Protein 1HCW (pdb70)

Sequence (22 aa):
YTVPSTFSRSDELAKLLRLHAGYTVPSTFSRSDELAKLLRLHAGYTVPSTFSRSDELAKLLRLHAGYTVPSTFSRSDELAKLLRLHAGYTVPSTFSRSDELAKLLRLHAGYTVPSTFSRSDELAKLLRLHAGYTVPSTFSRSDELAKLLRLHAGYTVPSTFSRSDELAKLLRLHAGYTVPSTFSRSDELAKLLRLHAGYTVPSTFSRSDELAKLLRLHAGYTVPSTFSRSDELAKLLRLHAGYTVPSTFSRSDELAKLLRLHAGYTVPSTFSRSDELAKLLRLHAGYTVPSTFSRSDELAKLLRLHAGYTVPSTFSRSDELAKLLRLHAGYTVPSTFSRSDELAKLLRLHAGYTVPSTFSRSDELAKLLRLHAGYTVPSTFSRSDELAKLLRLHAGYTVPSTFSRSDELAKLLRLHAGYTVPSTFSRSDELAKLLRLHAGYTVPSTFSRSDELAKLLRLHAGYTVPSTFSRSDELAKLLRLHAGYTVPSTFSRSDELAKLLRLHAGYTVPSTFSRSDELAKLLRLHAGYTVPSTFSRSDELAKLLRLHAGYTVPSTFSRSDELAKLLRLHAGYTVPSTFSRSDELAKLLRLHAGYTVPSTFSRSDELAKLLRLHAGYTVPSTFSRSDELAKLLRLHAGYTVPSTFSRSDELAKLLRLHAGYTVPSTFSRSDELAKLLRLHAGYTVPSTFSRSDELAKLLRLHAGYTVPSTFSRSDELAKLLRLHAGYTVPSTFSRSDELAKLLRLHAGYTVPSTFSRSDELAKLLRLHAG

Foldseek 3Di:
DADPHQAPDPVPCVVVCVVPPD

Secondary structure (DSSP, 8-state):
--S----SSSHHHHHHHHH---

Radius of gyration: 8.48 Å; Cα contacts (8 Å, |Δi|>4): 10; chains: 1; bounding box: 18×17×6 Å

Nearest PDB structures (foldseek):
  1hcw-assembly1_A  TM=9.029E-01  e=3.693E-01  unclassified
  1hcw-assembly1_A  TM=1.045E+00  e=2.398E-01  unclassified
  1hcw-assembly1_A  TM=6.822E-01  e=3.509E-01  unclassified
  1hcw-assembly1_A  TM=8.078E-01  e=1.259E-01  unclassified
  1hcw-assembly1_A  TM=7.849E-01  e=1.259E-01  unclassified

Structure (mmCIF, N/CA/C/O backbone):
data_1HCW
#
_entry.id   1HCW
#
_cell.length_a   1.000
_cell.length_b   1.000
_cell.length_c   1.000
_cell.angle_alpha   90.00
_cell.angle_beta   90.00
_cell.angle_gamma   90.00
#
_symmetry.space_group_name_H-M   'P 1'
#
loop_
_atom_site.group_PDB
_atom_site.id
_atom_site.type_symbol
_atom_site.label_atom_id
_atom_site.label_alt_id
_atom_site.label_comp_id
_atom_site.label_asym_id
_atom_site.label_entity_id
_atom_site.label_seq_id
_atom_site.pdbx_PDB_ins_code
_atom_site.Cartn_x
_atom_site.Cartn_y
_atom_site.Cartn_z
_atom_site.occupancy
_atom_site.B_iso_or_equiv
_atom_site.auth_seq_id
_atom_site.auth_comp_id
_atom_site.auth_asym_id
_atom_site.auth_atom_id
_atom_site.pdbx_PDB_model_num
ATOM 4 N N . TYR A 1 2 ? -9.322 -1.661 0.976 1.00 0.00 1 TYR A N 1
ATOM 5 C CA . TYR A 1 2 ? -8.334 -0.825 1.715 1.00 0.00 1 TYR A CA 1
ATOM 6 C C . TYR A 1 2 ? -8.835 0.650 1.670 1.00 0.00 1 TYR A C 1
ATOM 7 O O . TYR A 1 2 ? -9.637 1.021 0.802 1.00 0.00 1 TYR A O 1
ATOM 16 N N . THR A 1 3 ? -8.308 1.521 2.566 1.00 0.00 2 THR A N 1
ATOM 17 C CA . THR A 1 3 ? -8.418 2.980 2.444 1.00 0.00 2 THR A CA 1
ATOM 18 C C . THR A 1 3 ? -7.167 3.553 3.157 1.00 0.00 2 THR A C 1
ATOM 19 O O . THR A 1 3 ? -6.947 3.303 4.351 1.00 0.00 2 THR A O 1
ATOM 23 N N . VAL A 1 4 ? -6.428 4.385 2.405 1.00 0.00 3 VAL A N 1
ATOM 24 C CA . VAL A 1 4 ? -5.350 5.257 2.977 1.00 0.00 3 VAL A CA 1
ATOM 25 C C . VAL A 1 4 ? -5.407 6.529 2.022 1.00 0.00 3 VAL A C 1
ATOM 26 O O . VAL A 1 4 ? -4.974 6.330 0.879 1.00 0.00 3 VAL A O 1
ATOM 30 N N . PRO A 1 5 ? -5.909 7.791 2.335 1.00 0.00 4 PRO A N 1
ATOM 31 C CA . PRO A 1 5 ? -5.927 8.950 1.385 1.00 0.00 4 PRO A CA 1
ATOM 32 C C . PRO A 1 5 ? -6.773 8.644 0.117 1.00 0.00 4 PRO A C 1
ATOM 33 O O . PRO A 1 5 ? -7.944 8.272 0.258 1.00 0.00 4 PRO A O 1
ATOM 37 N N . SER A 1 6 ? -6.142 8.759 -1.067 1.00 0.00 5 SER A N 1
ATOM 38 C CA . SER A 1 6 ? -6.704 8.225 -2.341 1.00 0.00 5 SER A CA 1
ATOM 39 C C . SER A 1 6 ? -5.943 6.917 -2.748 1.00 0.00 5 SER A C 1
ATOM 40 O O . SER A 1 6 ? -5.248 6.855 -3.772 1.00 0.00 5 SER A O 1
ATOM 62 N N . THR A 1 8 ? -7.211 2.922 -2.172 1.00 0.00 7 THR A N 1
ATOM 63 C CA . THR A 1 8 ? -7.973 1.693 -1.857 1.00 0.00 7 THR A CA 1
ATOM 64 C C . THR A 1 8 ? -7.225 0.632 -2.740 1.00 0.00 7 THR A C 1
ATOM 65 O O . THR A 1 8 ? -7.390 0.642 -3.965 1.00 0.00 7 THR A O 1
ATOM 69 N N . PHE A 1 9 ? -6.367 -0.196 -2.118 1.00 0.00 8 PHE A N 1
ATOM 70 C CA . PHE A 1 9 ? -5.374 -1.077 -2.783 1.00 0.00 8 PHE A CA 1
ATOM 71 C C . PHE A 1 9 ? -6.082 -2.420 -3.218 1.00 0.00 8 PHE A C 1
ATOM 72 O O . PHE A 1 9 ? -7.078 -2.349 -3.946 1.00 0.00 8 PHE A O 1
ATOM 80 N N . SER A 1 10 ? -5.565 -3.592 -2.786 1.00 0.00 9 SER A N 1
ATOM 81 C CA . SER A 1 10 ? -6.200 -4.918 -2.898 1.00 0.00 9 SER A CA 1
ATOM 82 C C . SER A 1 10 ? -6.508 -5.239 -1.435 1.00 0.00 9 SER A C 1
ATOM 83 O O . SER A 1 10 ? -7.570 -4.771 -1.015 1.00 0.00 9 SER A O 1
ATOM 86 N N . ARG A 1 11 ? -5.689 -5.983 -0.632 1.00 0.00 10 ARG A N 1
ATOM 87 C CA . ARG A 1 11 ? -6.129 -6.468 0.717 1.00 0.00 10 ARG A CA 1
ATOM 88 C C . ARG A 1 11 ? -5.013 -6.424 1.806 1.00 0.00 10 ARG A C 1
ATOM 89 O O . ARG A 1 11 ? -5.148 -5.628 2.743 1.00 0.00 10 ARG A O 1
ATOM 97 N N . SER A 1 12 ? -3.948 -7.253 1.691 1.00 0.00 11 SER A N 1
ATOM 98 C CA . SER A 1 12 ? -2.777 -7.271 2.628 1.00 0.00 11 SER A CA 1
ATOM 99 C C . SER A 1 12 ? -1.381 -7.384 1.971 1.00 0.00 11 SER A C 1
ATOM 100 O O . SER A 1 12 ? -0.433 -6.858 2.565 1.00 0.00 11 SER A O 1
ATOM 103 N N . ASP A 1 13 ? -1.245 -8.019 0.782 1.00 0.00 12 ASP A N 1
ATOM 104 C CA . ASP A 1 13 ? 0.000 -7.996 -0.039 1.00 0.00 12 ASP A CA 1
ATOM 105 C C . ASP A 1 13 ? 0.490 -6.602 -0.534 1.00 0.00 12 ASP A C 1
ATOM 106 O O . ASP A 1 13 ? 1.704 -6.401 -0.537 1.00 0.00 12 ASP A O 1
ATOM 111 N N . GLU A 1 14 ? -0.419 -5.683 -0.908 1.00 0.00 13 GLU A N 1
ATOM 112 C CA . GLU A 1 14 ? -0.099 -4.406 -1.608 1.00 0.00 13 GLU A CA 1
ATOM 113 C C . GLU A 1 14 ? 0.644 -3.348 -0.726 1.00 0.00 13 GLU A C 1
ATOM 114 O O . GLU A 1 14 ? 1.758 -2.992 -1.120 1.00 0.00 13 GLU A O 1
ATOM 120 N N . LEU A 1 15 ? 0.103 -2.879 0.438 1.00 0.00 14 LEU A N 1
ATOM 121 C CA . LEU A 1 15 ? 0.807 -1.923 1.360 1.00 0.00 14 LEU A CA 1
ATOM 122 C C . LEU A 1 15 ? 2.252 -2.363 1.795 1.00 0.00 14 LEU A C 1
ATOM 123 O O . LEU A 1 15 ? 3.158 -1.524 1.771 1.00 0.00 14 LEU A O 1
ATOM 128 N N . ALA A 1 16 ? 2.434 -3.658 2.127 1.00 0.00 15 ALA A N 1
ATOM 129 C CA . ALA A 1 16 ? 3.758 -4.291 2.335 1.00 0.00 15 ALA A CA 1
ATOM 130 C C . ALA A 1 16 ? 4.652 -4.550 1.089 1.00 0.00 15 ALA A C 1
ATOM 131 O O . ALA A 1 16 ? 5.874 -4.486 1.254 1.00 0.00 15 ALA A O 1
ATOM 133 N N . LYS A 1 17 ? 4.084 -4.797 -0.120 1.00 0.00 16 LYS A N 1
ATOM 134 C CA . LYS A 1 17 ? 4.823 -4.826 -1.421 1.00 0.00 16 LYS A CA 1
ATOM 135 C C . LYS A 1 17 ? 5.368 -3.407 -1.829 1.00 0.00 16 LYS A C 1
ATOM 136 O O . LYS A 1 17 ? 6.584 -3.289 -2.010 1.00 0.00 16 LYS A O 1
ATOM 142 N N . LEU A 1 18 ? 4.496 -2.367 -1.900 1.00 0.00 17 LEU A N 1
ATOM 143 C CA . LEU A 1 18 ? 4.846 -0.977 -2.255 1.00 0.00 17 LEU A CA 1
ATOM 144 C C . LEU A 1 18 ? 5.761 -0.234 -1.227 1.00 0.00 17 LEU A C 1
ATOM 145 O O . LEU A 1 18 ? 6.701 0.407 -1.710 1.00 0.00 17 LEU A O 1
ATOM 150 N N . LEU A 1 19 ? 5.531 -0.301 0.115 1.00 0.00 18 LEU A N 1
ATOM 151 C CA . LEU A 1 19 ? 6.452 0.300 1.132 1.00 0.00 18 LEU A CA 1
ATOM 152 C C . LEU A 1 19 ? 7.800 -0.462 1.346 1.00 0.00 18 LEU A C 1
ATOM 153 O O . LEU A 1 19 ? 8.782 0.222 1.655 1.00 0.00 18 LEU A O 1
ATOM 158 N N . ARG A 1 20 ? 7.867 -1.805 1.156 1.00 0.00 19 ARG A N 1
ATOM 159 C CA . ARG A 1 20 ? 9.158 -2.573 1.074 1.00 0.00 19 ARG A CA 1
ATOM 160 C C . ARG A 1 20 ? 9.976 -2.287 -0.237 1.00 0.00 19 ARG A C 1
ATOM 161 O O . ARG A 1 20 ? 11.203 -2.204 -0.116 1.00 0.00 19 ARG A O 1
ATOM 169 N N . LEU A 1 21 ? 9.338 -2.116 -1.430 1.00 0.00 20 LEU A N 1
ATOM 170 C CA . LEU A 1 21 ? 10.009 -1.622 -2.674 1.00 0.00 20 LEU A CA 1
ATOM 171 C C . LEU A 1 21 ? 10.453 -0.121 -2.633 1.00 0.00 20 LEU A C 1
ATOM 172 O O . LEU A 1 21 ? 11.626 0.146 -2.918 1.00 0.00 20 LEU A O 1
ATOM 177 N N . HIS A 1 22 ? 9.521 0.816 -2.327 1.00 0.00 21 HIS A N 1
ATOM 178 C CA . HIS A 1 22 ? 9.707 2.278 -2.477 1.00 0.00 21 HIS A CA 1
ATOM 179 C C . HIS A 1 22 ? 8.987 2.878 -1.244 1.00 0.00 21 HIS A C 1
ATOM 180 O O . HIS A 1 22 ? 7.752 2.839 -1.165 1.00 0.00 21 HIS A O 1
ATOM 187 N N . ALA A 1 23 ? 9.787 3.368 -0.275 1.00 0.00 22 ALA A N 1
ATOM 188 C CA . ALA A 1 23 ? 9.279 3.932 1.007 1.00 0.00 22 ALA A CA 1
ATOM 189 C C . ALA A 1 23 ? 8.700 5.378 0.954 1.00 0.00 22 ALA A C 1
ATOM 190 O O . ALA A 1 23 ? 7.647 5.580 1.570 1.00 0.00 22 ALA A O 1
ATOM 192 N N . GLY A 1 24 ? 9.355 6.337 0.260 1.00 0.00 23 GLY A N 1
ATOM 193 C CA . GLY A 1 24 ? 8.877 7.729 0.160 1.00 0.00 23 GLY A CA 1
ATOM 194 C C . GLY A 1 24 ? 9.770 8.537 -0.781 1.00 0.00 23 GLY A C 1
ATOM 195 O O . GLY A 1 24 ? 10.747 9.150 -0.355 1.00 0.00 23 GLY A O 1
ATOM 200 N N . TYR A 1 2 ? -9.542 -1.789 1.215 1.00 0.00 1 TYR A N 2
ATOM 201 C CA . TYR A 1 2 ? -8.456 -0.843 1.642 1.00 0.00 1 TYR A CA 2
ATOM 202 C C . TYR A 1 2 ? -8.977 0.619 1.605 1.00 0.00 1 TYR A C 2
ATOM 203 O O . TYR A 1 2 ? -9.748 0.982 0.709 1.00 0.00 1 TYR A O 2
ATOM 212 N N . THR A 1 3 ? -8.474 1.473 2.529 1.00 0.00 2 THR A N 2
ATOM 213 C CA . THR A 1 3 ? -8.600 2.934 2.458 1.00 0.00 2 THR A CA 2
ATOM 214 C C . THR A 1 3 ? -7.346 3.482 3.191 1.00 0.00 2 THR A C 2
ATOM 215 O O . THR A 1 3 ? -7.122 3.190 4.374 1.00 0.00 2 THR A O 2
ATOM 219 N N . VAL A 1 4 ? -6.600 4.332 2.469 1.00 0.00 3 VAL A N 2
ATOM 220 C CA . VAL A 1 4 ? -5.510 5.179 3.053 1.00 0.00 3 VAL A CA 2
ATOM 221 C C . VAL A 1 4 ? -5.568 6.461 2.108 1.00 0.00 3 VAL A C 2
ATOM 222 O O . VAL A 1 4 ? -5.137 6.275 0.962 1.00 0.00 3 VAL A O 2
ATOM 226 N N . PRO A 1 5 ? -6.069 7.715 2.446 1.00 0.00 4 PRO A N 2
ATOM 227 C CA . PRO A 1 5 ? -6.131 8.877 1.503 1.00 0.00 4 PRO A CA 2
ATOM 228 C C . PRO A 1 5 ? -7.051 8.599 0.281 1.00 0.00 4 PRO A C 2
ATOM 229 O O . PRO A 1 5 ? -8.164 8.097 0.476 1.00 0.00 4 PRO A O 2
ATOM 233 N N . SER A 1 6 ? -6.554 8.907 -0.933 1.00 0.00 5 SER A N 2
ATOM 234 C CA . SER A 1 6 ? -7.186 8.433 -2.199 1.00 0.00 5 SER A CA 2
ATOM 235 C C . SER A 1 6 ? -6.448 7.154 -2.721 1.00 0.00 5 SER A C 2
ATOM 236 O O . SER A 1 6 ? -5.842 7.142 -3.802 1.00 0.00 5 SER A O 2
ATOM 258 N N . THR A 1 8 ? -7.397 3.038 -2.171 1.00 0.00 7 THR A N 2
ATOM 259 C CA . THR A 1 8 ? -8.044 1.761 -1.861 1.00 0.00 7 THR A CA 2
ATOM 260 C C . THR A 1 8 ? -7.194 0.802 -2.791 1.00 0.00 7 THR A C 2
ATOM 261 O O . THR A 1 8 ? -7.471 0.747 -3.995 1.00 0.00 7 THR A O 2
ATOM 265 N N . PHE A 1 9 ? -6.148 0.128 -2.251 1.00 0.00 8 PHE A N 2
ATOM 266 C CA . PHE A 1 9 ? -5.111 -0.596 -3.049 1.00 0.00 8 PHE A CA 2
ATOM 267 C C . PHE A 1 9 ? -5.648 -2.029 -3.438 1.00 0.00 8 PHE A C 2
ATOM 268 O O . PHE A 1 9 ? -6.433 -2.093 -4.390 1.00 0.00 8 PHE A O 2
ATOM 276 N N . SER A 1 10 ? -5.266 -3.125 -2.730 1.00 0.00 9 SER A N 2
ATOM 277 C CA . SER A 1 10 ? -5.788 -4.499 -2.901 1.00 0.00 9 SER A CA 2
ATOM 278 C C . SER A 1 10 ? -6.116 -4.931 -1.468 1.00 0.00 9 SER A C 2
ATOM 279 O O . SER A 1 10 ? -7.121 -4.401 -0.974 1.00 0.00 9 SER A O 2
ATOM 282 N N . ARG A 1 11 ? -5.406 -5.877 -0.776 1.00 0.00 10 ARG A N 2
ATOM 283 C CA . ARG A 1 11 ? -5.850 -6.416 0.536 1.00 0.00 10 ARG A CA 2
ATOM 284 C C . ARG A 1 11 ? -4.684 -7.146 1.265 1.00 0.00 10 ARG A C 2
ATOM 285 O O . ARG A 1 11 ? -4.319 -8.260 0.878 1.00 0.00 10 ARG A O 2
ATOM 293 N N . SER A 1 12 ? -4.157 -6.510 2.334 1.00 0.00 11 SER A N 2
ATOM 294 C CA . SER A 1 12 ? -3.069 -7.032 3.241 1.00 0.00 11 SER A CA 2
ATOM 295 C C . SER A 1 12 ? -1.902 -7.909 2.643 1.00 0.00 11 SER A C 2
ATOM 296 O O . SER A 1 12 ? -1.485 -8.952 3.167 1.00 0.00 11 SER A O 2
ATOM 299 N N . ASP A 1 13 ? -1.381 -7.391 1.516 1.00 0.00 12 ASP A N 2
ATOM 300 C CA . ASP A 1 13 ? -0.206 -7.903 0.743 1.00 0.00 12 ASP A CA 2
ATOM 301 C C . ASP A 1 13 ? 0.447 -6.701 -0.035 1.00 0.00 12 ASP A C 2
ATOM 302 O O . ASP A 1 13 ? 1.670 -6.561 -0.019 1.00 0.00 12 ASP A O 2
ATOM 307 N N . GLU A 1 14 ? -0.400 -5.876 -0.689 1.00 0.00 13 GLU A N 2
ATOM 308 C CA . GLU A 1 14 ? -0.061 -4.729 -1.561 1.00 0.00 13 GLU A CA 2
ATOM 309 C C . GLU A 1 14 ? 0.592 -3.500 -0.847 1.00 0.00 13 GLU A C 2
ATOM 310 O O . GLU A 1 14 ? 1.614 -3.040 -1.368 1.00 0.00 13 GLU A O 2
ATOM 316 N N . LEU A 1 15 ? 0.060 -2.992 0.298 1.00 0.00 14 LEU A N 2
ATOM 317 C CA . LEU A 1 15 ? 0.732 -1.946 1.145 1.00 0.00 14 LEU A CA 2
ATOM 318 C C . LEU A 1 15 ? 2.184 -2.330 1.621 1.00 0.00 14 LEU A C 2
ATOM 319 O O . LEU A 1 15 ? 3.091 -1.522 1.402 1.00 0.00 14 LEU A O 2
ATOM 324 N N . ALA A 1 16 ? 2.377 -3.537 2.201 1.00 0.00 15 ALA A N 2
ATOM 325 C CA . ALA A 1 16 ? 3.719 -4.116 2.483 1.00 0.00 15 ALA A CA 2
ATOM 326 C C . ALA A 1 16 ? 4.620 -4.502 1.273 1.00 0.00 15 ALA A C 2
ATOM 327 O O . ALA A 1 16 ? 5.842 -4.433 1.428 1.00 0.00 15 ALA A O 2
ATOM 329 N N . LYS A 1 17 ? 4.038 -4.856 0.101 1.00 0.00 16 LYS A N 2
ATOM 330 C CA . LYS A 1 17 ? 4.757 -5.013 -1.199 1.00 0.00 16 LYS A CA 2
ATOM 331 C C . LYS A 1 17 ? 5.306 -3.633 -1.738 1.00 0.00 16 LYS A C 2
ATOM 332 O O . LYS A 1 17 ? 6.516 -3.555 -1.970 1.00 0.00 16 LYS A O 2
ATOM 338 N N . LEU A 1 18 ? 4.456 -2.579 -1.850 1.00 0.00 17 LEU A N 2
ATOM 339 C CA . LEU A 1 18 ? 4.842 -1.205 -2.259 1.00 0.00 17 LEU A CA 2
ATOM 340 C C . LEU A 1 18 ? 5.784 -0.441 -1.276 1.00 0.00 17 LEU A C 2
ATOM 341 O O . LEU A 1 18 ? 6.780 0.086 -1.780 1.00 0.00 17 LEU A O 2
ATOM 346 N N . LEU A 1 19 ? 5.508 -0.377 0.058 1.00 0.00 18 LEU A N 2
ATOM 347 C CA . LEU A 1 19 ? 6.404 0.289 1.057 1.00 0.00 18 LEU A CA 2
ATOM 348 C C . LEU A 1 19 ? 7.759 -0.440 1.332 1.00 0.00 18 LEU A C 2
ATOM 349 O O . LEU A 1 19 ? 8.728 0.270 1.620 1.00 0.00 18 LEU A O 2
ATOM 354 N N . ARG A 1 20 ? 7.840 -1.791 1.211 1.00 0.00 19 ARG A N 2
ATOM 355 C CA . ARG A 1 20 ? 9.135 -2.550 1.179 1.00 0.00 19 ARG A CA 2
ATOM 356 C C . ARG A 1 20 ? 9.977 -2.302 -0.126 1.00 0.00 19 ARG A C 2
ATOM 357 O O . ARG A 1 20 ? 11.202 -2.219 0.014 1.00 0.00 19 ARG A O 2
ATOM 365 N N . LEU A 1 21 ? 9.359 -2.163 -1.335 1.00 0.00 20 LEU A N 2
ATOM 366 C CA . LEU A 1 21 ? 10.055 -1.706 -2.579 1.00 0.00 20 LEU A CA 2
ATOM 367 C C . LEU A 1 21 ? 10.499 -0.204 -2.583 1.00 0.00 20 LEU A C 2
ATOM 368 O O . LEU A 1 21 ? 11.673 0.053 -2.868 1.00 0.00 20 LEU A O 2
ATOM 373 N N . HIS A 1 22 ? 9.565 0.743 -2.316 1.00 0.00 21 HIS A N 2
ATOM 374 C CA . HIS A 1 22 ? 9.751 2.202 -2.523 1.00 0.00 21 HIS A CA 2
ATOM 375 C C . HIS A 1 22 ? 9.016 2.906 -1.353 1.00 0.00 21 HIS A C 2
ATOM 376 O O . HIS A 1 22 ? 7.805 2.717 -1.178 1.00 0.00 21 HIS A O 2
ATOM 383 N N . ALA A 1 23 ? 9.773 3.703 -0.565 1.00 0.00 22 ALA A N 2
ATOM 384 C CA . ALA A 1 23 ? 9.243 4.515 0.559 1.00 0.00 22 ALA A CA 2
ATOM 385 C C . ALA A 1 23 ? 9.870 5.931 0.430 1.00 0.00 22 ALA A C 2
ATOM 386 O O . ALA A 1 23 ? 10.995 6.183 0.886 1.00 0.00 22 ALA A O 2
ATOM 388 N N . GLY A 1 24 ? 9.119 6.824 -0.245 1.00 0.00 23 GLY A N 2
ATOM 389 C CA . GLY A 1 24 ? 9.539 8.220 -0.505 1.00 0.00 23 GLY A CA 2
ATOM 390 C C . GLY A 1 24 ? 10.380 8.383 -1.778 1.00 0.00 23 GLY A C 2
ATOM 391 O O . GLY A 1 24 ? 10.716 7.443 -2.499 1.00 0.00 23 GLY A O 2
ATOM 396 N N . TYR A 1 2 ? -9.118 -1.071 0.899 1.00 0.00 1 TYR A N 3
ATOM 397 C CA . TYR A 1 2 ? -8.726 -0.466 2.202 1.00 0.00 1 TYR A CA 3
ATOM 398 C C . TYR A 1 2 ? -8.172 0.958 1.957 1.00 0.00 1 TYR A C 3
ATOM 399 O O . TYR A 1 2 ? -6.998 1.104 1.586 1.00 0.00 1 TYR A O 3
ATOM 408 N N . THR A 1 3 ? -8.996 2.018 2.136 1.00 0.00 2 THR A N 3
ATOM 409 C CA . THR A 1 3 ? -8.625 3.399 1.713 1.00 0.00 2 THR A CA 3
ATOM 410 C C . THR A 1 3 ? -7.626 3.993 2.758 1.00 0.00 2 THR A C 3
ATOM 411 O O . THR A 1 3 ? -7.943 4.129 3.943 1.00 0.00 2 THR A O 3
ATOM 415 N N . VAL A 1 4 ? -6.464 4.332 2.215 1.00 0.00 3 VAL A N 3
ATOM 416 C CA . VAL A 1 4 ? -5.379 5.102 2.916 1.00 0.00 3 VAL A CA 3
ATOM 417 C C . VAL A 1 4 ? -5.411 6.476 2.109 1.00 0.00 3 VAL A C 3
ATOM 418 O O . VAL A 1 4 ? -5.046 6.394 0.928 1.00 0.00 3 VAL A O 3
ATOM 422 N N . PRO A 1 5 ? -5.858 7.705 2.582 1.00 0.00 4 PRO A N 3
ATOM 423 C CA . PRO A 1 5 ? -6.049 8.923 1.729 1.00 0.00 4 PRO A CA 3
ATOM 424 C C . PRO A 1 5 ? -6.932 8.658 0.465 1.00 0.00 4 PRO A C 3
ATOM 425 O O . PRO A 1 5 ? -8.152 8.481 0.575 1.00 0.00 4 PRO A O 3
ATOM 429 N N . SER A 1 6 ? -6.255 8.538 -0.694 1.00 0.00 5 SER A N 3
ATOM 430 C CA . SER A 1 6 ? -6.857 8.017 -1.956 1.00 0.00 5 SER A CA 3
ATOM 431 C C . SER A 1 6 ? -6.068 6.756 -2.449 1.00 0.00 5 SER A C 3
ATOM 432 O O . SER A 1 6 ? -5.381 6.775 -3.480 1.00 0.00 5 SER A O 3
ATOM 454 N N . THR A 1 8 ? -7.143 2.686 -2.009 1.00 0.00 7 THR A N 3
ATOM 455 C CA . THR A 1 8 ? -7.848 1.412 -1.746 1.00 0.00 7 THR A CA 3
ATOM 456 C C . THR A 1 8 ? -7.101 0.384 -2.656 1.00 0.00 7 THR A C 3
ATOM 457 O O . THR A 1 8 ? -7.414 0.322 -3.851 1.00 0.00 7 THR A O 3
ATOM 461 N N . PHE A 1 9 ? -6.089 -0.348 -2.116 1.00 0.00 8 PHE A N 3
ATOM 462 C CA . PHE A 1 9 ? -5.122 -1.156 -2.929 1.00 0.00 8 PHE A CA 3
ATOM 463 C C . PHE A 1 9 ? -5.802 -2.500 -3.386 1.00 0.00 8 PHE A C 3
ATOM 464 O O . PHE A 1 9 ? -6.569 -2.439 -4.352 1.00 0.00 8 PHE A O 3
ATOM 472 N N . SER A 1 10 ? -5.562 -3.652 -2.711 1.00 0.00 9 SER A N 3
ATOM 473 C CA . SER A 1 10 ? -6.272 -4.930 -2.908 1.00 0.00 9 SER A CA 3
ATOM 474 C C . SER A 1 10 ? -6.570 -5.351 -1.466 1.00 0.00 9 SER A C 3
ATOM 475 O O . SER A 1 10 ? -7.570 -4.838 -0.948 1.00 0.00 9 SER A O 3
ATOM 478 N N . ARG A 1 11 ? -5.792 -6.249 -0.796 1.00 0.00 10 ARG A N 3
ATOM 479 C CA . ARG A 1 11 ? -6.186 -6.834 0.517 1.00 0.00 10 ARG A CA 3
ATOM 480 C C . ARG A 1 11 ? -4.912 -7.181 1.347 1.00 0.00 10 ARG A C 3
ATOM 481 O O . ARG A 1 11 ? -4.462 -8.331 1.333 1.00 0.00 10 ARG A O 3
ATOM 489 N N . SER A 1 12 ? -4.354 -6.170 2.066 1.00 0.00 11 SER A N 3
ATOM 490 C CA . SER A 1 12 ? -3.095 -6.245 2.889 1.00 0.00 11 SER A CA 3
ATOM 491 C C . SER A 1 12 ? -1.746 -6.586 2.197 1.00 0.00 11 SER A C 3
ATOM 492 O O . SER A 1 12 ? -0.743 -5.978 2.592 1.00 0.00 11 SER A O 3
ATOM 495 N N . ASP A 1 13 ? -1.701 -7.505 1.208 1.00 0.00 12 ASP A N 3
ATOM 496 C CA . ASP A 1 13 ? -0.480 -7.824 0.403 1.00 0.00 12 ASP A CA 3
ATOM 497 C C . ASP A 1 13 ? 0.200 -6.669 -0.394 1.00 0.00 12 ASP A C 3
ATOM 498 O O . ASP A 1 13 ? 1.422 -6.720 -0.549 1.00 0.00 12 ASP A O 3
ATOM 503 N N . GLU A 1 14 ? -0.579 -5.680 -0.869 1.00 0.00 13 GLU A N 3
ATOM 504 C CA . GLU A 1 14 ? -0.108 -4.563 -1.735 1.00 0.00 13 GLU A CA 3
ATOM 505 C C . GLU A 1 14 ? 0.691 -3.486 -0.921 1.00 0.00 13 GLU A C 3
ATOM 506 O O . GLU A 1 14 ? 1.881 -3.349 -1.204 1.00 0.00 13 GLU A O 3
ATOM 512 N N . LEU A 1 15 ? 0.108 -2.785 0.097 1.00 0.00 14 LEU A N 3
ATOM 513 C CA . LEU A 1 15 ? 0.806 -1.818 1.016 1.00 0.00 14 LEU A CA 3
ATOM 514 C C . LEU A 1 15 ? 2.198 -2.301 1.560 1.00 0.00 14 LEU A C 3
ATOM 515 O O . LEU A 1 15 ? 3.174 -1.565 1.391 1.00 0.00 14 LEU A O 3
ATOM 520 N N . ALA A 1 16 ? 2.275 -3.527 2.124 1.00 0.00 15 ALA A N 3
ATOM 521 C CA . ALA A 1 16 ? 3.554 -4.198 2.475 1.00 0.00 15 ALA A CA 3
ATOM 522 C C . ALA A 1 16 ? 4.524 -4.575 1.316 1.00 0.00 15 ALA A C 3
ATOM 523 O O . ALA A 1 16 ? 5.733 -4.495 1.543 1.00 0.00 15 ALA A O 3
ATOM 525 N N . LYS A 1 17 ? 4.020 -4.914 0.106 1.00 0.00 16 LYS A N 3
ATOM 526 C CA . LYS A 1 17 ? 4.820 -5.056 -1.152 1.00 0.00 16 LYS A CA 3
ATOM 527 C C . LYS A 1 17 ? 5.410 -3.678 -1.651 1.00 0.00 16 LYS A C 3
ATOM 528 O O . LYS A 1 17 ? 6.635 -3.584 -1.772 1.00 0.00 16 LYS A O 3
ATOM 534 N N . LEU A 1 18 ? 4.561 -2.637 -1.850 1.00 0.00 17 LEU A N 3
ATOM 535 C CA . LEU A 1 18 ? 4.940 -1.261 -2.238 1.00 0.00 17 LEU A CA 3
ATOM 536 C C . LEU A 1 18 ? 5.860 -0.507 -1.217 1.00 0.00 17 LEU A C 3
ATOM 537 O O . LEU A 1 18 ? 6.848 0.057 -1.699 1.00 0.00 17 LEU A O 3
ATOM 542 N N . LEU A 1 19 ? 5.592 -0.507 0.121 1.00 0.00 18 LEU A N 3
ATOM 543 C CA . LEU A 1 19 ? 6.541 0.036 1.146 1.00 0.00 18 LEU A CA 3
ATOM 544 C C . LEU A 1 19 ? 7.882 -0.758 1.341 1.00 0.00 18 LEU A C 3
ATOM 545 O O . LEU A 1 19 ? 8.822 -0.145 1.857 1.00 0.00 18 LEU A O 3
ATOM 550 N N . ARG A 1 20 ? 7.986 -2.043 0.911 1.00 0.00 19 ARG A N 3
ATOM 551 C CA . ARG A 1 20 ? 9.281 -2.792 0.792 1.00 0.00 19 ARG A CA 3
ATOM 552 C C . ARG A 1 20 ? 10.168 -2.301 -0.409 1.00 0.00 19 ARG A C 3
ATOM 553 O O . ARG A 1 20 ? 11.367 -2.108 -0.177 1.00 0.00 19 ARG A O 3
ATOM 561 N N . LEU A 1 21 ? 9.607 -2.087 -1.632 1.00 0.00 20 LEU A N 3
ATOM 562 C CA . LEU A 1 21 ? 10.320 -1.459 -2.787 1.00 0.00 20 LEU A CA 3
ATOM 563 C C . LEU A 1 21 ? 10.601 0.073 -2.645 1.00 0.00 20 LEU A C 3
ATOM 564 O O . LEU A 1 21 ? 11.760 0.466 -2.816 1.00 0.00 20 LEU A O 3
ATOM 569 N N . HIS A 1 22 ? 9.559 0.900 -2.384 1.00 0.00 21 HIS A N 3
ATOM 570 C CA . HIS A 1 22 ? 9.611 2.380 -2.484 1.00 0.00 21 HIS A CA 3
ATOM 571 C C . HIS A 1 22 ? 8.790 2.927 -1.289 1.00 0.00 21 HIS A C 3
ATOM 572 O O . HIS A 1 22 ? 7.592 2.636 -1.176 1.00 0.00 21 HIS A O 3
ATOM 579 N N . ALA A 1 23 ? 9.459 3.703 -0.410 1.00 0.00 22 ALA A N 3
ATOM 580 C CA . ALA A 1 23 ? 8.849 4.305 0.814 1.00 0.00 22 ALA A CA 3
ATOM 581 C C . ALA A 1 23 ? 8.951 5.856 0.934 1.00 0.00 22 ALA A C 3
ATOM 582 O O . ALA A 1 23 ? 7.935 6.456 1.309 1.00 0.00 22 ALA A O 3
ATOM 584 N N . GLY A 1 24 ? 10.116 6.480 0.640 1.00 0.00 23 GLY A N 3
ATOM 585 C CA . GLY A 1 24 ? 10.296 7.941 0.728 1.00 0.00 23 GLY A CA 3
ATOM 586 C C . GLY A 1 24 ? 11.747 8.321 0.438 1.00 0.00 23 GLY A C 3
ATOM 587 O O . GLY A 1 24 ? 12.574 8.401 1.346 1.00 0.00 23 GLY A O 3
ATOM 592 N N . TYR A 1 2 ? -9.452 -0.462 0.319 1.00 0.00 1 TYR A N 4
ATOM 593 C CA . TYR A 1 2 ? -8.362 -0.268 1.323 1.00 0.00 1 TYR A CA 4
ATOM 594 C C . TYR A 1 2 ? -7.907 1.222 1.380 1.00 0.00 1 TYR A C 4
ATOM 595 O O . TYR A 1 2 ? -6.727 1.517 1.130 1.00 0.00 1 TYR A O 4
ATOM 604 N N . THR A 1 3 ? -8.772 2.213 1.714 1.00 0.00 2 THR A N 4
ATOM 605 C CA . THR A 1 3 ? -8.422 3.647 1.487 1.00 0.00 2 THR A CA 4
ATOM 606 C C . THR A 1 3 ? -7.314 4.090 2.505 1.00 0.00 2 THR A C 4
ATOM 607 O O . THR A 1 3 ? -7.538 4.165 3.718 1.00 0.00 2 THR A O 4
ATOM 611 N N . VAL A 1 4 ? -6.161 4.363 1.905 1.00 0.00 3 VAL A N 4
ATOM 612 C CA . VAL A 1 4 ? -4.980 5.011 2.573 1.00 0.00 3 VAL A CA 4
ATOM 613 C C . VAL A 1 4 ? -5.038 6.478 1.952 1.00 0.00 3 VAL A C 4
ATOM 614 O O . VAL A 1 4 ? -4.809 6.536 0.735 1.00 0.00 3 VAL A O 4
ATOM 618 N N . PRO A 1 5 ? -5.384 7.648 2.622 1.00 0.00 4 PRO A N 4
ATOM 619 C CA . PRO A 1 5 ? -5.635 8.965 1.950 1.00 0.00 4 PRO A CA 4
ATOM 620 C C . PRO A 1 5 ? -6.716 8.879 0.824 1.00 0.00 4 PRO A C 4
ATOM 621 O O . PRO A 1 5 ? -7.918 8.782 1.105 1.00 0.00 4 PRO A O 4
ATOM 625 N N . SER A 1 6 ? -6.234 8.825 -0.434 1.00 0.00 5 SER A N 4
ATOM 626 C CA . SER A 1 6 ? -7.056 8.463 -1.629 1.00 0.00 5 SER A CA 4
ATOM 627 C C . SER A 1 6 ? -6.406 7.271 -2.413 1.00 0.00 5 SER A C 4
ATOM 628 O O . SER A 1 6 ? -6.007 7.397 -3.581 1.00 0.00 5 SER A O 4
ATOM 650 N N . THR A 1 8 ? -7.148 3.118 -2.389 1.00 0.00 7 THR A N 4
ATOM 651 C CA . THR A 1 8 ? -7.758 1.789 -2.203 1.00 0.00 7 THR A CA 4
ATOM 652 C C . THR A 1 8 ? -7.010 0.817 -3.175 1.00 0.00 7 THR A C 4
ATOM 653 O O . THR A 1 8 ? -6.978 1.079 -4.386 1.00 0.00 7 THR A O 4
ATOM 657 N N . PHE A 1 9 ? -6.427 -0.280 -2.646 1.00 0.00 8 PHE A N 4
ATOM 658 C CA . PHE A 1 9 ? -5.623 -1.261 -3.429 1.00 0.00 8 PHE A CA 4
ATOM 659 C C . PHE A 1 9 ? -6.307 -2.670 -3.158 1.00 0.00 8 PHE A C 4
ATOM 660 O O . PHE A 1 9 ? -7.517 -2.808 -3.371 1.00 0.00 8 PHE A O 4
ATOM 668 N N . SER A 1 10 ? -5.532 -3.687 -2.721 1.00 0.00 9 SER A N 4
ATOM 669 C CA . SER A 1 10 ? -5.981 -4.980 -2.161 1.00 0.00 9 SER A CA 4
ATOM 670 C C . SER A 1 10 ? -5.375 -4.999 -0.741 1.00 0.00 9 SER A C 4
ATOM 671 O O . SER A 1 10 ? -4.256 -4.538 -0.480 1.00 0.00 9 SER A O 4
ATOM 674 N N . ARG A 1 11 ? -6.166 -5.539 0.192 1.00 0.00 10 ARG A N 4
ATOM 675 C CA . ARG A 1 11 ? -5.962 -5.376 1.649 1.00 0.00 10 ARG A CA 4
ATOM 676 C C . ARG A 1 11 ? -4.663 -5.988 2.274 1.00 0.00 10 ARG A C 4
ATOM 677 O O . ARG A 1 11 ? -3.887 -5.188 2.814 1.00 0.00 10 ARG A O 4
ATOM 685 N N . SER A 1 12 ? -4.417 -7.325 2.238 1.00 0.00 11 SER A N 4
ATOM 686 C CA . SER A 1 12 ? -3.293 -7.964 3.005 1.00 0.00 11 SER A CA 4
ATOM 687 C C . SER A 1 12 ? -2.298 -8.805 2.142 1.00 0.00 11 SER A C 4
ATOM 688 O O . SER A 1 12 ? -2.181 -10.034 2.245 1.00 0.00 11 SER A O 4
ATOM 691 N N . ASP A 1 13 ? -1.541 -8.075 1.289 1.00 0.00 12 ASP A N 4
ATOM 692 C CA . ASP A 1 13 ? -0.355 -8.537 0.485 1.00 0.00 12 ASP A CA 4
ATOM 693 C C . ASP A 1 13 ? 0.290 -7.314 -0.271 1.00 0.00 12 ASP A C 4
ATOM 694 O O . ASP A 1 13 ? 1.519 -7.228 -0.320 1.00 0.00 12 ASP A O 4
ATOM 699 N N . GLU A 1 14 ? -0.547 -6.425 -0.846 1.00 0.00 13 GLU A N 4
ATOM 700 C CA . GLU A 1 14 ? -0.194 -5.329 -1.785 1.00 0.00 13 GLU A CA 4
ATOM 701 C C . GLU A 1 14 ? 0.590 -4.129 -1.162 1.00 0.00 13 GLU A C 4
ATOM 702 O O . GLU A 1 14 ? 1.631 -3.792 -1.737 1.00 0.00 13 GLU A O 4
ATOM 708 N N . LEU A 1 15 ? 0.132 -3.484 -0.055 1.00 0.00 14 LEU A N 4
ATOM 709 C CA . LEU A 1 15 ? 0.906 -2.398 0.639 1.00 0.00 14 LEU A CA 4
ATOM 710 C C . LEU A 1 15 ? 2.244 -2.878 1.298 1.00 0.00 14 LEU A C 4
ATOM 711 O O . LEU A 1 15 ? 3.234 -2.157 1.142 1.00 0.00 14 LEU A O 4
ATOM 716 N N . ALA A 1 16 ? 2.274 -4.056 1.973 1.00 0.00 15 ALA A N 4
ATOM 717 C CA . ALA A 1 16 ? 3.544 -4.731 2.375 1.00 0.00 15 ALA A CA 4
ATOM 718 C C . ALA A 1 16 ? 4.493 -5.209 1.225 1.00 0.00 15 ALA A C 4
ATOM 719 O O . ALA A 1 16 ? 5.697 -5.317 1.471 1.00 0.00 15 ALA A O 4
ATOM 721 N N . LYS A 1 17 ? 3.955 -5.435 -0.001 1.00 0.00 16 LYS A N 4
ATOM 722 C CA . LYS A 1 17 ? 4.731 -5.646 -1.260 1.00 0.00 16 LYS A CA 4
ATOM 723 C C . LYS A 1 17 ? 5.469 -4.323 -1.708 1.00 0.00 16 LYS A C 4
ATOM 724 O O . LYS A 1 17 ? 6.703 -4.358 -1.760 1.00 0.00 16 LYS A O 4
ATOM 730 N N . LEU A 1 18 ? 4.749 -3.193 -1.936 1.00 0.00 17 LEU A N 4
ATOM 731 C CA . LEU A 1 18 ? 5.327 -1.868 -2.272 1.00 0.00 17 LEU A CA 4
ATOM 732 C C . LEU A 1 18 ? 6.168 -1.175 -1.151 1.00 0.00 17 LEU A C 4
ATOM 733 O O . LEU A 1 18 ? 7.212 -0.631 -1.523 1.00 0.00 17 LEU A O 4
ATOM 738 N N . LEU A 1 19 ? 5.759 -1.153 0.151 1.00 0.00 18 LEU A N 4
ATOM 739 C CA . LEU A 1 19 ? 6.463 -0.374 1.234 1.00 0.00 18 LEU A CA 4
ATOM 740 C C . LEU A 1 19 ? 8.012 -0.551 1.373 1.00 0.00 18 LEU A C 4
ATOM 741 O O . LEU A 1 19 ? 8.676 0.442 1.689 1.00 0.00 18 LEU A O 4
ATOM 746 N N . ARG A 1 20 ? 8.559 -1.764 1.111 1.00 0.00 19 ARG A N 4
ATOM 747 C CA . ARG A 1 20 ? 10.035 -2.010 0.979 1.00 0.00 19 ARG A CA 4
ATOM 748 C C . ARG A 1 20 ? 10.695 -1.324 -0.272 1.00 0.00 19 ARG A C 4
ATOM 749 O O . ARG A 1 20 ? 11.786 -0.774 -0.092 1.00 0.00 19 ARG A O 4
ATOM 757 N N . LEU A 1 21 ? 10.057 -1.324 -1.476 1.00 0.00 20 LEU A N 4
ATOM 758 C CA . LEU A 1 21 ? 10.528 -0.555 -2.673 1.00 0.00 20 LEU A CA 4
ATOM 759 C C . LEU A 1 21 ? 10.339 1.000 -2.548 1.00 0.00 20 LEU A C 4
ATOM 760 O O . LEU A 1 21 ? 11.301 1.728 -2.811 1.00 0.00 20 LEU A O 4
ATOM 765 N N . HIS A 1 22 ? 9.114 1.468 -2.197 1.00 0.00 21 HIS A N 4
ATOM 766 C CA . HIS A 1 22 ? 8.687 2.887 -2.276 1.00 0.00 21 HIS A CA 4
ATOM 767 C C . HIS A 1 22 ? 7.807 3.137 -1.023 1.00 0.00 21 HIS A C 4
ATOM 768 O O . HIS A 1 22 ? 6.772 2.478 -0.848 1.00 0.00 21 HIS A O 4
ATOM 775 N N . ALA A 1 23 ? 8.245 4.083 -0.161 1.00 0.00 22 ALA A N 4
ATOM 776 C CA . ALA A 1 23 ? 7.504 4.524 1.048 1.00 0.00 22 ALA A CA 4
ATOM 777 C C . ALA A 1 23 ? 7.577 6.075 1.078 1.00 0.00 22 ALA A C 4
ATOM 778 O O . ALA A 1 23 ? 8.559 6.663 1.556 1.00 0.00 22 ALA A O 4
ATOM 780 N N . GLY A 1 24 ? 6.529 6.702 0.512 1.00 0.00 23 GLY A N 4
ATOM 781 C CA . GLY A 1 24 ? 6.424 8.170 0.421 1.00 0.00 23 GLY A CA 4
ATOM 782 C C . GLY A 1 24 ? 5.150 8.572 -0.323 1.00 0.00 23 GLY A C 4
ATOM 783 O O . GLY A 1 24 ? 5.155 8.735 -1.543 1.00 0.00 23 GLY A O 4
ATOM 788 N N . TYR A 1 2 ? -9.038 -1.131 0.910 1.00 0.00 1 TYR A N 5
ATOM 789 C CA . TYR A 1 2 ? -8.663 -0.542 2.224 1.00 0.00 1 TYR A CA 5
ATOM 790 C C . TYR A 1 2 ? -8.151 0.902 2.008 1.00 0.00 1 TYR A C 5
ATOM 791 O O . TYR A 1 2 ? -6.976 1.093 1.661 1.00 0.00 1 TYR A O 5
ATOM 800 N N . THR A 1 3 ? -9.020 1.927 2.183 1.00 0.00 2 THR A N 5
ATOM 801 C CA . THR A 1 3 ? -8.702 3.328 1.783 1.00 0.00 2 THR A CA 5
ATOM 802 C C . THR A 1 3 ? -7.711 3.940 2.823 1.00 0.00 2 THR A C 5
ATOM 803 O O . THR A 1 3 ? -7.973 3.946 4.029 1.00 0.00 2 THR A O 5
ATOM 807 N N . VAL A 1 4 ? -6.620 4.442 2.255 1.00 0.00 3 VAL A N 5
ATOM 808 C CA . VAL A 1 4 ? -5.545 5.196 2.984 1.00 0.00 3 VAL A CA 5
ATOM 809 C C . VAL A 1 4 ? -5.528 6.555 2.154 1.00 0.00 3 VAL A C 5
ATOM 810 O O . VAL A 1 4 ? -5.007 6.472 1.033 1.00 0.00 3 VAL A O 5
ATOM 814 N N . PRO A 1 5 ? -6.079 7.771 2.545 1.00 0.00 4 PRO A N 5
ATOM 815 C CA . PRO A 1 5 ? -6.119 8.990 1.680 1.00 0.00 4 PRO A CA 5
ATOM 816 C C . PRO A 1 5 ? -7.009 8.738 0.422 1.00 0.00 4 PRO A C 5
ATOM 817 O O . PRO A 1 5 ? -8.234 8.620 0.534 1.00 0.00 4 PRO A O 5
ATOM 821 N N . SER A 1 6 ? -6.326 8.569 -0.727 1.00 0.00 5 SER A N 5
ATOM 822 C CA . SER A 1 6 ? -6.924 8.029 -1.980 1.00 0.00 5 SER A CA 5
ATOM 823 C C . SER A 1 6 ? -6.130 6.756 -2.441 1.00 0.00 5 SER A C 5
ATOM 824 O O . SER A 1 6 ? -5.486 6.737 -3.501 1.00 0.00 5 SER A O 5
ATOM 846 N N . THR A 1 8 ? -7.148 2.713 -1.939 1.00 0.00 7 THR A N 5
ATOM 847 C CA . THR A 1 8 ? -7.838 1.431 -1.675 1.00 0.00 7 THR A CA 5
ATOM 848 C C . THR A 1 8 ? -7.064 0.406 -2.569 1.00 0.00 7 THR A C 5
ATOM 849 O O . THR A 1 8 ? -7.398 0.283 -3.754 1.00 0.00 7 THR A O 5
ATOM 853 N N . PHE A 1 9 ? -6.009 -0.259 -2.024 1.00 0.00 8 PHE A N 5
ATOM 854 C CA . PHE A 1 9 ? -5.012 -1.039 -2.829 1.00 0.00 8 PHE A CA 5
ATOM 855 C C . PHE A 1 9 ? -5.633 -2.397 -3.328 1.00 0.00 8 PHE A C 5
ATOM 856 O O . PHE A 1 9 ? -6.279 -2.359 -4.380 1.00 0.00 8 PHE A O 5
ATOM 864 N N . SER A 1 10 ? -5.474 -3.534 -2.604 1.00 0.00 9 SER A N 5
ATOM 865 C CA . SER A 1 10 ? -6.164 -4.818 -2.862 1.00 0.00 9 SER A CA 5
ATOM 866 C C . SER A 1 10 ? -6.525 -5.296 -1.452 1.00 0.00 9 SER A C 5
ATOM 867 O O . SER A 1 10 ? -7.528 -4.776 -0.946 1.00 0.00 9 SER A O 5
ATOM 870 N N . ARG A 1 11 ? -5.802 -6.251 -0.799 1.00 0.00 10 ARG A N 5
ATOM 871 C CA . ARG A 1 11 ? -6.266 -6.887 0.466 1.00 0.00 10 ARG A CA 5
ATOM 872 C C . ARG A 1 11 ? -5.036 -7.318 1.319 1.00 0.00 10 ARG A C 5
ATOM 873 O O . ARG A 1 11 ? -4.578 -8.459 1.209 1.00 0.00 10 ARG A O 5
ATOM 881 N N . SER A 1 12 ? -4.496 -6.374 2.132 1.00 0.00 11 SER A N 5
ATOM 882 C CA . SER A 1 12 ? -3.222 -6.512 2.928 1.00 0.00 11 SER A CA 5
ATOM 883 C C . SER A 1 12 ? -2.051 -7.404 2.361 1.00 0.00 11 SER A C 5
ATOM 884 O O . SER A 1 12 ? -1.475 -8.278 3.023 1.00 0.00 11 SER A O 5
ATOM 887 N N . ASP A 1 13 ? -1.717 -7.091 1.095 1.00 0.00 12 ASP A N 5
ATOM 888 C CA . ASP A 1 13 ? -0.541 -7.620 0.337 1.00 0.00 12 ASP A CA 5
ATOM 889 C C . ASP A 1 13 ? 0.214 -6.513 -0.454 1.00 0.00 12 ASP A C 5
ATOM 890 O O . ASP A 1 13 ? 1.427 -6.647 -0.645 1.00 0.00 12 ASP A O 5
ATOM 895 N N . GLU A 1 14 ? -0.507 -5.469 -0.906 1.00 0.00 13 GLU A N 5
ATOM 896 C CA . GLU A 1 14 ? 0.002 -4.372 -1.764 1.00 0.00 13 GLU A CA 5
ATOM 897 C C . GLU A 1 14 ? 0.786 -3.303 -0.934 1.00 0.00 13 GLU A C 5
ATOM 898 O O . GLU A 1 14 ? 1.964 -3.131 -1.235 1.00 0.00 13 GLU A O 5
ATOM 904 N N . LEU A 1 15 ? 0.208 -2.641 0.114 1.00 0.00 14 LEU A N 5
ATOM 905 C CA . LEU A 1 15 ? 0.916 -1.738 1.089 1.00 0.00 14 LEU A CA 5
ATOM 906 C C . LEU A 1 15 ? 2.319 -2.249 1.584 1.00 0.00 14 LEU A C 5
ATOM 907 O O . LEU A 1 15 ? 3.284 -1.487 1.494 1.00 0.00 14 LEU A O 5
ATOM 912 N N . ALA A 1 16 ? 2.414 -3.523 2.028 1.00 0.00 15 ALA A N 5
ATOM 913 C CA . ALA A 1 16 ? 3.700 -4.210 2.310 1.00 0.00 15 ALA A CA 5
ATOM 914 C C . ALA A 1 16 ? 4.618 -4.571 1.107 1.00 0.00 15 ALA A C 5
ATOM 915 O O . ALA A 1 16 ? 5.837 -4.578 1.305 1.00 0.00 15 ALA A O 5
ATOM 917 N N . LYS A 1 17 ? 4.061 -4.821 -0.103 1.00 0.00 16 LYS A N 5
ATOM 918 C CA . LYS A 1 17 ? 4.819 -4.930 -1.387 1.00 0.00 16 LYS A CA 5
ATOM 919 C C . LYS A 1 17 ? 5.441 -3.544 -1.828 1.00 0.00 16 LYS A C 5
ATOM 920 O O . LYS A 1 17 ? 6.665 -3.474 -1.978 1.00 0.00 16 LYS A O 5
ATOM 926 N N . LEU A 1 18 ? 4.613 -2.479 -1.954 1.00 0.00 17 LEU A N 5
ATOM 927 C CA . LEU A 1 18 ? 4.999 -1.103 -2.325 1.00 0.00 17 LEU A CA 5
ATOM 928 C C . LEU A 1 18 ? 5.886 -0.360 -1.272 1.00 0.00 17 LEU A C 5
ATOM 929 O O . LEU A 1 18 ? 6.890 0.204 -1.720 1.00 0.00 17 LEU A O 5
ATOM 934 N N . LEU A 1 19 ? 5.567 -0.345 0.057 1.00 0.00 18 LEU A N 5
ATOM 935 C CA . LEU A 1 19 ? 6.429 0.294 1.102 1.00 0.00 18 LEU A CA 5
ATOM 936 C C . LEU A 1 19 ? 7.770 -0.449 1.408 1.00 0.00 18 LEU A C 5
ATOM 937 O O . LEU A 1 19 ? 8.735 0.252 1.733 1.00 0.00 18 LEU A O 5
ATOM 942 N N . ARG A 1 20 ? 7.846 -1.797 1.275 1.00 0.00 19 ARG A N 5
ATOM 943 C CA . ARG A 1 20 ? 9.141 -2.561 1.269 1.00 0.00 19 ARG A CA 5
ATOM 944 C C . ARG A 1 20 ? 10.013 -2.309 -0.015 1.00 0.00 19 ARG A C 5
ATOM 945 O O . ARG A 1 20 ? 11.236 -2.246 0.145 1.00 0.00 19 ARG A O 5
ATOM 953 N N . LEU A 1 21 ? 9.416 -2.146 -1.231 1.00 0.00 20 LEU A N 5
ATOM 954 C CA . LEU A 1 21 ? 10.135 -1.703 -2.466 1.00 0.00 20 LEU A CA 5
ATOM 955 C C . LEU A 1 21 ? 10.617 -0.215 -2.474 1.00 0.00 20 LEU A C 5
ATOM 956 O O . LEU A 1 21 ? 11.795 0.008 -2.767 1.00 0.00 20 LEU A O 5
ATOM 961 N N . HIS A 1 22 ? 9.715 0.764 -2.203 1.00 0.00 21 HIS A N 5
ATOM 962 C CA . HIS A 1 22 ? 9.951 2.222 -2.438 1.00 0.00 21 HIS A CA 5
ATOM 963 C C . HIS A 1 22 ? 9.561 3.140 -1.250 1.00 0.00 21 HIS A C 5
ATOM 964 O O . HIS A 1 22 ? 10.396 3.955 -0.840 1.00 0.00 21 HIS A O 5
ATOM 971 N N . ALA A 1 23 ? 8.320 3.046 -0.702 1.00 0.00 22 ALA A N 5
ATOM 972 C CA . ALA A 1 23 ? 7.751 3.914 0.360 1.00 0.00 22 ALA A CA 5
ATOM 973 C C . ALA A 1 23 ? 7.711 5.428 -0.010 1.00 0.00 22 ALA A C 5
ATOM 974 O O . ALA A 1 23 ? 8.755 6.094 0.017 1.00 0.00 22 ALA A O 5
ATOM 976 N N . GLY A 1 24 ? 6.511 5.907 -0.381 1.00 0.00 23 GLY A N 5
ATOM 977 C CA . GLY A 1 24 ? 6.300 7.307 -0.789 1.00 0.00 23 GLY A CA 5
ATOM 978 C C . GLY A 1 24 ? 4.843 7.534 -1.193 1.00 0.00 23 GLY A C 5
ATOM 979 O O . GLY A 1 24 ? 4.478 7.381 -2.357 1.00 0.00 23 GLY A O 5
ATOM 984 N N . TYR A 1 2 ? -8.697 -2.017 0.540 1.00 0.00 1 TYR A N 6
ATOM 985 C CA . TYR A 1 2 ? -7.881 -1.102 1.388 1.00 0.00 1 TYR A CA 6
ATOM 986 C C . TYR A 1 2 ? -8.563 0.301 1.442 1.00 0.00 1 TYR A C 6
ATOM 987 O O . TYR A 1 2 ? -9.438 0.613 0.626 1.00 0.00 1 TYR A O 6
ATOM 996 N N . THR A 1 3 ? -8.112 1.177 2.373 1.00 0.00 2 THR A N 6
ATOM 997 C CA . THR A 1 3 ? -8.354 2.624 2.334 1.00 0.00 2 THR A CA 6
ATOM 998 C C . THR A 1 3 ? -7.138 3.252 3.067 1.00 0.00 2 THR A C 6
ATOM 999 O O . THR A 1 3 ? -6.886 2.947 4.243 1.00 0.00 2 THR A O 6
ATOM 1003 N N . VAL A 1 4 ? -6.457 4.181 2.370 1.00 0.00 3 VAL A N 6
ATOM 1004 C CA . VAL A 1 4 ? -5.439 5.085 3.012 1.00 0.00 3 VAL A CA 6
ATOM 1005 C C . VAL A 1 4 ? -5.601 6.464 2.236 1.00 0.00 3 VAL A C 6
ATOM 1006 O O . VAL A 1 4 ? -5.185 6.425 1.072 1.00 0.00 3 VAL A O 6
ATOM 1010 N N . PRO A 1 5 ? -6.120 7.662 2.722 1.00 0.00 4 PRO A N 6
ATOM 1011 C CA . PRO A 1 5 ? -6.122 8.962 1.963 1.00 0.00 4 PRO A CA 6
ATOM 1012 C C . PRO A 1 5 ? -6.568 8.928 0.465 1.00 0.00 4 PRO A C 6
ATOM 1013 O O . PRO A 1 5 ? -5.798 9.376 -0.389 1.00 0.00 4 PRO A O 6
ATOM 1017 N N . SER A 1 6 ? -7.755 8.340 0.153 1.00 0.00 5 SER A N 6
ATOM 1018 C CA . SER A 1 6 ? -8.208 7.934 -1.222 1.00 0.00 5 SER A CA 6
ATOM 1019 C C . SER A 1 6 ? -7.208 7.014 -2.030 1.00 0.00 5 SER A C 6
ATOM 1020 O O . SER A 1 6 ? -6.903 7.244 -3.209 1.00 0.00 5 SER A O 6
ATOM 1042 N N . THR A 1 8 ? -7.319 2.986 -2.138 1.00 0.00 7 THR A N 6
ATOM 1043 C CA . THR A 1 8 ? -7.836 1.611 -1.984 1.00 0.00 7 THR A CA 6
ATOM 1044 C C . THR A 1 8 ? -6.987 0.722 -2.954 1.00 0.00 7 THR A C 6
ATOM 1045 O O . THR A 1 8 ? -7.090 0.915 -4.171 1.00 0.00 7 THR A O 6
ATOM 1049 N N . PHE A 1 9 ? -6.150 -0.181 -2.417 1.00 0.00 8 PHE A N 6
ATOM 1050 C CA . PHE A 1 9 ? -5.144 -0.968 -3.179 1.00 0.00 8 PHE A CA 6
ATOM 1051 C C . PHE A 1 9 ? -5.819 -2.365 -3.444 1.00 0.00 8 PHE A C 6
ATOM 1052 O O . PHE A 1 9 ? -6.800 -2.393 -4.194 1.00 0.00 8 PHE A O 6
ATOM 1060 N N . SER A 1 10 ? -5.331 -3.482 -2.840 1.00 0.00 9 SER A N 6
ATOM 1061 C CA . SER A 1 10 ? -5.951 -4.825 -2.829 1.00 0.00 9 SER A CA 6
ATOM 1062 C C . SER A 1 10 ? -5.575 -5.460 -1.464 1.00 0.00 9 SER A C 6
ATOM 1063 O O . SER A 1 10 ? -4.427 -5.410 -1.003 1.00 0.00 9 SER A O 6
ATOM 1066 N N . ARG A 1 11 ? -6.584 -6.110 -0.873 1.00 0.00 10 ARG A N 6
ATOM 1067 C CA . ARG A 1 11 ? -6.658 -6.591 0.506 1.00 0.00 10 ARG A CA 6
ATOM 1068 C C . ARG A 1 11 ? -5.392 -7.112 1.246 1.00 0.00 10 ARG A C 6
ATOM 1069 O O . ARG A 1 11 ? -5.004 -8.284 1.192 1.00 0.00 10 ARG A O 6
ATOM 1077 N N . SER A 1 12 ? -4.801 -6.133 1.957 1.00 0.00 11 SER A N 6
ATOM 1078 C CA . SER A 1 12 ? -3.616 -6.274 2.882 1.00 0.00 11 SER A CA 6
ATOM 1079 C C . SER A 1 12 ? -2.422 -7.193 2.438 1.00 0.00 11 SER A C 6
ATOM 1080 O O . SER A 1 12 ? -1.988 -8.134 3.117 1.00 0.00 11 SER A O 6
ATOM 1083 N N . ASP A 1 13 ? -1.899 -6.824 1.256 1.00 0.00 12 ASP A N 6
ATOM 1084 C CA . ASP A 1 13 ? -0.625 -7.319 0.661 1.00 0.00 12 ASP A CA 6
ATOM 1085 C C . ASP A 1 13 ? 0.127 -6.163 -0.057 1.00 0.00 12 ASP A C 6
ATOM 1086 O O . ASP A 1 13 ? 1.356 -6.131 0.027 1.00 0.00 12 ASP A O 6
ATOM 1091 N N . GLU A 1 14 ? -0.602 -5.246 -0.726 1.00 0.00 13 GLU A N 6
ATOM 1092 C CA . GLU A 1 14 ? -0.061 -4.185 -1.612 1.00 0.00 13 GLU A CA 6
ATOM 1093 C C . GLU A 1 14 ? 0.706 -3.050 -0.857 1.00 0.00 13 GLU A C 6
ATOM 1094 O O . GLU A 1 14 ? 1.864 -2.836 -1.222 1.00 0.00 13 GLU A O 6
ATOM 1100 N N . LEU A 1 15 ? 0.139 -2.366 0.185 1.00 0.00 14 LEU A N 6
ATOM 1101 C CA . LEU A 1 15 ? 0.866 -1.349 1.018 1.00 0.00 14 LEU A CA 6
ATOM 1102 C C . LEU A 1 15 ? 2.220 -1.855 1.635 1.00 0.00 14 LEU A C 6
ATOM 1103 O O . LEU A 1 15 ? 3.220 -1.139 1.520 1.00 0.00 14 LEU A O 6
ATOM 1108 N N . ALA A 1 16 ? 2.240 -3.078 2.212 1.00 0.00 15 ALA A N 6
ATOM 1109 C CA . ALA A 1 16 ? 3.481 -3.781 2.624 1.00 0.00 15 ALA A CA 6
ATOM 1110 C C . ALA A 1 16 ? 4.414 -4.342 1.515 1.00 0.00 15 ALA A C 6
ATOM 1111 O O . ALA A 1 16 ? 5.619 -4.387 1.774 1.00 0.00 15 ALA A O 6
ATOM 1113 N N . LYS A 1 17 ? 3.899 -4.724 0.319 1.00 0.00 16 LYS A N 6
ATOM 1114 C CA . LYS A 1 17 ? 4.712 -5.057 -0.892 1.00 0.00 16 LYS A CA 6
ATOM 1115 C C . LYS A 1 17 ? 5.440 -3.791 -1.488 1.00 0.00 16 LYS A C 6
ATOM 1116 O O . LYS A 1 17 ? 6.671 -3.823 -1.581 1.00 0.00 16 LYS A O 6
ATOM 1122 N N . LEU A 1 18 ? 4.697 -2.700 -1.806 1.00 0.00 17 LEU A N 6
ATOM 1123 C CA . LEU A 1 18 ? 5.213 -1.432 -2.356 1.00 0.00 17 LEU A CA 6
ATOM 1124 C C . LEU A 1 18 ? 6.111 -0.599 -1.385 1.00 0.00 17 LEU A C 6
ATOM 1125 O O . LEU A 1 18 ? 7.152 -0.149 -1.876 1.00 0.00 17 LEU A O 6
ATOM 1130 N N . LEU A 1 19 ? 5.764 -0.387 -0.082 1.00 0.00 18 LEU A N 6
ATOM 1131 C CA . LEU A 1 19 ? 6.626 0.369 0.878 1.00 0.00 18 LEU A CA 6
ATOM 1132 C C . LEU A 1 19 ? 7.963 -0.323 1.298 1.00 0.00 18 LEU A C 6
ATOM 1133 O O . LEU A 1 19 ? 8.897 0.424 1.609 1.00 0.00 18 LEU A O 6
ATOM 1138 N N . ARG A 1 20 ? 8.078 -1.677 1.276 1.00 0.00 19 ARG A N 6
ATOM 1139 C CA . ARG A 1 20 ? 9.390 -2.396 1.383 1.00 0.00 19 ARG A CA 6
ATOM 1140 C C . ARG A 1 20 ? 10.313 -2.280 0.121 1.00 0.00 19 ARG A C 6
ATOM 1141 O O . ARG A 1 20 ? 11.526 -2.146 0.319 1.00 0.00 19 ARG A O 6
ATOM 1149 N N . LEU A 1 21 ? 9.758 -2.306 -1.123 1.00 0.00 20 LEU A N 6
ATOM 1150 C CA . LEU A 1 21 ? 10.509 -1.989 -2.378 1.00 0.00 20 LEU A CA 6
ATOM 1151 C C . LEU A 1 21 ? 10.917 -0.488 -2.547 1.00 0.00 20 LEU A C 6
ATOM 1152 O O . LEU A 1 21 ? 12.103 -0.230 -2.773 1.00 0.00 20 LEU A O 6
ATOM 1157 N N . HIS A 1 22 ? 9.943 0.454 -2.474 1.00 0.00 21 HIS A N 6
ATOM 1158 C CA . HIS A 1 22 ? 10.114 1.876 -2.848 1.00 0.00 21 HIS A CA 6
ATOM 1159 C C . HIS A 1 22 ? 9.289 2.648 -1.788 1.00 0.00 21 HIS A C 6
ATOM 1160 O O . HIS A 1 22 ? 8.053 2.596 -1.801 1.00 0.00 21 HIS A O 6
ATOM 1167 N N . ALA A 1 23 ? 10.003 3.304 -0.850 1.00 0.00 22 ALA A N 6
ATOM 1168 C CA . ALA A 1 23 ? 9.388 4.053 0.281 1.00 0.00 22 ALA A CA 6
ATOM 1169 C C . ALA A 1 23 ? 8.814 5.463 -0.050 1.00 0.00 22 ALA A C 6
ATOM 1170 O O . ALA A 1 23 ? 7.711 5.746 0.433 1.00 0.00 22 ALA A O 6
ATOM 1172 N N . GLY A 1 24 ? 9.525 6.315 -0.829 1.00 0.00 23 GLY A N 6
ATOM 1173 C CA . GLY A 1 24 ? 9.049 7.659 -1.225 1.00 0.00 23 GLY A CA 6
ATOM 1174 C C . GLY A 1 24 ? 8.200 7.653 -2.501 1.00 0.00 23 GLY A C 6
ATOM 1175 O O . GLY A 1 24 ? 7.892 6.628 -3.113 1.00 0.00 23 GLY A O 6
ATOM 1180 N N . TYR A 1 2 ? -8.911 -1.641 0.373 1.00 0.00 1 TYR A N 7
ATOM 1181 C CA . TYR A 1 2 ? -8.044 -0.788 1.237 1.00 0.00 1 TYR A CA 7
ATOM 1182 C C . TYR A 1 2 ? -8.566 0.681 1.194 1.00 0.00 1 TYR A C 7
ATOM 1183 O O . TYR A 1 2 ? -9.300 1.065 0.275 1.00 0.00 1 TYR A O 7
ATOM 1192 N N . THR A 1 3 ? -8.124 1.525 2.157 1.00 0.00 2 THR A N 7
ATOM 1193 C CA . THR A 1 3 ? -8.221 2.988 2.077 1.00 0.00 2 THR A CA 7
ATOM 1194 C C . THR A 1 3 ? -7.006 3.525 2.878 1.00 0.00 2 THR A C 7
ATOM 1195 O O . THR A 1 3 ? -6.850 3.215 4.069 1.00 0.00 2 THR A O 7
ATOM 1199 N N . VAL A 1 4 ? -6.219 4.396 2.220 1.00 0.00 3 VAL A N 7
ATOM 1200 C CA . VAL A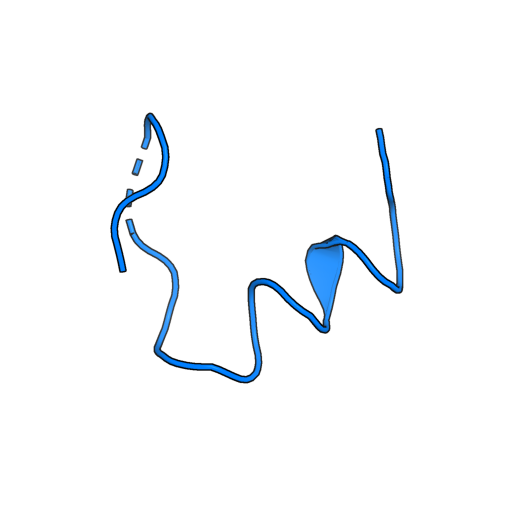 1 4 ? -5.188 5.235 2.914 1.00 0.00 3 VAL A CA 7
ATOM 1201 C C . VAL A 1 4 ? -5.444 6.643 2.214 1.00 0.00 3 VAL A C 7
ATOM 1202 O O . VAL A 1 4 ? -4.814 6.826 1.165 1.00 0.00 3 VAL A O 7
ATOM 1206 N N . PRO A 1 5 ? -6.323 7.629 2.651 1.00 0.00 4 PRO A N 7
ATOM 1207 C CA . PRO A 1 5 ? -6.583 8.924 1.939 1.00 0.00 4 PRO A CA 7
ATOM 1208 C C . PRO A 1 5 ? -6.785 8.843 0.390 1.00 0.00 4 PRO A C 7
ATOM 1209 O O . PRO A 1 5 ? -5.926 9.352 -0.336 1.00 0.00 4 PRO A O 7
ATOM 1213 N N . SER A 1 6 ? -7.852 8.156 -0.101 1.00 0.00 5 SER A N 7
ATOM 1214 C CA . SER A 1 6 ? -8.052 7.732 -1.528 1.00 0.00 5 SER A CA 7
ATOM 1215 C C . SER A 1 6 ? -6.960 6.786 -2.170 1.00 0.00 5 SER A C 7
ATOM 1216 O O . SER A 1 6 ? -6.955 6.597 -3.395 1.00 0.00 5 SER A O 7
ATOM 1238 N N . THR A 1 8 ? -6.765 3.243 -2.189 1.00 0.00 7 THR A N 7
ATOM 1239 C CA . THR A 1 8 ? -7.343 1.880 -2.155 1.00 0.00 7 THR A CA 7
ATOM 1240 C C . THR A 1 8 ? -6.401 0.948 -3.005 1.00 0.00 7 THR A C 7
ATOM 1241 O O . THR A 1 8 ? -5.993 1.327 -4.110 1.00 0.00 7 THR A O 7
ATOM 1245 N N . PHE A 1 9 ? -6.089 -0.245 -2.480 1.00 0.00 8 PHE A N 7
ATOM 1246 C CA . PHE A 1 9 ? -5.043 -1.162 -2.999 1.00 0.00 8 PHE A CA 7
ATOM 1247 C C . PHE A 1 9 ? -5.815 -2.522 -3.257 1.00 0.00 8 PHE A C 7
ATOM 1248 O O . PHE A 1 9 ? -6.838 -2.530 -3.952 1.00 0.00 8 PHE A O 7
ATOM 1256 N N . SER A 1 10 ? -5.304 -3.642 -2.716 1.00 0.00 9 SER A N 7
ATOM 1257 C CA . SER A 1 10 ? -5.958 -4.955 -2.580 1.00 0.00 9 SER A CA 7
ATOM 1258 C C . SER A 1 10 ? -5.482 -5.332 -1.163 1.00 0.00 9 SER A C 7
ATOM 1259 O O . SER A 1 10 ? -4.295 -5.346 -0.805 1.00 0.00 9 SER A O 7
ATOM 1262 N N . ARG A 1 11 ? -6.511 -5.595 -0.377 1.00 0.00 10 ARG A N 7
ATOM 1263 C CA . ARG A 1 11 ? -6.514 -5.606 1.099 1.00 0.00 10 ARG A CA 7
ATOM 1264 C C . ARG A 1 11 ? -5.254 -5.792 1.989 1.00 0.00 10 ARG A C 7
ATOM 1265 O O . ARG A 1 11 ? -5.095 -5.003 2.928 1.00 0.00 10 ARG A O 7
ATOM 1273 N N . SER A 1 12 ? -4.427 -6.826 1.730 1.00 0.00 11 SER A N 7
ATOM 1274 C CA . SER A 1 12 ? -3.282 -7.192 2.639 1.00 0.00 11 SER A CA 7
ATOM 1275 C C . SER A 1 12 ? -1.885 -7.420 2.007 1.00 0.00 11 SER A C 7
ATOM 1276 O O . SER A 1 12 ? -0.913 -6.943 2.607 1.00 0.00 11 SER A O 7
ATOM 1279 N N . ASP A 1 13 ? -1.758 -8.116 0.856 1.00 0.00 12 ASP A N 7
ATOM 1280 C CA . ASP A 1 13 ? -0.454 -8.280 0.136 1.00 0.00 12 ASP A CA 7
ATOM 1281 C C . ASP A 1 13 ? 0.194 -6.987 -0.447 1.00 0.00 12 ASP A C 7
ATOM 1282 O O . ASP A 1 13 ? 1.424 -6.926 -0.490 1.00 0.00 12 ASP A O 7
ATOM 1287 N N . GLU A 1 14 ? -0.621 -6.003 -0.866 1.00 0.00 13 GLU A N 7
ATOM 1288 C CA . GLU A 1 14 ? -0.193 -4.806 -1.640 1.00 0.00 13 GLU A CA 7
ATOM 1289 C C . GLU A 1 14 ? 0.620 -3.771 -0.801 1.00 0.00 13 GLU A C 7
ATOM 1290 O O . GLU A 1 14 ? 1.799 -3.606 -1.121 1.00 0.00 13 GLU A O 7
ATOM 1296 N N . LEU A 1 15 ? 0.057 -3.118 0.257 1.00 0.00 14 LEU A N 7
ATOM 1297 C CA . LEU A 1 15 ? 0.782 -2.124 1.116 1.00 0.00 14 LEU A CA 7
ATOM 1298 C C . LEU A 1 15 ? 2.152 -2.628 1.698 1.00 0.00 14 LEU A C 7
ATOM 1299 O O . LEU A 1 15 ? 3.121 -1.864 1.641 1.00 0.00 14 LEU A O 7
ATOM 1304 N N . ALA A 1 16 ? 2.205 -3.880 2.192 1.00 0.00 15 ALA A N 7
ATOM 1305 C CA . ALA A 1 16 ? 3.472 -4.583 2.529 1.00 0.00 15 ALA A CA 7
ATOM 1306 C C . ALA A 1 16 ? 4.436 -4.949 1.358 1.00 0.00 15 ALA A C 7
ATOM 1307 O O . ALA A 1 16 ? 5.646 -4.968 1.603 1.00 0.00 15 ALA A O 7
ATOM 1309 N N . LYS A 1 17 ? 3.923 -5.192 0.124 1.00 0.00 16 LYS A N 7
ATOM 1310 C CA . LYS A 1 17 ? 4.731 -5.300 -1.128 1.00 0.00 16 LYS A CA 7
ATOM 1311 C C . LYS A 1 17 ? 5.348 -3.911 -1.553 1.00 0.00 16 LYS A C 7
ATOM 1312 O O . LYS A 1 17 ? 6.573 -3.842 -1.686 1.00 0.00 16 LYS A O 7
ATOM 1318 N N . LEU A 1 18 ? 4.519 -2.845 -1.698 1.00 0.00 17 LEU A N 7
ATOM 1319 C CA . LEU A 1 18 ? 4.924 -1.494 -2.134 1.00 0.00 17 LEU A CA 7
ATOM 1320 C C . LEU A 1 18 ? 5.800 -0.686 -1.130 1.00 0.00 17 LEU A C 7
ATOM 1321 O O . LEU A 1 18 ? 6.710 -0.030 -1.649 1.00 0.00 17 LEU A O 7
ATOM 1326 N N . LEU A 1 19 ? 5.578 -0.678 0.221 1.00 0.00 18 LEU A N 7
ATOM 1327 C CA . LEU A 1 19 ? 6.437 0.122 1.165 1.00 0.00 18 LEU A CA 7
ATOM 1328 C C . LEU A 1 19 ? 7.923 -0.340 1.289 1.00 0.00 18 LEU A C 7
ATOM 1329 O O . LEU A 1 19 ? 8.787 0.541 1.352 1.00 0.00 18 LEU A O 7
ATOM 1334 N N . ARG A 1 20 ? 8.206 -1.666 1.282 1.00 0.00 19 ARG A N 7
ATOM 1335 C CA . ARG A 1 20 ? 9.590 -2.223 1.129 1.00 0.00 19 ARG A CA 7
ATOM 1336 C C . ARG A 1 20 ? 10.324 -1.912 -0.221 1.00 0.00 19 ARG A C 7
ATOM 1337 O O . ARG A 1 20 ? 11.521 -1.613 -0.162 1.00 0.00 19 ARG A O 7
ATOM 1345 N N . LEU A 1 21 ? 9.619 -1.959 -1.382 1.00 0.00 20 LEU A N 7
ATOM 1346 C CA . LEU A 1 21 ? 10.145 -1.470 -2.697 1.00 0.00 20 LEU A CA 7
ATOM 1347 C C . LEU A 1 21 ? 10.376 0.075 -2.796 1.00 0.00 20 LEU A C 7
ATOM 1348 O O . LEU A 1 21 ? 11.478 0.473 -3.187 1.00 0.00 20 LEU A O 7
ATOM 1353 N N . HIS A 1 22 ? 9.344 0.899 -2.486 1.00 0.00 21 HIS A N 7
ATOM 1354 C CA . HIS A 1 22 ? 9.315 2.356 -2.753 1.00 0.00 21 HIS A CA 7
ATOM 1355 C C . HIS A 1 22 ? 8.596 2.951 -1.517 1.00 0.00 21 HIS A C 7
ATOM 1356 O O . HIS A 1 22 ? 7.384 2.755 -1.348 1.00 0.00 21 HIS A O 7
ATOM 1363 N N . ALA A 1 23 ? 9.378 3.619 -0.645 1.00 0.00 22 ALA A N 7
ATOM 1364 C CA . ALA A 1 23 ? 8.876 4.215 0.626 1.00 0.00 22 ALA A CA 7
ATOM 1365 C C . ALA A 1 23 ? 8.117 5.570 0.505 1.00 0.00 22 ALA A C 7
ATOM 1366 O O . ALA A 1 23 ? 7.077 5.691 1.162 1.00 0.00 22 ALA A O 7
ATOM 1368 N N . GLY A 1 24 ? 8.611 6.550 -0.291 1.00 0.00 23 GLY A N 7
ATOM 1369 C CA . GLY A 1 24 ? 7.968 7.871 -0.472 1.00 0.00 23 GLY A CA 7
ATOM 1370 C C . GLY A 1 24 ? 8.482 8.880 0.559 1.00 0.00 23 GLY A C 7
ATOM 1371 O O . GLY A 1 24 ? 7.896 9.047 1.628 1.00 0.00 23 GLY A O 7
ATOM 1376 N N . TYR A 1 2 ? -8.291 -1.840 1.144 1.00 0.00 1 TYR A N 8
ATOM 1377 C CA . TYR A 1 2 ? -7.359 -0.883 1.804 1.00 0.00 1 TYR A CA 8
ATOM 1378 C C . TYR A 1 2 ? -7.995 0.542 1.829 1.00 0.00 1 TYR A C 8
ATOM 1379 O O . TYR A 1 2 ? -8.969 0.809 1.116 1.00 0.00 1 TYR A O 8
ATOM 1388 N N . THR A 1 3 ? -7.412 1.480 2.618 1.00 0.00 2 THR A N 8
ATOM 1389 C CA . THR A 1 3 ? -7.642 2.924 2.488 1.00 0.00 2 THR A CA 8
ATOM 1390 C C . THR A 1 3 ? -6.342 3.610 2.989 1.00 0.00 2 THR A C 8
ATOM 1391 O O . THR A 1 3 ? -5.927 3.408 4.140 1.00 0.00 2 THR A O 8
ATOM 1395 N N . VAL A 1 4 ? -5.780 4.476 2.125 1.00 0.00 3 VAL A N 8
ATOM 1396 C CA . VAL A 1 4 ? -4.708 5.453 2.528 1.00 0.00 3 VAL A CA 8
ATOM 1397 C C . VAL A 1 4 ? -5.158 6.782 1.777 1.00 0.00 3 VAL A C 8
ATOM 1398 O O . VAL A 1 4 ? -5.001 6.748 0.551 1.00 0.00 3 VAL A O 8
ATOM 1402 N N . PRO A 1 5 ? -5.717 7.927 2.339 1.00 0.00 4 PRO A N 8
ATOM 1403 C CA . PRO A 1 5 ? -6.131 9.132 1.548 1.00 0.00 4 PRO A CA 8
ATOM 1404 C C . PRO A 1 5 ? -7.242 8.775 0.513 1.00 0.00 4 PRO A C 8
ATOM 1405 O O . PRO A 1 5 ? -8.375 8.460 0.896 1.00 0.00 4 PRO A O 8
ATOM 1409 N N . SER A 1 6 ? -6.835 8.751 -0.771 1.00 0.00 5 SER A N 8
ATOM 1410 C CA . SER A 1 6 ? -7.629 8.161 -1.886 1.00 0.00 5 SER A CA 8
ATOM 1411 C C . SER A 1 6 ? -6.830 6.998 -2.571 1.00 0.00 5 SER A C 8
ATOM 1412 O O . SER A 1 6 ? -6.482 7.051 -3.759 1.00 0.00 5 SER A O 8
ATOM 1434 N N . THR A 1 8 ? -7.240 2.901 -2.100 1.00 0.00 7 THR A N 8
ATOM 1435 C CA . THR A 1 8 ? -7.753 1.554 -1.763 1.00 0.00 7 THR A CA 8
ATOM 1436 C C . THR A 1 8 ? -7.045 0.585 -2.770 1.00 0.00 7 THR A C 8
ATOM 1437 O O . THR A 1 8 ? -7.292 0.708 -3.976 1.00 0.00 7 THR A O 8
ATOM 1441 N N . PHE A 1 9 ? -6.176 -0.321 -2.285 1.00 0.00 8 PHE A N 8
ATOM 1442 C CA . PHE A 1 9 ? -5.260 -1.146 -3.119 1.00 0.00 8 PHE A CA 8
ATOM 1443 C C . PHE A 1 9 ? -5.990 -2.518 -3.350 1.00 0.00 8 PHE A C 8
ATOM 1444 O O . PHE A 1 9 ? -7.030 -2.504 -4.018 1.00 0.00 8 PHE A O 8
ATOM 1452 N N . SER A 1 10 ? -5.478 -3.656 -2.815 1.00 0.00 9 SER A N 8
ATOM 1453 C CA . SER A 1 10 ? -6.100 -4.989 -2.836 1.00 0.00 9 SER A CA 8
ATOM 1454 C C . SER A 1 10 ? -5.589 -5.688 -1.564 1.00 0.00 9 SER A C 8
ATOM 1455 O O . SER A 1 10 ? -4.399 -5.945 -1.354 1.00 0.00 9 SER A O 8
ATOM 1458 N N . ARG A 1 11 ? -6.586 -5.960 -0.739 1.00 0.00 10 ARG A N 8
ATOM 1459 C CA . ARG A 1 11 ? -6.570 -6.824 0.468 1.00 0.00 10 ARG A CA 8
ATOM 1460 C C . ARG A 1 11 ? -5.223 -7.102 1.233 1.00 0.00 10 ARG A C 8
ATOM 1461 O O . ARG A 1 11 ? -4.738 -8.238 1.310 1.00 0.00 10 ARG A O 8
ATOM 1469 N N . SER A 1 12 ? -4.689 -6.018 1.853 1.00 0.00 11 SER A N 8
ATOM 1470 C CA . SER A 1 12 ? -3.482 -6.008 2.765 1.00 0.00 11 SER A CA 8
ATOM 1471 C C . SER A 1 12 ? -2.099 -6.396 2.171 1.00 0.00 11 SER A C 8
ATOM 1472 O O . SER A 1 12 ? -1.122 -5.720 2.512 1.00 0.00 11 SER A O 8
ATOM 1475 N N . ASP A 1 13 ? -2.004 -7.423 1.299 1.00 0.00 12 ASP A N 8
ATOM 1476 C CA . ASP A 1 13 ? -0.784 -7.768 0.494 1.00 0.00 12 ASP A CA 8
ATOM 1477 C C . ASP A 1 13 ? -0.035 -6.657 -0.295 1.00 0.00 12 ASP A C 8
ATOM 1478 O O . ASP A 1 13 ? 1.152 -6.859 -0.577 1.00 0.00 12 ASP A O 8
ATOM 1483 N N . GLU A 1 14 ? -0.715 -5.555 -0.657 1.00 0.00 13 GLU A N 8
ATOM 1484 C CA . GLU A 1 14 ? -0.199 -4.542 -1.610 1.00 0.00 13 GLU A CA 8
ATOM 1485 C C . GLU A 1 14 ? 0.656 -3.466 -0.883 1.00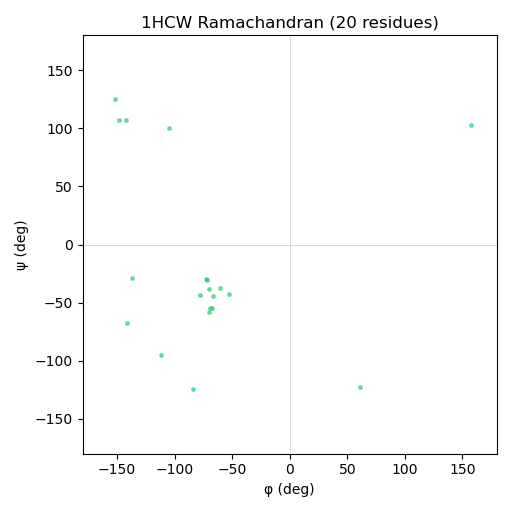 0.00 13 GLU A C 8
ATOM 1486 O O . GLU A 1 14 ? 1.853 -3.470 -1.169 1.00 0.00 13 GLU A O 8
ATOM 1492 N N . LEU A 1 15 ? 0.141 -2.598 0.044 1.00 0.00 14 LEU A N 8
ATOM 1493 C CA . LEU A 1 15 ? 0.980 -1.574 0.755 1.00 0.00 14 LEU A CA 8
ATOM 1494 C C . LEU A 1 15 ? 2.217 -2.127 1.550 1.00 0.00 14 LEU A C 8
ATOM 1495 O O . LEU A 1 15 ? 3.214 -1.405 1.618 1.00 0.00 14 LEU A O 8
ATOM 1500 N N . ALA A 1 16 ? 2.142 -3.352 2.118 1.00 0.00 15 ALA A N 8
ATOM 1501 C CA . ALA A 1 16 ? 3.327 -4.089 2.643 1.00 0.00 15 ALA A CA 8
ATOM 1502 C C . ALA A 1 16 ? 4.350 -4.601 1.574 1.00 0.00 15 ALA A C 8
ATOM 1503 O O . ALA A 1 16 ? 5.543 -4.654 1.889 1.00 0.00 15 ALA A O 8
ATOM 1505 N N . LYS A 1 17 ? 3.891 -4.920 0.338 1.00 0.00 16 LYS A N 8
ATOM 1506 C CA . LYS A 1 17 ? 4.739 -5.169 -0.868 1.00 0.00 16 LYS A CA 8
ATOM 1507 C C . LYS A 1 17 ? 5.365 -3.816 -1.399 1.00 0.00 16 LYS A C 8
ATOM 1508 O O . LYS A 1 17 ? 6.594 -3.698 -1.373 1.00 0.00 16 LYS A O 8
ATOM 1514 N N . LEU A 1 18 ? 4.534 -2.815 -1.790 1.00 0.00 17 LEU A N 8
ATOM 1515 C CA . LEU A 1 18 ? 4.925 -1.442 -2.188 1.00 0.00 17 LEU A CA 8
ATOM 1516 C C . LEU A 1 18 ? 5.824 -0.644 -1.181 1.00 0.00 17 LEU A C 8
ATOM 1517 O O . LEU A 1 18 ? 6.752 0.003 -1.678 1.00 0.00 17 LEU A O 8
ATOM 1522 N N . LEU A 1 19 ? 5.597 -0.696 0.163 1.00 0.00 18 LEU A N 8
ATOM 1523 C CA . LEU A 1 19 ? 6.539 -0.113 1.179 1.00 0.00 18 LEU A CA 8
ATOM 1524 C C . LEU A 1 19 ? 7.961 -0.771 1.245 1.00 0.00 18 LEU A C 8
ATOM 1525 O O . LEU A 1 19 ? 8.927 -0.033 1.461 1.00 0.00 18 LEU A O 8
ATOM 1530 N N . ARG A 1 20 ? 8.075 -2.107 1.026 1.00 0.00 19 ARG A N 8
ATOM 1531 C CA . ARG A 1 20 ? 9.374 -2.835 0.833 1.00 0.00 19 ARG A CA 8
ATOM 1532 C C . ARG A 1 20 ? 10.229 -2.355 -0.396 1.00 0.00 19 ARG A C 8
ATOM 1533 O O . ARG A 1 20 ? 11.440 -2.192 -0.212 1.00 0.00 19 ARG A O 8
ATOM 1541 N N . LEU A 1 21 ? 9.616 -2.108 -1.587 1.00 0.00 20 LEU A N 8
ATOM 1542 C CA . LEU A 1 21 ? 10.278 -1.443 -2.751 1.00 0.00 20 LEU A CA 8
ATOM 1543 C C . LEU A 1 21 ? 10.531 0.090 -2.579 1.00 0.00 20 LEU A C 8
ATOM 1544 O O . LEU A 1 21 ? 11.674 0.514 -2.780 1.00 0.00 20 LEU A O 8
ATOM 1549 N N . HIS A 1 22 ? 9.480 0.886 -2.258 1.00 0.00 21 HIS A N 8
ATOM 1550 C CA . HIS A 1 22 ? 9.497 2.370 -2.316 1.00 0.00 21 HIS A CA 8
ATOM 1551 C C . HIS A 1 22 ? 8.695 2.866 -1.087 1.00 0.00 21 HIS A C 8
ATOM 1552 O O . HIS A 1 22 ? 7.511 2.533 -0.944 1.00 0.00 21 HIS A O 8
ATOM 1559 N N . ALA A 1 23 ? 9.362 3.653 -0.216 1.00 0.00 22 ALA A N 8
ATOM 1560 C CA . ALA A 1 23 ? 8.765 4.220 1.032 1.00 0.00 22 ALA A CA 8
ATOM 1561 C C . ALA A 1 23 ? 8.820 5.773 1.164 1.00 0.00 22 ALA A C 8
ATOM 1562 O O . ALA A 1 23 ? 7.796 6.339 1.563 1.00 0.00 22 ALA A O 8
ATOM 1564 N N . GLY A 1 24 ? 9.961 6.439 0.854 1.00 0.00 23 GLY A N 8
ATOM 1565 C CA . GLY A 1 24 ? 10.111 7.909 0.947 1.00 0.00 23 GLY A CA 8
ATOM 1566 C C . GLY A 1 24 ? 10.612 8.326 2.334 1.00 0.00 23 GLY A C 8
ATOM 1567 O O . GLY A 1 24 ? 9.822 8.627 3.226 1.00 0.00 23 GLY A O 8
ATOM 1572 N N . TYR A 1 2 ? -8.482 -1.929 0.821 1.00 0.00 1 TYR A N 9
ATOM 1573 C CA . TYR A 1 2 ? -8.191 -1.060 2.004 1.00 0.00 1 TYR A CA 9
ATOM 1574 C C . TYR A 1 2 ? -8.397 0.452 1.649 1.00 0.00 1 TYR A C 9
ATOM 1575 O O . TYR A 1 2 ? -9.113 0.736 0.687 1.00 0.00 1 TYR A O 9
ATOM 1584 N N . THR A 1 3 ? -7.856 1.436 2.413 1.00 0.00 2 THR A N 9
ATOM 1585 C CA . THR A 1 3 ? -7.799 2.858 2.035 1.00 0.00 2 THR A CA 9
ATOM 1586 C C . THR A 1 3 ? -6.556 3.452 2.733 1.00 0.00 2 THR A C 9
ATOM 1587 O O . THR A 1 3 ? -6.385 3.305 3.953 1.00 0.00 2 THR A O 9
ATOM 1591 N N . VAL A 1 4 ? -5.779 4.214 1.942 1.00 0.00 3 VAL A N 9
ATOM 1592 C CA . VAL A 1 4 ? -4.699 5.102 2.483 1.00 0.00 3 VAL A CA 9
ATOM 1593 C C . VAL A 1 4 ? -5.110 6.522 1.894 1.00 0.00 3 VAL A C 9
ATOM 1594 O O . VAL A 1 4 ? -4.925 6.643 0.676 1.00 0.00 3 VAL A O 9
ATOM 1598 N N . PRO A 1 5 ? -5.688 7.581 2.590 1.00 0.00 4 PRO A N 9
ATOM 1599 C CA . PRO A 1 5 ? -6.148 8.851 1.946 1.00 0.00 4 PRO A CA 9
ATOM 1600 C C . PRO A 1 5 ? -7.317 8.560 0.954 1.00 0.00 4 PRO A C 9
ATOM 1601 O O . PRO A 1 5 ? -8.438 8.249 1.371 1.00 0.00 4 PRO A O 9
ATOM 1605 N N . SER A 1 6 ? -6.962 8.580 -0.345 1.00 0.00 5 SER A N 9
ATOM 1606 C CA . SER A 1 6 ? -7.807 8.048 -1.451 1.00 0.00 5 SER A CA 9
ATOM 1607 C C . SER A 1 6 ? -7.001 6.979 -2.268 1.00 0.00 5 SER A C 9
ATOM 1608 O O . SER A 1 6 ? -6.709 7.156 -3.460 1.00 0.00 5 SER A O 9
ATOM 1630 N N . THR A 1 8 ? -7.210 2.832 -2.244 1.00 0.00 7 THR A N 9
ATOM 1631 C CA . THR A 1 8 ? -7.660 1.437 -2.054 1.00 0.00 7 THR A CA 9
ATOM 1632 C C . THR A 1 8 ? -6.880 0.579 -3.099 1.00 0.00 7 THR A C 9
ATOM 1633 O O . THR A 1 8 ? -7.117 0.783 -4.299 1.00 0.00 7 THR A O 9
ATOM 1637 N N . PHE A 1 9 ? -5.964 -0.319 -2.675 1.00 0.00 8 PHE A N 9
ATOM 1638 C CA . PHE A 1 9 ? -5.105 -1.106 -3.615 1.00 0.00 8 PHE A CA 9
ATOM 1639 C C . PHE A 1 9 ? -5.811 -2.507 -3.677 1.00 0.00 8 PHE A C 9
ATOM 1640 O O . PHE A 1 9 ? -6.874 -2.556 -4.306 1.00 0.00 8 PHE A O 9
ATOM 1648 N N . SER A 1 10 ? -5.304 -3.588 -3.030 1.00 0.00 9 SER A N 9
ATOM 1649 C CA . SER A 1 10 ? -6.002 -4.872 -2.823 1.00 0.00 9 SER A CA 9
ATOM 1650 C C . SER A 1 10 ? -5.616 -5.359 -1.421 1.00 0.00 9 SER A C 9
ATOM 1651 O O . SER A 1 10 ? -4.443 -5.514 -1.067 1.00 0.00 9 SER A O 9
ATOM 1654 N N . ARG A 1 11 ? -6.692 -5.590 -0.671 1.00 0.00 10 ARG A N 9
ATOM 1655 C CA . ARG A 1 11 ? -6.769 -5.849 0.774 1.00 0.00 10 ARG A CA 9
ATOM 1656 C C . ARG A 1 11 ? -5.511 -6.360 1.545 1.00 0.00 10 ARG A C 9
ATOM 1657 O O . ARG A 1 11 ? -5.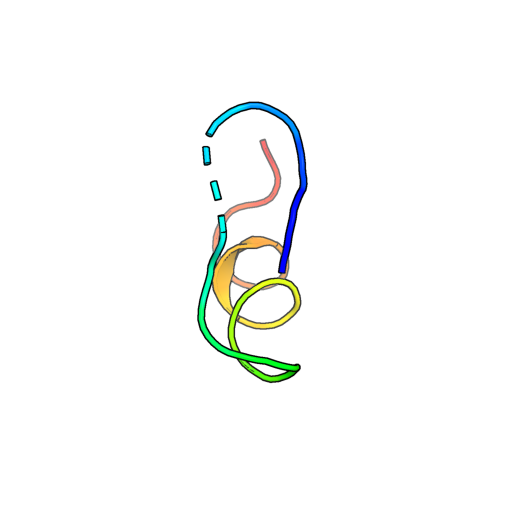242 -7.559 1.676 1.00 0.00 10 ARG A O 9
ATOM 1665 N N . SER A 1 12 ? -4.776 -5.348 2.047 1.00 0.00 11 SER A N 9
ATOM 1666 C CA . SER A 1 12 ? -3.522 -5.474 2.874 1.00 0.00 11 SER A CA 9
ATOM 1667 C C . SER A 1 12 ? -2.255 -6.063 2.202 1.00 0.00 11 SER A C 9
ATOM 1668 O O . SER A 1 12 ? -1.168 -5.569 2.522 1.00 0.00 11 SER A O 9
ATOM 1671 N N . ASP A 1 13 ? -2.366 -7.061 1.295 1.00 0.00 12 ASP A N 9
ATOM 1672 C CA . ASP A 1 13 ? -1.235 -7.594 0.466 1.00 0.00 12 ASP A CA 9
ATOM 1673 C C . ASP A 1 13 ? -0.276 -6.596 -0.256 1.00 0.00 12 ASP A C 9
ATOM 1674 O O . ASP A 1 13 ? 0.896 -6.941 -0.436 1.00 0.00 12 ASP A O 9
ATOM 1679 N N . GLU A 1 14 ? -0.790 -5.426 -0.668 1.00 0.00 13 GLU A N 9
ATOM 1680 C CA . GLU A 1 14 ? -0.079 -4.471 -1.559 1.00 0.00 13 GLU A CA 9
ATOM 1681 C C . GLU A 1 14 ? 0.823 -3.463 -0.801 1.00 0.00 13 GLU A C 9
ATOM 1682 O O . GLU A 1 14 ? 1.947 -3.300 -1.275 1.00 0.00 13 GLU A O 9
ATOM 1688 N N . LEU A 1 15 ? 0.384 -2.766 0.287 1.00 0.00 14 LEU A N 9
ATOM 1689 C CA . LEU A 1 15 ? 1.227 -1.771 1.028 1.00 0.00 14 LEU A CA 9
ATOM 1690 C C . LEU A 1 15 ? 2.471 -2.367 1.753 1.00 0.00 14 LEU A C 9
ATOM 1691 O O . LEU A 1 15 ? 3.514 -1.713 1.792 1.00 0.00 14 LEU A O 9
ATOM 1696 N N . ALA A 1 16 ? 2.330 -3.603 2.272 1.00 0.00 15 ALA A N 9
ATOM 1697 C CA . ALA A 1 16 ? 3.441 -4.460 2.755 1.00 0.00 15 ALA A CA 9
ATOM 1698 C C . ALA A 1 16 ? 4.480 -4.926 1.687 1.00 0.00 15 ALA A C 9
ATOM 1699 O O . ALA A 1 16 ? 5.681 -4.859 1.962 1.00 0.00 15 ALA A O 9
ATOM 1701 N N . LYS A 1 17 ? 4.006 -5.348 0.492 1.00 0.00 16 LYS A N 9
ATOM 1702 C CA . LYS A 1 17 ? 4.818 -5.607 -0.725 1.00 0.00 16 LYS A CA 9
ATOM 1703 C C . LYS A 1 17 ? 5.497 -4.310 -1.312 1.00 0.00 16 LYS A C 9
ATOM 1704 O O . LYS A 1 17 ? 6.688 -4.358 -1.634 1.00 0.00 16 LYS A O 9
ATOM 1710 N N . LEU A 1 18 ? 4.749 -3.182 -1.374 1.00 0.00 17 LEU A N 9
ATOM 1711 C CA . LEU A 1 18 ? 5.172 -1.869 -1.895 1.00 0.00 17 LEU A CA 9
ATOM 1712 C C . LEU A 1 18 ? 6.123 -1.066 -0.963 1.00 0.00 17 LEU A C 9
ATOM 1713 O O . LEU A 1 18 ? 7.045 -0.471 -1.528 1.00 0.00 17 LEU A O 9
ATOM 1718 N N . LEU A 1 19 ? 5.929 -1.007 0.390 1.00 0.00 18 LEU A N 9
ATOM 1719 C CA . LEU A 1 19 ? 6.774 -0.166 1.307 1.00 0.00 18 LEU A CA 9
ATOM 1720 C C . LEU A 1 19 ? 8.296 -0.514 1.361 1.00 0.00 18 LEU A C 9
ATOM 1721 O O . LEU A 1 19 ? 9.094 0.426 1.438 1.00 0.00 18 LEU A O 9
ATOM 1726 N N . ARG A 1 20 ? 8.675 -1.814 1.281 1.00 0.00 19 ARG A N 9
ATOM 1727 C CA . ARG A 1 20 ? 10.093 -2.259 1.061 1.00 0.00 19 ARG A CA 9
ATOM 1728 C C . ARG A 1 20 ? 10.676 -1.895 -0.351 1.00 0.00 19 ARG A C 9
ATOM 1729 O O . ARG A 1 20 ? 11.864 -1.558 -0.389 1.00 0.00 19 ARG A O 9
ATOM 1737 N N . LEU A 1 21 ? 9.881 -1.930 -1.459 1.00 0.00 20 LEU A N 9
ATOM 1738 C CA . LEU A 1 21 ? 10.288 -1.386 -2.795 1.00 0.00 20 LEU A CA 9
ATOM 1739 C C . LEU A 1 21 ? 10.450 0.171 -2.863 1.00 0.00 20 LEU A C 9
ATOM 1740 O O . LEU A 1 21 ? 11.503 0.627 -3.320 1.00 0.00 20 LEU A O 9
ATOM 1745 N N . HIS A 1 22 ? 9.412 0.941 -2.454 1.00 0.00 21 HIS A N 9
ATOM 1746 C CA . HIS A 1 22 ? 9.301 2.401 -2.672 1.00 0.00 21 HIS A CA 9
ATOM 1747 C C . HIS A 1 22 ? 8.638 2.930 -1.375 1.00 0.00 21 HIS A C 9
ATOM 1748 O O . HIS A 1 22 ? 7.453 2.665 -1.128 1.00 0.00 21 HIS A O 9
ATOM 1755 N N . ALA A 1 23 ? 9.441 3.622 -0.541 1.00 0.00 22 ALA A N 9
ATOM 1756 C CA . ALA A 1 23 ? 8.993 4.172 0.769 1.00 0.00 22 ALA A CA 9
ATOM 1757 C C . ALA A 1 23 ? 8.148 5.480 0.725 1.00 0.00 22 ALA A C 9
ATOM 1758 O O . ALA A 1 23 ? 7.158 5.532 1.464 1.00 0.00 22 ALA A O 9
ATOM 1760 N N . GLY A 1 24 ? 8.520 6.491 -0.094 1.00 0.00 23 GLY A N 9
ATOM 1761 C CA . GLY A 1 24 ? 7.776 7.764 -0.198 1.00 0.00 23 GLY A CA 9
ATOM 1762 C C . GLY A 1 24 ? 8.429 8.784 -1.139 1.00 0.00 23 GLY A C 9
ATOM 1763 O O . GLY A 1 24 ? 9.473 8.573 -1.758 1.00 0.00 23 GLY A O 9
ATOM 1768 N N . TYR A 1 2 ? -8.850 -1.381 1.677 1.00 0.00 1 TYR A N 10
ATOM 1769 C CA . TYR A 1 2 ? -7.884 -0.384 2.223 1.00 0.00 1 TYR A CA 10
ATOM 1770 C C . TYR A 1 2 ? -8.450 1.059 2.053 1.00 0.00 1 TYR A C 10
ATOM 1771 O O . TYR A 1 2 ? -9.354 1.289 1.237 1.00 0.00 1 TYR A O 10
ATOM 1780 N N . THR A 1 3 ? -7.877 2.047 2.787 1.00 0.00 2 THR A N 10
ATOM 1781 C CA . THR A 1 3 ? -8.049 3.481 2.519 1.00 0.00 2 THR A CA 10
ATOM 1782 C C . THR A 1 3 ? -6.772 4.172 3.065 1.00 0.00 2 THR A C 10
ATOM 1783 O O . THR A 1 3 ? -6.440 4.043 4.252 1.00 0.00 2 THR A O 10
ATOM 1787 N N . VAL A 1 4 ? -6.146 4.978 2.188 1.00 0.00 3 VAL A N 10
ATOM 1788 C CA . VAL A 1 4 ? -5.075 5.950 2.598 1.00 0.00 3 VAL A CA 10
ATOM 1789 C C . VAL A 1 4 ? -5.371 7.212 1.674 1.00 0.00 3 VAL A C 10
ATOM 1790 O O . VAL A 1 4 ? -5.069 7.047 0.484 1.00 0.00 3 VAL A O 10
ATOM 1794 N N . PRO A 1 5 ? -5.944 8.424 2.055 1.00 0.00 4 PRO A N 10
ATOM 1795 C CA . PRO A 1 5 ? -6.216 9.554 1.110 1.00 0.00 4 PRO A CA 10
ATOM 1796 C C . PRO A 1 5 ? -7.225 9.133 -0.001 1.00 0.00 4 PRO A C 10
ATOM 1797 O O . PRO A 1 5 ? -8.394 8.859 0.295 1.00 0.00 4 PRO A O 10
ATOM 1801 N N . SER A 1 6 ? -6.704 9.016 -1.239 1.00 0.00 5 SER A N 10
ATOM 1802 C CA . SER A 1 6 ? -7.408 8.353 -2.373 1.00 0.00 5 SER A CA 10
ATOM 1803 C C . SER A 1 6 ? -6.641 7.063 -2.836 1.00 0.00 5 SER A C 10
ATOM 1804 O O . SER A 1 6 ? -6.243 6.920 -4.001 1.00 0.00 5 SER A O 10
ATOM 1826 N N . THR A 1 8 ? -7.318 3.124 -1.972 1.00 0.00 7 THR A N 10
ATOM 1827 C CA . THR A 1 8 ? -7.987 1.873 -1.620 1.00 0.00 7 THR A CA 10
ATOM 1828 C C . THR A 1 8 ? -7.245 0.803 -2.507 1.00 0.00 7 THR A C 10
ATOM 1829 O O . THR A 1 8 ? -7.253 0.915 -3.741 1.00 0.00 7 THR A O 10
ATOM 1833 N N . PHE A 1 9 ? -6.630 -0.198 -1.860 1.00 0.00 8 PHE A N 10
ATOM 1834 C CA . PHE A 1 9 ? -5.682 -1.154 -2.485 1.00 0.00 8 PHE A CA 10
ATOM 1835 C C . PHE A 1 9 ? -6.461 -2.496 -2.730 1.00 0.00 8 PHE A C 10
ATOM 1836 O O . PHE A 1 9 ? -7.492 -2.465 -3.411 1.00 0.00 8 PHE A O 10
ATOM 1844 N N . SER A 1 10 ? -5.960 -3.644 -2.212 1.00 0.00 9 SER A N 10
ATOM 1845 C CA . SER A 1 10 ? -6.613 -4.970 -2.227 1.00 0.00 9 SER A CA 10
ATOM 1846 C C . SER A 1 10 ? -6.517 -5.450 -0.767 1.00 0.00 9 SER A C 10
ATOM 1847 O O . SER A 1 10 ? -7.247 -4.863 0.042 1.00 0.00 9 SER A O 10
ATOM 1850 N N . ARG A 1 11 ? -5.721 -6.486 -0.382 1.00 0.00 10 ARG A N 10
ATOM 1851 C CA . ARG A 1 11 ? -5.792 -7.101 0.979 1.00 0.00 10 ARG A CA 10
ATOM 1852 C C . ARG A 1 11 ? -4.352 -7.418 1.493 1.00 0.00 10 ARG A C 10
ATOM 1853 O O . ARG A 1 11 ? -3.893 -8.561 1.405 1.00 0.00 10 ARG A O 10
ATOM 1861 N N . SER A 1 12 ? -3.651 -6.364 1.975 1.00 0.00 11 SER A N 10
ATOM 1862 C CA . SER A 1 12 ? -2.194 -6.344 2.336 1.00 0.00 11 SER A CA 10
ATOM 1863 C C . SER A 1 12 ? -1.180 -7.421 1.791 1.00 0.00 11 SER A C 10
ATOM 1864 O O . SER A 1 12 ? -0.364 -8.023 2.505 1.00 0.00 11 SER A O 10
ATOM 1867 N N . ASP A 1 13 ? -1.251 -7.572 0.463 1.00 0.00 12 ASP A N 10
ATOM 1868 C CA . ASP A 1 13 ? -0.248 -8.268 -0.387 1.00 0.00 12 ASP A CA 10
ATOM 1869 C C . ASP A 1 13 ? 0.452 -7.225 -1.311 1.00 0.00 12 ASP A C 10
ATOM 1870 O O . ASP A 1 13 ? 1.653 -7.368 -1.559 1.00 0.00 12 ASP A O 10
ATOM 1875 N N . GLU A 1 14 ? -0.298 -6.208 -1.787 1.00 0.00 13 GLU A N 10
ATOM 1876 C CA . GLU A 1 14 ? 0.189 -5.067 -2.593 1.00 0.00 13 GLU A CA 10
ATOM 1877 C C . GLU A 1 14 ? 0.832 -3.935 -1.725 1.00 0.00 13 GLU A C 10
ATOM 1878 O O . GLU A 1 14 ? 2.044 -3.744 -1.854 1.00 0.00 13 GLU A O 10
ATOM 1884 N N . LEU A 1 15 ? 0.080 -3.235 -0.828 1.00 0.00 14 LEU A N 10
ATOM 1885 C CA . LEU A 1 15 ? 0.614 -2.165 0.081 1.00 0.00 14 LEU A CA 10
ATOM 1886 C C . LEU A 1 15 ? 1.887 -2.538 0.915 1.00 0.00 14 LEU A C 10
ATOM 1887 O O . LEU A 1 15 ? 2.820 -1.728 0.931 1.00 0.00 14 LEU A O 10
ATOM 1892 N N . ALA A 1 16 ? 1.918 -3.733 1.543 1.00 0.00 15 ALA A N 10
ATOM 1893 C CA . ALA A 1 16 ? 3.150 -4.311 2.148 1.00 0.00 15 ALA A CA 10
ATOM 1894 C C . ALA A 1 16 ? 4.324 -4.682 1.189 1.00 0.00 15 ALA A C 10
ATOM 1895 O O . ALA A 1 16 ? 5.472 -4.618 1.639 1.00 0.00 15 ALA A O 10
ATOM 1897 N N . LYS A 1 17 ? 4.045 -5.014 -0.098 1.00 0.00 16 LYS A N 10
ATOM 1898 C CA . LYS A 1 17 ? 5.065 -5.144 -1.181 1.00 0.00 16 LYS A CA 10
ATOM 1899 C C . LYS A 1 17 ? 5.650 -3.742 -1.604 1.00 0.00 16 LYS A C 10
ATOM 1900 O O . LYS A 1 17 ? 6.877 -3.606 -1.551 1.00 0.00 16 LYS A O 10
ATOM 1906 N N . LEU A 1 18 ? 4.804 -2.725 -1.928 1.00 0.00 17 LEU A N 10
ATOM 1907 C CA . LEU A 1 18 ? 5.219 -1.339 -2.253 1.00 0.00 17 LEU A CA 10
ATOM 1908 C C . LEU A 1 18 ? 5.999 -0.565 -1.140 1.00 0.00 17 LEU A C 10
ATOM 1909 O O . LEU A 1 18 ? 6.997 0.055 -1.524 1.00 0.00 17 LEU A O 10
ATOM 1914 N N . LEU A 1 19 ? 5.601 -0.572 0.166 1.00 0.00 18 LEU A N 10
ATOM 1915 C CA . LEU A 1 19 ? 6.370 0.129 1.252 1.00 0.00 18 LEU A CA 10
ATOM 1916 C C . LEU A 1 19 ? 7.787 -0.441 1.570 1.00 0.00 18 LEU A C 10
ATOM 1917 O O . LEU A 1 19 ? 8.682 0.376 1.815 1.00 0.00 18 LEU A O 10
ATOM 1922 N N . ARG A 1 20 ? 7.990 -1.781 1.535 1.00 0.00 19 ARG A N 10
ATOM 1923 C CA . ARG A 1 20 ? 9.349 -2.423 1.579 1.00 0.00 19 ARG A CA 10
ATOM 1924 C C . ARG A 1 20 ? 10.254 -2.125 0.331 1.00 0.00 19 ARG A C 10
ATOM 1925 O O . ARG A 1 20 ? 11.458 -1.953 0.547 1.00 0.00 19 ARG A O 10
ATOM 1933 N N . LEU A 1 21 ? 9.706 -2.039 -0.914 1.00 0.00 20 LEU A N 10
ATOM 1934 C CA . LEU A 1 21 ? 10.444 -1.536 -2.117 1.00 0.00 20 LEU A CA 10
ATOM 1935 C C . LEU A 1 21 ? 10.781 -0.007 -2.091 1.00 0.00 20 LEU A C 10
ATOM 1936 O O . LEU A 1 21 ? 11.954 0.333 -2.280 1.00 0.00 20 LEU A O 10
ATOM 1941 N N . HIS A 1 22 ? 9.764 0.871 -1.900 1.00 0.00 21 HIS A N 10
ATOM 1942 C CA . HIS A 1 22 ? 9.864 2.338 -2.079 1.00 0.00 21 HIS A CA 10
ATOM 1943 C C . HIS A 1 22 ? 8.964 2.922 -0.963 1.00 0.00 21 HIS A C 10
ATOM 1944 O O . HIS A 1 22 ? 7.733 2.791 -1.024 1.00 0.00 21 HIS A O 10
ATOM 1951 N N . ALA A 1 23 ? 9.606 3.515 0.061 1.00 0.00 22 ALA A N 10
ATOM 1952 C CA . ALA A 1 23 ? 8.909 4.161 1.208 1.00 0.00 22 ALA A CA 10
ATOM 1953 C C . ALA A 1 23 ? 8.360 5.597 0.958 1.00 0.00 22 ALA A C 10
ATOM 1954 O O . ALA A 1 23 ? 7.228 5.847 1.386 1.00 0.00 22 ALA A O 10
ATOM 1956 N N . GLY A 1 24 ? 9.124 6.505 0.299 1.00 0.00 23 GLY A N 10
ATOM 1957 C CA . GLY A 1 24 ? 8.684 7.882 -0.009 1.00 0.00 23 GLY A CA 10
ATOM 1958 C C . GLY A 1 24 ? 8.032 7.946 -1.391 1.00 0.00 23 GLY A C 10
ATOM 1959 O O . GLY A 1 24 ? 8.699 8.187 -2.396 1.00 0.00 23 GLY A O 10
ATOM 1964 N N . TYR A 1 2 ? -8.835 -1.452 0.938 1.00 0.00 1 TYR A N 11
ATOM 1965 C CA . TYR A 1 2 ? -7.780 -0.629 1.590 1.00 0.00 1 TYR A CA 11
ATOM 1966 C C . TYR A 1 2 ? -8.200 0.869 1.529 1.00 0.00 1 TYR A C 11
ATOM 1967 O O . TYR A 1 2 ? -9.017 1.264 0.686 1.00 0.00 1 TYR A O 11
ATOM 1976 N N . THR A 1 3 ? -7.587 1.726 2.380 1.00 0.00 2 THR A N 11
ATOM 1977 C CA . THR A 1 3 ? -7.615 3.186 2.229 1.00 0.00 2 THR A CA 11
ATOM 1978 C C . THR A 1 3 ? -6.303 3.697 2.876 1.00 0.00 2 THR A C 11
ATOM 1979 O O . THR A 1 3 ? -6.050 3.461 4.067 1.00 0.00 2 THR A O 11
ATOM 1983 N N . VAL A 1 4 ? -5.544 4.473 2.083 1.00 0.00 3 VAL A N 11
ATOM 1984 C CA . VAL A 1 4 ? -4.401 5.298 2.607 1.00 0.00 3 VAL A CA 11
ATOM 1985 C C . VAL A 1 4 ? -4.576 6.669 1.820 1.00 0.00 3 VAL A C 11
ATOM 1986 O O . VAL A 1 4 ? -4.278 6.607 0.619 1.00 0.00 3 VAL A O 11
ATOM 1990 N N . PRO A 1 5 ? -5.051 7.875 2.332 1.00 0.00 4 PRO A N 11
ATOM 1991 C CA . PRO A 1 5 ? -5.248 9.113 1.513 1.00 0.00 4 PRO A CA 11
ATOM 1992 C C . PRO A 1 5 ? -6.327 8.884 0.412 1.00 0.00 4 PRO A C 11
ATOM 1993 O O . PRO A 1 5 ? -7.505 8.681 0.731 1.00 0.00 4 PRO A O 11
ATOM 1997 N N . SER A 1 6 ? -5.859 8.841 -0.849 1.00 0.00 5 SER A N 11
ATOM 1998 C CA . SER A 1 6 ? -6.653 8.343 -2.007 1.00 0.00 5 SER A CA 11
ATOM 1999 C C . SER A 1 6 ? -5.986 7.065 -2.629 1.00 0.00 5 SER A C 11
ATOM 2000 O O . SER A 1 6 ? -5.656 7.019 -3.824 1.00 0.00 5 SER A O 11
ATOM 2022 N N . THR A 1 8 ? -6.741 3.055 -2.212 1.00 0.00 7 THR A N 11
ATOM 2023 C CA . THR A 1 8 ? -7.403 1.764 -2.011 1.00 0.00 7 THR A CA 11
ATOM 2024 C C . THR A 1 8 ? -6.621 0.759 -2.952 1.00 0.00 7 THR A C 11
ATOM 2025 O O . THR A 1 8 ? -6.332 1.088 -4.113 1.00 0.00 7 THR A O 11
ATOM 2029 N N . PHE A 1 9 ? -6.329 -0.456 -2.453 1.00 0.00 8 PHE A N 11
ATOM 2030 C CA . PHE A 1 9 ? -5.388 -1.421 -3.095 1.00 0.00 8 PHE A CA 11
ATOM 2031 C C . PHE A 1 9 ? -6.171 -2.754 -3.370 1.00 0.00 8 PHE A C 11
ATOM 2032 O O . PHE A 1 9 ? -7.148 -2.696 -4.124 1.00 0.00 8 PHE A O 11
ATOM 2040 N N . SER A 1 10 ? -5.757 -3.912 -2.795 1.00 0.00 9 SER A N 11
ATOM 2041 C CA . SER A 1 10 ? -6.454 -5.215 -2.870 1.00 0.00 9 SER A CA 11
ATOM 2042 C C . SER A 1 10 ? -6.890 -5.571 -1.449 1.00 0.00 9 SER A C 11
ATOM 2043 O O . SER A 1 10 ? -8.086 -5.393 -1.190 1.00 0.00 9 SER A O 11
ATOM 2046 N N . ARG A 1 11 ? -6.035 -6.082 -0.513 1.00 0.00 10 ARG A N 11
ATOM 2047 C CA . ARG A 1 11 ? -6.496 -6.476 0.855 1.00 0.00 10 ARG A CA 11
ATOM 2048 C C . ARG A 1 11 ? -5.366 -6.334 1.930 1.00 0.00 10 ARG A C 11
ATOM 2049 O O . ARG A 1 11 ? -5.448 -5.408 2.746 1.00 0.00 10 ARG A O 11
ATOM 2057 N N . SER A 1 12 ? -4.336 -7.213 1.924 1.00 0.00 11 SER A N 11
ATOM 2058 C CA . SER A 1 12 ? -3.145 -7.155 2.832 1.00 0.00 11 SER A CA 11
ATOM 2059 C C . SER A 1 12 ? -1.776 -7.427 2.154 1.00 0.00 11 SER A C 11
ATOM 2060 O O . SER A 1 12 ? -0.791 -6.839 2.614 1.00 0.00 11 SER A O 11
ATOM 2063 N N . ASP A 1 13 ? -1.709 -8.259 1.087 1.00 0.00 12 ASP A N 11
ATOM 2064 C CA . ASP A 1 13 ? -0.498 -8.436 0.227 1.00 0.00 12 ASP A CA 11
ATOM 2065 C C . ASP A 1 13 ? 0.128 -7.185 -0.442 1.00 0.00 12 ASP A C 11
ATOM 2066 O O . ASP A 1 13 ? 1.329 -7.244 -0.717 1.00 0.00 12 ASP A O 11
ATOM 2071 N N . GLU A 1 14 ? -0.649 -6.116 -0.708 1.00 0.00 13 GLU A N 11
ATOM 2072 C CA . GLU A 1 14 ? -0.209 -4.953 -1.527 1.00 0.00 13 GLU A CA 11
ATOM 2073 C C . GLU A 1 14 ? 0.668 -3.957 -0.705 1.00 0.00 13 GLU A C 11
ATOM 2074 O O . GLU A 1 14 ? 1.843 -3.855 -1.063 1.00 0.00 13 GLU A O 11
ATOM 2080 N N . LEU A 1 15 ? 0.180 -3.262 0.369 1.00 0.00 14 LEU A N 11
ATOM 2081 C CA . LEU A 1 15 ? 1.001 -2.267 1.140 1.00 0.00 14 LEU A CA 11
ATOM 2082 C C . LEU A 1 15 ? 2.336 -2.815 1.747 1.00 0.00 14 LEU A C 11
ATOM 2083 O O . LEU A 1 15 ? 3.332 -2.087 1.706 1.00 0.00 14 LEU A O 11
ATOM 2088 N N . ALA A 1 16 ? 2.343 -4.073 2.247 1.00 0.00 15 ALA A N 11
ATOM 2089 C CA . ALA A 1 16 ? 3.583 -4.824 2.587 1.00 0.00 15 ALA A CA 11
ATOM 2090 C C . ALA A 1 16 ? 4.526 -5.208 1.399 1.00 0.00 15 ALA A C 11
ATOM 2091 O O . ALA A 1 16 ? 5.739 -5.263 1.623 1.00 0.00 15 ALA A O 11
ATOM 2093 N N . LYS A 1 17 ? 3.987 -5.419 0.168 1.00 0.00 16 LYS A N 11
ATOM 2094 C CA . LYS A 1 17 ? 4.767 -5.524 -1.105 1.00 0.00 16 LYS A CA 11
ATOM 2095 C C . LYS A 1 17 ? 5.380 -4.123 -1.512 1.00 0.00 16 LYS A C 11
ATOM 2096 O O . LYS A 1 17 ? 6.609 -4.031 -1.603 1.00 0.00 16 LYS A O 11
ATOM 2102 N N . LEU A 1 18 ? 4.539 -3.074 -1.680 1.00 0.00 17 LEU A N 11
ATOM 2103 C CA . LEU A 1 18 ? 4.930 -1.697 -2.044 1.00 0.00 17 LEU A CA 11
ATOM 2104 C C . LEU A 1 18 ? 5.829 -0.929 -1.023 1.00 0.00 17 LEU A C 11
ATOM 2105 O O . LEU A 1 18 ? 6.680 -0.187 -1.524 1.00 0.00 17 LEU A O 11
ATOM 2110 N N . LEU A 1 19 ? 5.679 -1.062 0.327 1.00 0.00 18 LEU A N 11
ATOM 2111 C CA . LEU A 1 19 ? 6.520 -0.311 1.324 1.00 0.00 18 LEU A CA 11
ATOM 2112 C C . LEU A 1 19 ? 8.067 -0.532 1.264 1.00 0.00 18 LEU A C 11
ATOM 2113 O O . LEU A 1 19 ? 8.788 0.450 1.466 1.00 0.00 18 LEU A O 11
ATOM 2118 N N . ARG A 1 20 ? 8.550 -1.764 0.962 1.00 0.00 19 ARG A N 11
ATOM 2119 C CA . ARG A 1 20 ? 9.993 -2.042 0.644 1.00 0.00 19 ARG A CA 11
ATOM 2120 C C . ARG A 1 20 ? 10.526 -1.356 -0.664 1.00 0.00 19 ARG A C 11
ATOM 2121 O O . ARG A 1 20 ? 11.662 -0.874 -0.619 1.00 0.00 19 ARG A O 11
ATOM 2129 N N . LEU A 1 21 ? 9.734 -1.287 -1.769 1.00 0.00 20 LEU A N 11
ATOM 2130 C CA . LEU A 1 21 ? 10.055 -0.468 -2.980 1.00 0.00 20 LEU A CA 11
ATOM 2131 C C . LEU A 1 21 ? 9.980 1.083 -2.778 1.00 0.00 20 LEU A C 11
ATOM 2132 O O . LEU A 1 21 ? 10.950 1.762 -3.127 1.00 0.00 20 LEU A O 11
ATOM 2137 N N . HIS A 1 22 ? 8.838 1.611 -2.268 1.00 0.00 21 HIS A N 11
ATOM 2138 C CA . HIS A 1 22 ? 8.505 3.057 -2.250 1.00 0.00 21 HIS A CA 11
ATOM 2139 C C . HIS A 1 22 ? 7.760 3.311 -0.915 1.00 0.00 21 HIS A C 11
ATOM 2140 O O . HIS A 1 22 ? 6.703 2.711 -0.670 1.00 0.00 21 HIS A O 11
ATOM 2147 N N . ALA A 1 23 ? 8.331 4.193 -0.068 1.00 0.00 22 ALA A N 11
ATOM 2148 C CA . ALA A 1 23 ? 7.768 4.567 1.264 1.00 0.00 22 ALA A CA 11
ATOM 2149 C C . ALA A 1 23 ? 7.485 6.084 1.482 1.00 0.00 22 ALA A C 11
ATOM 2150 O O . ALA A 1 23 ? 6.416 6.383 2.027 1.00 0.00 22 ALA A O 11
ATOM 2152 N N . GLY A 1 24 ? 8.398 7.006 1.086 1.00 0.00 23 GLY A N 11
ATOM 2153 C CA . GLY A 1 24 ? 8.220 8.465 1.256 1.00 0.00 23 GLY A CA 11
ATOM 2154 C C . GLY A 1 24 ? 7.547 9.083 0.029 1.00 0.00 23 GLY A C 11
ATOM 2155 O O . GLY A 1 24 ? 8.213 9.531 -0.903 1.00 0.00 23 GLY A O 11
ATOM 2160 N N . TYR A 1 2 ? -9.757 -0.865 0.980 1.00 0.00 1 TYR A N 12
ATOM 2161 C CA . TYR A 1 2 ? -8.450 -0.626 1.696 1.00 0.00 1 TYR A CA 12
ATOM 2162 C C . TYR A 1 2 ? -8.315 0.791 2.341 1.00 0.00 1 TYR A C 12
ATOM 2163 O O . TYR A 1 2 ? -7.882 0.877 3.493 1.00 0.00 1 TYR A O 12
ATOM 2172 N N . THR A 1 3 ? -8.545 1.869 1.553 1.00 0.00 2 THR A N 12
ATOM 2173 C CA . THR A 1 3 ? -8.244 3.287 1.817 1.00 0.00 2 THR A CA 12
ATOM 2174 C C . THR A 1 3 ? -7.084 3.652 2.795 1.00 0.00 2 THR A C 12
ATOM 2175 O O . THR A 1 3 ? -7.159 3.366 3.995 1.00 0.00 2 THR A O 12
ATOM 2179 N N . VAL A 1 4 ? -6.086 4.348 2.226 1.00 0.00 3 VAL A N 12
ATOM 2180 C CA . VAL A 1 4 ? -5.010 5.053 2.989 1.00 0.00 3 VAL A CA 12
ATOM 2181 C C . VAL A 1 4 ? -4.851 6.386 2.127 1.00 0.00 3 VAL A C 12
ATOM 2182 O O . VAL A 1 4 ? -4.319 6.223 1.018 1.00 0.00 3 VAL A O 12
ATOM 2186 N N . PRO A 1 5 ? -5.283 7.663 2.478 1.00 0.00 4 PRO A N 12
ATOM 2187 C CA . PRO A 1 5 ? -5.169 8.857 1.583 1.00 0.00 4 PRO A CA 12
ATOM 2188 C C . PRO A 1 5 ? -6.042 8.692 0.304 1.00 0.00 4 PRO A C 12
ATOM 2189 O O . PRO A 1 5 ? -7.255 8.488 0.429 1.00 0.00 4 PRO A O 12
ATOM 2193 N N . SER A 1 6 ? -5.388 8.720 -0.873 1.00 0.00 5 SER A N 12
ATOM 2194 C CA . SER A 1 6 ? -6.008 8.303 -2.164 1.00 0.00 5 SER A CA 12
ATOM 2195 C C . SER A 1 6 ? -5.344 6.984 -2.689 1.00 0.00 5 SER A C 12
ATOM 2196 O O . SER A 1 6 ? -4.693 6.954 -3.744 1.00 0.00 5 SER A O 12
ATOM 2218 N N . THR A 1 8 ? -6.759 2.983 -2.304 1.00 0.00 7 THR A N 12
ATOM 2219 C CA . THR A 1 8 ? -7.571 1.804 -2.011 1.00 0.00 7 THR A CA 12
ATOM 2220 C C . THR A 1 8 ? -6.826 0.716 -2.872 1.00 0.00 7 THR A C 12
ATOM 2221 O O . THR A 1 8 ? -6.974 0.708 -4.101 1.00 0.00 7 THR A O 12
ATOM 2225 N N . PHE A 1 9 ? -5.987 -0.124 -2.223 1.00 0.00 8 PHE A N 12
ATOM 2226 C CA . PHE A 1 9 ? -5.005 -1.020 -2.897 1.00 0.00 8 PHE A CA 12
ATOM 2227 C C . PHE A 1 9 ? -5.734 -2.336 -3.366 1.00 0.00 8 PHE A C 12
ATOM 2228 O O . PHE A 1 9 ? -6.533 -2.230 -4.303 1.00 0.00 8 PHE A O 12
ATOM 2236 N N . SER A 1 10 ? -5.484 -3.518 -2.744 1.00 0.00 9 SER A N 12
ATOM 2237 C CA . SER A 1 10 ? -6.179 -4.794 -3.001 1.00 0.00 9 SER A CA 12
ATOM 2238 C C . SER A 1 10 ? -6.534 -5.294 -1.595 1.00 0.00 9 SER A C 12
ATOM 2239 O O . SER A 1 10 ? -7.527 -4.766 -1.078 1.00 0.00 9 SER A O 12
ATOM 2242 N N . ARG A 1 11 ? -5.829 -6.273 -0.954 1.00 0.00 10 ARG A N 12
ATOM 2243 C CA . ARG A 1 11 ? -6.310 -6.922 0.298 1.00 0.00 10 ARG A CA 12
ATOM 2244 C C . ARG A 1 11 ? -5.100 -7.423 1.141 1.00 0.00 10 ARG A C 12
ATOM 2245 O O . ARG A 1 11 ? -4.660 -8.563 0.972 1.00 0.00 10 ARG A O 12
ATOM 2253 N N . SER A 1 12 ? -4.570 -6.542 2.025 1.00 0.00 11 SER A N 12
ATOM 2254 C CA . SER A 1 12 ? -3.364 -6.778 2.904 1.00 0.00 11 SER A CA 12
ATOM 2255 C C . SER A 1 12 ? -2.189 -7.684 2.371 1.00 0.00 11 SER A C 12
ATOM 2256 O O . SER A 1 12 ? -1.682 -8.603 3.029 1.00 0.00 11 SER A O 12
ATOM 2259 N N . ASP A 1 13 ? -1.762 -7.326 1.146 1.00 0.00 12 ASP A N 12
ATOM 2260 C CA . ASP A 1 13 ? -0.537 -7.830 0.459 1.00 0.00 12 ASP A CA 12
ATOM 2261 C C . ASP A 1 13 ? 0.208 -6.664 -0.258 1.00 0.00 12 ASP A C 12
ATOM 2262 O O . ASP A 1 13 ? 1.436 -6.602 -0.153 1.00 0.00 12 ASP A O 12
ATOM 2267 N N . GLU A 1 14 ? -0.535 -5.765 -0.936 1.00 0.00 13 GLU A N 12
ATOM 2268 C CA . GLU A 1 14 ? -0.019 -4.562 -1.639 1.00 0.00 13 GLU A CA 12
ATOM 2269 C C . GLU A 1 14 ? 0.644 -3.469 -0.738 1.00 0.00 13 GLU A C 12
ATOM 2270 O O . GLU A 1 14 ? 1.639 -2.920 -1.209 1.00 0.00 13 GLU A O 12
ATOM 2276 N N . LEU A 1 15 ? 0.141 -3.144 0.486 1.00 0.00 14 LEU A N 12
ATOM 2277 C CA . LEU A 1 15 ? 0.802 -2.189 1.433 1.00 0.00 14 LEU A CA 12
ATOM 2278 C C . LEU A 1 15 ? 2.207 -2.673 1.946 1.00 0.00 14 LEU A C 12
ATOM 2279 O O . LEU A 1 15 ? 3.153 -1.884 1.863 1.00 0.00 14 LEU A O 12
ATOM 2284 N N . ALA A 1 16 ? 2.318 -3.938 2.417 1.00 0.00 15 ALA A N 12
ATOM 2285 C CA . ALA A 1 16 ? 3.609 -4.607 2.721 1.00 0.00 15 ALA A CA 12
ATOM 2286 C C . ALA A 1 16 ? 4.547 -4.950 1.526 1.00 0.00 15 ALA A C 12
ATOM 2287 O O . ALA A 1 16 ? 5.764 -4.882 1.721 1.00 0.00 15 ALA A O 12
ATOM 2289 N N . LYS A 1 17 ? 4.005 -5.265 0.321 1.00 0.00 16 LYS A N 12
ATOM 2290 C CA . LYS A 1 17 ? 4.771 -5.352 -0.962 1.00 0.00 16 LYS A CA 12
ATOM 2291 C C . LYS A 1 17 ? 5.320 -3.939 -1.417 1.00 0.00 16 LYS A C 12
ATOM 2292 O O . LYS A 1 17 ? 6.530 -3.823 -1.630 1.00 0.00 16 LYS A O 12
ATOM 2298 N N . LEU A 1 18 ? 4.442 -2.912 -1.503 1.00 0.00 17 LEU A N 12
ATOM 2299 C CA . LEU A 1 18 ? 4.747 -1.542 -1.970 1.00 0.00 17 LEU A CA 12
ATOM 2300 C C . LEU A 1 18 ? 5.644 -0.685 -1.035 1.00 0.00 17 LEU A C 12
ATOM 2301 O O . LEU A 1 18 ? 6.494 0.004 -1.608 1.00 0.00 17 LEU A O 12
ATOM 2306 N N . LEU A 1 19 ? 5.490 -0.683 0.325 1.00 0.00 18 LEU A N 12
ATOM 2307 C CA . LEU A 1 19 ? 6.333 0.172 1.233 1.00 0.00 18 LEU A CA 12
ATOM 2308 C C . LEU A 1 19 ? 7.862 -0.150 1.260 1.00 0.00 18 LEU A C 12
ATOM 2309 O O . LEU A 1 19 ? 8.643 0.805 1.318 1.00 0.00 18 LEU A O 12
ATOM 2314 N N . ARG A 1 20 ? 8.266 -1.442 1.182 1.00 0.00 19 ARG A N 12
ATOM 2315 C CA . ARG A 1 20 ? 9.689 -1.863 0.946 1.00 0.00 19 ARG A CA 12
ATOM 2316 C C . ARG A 1 20 ? 10.259 -1.475 -0.466 1.00 0.00 19 ARG A C 12
ATOM 2317 O O . ARG A 1 20 ? 11.438 -1.110 -0.506 1.00 0.00 19 ARG A O 12
ATOM 2325 N N . LEU A 1 21 ? 9.460 -1.520 -1.569 1.00 0.00 20 LEU A N 12
ATOM 2326 C CA . LEU A 1 21 ? 9.847 -0.958 -2.903 1.00 0.00 20 LEU A CA 12
ATOM 2327 C C . LEU A 1 21 ? 9.966 0.603 -2.961 1.00 0.00 20 LEU A C 12
ATOM 2328 O O . LEU A 1 21 ? 11.007 1.090 -3.413 1.00 0.00 20 LEU A O 12
ATOM 2333 N N . HIS A 1 22 ? 8.907 1.343 -2.548 1.00 0.00 21 HIS A N 12
ATOM 2334 C CA . HIS A 1 22 ? 8.760 2.801 -2.757 1.00 0.00 21 HIS A CA 12
ATOM 2335 C C . HIS A 1 22 ? 8.088 3.307 -1.455 1.00 0.00 21 HIS A C 12
ATOM 2336 O O . HIS A 1 22 ? 6.911 3.011 -1.206 1.00 0.00 21 HIS A O 12
ATOM 2343 N N . ALA A 1 23 ? 8.876 4.017 -0.622 1.00 0.00 22 ALA A N 12
ATOM 2344 C CA . ALA A 1 23 ? 8.420 4.545 0.695 1.00 0.00 22 ALA A CA 12
ATOM 2345 C C . ALA A 1 23 ? 7.550 5.836 0.662 1.00 0.00 22 ALA A C 12
ATOM 2346 O O . ALA A 1 23 ? 6.554 5.860 1.396 1.00 0.00 22 ALA A O 12
ATOM 2348 N N . GLY A 1 24 ? 7.905 6.868 -0.143 1.00 0.00 23 GLY A N 12
ATOM 2349 C CA . GLY A 1 24 ? 7.145 8.136 -0.240 1.00 0.00 23 GLY A CA 12
ATOM 2350 C C . GLY A 1 24 ? 7.507 9.164 0.840 1.00 0.00 23 GLY A C 12
ATOM 2351 O O . GLY A 1 24 ? 8.344 8.960 1.722 1.00 0.00 23 GLY A O 12
ATOM 2356 N N . TYR A 1 2 ? -8.931 -1.457 0.899 1.00 0.00 1 TYR A N 13
ATOM 2357 C CA . TYR A 1 2 ? -7.877 -0.672 1.597 1.00 0.00 1 TYR A CA 13
ATOM 2358 C C . TYR A 1 2 ? -8.267 0.834 1.538 1.00 0.00 1 TYR A C 13
ATOM 2359 O O . TYR A 1 2 ? -9.055 1.247 0.678 1.00 0.00 1 TYR A O 13
ATOM 2368 N N . THR A 1 3 ? -7.661 1.676 2.412 1.00 0.00 2 THR A N 13
ATOM 2369 C CA . THR A 1 3 ? -7.666 3.137 2.272 1.00 0.00 2 THR A CA 13
ATOM 2370 C C . THR A 1 3 ? -6.366 3.629 2.956 1.00 0.00 2 THR A C 13
ATOM 2371 O O . THR A 1 3 ? -6.146 3.378 4.150 1.00 0.00 2 THR A O 13
ATOM 2375 N N . VAL A 1 4 ? -5.578 4.402 2.189 1.00 0.00 3 VAL A N 13
ATOM 2376 C CA . VAL A 1 4 ? -4.448 5.218 2.752 1.00 0.00 3 VAL A CA 13
ATOM 2377 C C . VAL A 1 4 ? -4.561 6.571 1.922 1.00 0.00 3 VAL A C 13
ATOM 2378 O O . VAL A 1 4 ? -4.226 6.467 0.735 1.00 0.00 3 VAL A O 13
ATOM 2382 N N . PRO A 1 5 ? -5.015 7.807 2.379 1.00 0.00 4 PRO A N 13
ATOM 2383 C CA . PRO A 1 5 ? -5.119 9.032 1.522 1.00 0.00 4 PRO A CA 13
ATOM 2384 C C . PRO A 1 5 ? -6.113 8.812 0.343 1.00 0.00 4 PRO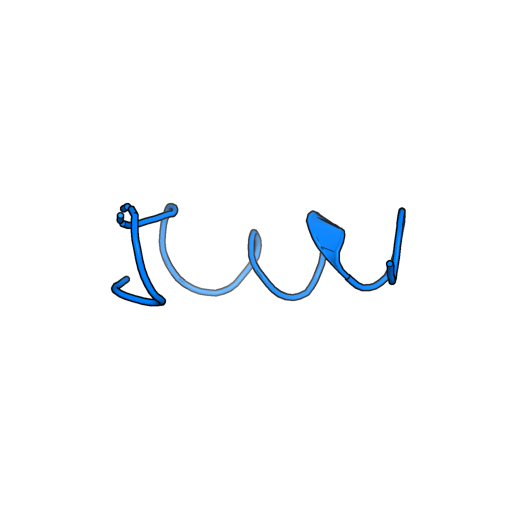 A C 13
ATOM 2385 O O . PRO A 1 5 ? -7.309 8.600 0.579 1.00 0.00 4 PRO A O 13
ATOM 2389 N N . SER A 1 6 ? -5.561 8.793 -0.884 1.00 0.00 5 SER A N 13
ATOM 2390 C CA . SER A 1 6 ? -6.272 8.307 -2.101 1.00 0.00 5 SER A CA 13
ATOM 2391 C C . SER A 1 6 ? -5.577 7.016 -2.660 1.00 0.00 5 SER A C 13
ATOM 2392 O O . SER A 1 6 ? -5.084 6.977 -3.796 1.00 0.00 5 SER A O 13
ATOM 2414 N N . THR A 1 8 ? -6.646 3.045 -2.248 1.00 0.00 7 THR A N 13
ATOM 2415 C CA . THR A 1 8 ? -7.383 1.781 -2.013 1.00 0.00 7 THR A CA 13
ATOM 2416 C C . THR A 1 8 ? -6.667 0.721 -2.931 1.00 0.00 7 THR A C 13
ATOM 2417 O O . THR A 1 8 ? -6.579 0.943 -4.146 1.00 0.00 7 THR A O 13
ATOM 2421 N N . PHE A 1 9 ? -6.176 -0.391 -2.360 1.00 0.00 8 PHE A N 13
ATOM 2422 C CA . PHE A 1 9 ? -5.244 -1.348 -3.016 1.00 0.00 8 PHE A CA 13
ATOM 2423 C C . PHE A 1 9 ? -6.045 -2.659 -3.374 1.00 0.00 8 PHE A C 13
ATOM 2424 O O . PHE A 1 9 ? -7.084 -2.557 -4.037 1.00 0.00 8 PHE A O 13
ATOM 2432 N N . SER A 1 10 ? -5.549 -3.851 -2.965 1.00 0.00 9 SER A N 13
ATOM 2433 C CA . SER A 1 10 ? -6.250 -5.152 -3.015 1.00 0.00 9 SER A CA 13
ATOM 2434 C C . SER A 1 10 ? -6.720 -5.407 -1.584 1.00 0.00 9 SER A C 13
ATOM 2435 O O . SER A 1 10 ? -7.890 -5.095 -1.339 1.00 0.00 9 SER A O 13
ATOM 2438 N N . ARG A 1 11 ? -5.917 -5.960 -0.624 1.00 0.00 10 ARG A N 13
ATOM 2439 C CA . ARG A 1 11 ? -6.420 -6.279 0.747 1.00 0.00 10 ARG A CA 13
ATOM 2440 C C . ARG A 1 11 ? -5.303 -6.176 1.841 1.00 0.00 10 ARG A C 13
ATOM 2441 O O . ARG A 1 11 ? -5.361 -5.238 2.645 1.00 0.00 10 ARG A O 13
ATOM 2449 N N . SER A 1 12 ? -4.315 -7.102 1.864 1.00 0.00 11 SER A N 13
ATOM 2450 C CA . SER A 1 12 ? -3.154 -7.092 2.813 1.00 0.00 11 SER A CA 13
ATOM 2451 C C . SER A 1 12 ? -1.761 -7.371 2.197 1.00 0.00 11 SER A C 13
ATOM 2452 O O . SER A 1 12 ? -0.787 -6.860 2.760 1.00 0.00 11 SER A O 13
ATOM 2455 N N . ASP A 1 13 ? -1.656 -8.125 1.076 1.00 0.00 12 ASP A N 13
ATOM 2456 C CA . ASP A 1 13 ? -0.400 -8.280 0.284 1.00 0.00 12 ASP A CA 13
ATOM 2457 C C . ASP A 1 13 ? 0.246 -6.977 -0.282 1.00 0.00 12 ASP A C 13
ATOM 2458 O O . ASP A 1 13 ? 1.471 -6.872 -0.219 1.00 0.00 12 ASP A O 13
ATOM 2463 N N . GLU A 1 14 ? -0.567 -6.030 -0.786 1.00 0.00 13 GLU A N 13
ATOM 2464 C CA . GLU A 1 14 ? -0.118 -4.843 -1.563 1.00 0.00 13 GLU A CA 13
ATOM 2465 C C . GLU A 1 14 ? 0.640 -3.751 -0.746 1.00 0.00 13 GLU A C 13
ATOM 2466 O O . GLU A 1 14 ? 1.685 -3.338 -1.249 1.00 0.00 13 GLU A O 13
ATOM 2472 N N . LEU A 1 15 ? 0.184 -3.274 0.451 1.00 0.00 14 LEU A N 13
ATOM 2473 C CA . LEU A 1 15 ? 0.962 -2.296 1.282 1.00 0.00 14 LEU A CA 13
ATOM 2474 C C . LEU A 1 15 ? 2.312 -2.864 1.840 1.00 0.00 14 LEU A C 13
ATOM 2475 O O . LEU A 1 15 ? 3.319 -2.161 1.722 1.00 0.00 14 LEU A O 13
ATOM 2480 N N . ALA A 1 16 ? 2.326 -4.111 2.370 1.00 0.00 15 ALA A N 13
ATOM 2481 C CA . ALA A 1 16 ? 3.574 -4.862 2.688 1.00 0.00 15 ALA A CA 13
ATOM 2482 C C . ALA A 1 16 ? 4.517 -5.244 1.502 1.00 0.00 15 ALA A C 13
ATOM 2483 O O . ALA A 1 16 ? 5.729 -5.304 1.727 1.00 0.00 15 ALA A O 13
ATOM 2485 N N . LYS A 1 17 ? 3.976 -5.448 0.272 1.00 0.00 16 LYS A N 13
ATOM 2486 C CA . LYS A 1 17 ? 4.750 -5.560 -1.001 1.00 0.00 16 LYS A CA 13
ATOM 2487 C C . LYS A 1 17 ? 5.346 -4.163 -1.421 1.00 0.00 16 LYS A C 13
ATOM 2488 O O . LYS A 1 17 ? 6.575 -4.035 -1.405 1.00 0.00 16 LYS A O 13
ATOM 2494 N N . LEU A 1 18 ? 4.499 -3.143 -1.698 1.00 0.00 17 LEU A N 13
ATOM 2495 C CA . LEU A 1 18 ? 4.902 -1.784 -2.114 1.00 0.00 17 LEU A CA 13
ATOM 2496 C C . LEU A 1 18 ? 5.675 -0.908 -1.069 1.00 0.00 17 LEU A C 13
ATOM 2497 O O . LEU A 1 18 ? 6.361 -0.014 -1.575 1.00 0.00 17 LEU A O 13
ATOM 2502 N N . LEU A 1 19 ? 5.627 -1.098 0.287 1.00 0.00 18 LEU A N 13
ATOM 2503 C CA . LEU A 1 19 ? 6.431 -0.262 1.248 1.00 0.00 18 LEU A CA 13
ATOM 2504 C C . LEU A 1 19 ? 7.988 -0.358 1.139 1.00 0.00 18 LEU A C 13
ATOM 2505 O O . LEU A 1 19 ? 8.621 0.696 1.247 1.00 0.00 18 LEU A O 13
ATOM 2510 N N . ARG A 1 20 ? 8.578 -1.558 0.906 1.00 0.00 19 ARG A N 13
ATOM 2511 C CA . ARG A 1 20 ? 10.043 -1.729 0.601 1.00 0.00 19 ARG A CA 13
ATOM 2512 C C . ARG A 1 20 ? 10.520 -1.067 -0.742 1.00 0.00 19 ARG A C 13
ATOM 2513 O O . ARG A 1 20 ? 11.600 -0.468 -0.720 1.00 0.00 19 ARG A O 13
ATOM 2521 N N . LEU A 1 21 ? 9.738 -1.145 -1.852 1.00 0.00 20 LEU A N 13
ATOM 2522 C CA . LEU A 1 21 ? 9.977 -0.359 -3.104 1.00 0.00 20 LEU A CA 13
ATOM 2523 C C . LEU A 1 21 ? 9.767 1.188 -2.971 1.00 0.00 20 LEU A C 13
ATOM 2524 O O . LEU A 1 21 ? 10.663 1.935 -3.375 1.00 0.00 20 LEU A O 13
ATOM 2529 N N . HIS A 1 22 ? 8.593 1.630 -2.455 1.00 0.00 21 HIS A N 13
ATOM 2530 C CA . HIS A 1 22 ? 8.131 3.037 -2.474 1.00 0.00 21 HIS A CA 13
ATOM 2531 C C . HIS A 1 22 ? 7.414 3.214 -1.112 1.00 0.00 21 HIS A C 13
ATOM 2532 O O . HIS A 1 22 ? 6.336 2.642 -0.895 1.00 0.00 21 HIS A O 13
ATOM 2539 N N . ALA A 1 23 ? 8.063 3.961 -0.196 1.00 0.00 22 ALA A N 13
ATOM 2540 C CA . ALA A 1 23 ? 7.572 4.172 1.194 1.00 0.00 22 ALA A CA 13
ATOM 2541 C C . ALA A 1 23 ? 6.400 5.182 1.382 1.00 0.00 22 ALA A C 13
ATOM 2542 O O . ALA A 1 23 ? 5.497 4.851 2.160 1.00 0.00 22 ALA A O 13
ATOM 2544 N N . GLY A 1 24 ? 6.413 6.358 0.712 1.00 0.00 23 GLY A N 13
ATOM 2545 C CA . GLY A 1 24 ? 5.343 7.366 0.829 1.00 0.00 23 GLY A CA 13
ATOM 2546 C C . GLY A 1 24 ? 5.724 8.642 0.077 1.00 0.00 23 GLY A C 13
ATOM 2547 O O . GLY A 1 24 ? 5.418 8.795 -1.105 1.00 0.00 23 GLY A O 13
ATOM 2552 N N . TYR A 1 2 ? -8.645 -0.651 2.036 1.00 0.00 1 TYR A N 14
ATOM 2553 C CA . TYR A 1 2 ? -7.863 0.128 3.032 1.00 0.00 1 TYR A CA 14
ATOM 2554 C C . TYR A 1 2 ? -7.607 1.538 2.451 1.00 0.00 1 TYR A C 14
ATOM 2555 O O . TYR A 1 2 ? -6.619 1.740 1.730 1.00 0.00 1 TYR A O 14
ATOM 2564 N N . THR A 1 3 ? -8.491 2.529 2.721 1.00 0.00 2 THR A N 14
ATOM 2565 C CA . THR A 1 3 ? -8.423 3.858 2.044 1.00 0.00 2 THR A CA 14
ATOM 2566 C C . THR A 1 3 ? -7.241 4.659 2.682 1.00 0.00 2 THR A C 14
ATOM 2567 O O . THR A 1 3 ? -7.265 5.015 3.865 1.00 0.00 2 THR A O 14
ATOM 2571 N N . VAL A 1 4 ? -6.246 4.856 1.827 1.00 0.00 3 VAL A N 14
ATOM 2572 C CA . VAL A 1 4 ? -4.982 5.602 2.140 1.00 0.00 3 VAL A CA 14
ATOM 2573 C C . VAL A 1 4 ? -5.197 6.909 1.255 1.00 0.00 3 VAL A C 14
ATOM 2574 O O . VAL A 1 4 ? -5.047 6.742 0.035 1.00 0.00 3 VAL A O 14
ATOM 2578 N N . PRO A 1 5 ? -5.602 8.156 1.717 1.00 0.00 4 PRO A N 14
ATOM 2579 C CA . PRO A 1 5 ? -5.966 9.298 0.826 1.00 0.00 4 PRO A CA 14
ATOM 2580 C C . PRO A 1 5 ? -7.261 8.962 0.024 1.00 0.00 4 PRO A C 14
ATOM 2581 O O . PRO A 1 5 ? -8.346 8.854 0.609 1.00 0.00 4 PRO A O 14
ATOM 2585 N N . SER A 1 6 ? -7.073 8.712 -1.287 1.00 0.00 5 SER A N 14
ATOM 2586 C CA . SER A 1 6 ? -8.098 8.089 -2.172 1.00 0.00 5 SER A CA 14
ATOM 2587 C C . SER A 1 6 ? -7.504 6.803 -2.843 1.00 0.00 5 SER A C 14
ATOM 2588 O O . SER A 1 6 ? -7.306 6.739 -4.066 1.00 0.00 5 SER A O 14
ATOM 2610 N N . THR A 1 8 ? -8.043 2.723 -1.789 1.00 0.00 7 THR A N 14
ATOM 2611 C CA . THR A 1 8 ? -8.519 1.465 -1.170 1.00 0.00 7 THR A CA 14
ATOM 2612 C C . THR A 1 8 ? -8.101 0.365 -2.196 1.00 0.00 7 THR A C 14
ATOM 2613 O O . THR A 1 8 ? -8.802 0.216 -3.204 1.00 0.00 7 THR A O 14
ATOM 2617 N N . PHE A 1 9 ? -6.949 -0.321 -1.984 1.00 0.00 8 PHE A N 14
ATOM 2618 C CA . PHE A 1 9 ? -6.312 -1.204 -3.009 1.00 0.00 8 PHE A CA 14
ATOM 2619 C C . PHE A 1 9 ? -6.897 -2.662 -2.797 1.00 0.00 8 PHE A C 14
ATOM 2620 O O . PHE A 1 9 ? -8.119 -2.812 -2.894 1.00 0.00 8 PHE A O 14
ATOM 2628 N N . SER A 1 10 ? -6.059 -3.690 -2.523 1.00 0.00 9 SER A N 14
ATOM 2629 C CA . SER A 1 10 ? -6.447 -5.044 -2.068 1.00 0.00 9 SER A CA 14
ATOM 2630 C C . SER A 1 10 ? -5.489 -5.300 -0.893 1.00 0.00 9 SER A C 14
ATOM 2631 O O . SER A 1 10 ? -4.261 -5.260 -0.996 1.00 0.00 9 SER A O 14
ATOM 2634 N N . ARG A 1 11 ? -6.126 -5.543 0.237 1.00 0.00 10 ARG A N 14
ATOM 2635 C CA . ARG A 1 11 ? -5.534 -5.479 1.591 1.00 0.00 10 ARG A CA 14
ATOM 2636 C C . ARG A 1 11 ? -4.094 -5.989 1.915 1.00 0.00 10 ARG A C 14
ATOM 2637 O O . ARG A 1 11 ? -3.360 -5.212 2.540 1.00 0.00 10 ARG A O 14
ATOM 2645 N N . SER A 1 12 ? -3.706 -7.228 1.541 1.00 0.00 11 SER A N 14
ATOM 2646 C CA . SER A 1 12 ? -2.437 -7.857 2.039 1.00 0.00 11 SER A CA 14
ATOM 2647 C C . SER A 1 12 ? -1.231 -7.987 1.072 1.00 0.00 11 SER A C 14
ATOM 2648 O O . SER A 1 12 ? -0.126 -7.616 1.490 1.00 0.00 11 SER A O 14
ATOM 2651 N N . ASP A 1 13 ? -1.406 -8.484 -0.169 1.00 0.00 12 ASP A N 14
ATOM 2652 C CA . ASP A 1 13 ? -0.320 -8.500 -1.209 1.00 0.00 12 ASP A CA 14
ATOM 2653 C C . ASP A 1 13 ? 0.154 -7.121 -1.770 1.00 0.00 12 ASP A C 14
ATOM 2654 O O . ASP A 1 13 ? 1.203 -7.066 -2.416 1.00 0.00 12 ASP A O 14
ATOM 2659 N N . GLU A 1 14 ? -0.615 -6.051 -1.549 1.00 0.00 13 GLU A N 14
ATOM 2660 C CA . GLU A 1 14 ? -0.416 -4.713 -2.165 1.00 0.00 13 GLU A CA 14
ATOM 2661 C C . GLU A 1 14 ? -0.114 -3.697 -1.035 1.00 0.00 13 GLU A C 14
ATOM 2662 O O . GLU A 1 14 ? -0.581 -3.827 0.104 1.00 0.00 13 GLU A O 14
ATOM 2668 N N . LEU A 1 15 ? 0.710 -2.677 -1.379 1.00 0.00 14 LEU A N 14
ATOM 2669 C CA . LEU A 1 15 ? 1.371 -1.721 -0.426 1.00 0.00 14 LEU A CA 14
ATOM 2670 C C . LEU A 1 15 ? 2.357 -2.339 0.622 1.00 0.00 14 LEU A C 14
ATOM 2671 O O . LEU A 1 15 ? 3.309 -1.638 0.971 1.00 0.00 14 LEU A O 14
ATOM 2676 N N . ALA A 1 16 ? 2.162 -3.601 1.087 1.00 0.00 15 ALA A N 14
ATOM 2677 C CA . ALA A 1 16 ? 3.191 -4.402 1.807 1.00 0.00 15 ALA A CA 14
ATOM 2678 C C . ALA A 1 16 ? 4.430 -4.804 0.942 1.00 0.00 15 ALA A C 14
ATOM 2679 O O . ALA A 1 16 ? 5.553 -4.758 1.453 1.00 0.00 15 ALA A O 14
ATOM 2681 N N . LYS A 1 17 ? 4.197 -5.155 -0.347 1.00 0.00 16 LYS A N 14
ATOM 2682 C CA . LYS A 1 17 ? 5.234 -5.359 -1.384 1.00 0.00 16 LYS A CA 14
ATOM 2683 C C . LYS A 1 17 ? 5.955 -4.020 -1.790 1.00 0.00 16 LYS A C 14
ATOM 2684 O O . LYS A 1 17 ? 7.190 -4.014 -1.801 1.00 0.00 16 LYS A O 14
ATOM 2690 N N . LEU A 1 18 ? 5.203 -2.909 -2.024 1.00 0.00 17 LEU A N 14
ATOM 2691 C CA . LEU A 1 18 ? 5.724 -1.548 -2.284 1.00 0.00 17 LEU A CA 14
ATOM 2692 C C . LEU A 1 18 ? 6.471 -0.870 -1.088 1.00 0.00 17 LEU A C 14
ATOM 2693 O O . LEU A 1 18 ? 7.514 -0.275 -1.376 1.00 0.00 17 LEU A O 14
ATOM 2698 N N . LEU A 1 19 ? 5.985 -0.928 0.187 1.00 0.00 18 LEU A N 14
ATOM 2699 C CA . LEU A 1 19 ? 6.640 -0.245 1.356 1.00 0.00 18 LEU A CA 14
ATOM 2700 C C . LEU A 1 19 ? 8.091 -0.710 1.705 1.00 0.00 18 LEU A C 14
ATOM 2701 O O . LEU A 1 19 ? 8.899 0.157 2.053 1.00 0.00 18 LEU A O 14
ATOM 2706 N N . ARG A 1 20 ? 8.411 -2.023 1.577 1.00 0.00 19 ARG A N 14
ATOM 2707 C CA . ARG A 1 20 ? 9.815 -2.552 1.634 1.00 0.00 19 ARG A CA 14
ATOM 2708 C C . ARG A 1 20 ? 10.732 -2.092 0.444 1.00 0.00 19 ARG A C 14
ATOM 2709 O O . ARG A 1 20 ? 11.909 -1.835 0.716 1.00 0.00 19 ARG A O 14
ATOM 2717 N N . LEU A 1 21 ? 10.218 -1.964 -0.813 1.00 0.00 20 LEU A N 14
ATOM 2718 C CA . LEU A 1 21 ? 10.947 -1.320 -1.952 1.00 0.00 20 LEU A CA 14
ATOM 2719 C C . LEU A 1 21 ? 11.190 0.220 -1.806 1.00 0.00 20 LEU A C 14
ATOM 2720 O O . LEU A 1 21 ? 12.340 0.644 -1.957 1.00 0.00 20 LEU A O 14
ATOM 2725 N N . HIS A 1 22 ? 10.121 1.018 -1.559 1.00 0.00 21 HIS A N 14
ATOM 2726 C CA . HIS A 1 22 ? 10.133 2.497 -1.630 1.00 0.00 21 HIS A CA 14
ATOM 2727 C C . HIS A 1 22 ? 9.218 2.941 -0.461 1.00 0.00 21 HIS A C 14
ATOM 2728 O O . HIS A 1 22 ? 7.998 2.738 -0.515 1.00 0.00 21 HIS A O 14
ATOM 2735 N N . ALA A 1 23 ? 9.842 3.491 0.601 1.00 0.00 22 ALA A N 14
ATOM 2736 C CA . ALA A 1 23 ? 9.135 3.930 1.837 1.00 0.00 22 ALA A CA 14
ATOM 2737 C C . ALA A 1 23 ? 8.375 5.288 1.762 1.00 0.00 22 ALA A C 14
ATOM 2738 O O . ALA A 1 23 ? 7.247 5.325 2.266 1.00 0.00 22 ALA A O 14
ATOM 2740 N N . GLY A 1 24 ? 8.962 6.354 1.168 1.00 0.00 23 GLY A N 14
ATOM 2741 C CA . GLY A 1 24 ? 8.315 7.674 1.057 1.00 0.00 23 GLY A CA 14
ATOM 2742 C C . GLY A 1 24 ? 9.293 8.705 0.493 1.00 0.00 23 GLY A C 14
ATOM 2743 O O . GLY A 1 24 ? 10.002 9.377 1.239 1.00 0.00 23 GLY A O 14
ATOM 2748 N N . TYR A 1 2 ? -9.276 -0.945 1.020 1.00 0.00 1 TYR A N 15
ATOM 2749 C CA . TYR A 1 2 ? -8.109 -0.405 1.779 1.00 0.00 1 TYR A CA 15
ATOM 2750 C C . TYR A 1 2 ? -8.253 1.063 2.293 1.00 0.00 1 TYR A C 15
ATOM 2751 O O . TYR A 1 2 ? -8.035 1.310 3.483 1.00 0.00 1 TYR A O 15
ATOM 2760 N N . THR A 1 3 ? -8.512 2.023 1.372 1.00 0.00 2 THR A N 15
ATOM 2761 C CA . THR A 1 3 ? -8.408 3.490 1.505 1.00 0.00 2 THR A CA 15
ATOM 2762 C C . THR A 1 3 ? -7.255 3.996 2.451 1.00 0.00 2 THR A C 15
ATOM 2763 O O . THR A 1 3 ? -7.320 3.841 3.675 1.00 0.00 2 THR A O 15
ATOM 2767 N N . VAL A 1 4 ? -6.281 4.617 1.798 1.00 0.00 3 VAL A N 15
ATOM 2768 C CA . VAL A 1 4 ? -5.181 5.415 2.453 1.00 0.00 3 VAL A CA 15
ATOM 2769 C C . VAL A 1 4 ? -5.468 6.865 1.858 1.00 0.00 3 VAL A C 15
ATOM 2770 O O . VAL A 1 4 ? -5.190 6.991 0.656 1.00 0.00 3 VAL A O 15
ATOM 2774 N N . PRO A 1 5 ? -6.035 7.946 2.525 1.00 0.00 4 PRO A N 15
ATOM 2775 C CA . PRO A 1 5 ? -6.417 9.230 1.856 1.00 0.00 4 PRO A CA 15
ATOM 2776 C C . PRO A 1 5 ? -7.522 8.980 0.782 1.00 0.00 4 PRO A C 15
ATOM 2777 O O . PRO A 1 5 ? -8.693 8.752 1.114 1.00 0.00 4 PRO A O 15
ATOM 2781 N N . SER A 1 6 ? -7.065 8.929 -0.486 1.00 0.00 5 SER A N 15
ATOM 2782 C CA . SER A 1 6 ? -7.853 8.419 -1.645 1.00 0.00 5 SER A CA 15
ATOM 2783 C C . SER A 1 6 ? -7.055 7.297 -2.404 1.00 0.00 5 SER A C 15
ATOM 2784 O O . SER A 1 6 ? -6.734 7.421 -3.595 1.00 0.00 5 SER A O 15
ATOM 2806 N N . THR A 1 8 ? -7.449 3.196 -2.357 1.00 0.00 7 THR A N 15
ATOM 2807 C CA . THR A 1 8 ? -7.967 1.819 -2.168 1.00 0.00 7 THR A CA 15
ATOM 2808 C C . THR A 1 8 ? -7.108 0.835 -3.036 1.00 0.00 7 THR A C 15
ATOM 2809 O O . THR A 1 8 ? -6.905 1.096 -4.228 1.00 0.00 7 THR A O 15
ATOM 2813 N N . PHE A 1 9 ? -6.620 -0.254 -2.418 1.00 0.00 8 PHE A N 15
ATOM 2814 C CA . PHE A 1 9 ? -5.602 -1.168 -2.994 1.00 0.00 8 PHE A CA 15
ATOM 2815 C C . PHE A 1 9 ? -6.313 -2.569 -3.107 1.00 0.00 8 PHE A C 15
ATOM 2816 O O . PHE A 1 9 ? -7.356 -2.646 -3.770 1.00 0.00 8 PHE A O 15
ATOM 2824 N N . SER A 1 10 ? -5.762 -3.654 -2.505 1.00 0.00 9 SER A N 15
ATOM 2825 C CA . SER A 1 10 ? -6.394 -4.974 -2.337 1.00 0.00 9 SER A CA 15
ATOM 2826 C C . SER A 1 10 ? -5.736 -5.563 -1.076 1.00 0.00 9 SER A C 15
ATOM 2827 O O . SER A 1 10 ? -4.536 -5.850 -1.013 1.00 0.00 9 SER A O 15
ATOM 2830 N N . ARG A 1 11 ? -6.606 -5.714 -0.086 1.00 0.00 10 ARG A N 15
ATOM 2831 C CA . ARG A 1 11 ? -6.415 -6.436 1.208 1.00 0.00 10 ARG A CA 15
ATOM 2832 C C . ARG A 1 11 ? -4.968 -6.834 1.694 1.00 0.00 10 ARG A C 15
ATOM 2833 O O . ARG A 1 11 ? -4.596 -8.006 1.833 1.00 0.00 10 ARG A O 15
ATOM 2841 N N . SER A 1 12 ? -4.182 -5.767 1.947 1.00 0.00 11 SER A N 15
ATOM 2842 C CA . SER A 1 12 ? -2.771 -5.795 2.466 1.00 0.00 11 SER A CA 15
ATOM 2843 C C . SER A 1 12 ? -1.794 -6.988 2.144 1.00 0.00 11 SER A C 15
ATOM 2844 O O . SER A 1 12 ? -1.015 -7.468 2.980 1.00 0.00 11 SER A O 15
ATOM 2847 N N . ASP A 1 13 ? -1.832 -7.382 0.863 1.00 0.00 12 ASP A N 15
ATOM 2848 C CA . ASP A 1 13 ? -0.816 -8.248 0.197 1.00 0.00 12 ASP A CA 15
ATOM 2849 C C . ASP A 1 13 ? 0.070 -7.371 -0.745 1.00 0.00 12 ASP A C 15
ATOM 2850 O O . ASP A 1 13 ? 1.282 -7.595 -0.804 1.00 0.00 12 ASP A O 15
ATOM 2855 N N . GLU A 1 14 ? -0.551 -6.388 -1.430 1.00 0.00 13 GLU A N 15
ATOM 2856 C CA . GLU A 1 14 ? 0.102 -5.359 -2.268 1.00 0.00 13 GLU A CA 15
ATOM 2857 C C . GLU A 1 14 ? 0.841 -4.235 -1.480 1.00 0.00 13 GLU A C 15
ATOM 2858 O O . GLU A 1 14 ? 2.052 -4.126 -1.697 1.00 0.00 13 GLU A O 15
ATOM 2864 N N . LEU A 1 15 ? 0.206 -3.439 -0.564 1.00 0.00 14 LEU A N 15
ATOM 2865 C CA . LEU A 1 15 ? 0.925 -2.375 0.221 1.00 0.00 14 LEU A CA 15
ATOM 2866 C C . LEU A 1 15 ? 2.157 -2.864 1.063 1.00 0.00 14 LEU A C 15
ATOM 2867 O O . LEU A 1 15 ? 3.158 -2.143 1.049 1.00 0.00 14 LEU A O 15
ATOM 2872 N N . ALA A 1 16 ? 2.090 -4.035 1.740 1.00 0.00 15 ALA A N 15
ATOM 2873 C CA . ALA A 1 16 ? 3.286 -4.696 2.342 1.00 0.00 15 ALA A CA 15
ATOM 2874 C C . ALA A 1 16 ? 4.438 -5.124 1.377 1.00 0.00 15 ALA A C 15
ATOM 2875 O O . ALA A 1 16 ? 5.590 -5.145 1.820 1.00 0.00 15 ALA A O 15
ATOM 2877 N N . LYS A 1 17 ? 4.124 -5.409 0.088 1.00 0.00 16 LYS A N 15
ATOM 2878 C CA . LYS A 1 17 ? 5.115 -5.576 -1.015 1.00 0.00 16 LYS A CA 15
ATOM 2879 C C . LYS A 1 17 ? 5.734 -4.187 -1.444 1.00 0.00 16 LYS A C 15
ATOM 2880 O O . LYS A 1 17 ? 6.964 -4.078 -1.401 1.00 0.00 16 LYS A O 15
ATOM 2886 N N . LEU A 1 18 ? 4.907 -3.149 -1.758 1.00 0.00 17 LEU A N 15
ATOM 2887 C CA . LEU A 1 18 ? 5.345 -1.772 -2.089 1.00 0.00 17 LEU A CA 15
ATOM 2888 C C . LEU A 1 18 ? 6.114 -0.988 -0.975 1.00 0.00 17 LEU A C 15
ATOM 2889 O O . LEU A 1 18 ? 7.088 -0.330 -1.362 1.00 0.00 17 LEU A O 15
ATOM 2894 N N . LEU A 1 19 ? 5.724 -1.016 0.333 1.00 0.00 18 LEU A N 15
ATOM 2895 C CA . LEU A 1 19 ? 6.387 -0.195 1.408 1.00 0.00 18 LEU A CA 15
ATOM 2896 C C . LEU A 1 19 ? 7.925 -0.431 1.601 1.00 0.00 18 LEU A C 15
ATOM 2897 O O . LEU A 1 19 ? 8.644 0.566 1.725 1.00 0.00 18 LEU A O 15
ATOM 2902 N N . ARG A 1 20 ? 8.401 -1.701 1.584 1.00 0.00 19 ARG A N 15
ATOM 2903 C CA . ARG A 1 20 ? 9.858 -2.047 1.495 1.00 0.00 19 ARG A CA 15
ATOM 2904 C C . ARG A 1 20 ? 10.585 -1.652 0.164 1.00 0.00 19 ARG A C 15
ATOM 2905 O O . ARG A 1 20 ? 11.727 -1.188 0.250 1.00 0.00 19 ARG A O 15
ATOM 2913 N N . LEU A 1 21 ? 9.930 -1.817 -1.012 1.00 0.00 20 LEU A N 15
ATOM 2914 C CA . LEU A 1 21 ? 10.431 -1.323 -2.333 1.00 0.00 20 LEU A CA 15
ATOM 2915 C C . LEU A 1 21 ? 10.598 0.224 -2.496 1.00 0.00 20 LEU A C 15
ATOM 2916 O O . LEU A 1 21 ? 11.649 0.642 -2.992 1.00 0.00 20 LEU A O 15
ATOM 2921 N N . HIS A 1 22 ? 9.568 1.023 -2.128 1.00 0.00 21 HIS A N 15
ATOM 2922 C CA . HIS A 1 22 ? 9.462 2.463 -2.471 1.00 0.00 21 HIS A CA 15
ATOM 2923 C C . HIS A 1 22 ? 9.313 3.229 -1.126 1.00 0.00 21 HIS A C 15
ATOM 2924 O O . HIS A 1 22 ? 10.284 3.201 -0.362 1.00 0.00 21 HIS A O 15
ATOM 2931 N N . ALA A 1 23 ? 8.186 3.934 -0.817 1.00 0.00 22 ALA A N 15
ATOM 2932 C CA . ALA A 1 23 ? 7.987 4.830 0.361 1.00 0.00 22 ALA A CA 15
ATOM 2933 C C . ALA A 1 23 ? 9.095 5.916 0.548 1.00 0.00 22 ALA A C 15
ATOM 2934 O O . ALA A 1 23 ? 10.184 5.613 1.055 1.00 0.00 22 ALA A O 15
ATOM 2936 N N . GLY A 1 24 ? 8.794 7.145 0.084 1.00 0.00 23 GLY A N 15
ATOM 2937 C CA . GLY A 1 24 ? 9.724 8.296 0.153 1.00 0.00 23 GLY A CA 15
ATOM 2938 C C . GLY A 1 24 ? 9.678 9.058 1.484 1.00 0.00 23 GLY A C 15
ATOM 2939 O O . GLY A 1 24 ? 8.950 8.740 2.426 1.00 0.00 23 GLY A O 15
ATOM 2944 N N . TYR A 1 2 ? -8.890 -1.476 0.994 1.00 0.00 1 TYR A N 16
ATOM 2945 C CA . TYR A 1 2 ? -7.833 -0.662 1.653 1.00 0.00 1 TYR A CA 16
ATOM 2946 C C . TYR A 1 2 ? -8.258 0.834 1.595 1.00 0.00 1 TYR A C 16
ATOM 2947 O O . TYR A 1 2 ? -9.084 1.223 0.759 1.00 0.00 1 TYR A O 16
ATOM 2956 N N . THR A 1 3 ? -7.642 1.695 2.442 1.00 0.00 2 THR A N 16
ATOM 2957 C CA . THR A 1 3 ? -7.679 3.154 2.290 1.00 0.00 2 THR A CA 16
ATOM 2958 C C . THR A 1 3 ? -6.369 3.673 2.932 1.00 0.00 2 THR A C 16
ATOM 2959 O O . THR A 1 3 ? -6.108 3.435 4.121 1.00 0.00 2 THR A O 16
ATOM 2963 N N . VAL A 1 4 ? -5.616 4.452 2.136 1.00 0.00 3 VAL A N 16
ATOM 2964 C CA . VAL A 1 4 ? -4.482 5.290 2.663 1.00 0.00 3 VAL A CA 16
ATOM 2965 C C . VAL A 1 4 ? -4.658 6.650 1.858 1.00 0.00 3 VAL A C 16
ATOM 2966 O O . VAL A 1 4 ? -4.365 6.570 0.658 1.00 0.00 3 VAL A O 16
ATOM 2970 N N . PRO A 1 5 ? -5.124 7.869 2.349 1.00 0.00 4 PRO A N 16
ATOM 2971 C CA . PRO A 1 5 ? -5.292 9.100 1.512 1.00 0.00 4 PRO A CA 16
ATOM 2972 C C . PRO A 1 5 ? -6.333 8.870 0.374 1.00 0.00 4 PRO A C 16
ATOM 2973 O O . PRO A 1 5 ? -7.521 8.669 0.653 1.00 0.00 4 PRO A O 16
ATOM 2977 N N . SER A 1 6 ? -5.819 8.820 -0.870 1.00 0.00 5 SER A N 16
ATOM 2978 C CA . SER A 1 6 ? -6.572 8.321 -2.056 1.00 0.00 5 SER A CA 16
ATOM 2979 C C . SER A 1 6 ? -5.868 7.054 -2.654 1.00 0.00 5 SER A C 16
ATOM 2980 O O . SER A 1 6 ? -5.419 7.038 -3.809 1.00 0.00 5 SER A O 16
ATOM 3002 N N . THR A 1 8 ? -6.817 3.047 -2.242 1.00 0.00 7 THR A N 16
ATOM 3003 C CA . THR A 1 8 ? -7.507 1.761 -1.987 1.00 0.00 7 THR A CA 16
ATOM 3004 C C . THR A 1 8 ? -6.790 0.716 -2.919 1.00 0.00 7 THR A C 16
ATOM 3005 O O . THR A 1 8 ? -6.735 0.939 -4.136 1.00 0.00 7 THR A O 16
ATOM 3009 N N . PHE A 1 9 ? -6.262 -0.385 -2.360 1.00 0.00 8 PHE A N 16
ATOM 3010 C CA . PHE A 1 9 ? -5.329 -1.323 -3.044 1.00 0.00 8 PHE A CA 16
ATOM 3011 C C . PHE A 1 9 ? -6.115 -2.644 -3.384 1.00 0.00 8 PHE A C 16
ATOM 3012 O O . PHE A 1 9 ? -7.125 -2.553 -4.091 1.00 0.00 8 PHE A O 16
ATOM 3020 N N . SER A 1 10 ? -5.655 -3.826 -2.907 1.00 0.00 9 SER A N 16
ATOM 3021 C CA . SER A 1 10 ? -6.351 -5.129 -2.991 1.00 0.00 9 SER A CA 16
ATOM 3022 C C . SER A 1 10 ? -6.802 -5.456 -1.569 1.00 0.00 9 SER A C 16
ATOM 3023 O O . SER A 1 10 ? -7.986 -5.211 -1.313 1.00 0.00 9 SER A O 16
ATOM 3026 N N . ARG A 1 11 ? -5.977 -6.004 -0.627 1.00 0.00 10 ARG A N 16
ATOM 3027 C CA . ARG A 1 11 ? -6.465 -6.373 0.738 1.00 0.00 10 ARG A CA 16
ATOM 3028 C C . ARG A 1 11 ? -5.353 -6.270 1.837 1.00 0.00 10 ARG A C 16
ATOM 3029 O O . ARG A 1 11 ? -5.430 -5.350 2.659 1.00 0.00 10 ARG A O 16
ATOM 3037 N N . SER A 1 12 ? -4.351 -7.180 1.847 1.00 0.00 11 SER A N 16
ATOM 3038 C CA . SER A 1 12 ? -3.204 -7.183 2.813 1.00 0.00 11 SER A CA 16
ATOM 3039 C C . SER A 1 12 ? -1.802 -7.439 2.202 1.00 0.00 11 SER A C 16
ATOM 3040 O O . SER A 1 12 ? -0.838 -6.906 2.762 1.00 0.00 11 SER A O 16
ATOM 3043 N N . ASP A 1 13 ? -1.684 -8.200 1.088 1.00 0.00 12 ASP A N 16
ATOM 3044 C CA . ASP A 1 13 ? -0.424 -8.344 0.301 1.00 0.00 12 ASP A CA 16
ATOM 3045 C C . ASP A 1 13 ? 0.194 -7.051 -0.307 1.00 0.00 12 ASP A C 16
ATOM 3046 O O . ASP A 1 13 ? 1.423 -6.977 -0.350 1.00 0.00 12 ASP A O 16
ATOM 3051 N N . GLU A 1 14 ? -0.628 -6.076 -0.745 1.00 0.00 13 GLU A N 16
ATOM 3052 C CA . GLU A 1 14 ? -0.191 -4.897 -1.544 1.00 0.00 13 GLU A CA 16
ATOM 3053 C C . GLU A 1 14 ? 0.664 -3.866 -0.738 1.00 0.00 13 GLU A C 16
ATOM 3054 O O . GLU A 1 14 ? 1.816 -3.692 -1.140 1.00 0.00 13 GLU A O 16
ATOM 3060 N N . LEU A 1 15 ? 0.182 -3.224 0.368 1.00 0.00 14 LEU A N 16
ATOM 3061 C CA . LEU A 1 15 ? 0.991 -2.233 1.156 1.00 0.00 14 LEU A CA 16
ATOM 3062 C C . LEU A 1 15 ? 2.331 -2.793 1.747 1.00 0.00 14 LEU A C 16
ATOM 3063 O O . LEU A 1 15 ? 3.341 -2.092 1.654 1.00 0.00 14 LEU A O 16
ATOM 3068 N N . ALA A 1 16 ? 2.324 -4.038 2.280 1.00 0.00 15 ALA A N 16
ATOM 3069 C CA . ALA A 1 16 ? 3.557 -4.800 2.624 1.00 0.00 15 ALA A CA 16
ATOM 3070 C C . ALA A 1 16 ? 4.502 -5.208 1.449 1.00 0.00 15 ALA A C 16
ATOM 3071 O O . ALA A 1 16 ? 5.712 -5.285 1.688 1.00 0.00 15 ALA A O 16
ATOM 3073 N N . LYS A 1 17 ? 3.973 -5.418 0.215 1.00 0.00 16 LYS A N 16
ATOM 3074 C CA . LYS A 1 17 ? 4.766 -5.553 -1.044 1.00 0.00 16 LYS A CA 16
ATOM 3075 C C . LYS A 1 17 ? 5.406 -4.175 -1.472 1.00 0.00 16 LYS A C 16
ATOM 3076 O O . LYS A 1 17 ? 6.636 -4.109 -1.559 1.00 0.00 16 LYS A O 16
ATOM 3082 N N . LEU A 1 18 ? 4.586 -3.111 -1.666 1.00 0.00 17 LEU A N 16
ATOM 3083 C CA . LEU A 1 18 ? 5.005 -1.767 -2.104 1.00 0.00 17 LEU A CA 16
ATOM 3084 C C . LEU A 1 18 ? 5.826 -0.923 -1.072 1.00 0.00 17 LEU A C 16
ATOM 3085 O O . LEU A 1 18 ? 6.604 -0.109 -1.578 1.00 0.00 17 LEU A O 16
ATOM 3090 N N . LEU A 1 19 ? 5.704 -1.063 0.285 1.00 0.00 18 LEU A N 16
ATOM 3091 C CA . LEU A 1 19 ? 6.503 -0.247 1.265 1.00 0.00 18 LEU A CA 16
ATOM 3092 C C . LEU A 1 19 ? 8.060 -0.393 1.207 1.00 0.00 18 LEU A C 16
ATOM 3093 O O . LEU A 1 19 ? 8.726 0.639 1.343 1.00 0.00 18 LEU A O 16
ATOM 3098 N N . ARG A 1 20 ? 8.615 -1.611 0.982 1.00 0.00 19 ARG A N 16
ATOM 3099 C CA . ARG A 1 20 ? 10.076 -1.827 0.691 1.00 0.00 19 ARG A CA 16
ATOM 3100 C C . ARG A 1 20 ? 10.584 -1.187 -0.651 1.00 0.00 19 ARG A C 16
ATOM 3101 O O . ARG A 1 20 ? 11.690 -0.635 -0.625 1.00 0.00 19 ARG A O 16
ATOM 3109 N N . LEU A 1 21 ? 9.802 -1.229 -1.763 1.00 0.00 20 LEU A N 16
ATOM 3110 C CA . LEU A 1 21 ? 10.084 -0.460 -3.017 1.00 0.00 20 LEU A CA 16
ATOM 3111 C C . LEU A 1 21 ? 9.966 1.097 -2.889 1.00 0.00 20 LEU A C 16
ATOM 3112 O O . LEU A 1 21 ? 10.912 1.784 -3.287 1.00 0.00 20 LEU A O 16
ATOM 3117 N N . HIS A 1 22 ? 8.818 1.614 -2.385 1.00 0.00 21 HIS A N 16
ATOM 3118 C CA . HIS A 1 22 ? 8.450 3.047 -2.418 1.00 0.00 21 HIS A CA 16
ATOM 3119 C C . HIS A 1 22 ? 7.757 3.292 -1.055 1.00 0.00 21 HIS A C 16
ATOM 3120 O O . HIS A 1 22 ? 6.644 2.800 -0.824 1.00 0.00 21 HIS A O 16
ATOM 3127 N N . ALA A 1 23 ? 8.463 4.005 -0.154 1.00 0.00 22 ALA A N 16
ATOM 3128 C CA . ALA A 1 23 ? 7.984 4.295 1.227 1.00 0.00 22 ALA A CA 16
ATOM 3129 C C . ALA A 1 23 ? 6.925 5.429 1.375 1.00 0.00 22 ALA A C 16
ATOM 3130 O O . ALA A 1 23 ? 5.974 5.208 2.134 1.00 0.00 22 ALA A O 16
ATOM 3132 N N . GLY A 1 24 ? 7.081 6.586 0.692 1.00 0.00 23 GLY A N 16
ATOM 3133 C CA . GLY A 1 24 ? 6.126 7.707 0.774 1.00 0.00 23 GLY A CA 16
ATOM 3134 C C . GLY A 1 24 ? 6.579 8.863 -0.118 1.00 0.00 23 GLY A C 16
ATOM 3135 O O . GLY A 1 24 ? 7.302 9.755 0.322 1.00 0.00 23 GLY A O 16
ATOM 3140 N N . TYR A 1 2 ? -9.204 -1.698 0.566 1.00 0.00 1 TYR A N 17
ATOM 3141 C CA . TYR A 1 2 ? -8.261 -0.822 1.314 1.00 0.00 1 TYR A CA 17
ATOM 3142 C C . TYR A 1 2 ? -8.811 0.634 1.289 1.00 0.00 1 TYR A C 17
ATOM 3143 O O . TYR A 1 2 ? -9.630 0.992 0.432 1.00 0.00 1 TYR A O 17
ATOM 3152 N N . THR A 1 3 ? -8.302 1.500 2.197 1.00 0.00 2 THR A N 17
ATOM 3153 C CA . THR A 1 3 ? -8.425 2.956 2.100 1.00 0.00 2 THR A CA 17
ATOM 3154 C C . THR A 1 3 ? -7.170 3.505 2.823 1.00 0.00 2 THR A C 17
ATOM 3155 O O . THR A 1 3 ? -6.956 3.237 4.014 1.00 0.00 2 THR A O 17
ATOM 3159 N N . VAL A 1 4 ? -6.411 4.336 2.090 1.00 0.00 3 VAL A N 17
ATOM 3160 C CA . VAL A 1 4 ? -5.331 5.189 2.698 1.00 0.00 3 VAL A CA 17
ATOM 3161 C C . VAL A 1 4 ? -5.586 6.599 2.008 1.00 0.00 3 VAL A C 17
ATOM 3162 O O . VAL A 1 4 ? -5.278 6.642 0.810 1.00 0.00 3 VAL A O 17
ATOM 3166 N N . PRO A 1 5 ? -6.142 7.734 2.595 1.00 0.00 4 PRO A N 17
ATOM 3167 C CA . PRO A 1 5 ? -6.415 9.010 1.860 1.00 0.00 4 PRO A CA 17
ATOM 3168 C C . PRO A 1 5 ? -7.467 8.783 0.731 1.00 0.00 4 PRO A C 17
ATOM 3169 O O . PRO A 1 5 ? -8.635 8.498 1.018 1.00 0.00 4 PRO A O 17
ATOM 3173 N N . SER A 1 6 ? -6.976 8.832 -0.521 1.00 0.00 5 SER A N 17
ATOM 3174 C CA . SER A 1 6 ? -7.720 8.354 -1.720 1.00 0.00 5 SER A CA 17
ATOM 3175 C C . SER A 1 6 ? -6.927 7.199 -2.424 1.00 0.00 5 SER A C 17
ATOM 3176 O O . SER A 1 6 ? -6.522 7.301 -3.592 1.00 0.00 5 SER A O 17
ATOM 3198 N N . THR A 1 8 ? -7.435 3.103 -2.350 1.00 0.00 7 THR A N 17
ATOM 3199 C CA . THR A 1 8 ? -7.978 1.729 -2.212 1.00 0.00 7 THR A CA 17
ATOM 3200 C C . THR A 1 8 ? -7.084 0.796 -3.114 1.00 0.00 7 THR A C 17
ATOM 3201 O O . THR A 1 8 ? -6.781 1.159 -4.259 1.00 0.00 7 THR A O 17
ATOM 3205 N N . PHE A 1 9 ? -6.692 -0.386 -2.603 1.00 0.00 8 PHE A N 17
ATOM 3206 C CA . PHE A 1 9 ? -5.628 -1.254 -3.183 1.00 0.00 8 PHE A CA 17
ATOM 3207 C C . PHE A 1 9 ? -6.234 -2.701 -3.393 1.00 0.00 8 PHE A C 17
ATOM 3208 O O . PHE A 1 9 ? -7.311 -2.823 -3.989 1.00 0.00 8 PHE A O 17
ATOM 3216 N N . SER A 1 10 ? -5.531 -3.767 -2.932 1.00 0.00 9 SER A N 17
ATOM 3217 C CA . SER A 1 10 ? -6.016 -5.156 -2.802 1.00 0.00 9 SER A CA 17
ATOM 3218 C C . SER A 1 10 ? -6.293 -5.261 -1.299 1.00 0.00 9 SER A C 17
ATOM 3219 O O . SER A 1 10 ? -7.346 -4.723 -0.935 1.00 0.00 9 SER A O 17
ATOM 3222 N N . ARG A 1 11 ? -5.484 -5.882 -0.385 1.00 0.00 10 ARG A N 17
ATOM 3223 C CA . ARG A 1 11 ? -5.853 -5.954 1.068 1.00 0.00 10 ARG A CA 17
ATOM 3224 C C . ARG A 1 11 ? -4.682 -6.074 2.096 1.00 0.00 10 ARG A C 17
ATOM 3225 O O . ARG A 1 11 ? -4.611 -5.223 2.990 1.00 0.00 10 ARG A O 17
ATOM 3233 N N . SER A 1 12 ? -3.831 -7.123 2.014 1.00 0.00 11 SER A N 17
ATOM 3234 C CA . SER A 1 12 ? -2.734 -7.387 3.002 1.00 0.00 11 SER A CA 17
ATOM 3235 C C . SER A 1 12 ? -1.304 -7.522 2.409 1.00 0.00 11 SER A C 17
ATOM 3236 O O . SER A 1 12 ? -0.379 -6.963 3.010 1.00 0.00 11 SER A O 17
ATOM 3239 N N . ASP A 1 13 ? -1.126 -8.216 1.261 1.00 0.00 12 ASP A N 17
ATOM 3240 C CA . ASP A 1 13 ? 0.146 -8.235 0.478 1.00 0.00 12 ASP A CA 17
ATOM 3241 C C . ASP A 1 13 ? 0.559 -6.872 -0.192 1.00 0.00 12 ASP A C 17
ATOM 3242 O O . ASP A 1 13 ? 1.754 -6.573 -0.218 1.00 0.00 12 ASP A O 17
ATOM 3247 N N . GLU A 1 14 ? -0.421 -6.096 -0.700 1.00 0.00 13 GLU A N 17
ATOM 3248 C CA . GLU A 1 14 ? -0.229 -4.926 -1.596 1.00 0.00 13 GLU A CA 17
ATOM 3249 C C . GLU A 1 14 ? 0.389 -3.646 -0.951 1.00 0.00 13 GLU A C 17
ATOM 3250 O O . GLU A 1 14 ? 1.369 -3.166 -1.530 1.00 0.00 13 GLU A O 17
ATOM 3256 N N . LEU A 1 15 ? -0.114 -3.096 0.190 1.00 0.00 14 LEU A N 17
ATOM 3257 C CA . LEU A 1 15 ? 0.561 -1.959 0.910 1.00 0.00 14 LEU A CA 17
ATOM 3258 C C . LEU A 1 15 ? 2.013 -2.283 1.415 1.00 0.00 14 LEU A C 17
ATOM 3259 O O . LEU A 1 15 ? 2.905 -1.470 1.154 1.00 0.00 14 LEU A O 17
ATOM 3264 N N . ALA A 1 16 ? 2.229 -3.450 2.067 1.00 0.00 15 ALA A N 17
ATOM 3265 C CA . ALA A 1 16 ? 3.585 -3.992 2.366 1.00 0.00 15 ALA A CA 17
ATOM 3266 C C . ALA A 1 16 ? 4.515 -4.362 1.169 1.00 0.00 15 ALA A C 17
ATOM 3267 O O . ALA A 1 16 ? 5.734 -4.367 1.365 1.00 0.00 15 ALA A O 17
ATOM 3269 N N . LYS A 1 17 ? 3.952 -4.618 -0.037 1.00 0.00 16 LYS A N 17
ATOM 3270 C CA . LYS A 1 17 ? 4.697 -4.744 -1.328 1.00 0.00 16 LYS A CA 17
ATOM 3271 C C . LYS A 1 17 ? 5.338 -3.375 -1.779 1.00 0.00 16 LYS A C 17
ATOM 3272 O O . LYS A 1 17 ? 6.562 -3.354 -1.947 1.00 0.00 16 LYS A O 17
ATOM 3278 N N . LEU A 1 18 ? 4.554 -2.270 -1.892 1.00 0.00 17 LEU A N 17
ATOM 3279 C CA . LEU A 1 18 ? 5.040 -0.916 -2.254 1.00 0.00 17 LEU A CA 17
ATOM 3280 C C . LEU A 1 18 ? 6.022 -0.244 -1.237 1.00 0.00 17 LEU A C 17
ATOM 3281 O O . LEU A 1 18 ? 7.029 0.278 -1.727 1.00 0.00 17 LEU A O 17
ATOM 3286 N N . LEU A 1 19 ? 5.772 -0.237 0.104 1.00 0.00 18 LEU A N 17
ATOM 3287 C CA . LEU A 1 19 ? 6.725 0.343 1.112 1.00 0.00 18 LEU A CA 17
ATOM 3288 C C . LEU A 1 19 ? 8.050 -0.466 1.303 1.00 0.00 18 LEU A C 17
ATOM 3289 O O . LEU A 1 19 ? 9.086 0.186 1.477 1.00 0.00 18 LEU A O 17
ATOM 3294 N N . ARG A 1 20 ? 8.031 -1.821 1.236 1.00 0.00 19 ARG A N 17
ATOM 3295 C CA . ARG A 1 20 ? 9.267 -2.671 1.140 1.00 0.00 19 ARG A CA 17
ATOM 3296 C C . ARG A 1 20 ? 10.090 -2.476 -0.184 1.00 0.00 19 ARG A C 17
ATOM 3297 O O . ARG A 1 20 ? 11.322 -2.489 -0.083 1.00 0.00 19 ARG A O 17
ATOM 3305 N N . LEU A 1 21 ? 9.444 -2.275 -1.368 1.00 0.00 20 LEU A N 17
ATOM 3306 C CA . LEU A 1 21 ? 10.127 -1.848 -2.631 1.00 0.00 20 LEU A CA 17
ATOM 3307 C C . LEU A 1 21 ? 10.701 -0.391 -2.619 1.00 0.00 20 LEU A C 17
ATOM 3308 O O . LEU A 1 21 ? 11.870 -0.222 -2.981 1.00 0.00 20 LEU A O 17
ATOM 3313 N N . HIS A 1 22 ? 9.873 0.618 -2.252 1.00 0.00 21 HIS A N 17
ATOM 3314 C CA . HIS A 1 22 ? 10.166 2.060 -2.418 1.00 0.00 21 HIS A CA 17
ATOM 3315 C C . HIS A 1 22 ? 9.609 2.713 -1.130 1.00 0.00 21 HIS A C 17
ATOM 3316 O O . HIS A 1 22 ? 8.386 2.772 -0.939 1.00 0.00 21 HIS A O 17
ATOM 3323 N N . ALA A 1 23 ? 10.528 3.142 -0.240 1.00 0.00 22 ALA A N 17
ATOM 3324 C CA . ALA A 1 23 ? 10.182 3.752 1.075 1.00 0.00 22 ALA A CA 17
ATOM 3325 C C . ALA A 1 23 ? 9.738 5.245 1.050 1.00 0.00 22 ALA A C 17
ATOM 3326 O O . ALA A 1 23 ? 8.750 5.549 1.729 1.00 0.00 22 ALA A O 17
ATOM 3328 N N . GLY A 1 24 ? 10.435 6.143 0.310 1.00 0.00 23 GLY A N 17
ATOM 3329 C CA . GLY A 1 24 ? 10.097 7.582 0.222 1.00 0.00 23 GLY A CA 17
ATOM 3330 C C . GLY A 1 24 ? 10.817 8.384 1.311 1.00 0.00 23 GLY A C 17
ATOM 3331 O O . GLY A 1 24 ? 10.276 8.607 2.393 1.00 0.00 23 GLY A O 17
ATOM 3336 N N . TYR A 1 2 ? -8.885 -1.376 0.837 1.00 0.00 1 TYR A N 18
ATOM 3337 C CA . TYR A 1 2 ? -7.969 -0.467 1.577 1.00 0.00 1 TYR A CA 18
ATOM 3338 C C . TYR A 1 2 ? -8.531 0.985 1.547 1.00 0.00 1 TYR A C 18
ATOM 3339 O O . TYR A 1 2 ? -9.477 1.289 0.810 1.00 0.00 1 TYR A O 18
ATOM 3348 N N . THR A 1 3 ? -7.911 1.903 2.325 1.00 0.00 2 THR A N 18
ATOM 3349 C CA . THR A 1 3 ? -8.038 3.352 2.146 1.00 0.00 2 THR A CA 18
ATOM 3350 C C . THR A 1 3 ? -6.691 3.934 2.648 1.00 0.00 2 THR A C 18
ATOM 3351 O O . THR A 1 3 ? -6.313 3.739 3.814 1.00 0.00 2 THR A O 18
ATOM 3355 N N . VAL A 1 4 ? -6.034 4.710 1.767 1.00 0.00 3 VAL A N 18
ATOM 3356 C CA . VAL A 1 4 ? -4.873 5.582 2.163 1.00 0.00 3 VAL A CA 18
ATOM 3357 C C . VAL A 1 4 ? -5.240 6.972 1.481 1.00 0.00 3 VAL A C 18
ATOM 3358 O O . VAL A 1 4 ? -5.106 6.985 0.251 1.00 0.00 3 VAL A O 18
ATOM 3362 N N . PRO A 1 5 ? -5.714 8.121 2.112 1.00 0.00 4 PRO A N 18
ATOM 3363 C CA . PRO A 1 5 ? -6.107 9.372 1.388 1.00 0.00 4 PRO A CA 18
ATOM 3364 C C . PRO A 1 5 ? -7.317 9.101 0.439 1.00 0.00 4 PRO A C 18
ATOM 3365 O O . PRO A 1 5 ? -8.462 8.957 0.889 1.00 0.00 4 PRO A O 18
ATOM 3369 N N . SER A 1 6 ? -6.981 8.956 -0.858 1.00 0.00 5 SER A N 18
ATOM 3370 C CA . SER A 1 6 ? -7.893 8.397 -1.899 1.00 0.00 5 SER A CA 18
ATOM 3371 C C . SER A 1 6 ? -7.171 7.235 -2.666 1.00 0.00 5 SER A C 18
ATOM 3372 O O . SER A 1 6 ? -6.916 7.308 -3.877 1.00 0.00 5 SER A O 18
ATOM 3394 N N . THR A 1 8 ? -7.560 3.132 -2.335 1.00 0.00 7 THR A N 18
ATOM 3395 C CA . THR A 1 8 ? -8.078 1.780 -2.038 1.00 0.00 7 THR A CA 18
ATOM 3396 C C . THR A 1 8 ? -7.351 0.763 -2.987 1.00 0.00 7 THR A C 18
ATOM 3397 O O . THR A 1 8 ? -7.374 0.984 -4.205 1.00 0.00 7 THR A O 18
ATOM 3401 N N . PHE A 1 9 ? -6.752 -0.320 -2.453 1.00 0.00 8 PHE A N 18
ATOM 3402 C CA . PHE A 1 9 ? -5.936 -1.296 -3.229 1.00 0.00 8 PHE A CA 18
ATOM 3403 C C . PHE A 1 9 ? -6.493 -2.735 -2.841 1.00 0.00 8 PHE A C 18
ATOM 3404 O O . PHE A 1 9 ? -7.708 -2.960 -2.914 1.00 0.00 8 PHE A O 18
ATOM 3412 N N . SER A 1 10 ? -5.608 -3.686 -2.466 1.00 0.00 9 SER A N 18
ATOM 3413 C CA . SER A 1 10 ? -5.900 -4.988 -1.828 1.00 0.00 9 SER A CA 18
ATOM 3414 C C . SER A 1 10 ? -5.168 -4.940 -0.465 1.00 0.00 9 SER A C 18
ATOM 3415 O O . SER A 1 10 ? -4.120 -4.312 -0.265 1.00 0.00 9 SER A O 18
ATOM 3418 N N . ARG A 1 11 ? -5.799 -5.647 0.469 1.00 0.00 10 ARG A N 18
ATOM 3419 C CA . ARG A 1 11 ? -5.554 -5.556 1.926 1.00 0.00 10 ARG A CA 18
ATOM 3420 C C . ARG A 1 11 ? -4.126 -5.863 2.484 1.00 0.00 10 ARG A C 18
ATOM 3421 O O . ARG A 1 11 ? -3.621 -5.008 3.220 1.00 0.00 10 ARG A O 18
ATOM 3429 N N . SER A 1 12 ? -3.507 -7.032 2.189 1.00 0.00 11 SER A N 18
ATOM 3430 C CA . SER A 1 12 ? -2.223 -7.469 2.831 1.00 0.00 11 SER A CA 18
ATOM 3431 C C . SER A 1 12 ? -1.036 -7.773 1.875 1.00 0.00 11 SER A C 18
ATOM 3432 O O . SER A 1 12 ? 0.076 -7.335 2.190 1.00 0.00 11 SER A O 18
ATOM 3435 N N . ASP A 1 13 ? -1.255 -8.490 0.754 1.00 0.00 12 ASP A N 18
ATOM 3436 C CA . ASP A 1 13 ? -0.223 -8.728 -0.300 1.00 0.00 12 ASP A CA 18
ATOM 3437 C C . ASP A 1 13 ? 0.263 -7.495 -1.140 1.00 0.00 12 ASP A C 18
ATOM 3438 O O . ASP A 1 13 ? 1.255 -7.647 -1.858 1.00 0.00 12 ASP A O 18
ATOM 3443 N N . GLU A 1 14 ? -0.447 -6.354 -1.079 1.00 0.00 13 GLU A N 18
ATOM 3444 C CA . GLU A 1 14 ? -0.286 -5.200 -2.001 1.00 0.00 13 GLU A CA 18
ATOM 3445 C C . GLU A 1 14 ? 0.496 -4.031 -1.333 1.00 0.00 13 GLU A C 18
ATOM 3446 O O . GLU A 1 14 ? 1.660 -3.878 -1.715 1.00 0.00 13 GLU A O 18
ATOM 3452 N N . LEU A 1 15 ? -0.053 -3.220 -0.384 1.00 0.00 14 LEU A N 18
ATOM 3453 C CA . LEU A 1 15 ? 0.739 -2.121 0.285 1.00 0.00 14 LEU A CA 18
ATOM 3454 C C . LEU A 1 15 ? 2.039 -2.588 1.031 1.00 0.00 14 LEU A C 18
ATOM 3455 O O . LEU A 1 15 ? 3.006 -1.819 1.042 1.00 0.00 14 LEU A O 18
ATOM 3460 N N . ALA A 1 16 ? 2.049 -3.819 1.589 1.00 0.00 15 ALA A N 18
ATOM 3461 C CA . ALA A 1 16 ? 3.283 -4.509 2.054 1.00 0.00 15 ALA A CA 18
ATOM 3462 C C . ALA A 1 16 ? 4.343 -4.858 0.952 1.00 0.00 15 ALA A C 18
ATOM 3463 O O . ALA A 1 16 ? 5.534 -4.879 1.278 1.00 0.00 15 ALA A O 18
ATOM 3465 N N . LYS A 1 17 ? 3.910 -5.080 -0.317 1.00 0.00 16 LYS A N 18
ATOM 3466 C CA . LYS A 1 17 ? 4.786 -5.185 -1.518 1.00 0.00 16 LYS A CA 18
ATOM 3467 C C . LYS A 1 17 ? 5.421 -3.810 -1.938 1.00 0.00 16 LYS A C 18
ATOM 3468 O O . LYS A 1 17 ? 6.645 -3.774 -2.093 1.00 0.00 16 LYS A O 18
ATOM 3474 N N . LEU A 1 18 ? 4.629 -2.701 -2.024 1.00 0.00 17 LEU A N 18
ATOM 3475 C CA . LEU A 1 18 ? 5.105 -1.315 -2.251 1.00 0.00 17 LEU A CA 18
ATOM 3476 C C . LEU A 1 18 ? 5.984 -0.712 -1.106 1.00 0.00 17 LEU A C 18
ATOM 3477 O O . LEU A 1 18 ? 7.013 -0.130 -1.464 1.00 0.00 17 LEU A O 18
ATOM 3482 N N . LEU A 1 19 ? 5.618 -0.823 0.204 1.00 0.00 18 LEU A N 18
ATOM 3483 C CA . LEU A 1 19 ? 6.406 -0.229 1.339 1.00 0.00 18 LEU A CA 18
ATOM 3484 C C . LEU A 1 19 ? 7.867 -0.754 1.518 1.00 0.00 18 LEU A C 18
ATOM 3485 O O . LEU A 1 19 ? 8.732 0.069 1.834 1.00 0.00 18 LEU A O 18
ATOM 3490 N N . ARG A 1 20 ? 8.129 -2.064 1.285 1.00 0.00 19 ARG A N 18
ATOM 3491 C CA . ARG A 1 20 ? 9.514 -2.635 1.173 1.00 0.00 19 ARG A CA 18
ATOM 3492 C C . ARG A 1 20 ? 10.324 -2.134 -0.076 1.00 0.00 19 ARG A C 18
ATOM 3493 O O . ARG A 1 20 ? 11.530 -1.927 0.092 1.00 0.00 19 ARG A O 18
ATOM 3501 N N . LEU A 1 21 ? 9.695 -1.919 -1.266 1.00 0.00 20 LEU A N 18
ATOM 3502 C CA . LEU A 1 21 ? 10.330 -1.232 -2.436 1.00 0.00 20 LEU A CA 18
ATOM 3503 C C . LEU A 1 21 ? 10.639 0.289 -2.231 1.00 0.00 20 LEU A C 18
ATOM 3504 O O . LEU A 1 21 ? 11.783 0.688 -2.476 1.00 0.00 20 LEU A O 18
ATOM 3509 N N . HIS A 1 22 ? 9.627 1.101 -1.834 1.00 0.00 21 HIS A N 18
ATOM 3510 C CA . HIS A 1 22 ? 9.683 2.581 -1.824 1.00 0.00 21 HIS A CA 18
ATOM 3511 C C . HIS A 1 22 ? 8.904 2.983 -0.547 1.00 0.00 21 HIS A C 18
ATOM 3512 O O . HIS A 1 22 ? 7.677 2.820 -0.489 1.00 0.00 21 HIS A O 18
ATOM 3519 N N . ALA A 1 23 ? 9.647 3.453 0.475 1.00 0.00 22 ALA A N 18
ATOM 3520 C CA . ALA A 1 23 ? 9.081 3.844 1.796 1.00 0.00 22 ALA A CA 18
ATOM 3521 C C . ALA A 1 23 ? 8.369 5.228 1.869 1.00 0.00 22 ALA A C 18
ATOM 3522 O O . ALA A 1 23 ? 7.298 5.274 2.485 1.00 0.00 22 ALA A O 18
ATOM 3524 N N . GLY A 1 24 ? 8.936 6.306 1.277 1.00 0.00 23 GLY A N 18
ATOM 3525 C CA . GLY A 1 24 ? 8.331 7.649 1.298 1.00 0.00 23 GLY A CA 18
ATOM 3526 C C . GLY A 1 24 ? 9.256 8.666 0.628 1.00 0.00 23 GLY A C 18
ATOM 3527 O O . GLY A 1 24 ? 10.093 9.286 1.283 1.00 0.00 23 GLY A O 18
ATOM 3532 N N . TYR A 1 2 ? -9.717 -1.043 1.041 1.00 0.00 1 TYR A N 19
ATOM 3533 C CA . TYR A 1 2 ? -8.403 -0.763 1.722 1.00 0.00 1 TYR A CA 19
ATOM 3534 C C . TYR A 1 2 ? -8.331 0.663 2.356 1.00 0.00 1 TYR A C 19
ATOM 3535 O O . TYR A 1 2 ? -8.118 0.777 3.565 1.00 0.00 1 TYR A O 19
ATOM 3544 N N . THR A 1 3 ? -8.411 1.721 1.509 1.00 0.00 2 THR A N 19
ATOM 3545 C CA . THR A 1 3 ? -8.106 3.145 1.756 1.00 0.00 2 THR A CA 19
ATOM 3546 C C . THR A 1 3 ? -6.873 3.437 2.693 1.00 0.00 2 THR A C 19
ATOM 3547 O O . THR A 1 3 ? -6.832 3.035 3.860 1.00 0.00 2 THR A O 19
ATOM 3551 N N . VAL A 1 4 ? -5.967 4.209 2.104 1.00 0.00 3 VAL A N 19
ATOM 3552 C CA . VAL A 1 4 ? -4.805 4.864 2.801 1.00 0.00 3 VAL A CA 19
ATOM 3553 C C . VAL A 1 4 ? -4.556 6.171 1.923 1.00 0.00 3 VAL A C 19
ATOM 3554 O O . VAL A 1 4 ? -4.128 5.937 0.782 1.00 0.00 3 VAL A O 19
ATOM 3558 N N . PRO A 1 5 ? -4.741 7.496 2.307 1.00 0.00 4 PRO A N 19
ATOM 3559 C CA . PRO A 1 5 ? -4.362 8.684 1.467 1.00 0.00 4 PRO A CA 19
ATOM 3560 C C . PRO A 1 5 ? -4.809 8.681 -0.029 1.00 0.00 4 PRO A C 19
ATOM 3561 O O . PRO A 1 5 ? -3.951 8.849 -0.901 1.00 0.00 4 PRO A O 19
ATOM 3565 N N . SER A 1 6 ? -6.115 8.427 -0.320 1.00 0.00 5 SER A N 19
ATOM 3566 C CA . SER A 1 6 ? -6.669 8.087 -1.676 1.00 0.00 5 SER A CA 19
ATOM 3567 C C . SER A 1 6 ? -5.940 6.908 -2.436 1.00 0.00 5 SER A C 19
ATOM 3568 O O . SER A 1 6 ? -5.522 7.028 -3.596 1.00 0.00 5 SER A O 19
ATOM 3590 N N . THR A 1 8 ? -6.935 2.866 -2.319 1.00 0.00 7 THR A N 19
ATOM 3591 C CA . THR A 1 8 ? -7.684 1.644 -2.054 1.00 0.00 7 THR A CA 19
ATOM 3592 C C . THR A 1 8 ? -6.936 0.593 -2.950 1.00 0.00 7 THR A C 19
ATOM 3593 O O . THR A 1 8 ? -7.067 0.640 -4.180 1.00 0.00 7 THR A O 19
ATOM 3597 N N . PHE A 1 9 ? -6.118 -0.280 -2.324 1.00 0.00 8 PHE A N 19
ATOM 3598 C CA . PHE A 1 9 ? -5.140 -1.161 -3.021 1.00 0.00 8 PHE A CA 19
ATOM 3599 C C . PHE A 1 9 ? -5.886 -2.485 -3.445 1.00 0.00 8 PHE A C 19
ATOM 3600 O O . PHE A 1 9 ? -6.839 -2.376 -4.225 1.00 0.00 8 PHE A O 19
ATOM 3608 N N . SER A 1 10 ? -5.473 -3.674 -2.950 1.00 0.00 9 SER A N 19
ATOM 3609 C CA . SER A 1 10 ? -6.197 -4.955 -3.067 1.00 0.00 9 SER A CA 19
ATOM 3610 C C . SER A 1 10 ? -6.644 -5.193 -1.626 1.00 0.00 9 SER A C 19
ATOM 3611 O O . SER A 1 10 ? -7.715 -4.662 -1.310 1.00 0.00 9 SER A O 19
ATOM 3614 N N . ARG A 1 11 ? -5.917 -5.936 -0.738 1.00 0.00 10 ARG A N 19
ATOM 3615 C CA . ARG A 1 11 ? -6.449 -6.319 0.604 1.00 0.00 10 ARG A CA 19
ATOM 3616 C C . ARG A 1 11 ? -5.366 -6.316 1.734 1.00 0.00 10 ARG A C 19
ATOM 3617 O O . ARG A 1 11 ? -5.476 -5.487 2.645 1.00 0.00 10 ARG A O 19
ATOM 3625 N N . SER A 1 12 ? -4.354 -7.215 1.680 1.00 0.00 11 SER A N 19
ATOM 3626 C CA . SER A 1 12 ? -3.202 -7.261 2.642 1.00 0.00 11 SER A CA 19
ATOM 3627 C C . SER A 1 12 ? -1.803 -7.484 2.009 1.00 0.00 11 SER A C 19
ATOM 3628 O O . SER A 1 12 ? -0.838 -6.964 2.581 1.00 0.00 11 SER A O 19
ATOM 3631 N N . ASP A 1 13 ? -1.684 -8.203 0.866 1.00 0.00 12 ASP A N 19
ATOM 3632 C CA . ASP A 1 13 ? -0.422 -8.318 0.076 1.00 0.00 12 ASP A CA 19
ATOM 3633 C C . ASP A 1 13 ? 0.215 -6.998 -0.454 1.00 0.00 12 ASP A C 19
ATOM 3634 O O . ASP A 1 13 ? 1.444 -6.914 -0.445 1.00 0.00 12 ASP A O 19
ATOM 3639 N N . GLU A 1 14 ? -0.604 -6.021 -0.888 1.00 0.00 13 GLU A N 19
ATOM 3640 C CA . GLU A 1 14 ? -0.156 -4.804 -1.619 1.00 0.00 13 GLU A CA 19
ATOM 3641 C C . GLU A 1 14 ? 0.609 -3.755 -0.754 1.00 0.00 13 GLU A C 19
ATOM 3642 O O . GLU A 1 14 ? 1.676 -3.357 -1.220 1.00 0.00 13 GLU A O 19
ATOM 3648 N N . LEU A 1 15 ? 0.122 -3.309 0.438 1.00 0.00 14 LEU A N 19
ATOM 3649 C CA . LEU A 1 15 ? 0.858 -2.356 1.329 1.00 0.00 14 LEU A CA 19
ATOM 3650 C C . LEU A 1 15 ? 2.217 -2.906 1.888 1.00 0.00 14 LEU A C 19
ATOM 3651 O O . LEU A 1 15 ? 3.198 -2.154 1.863 1.00 0.00 14 LEU A O 19
ATOM 3656 N N . ALA A 1 16 ? 2.260 -4.184 2.333 1.00 0.00 15 ALA A N 19
ATOM 3657 C CA . ALA A 1 16 ? 3.514 -4.916 2.658 1.00 0.00 15 ALA A CA 19
ATOM 3658 C C . ALA A 1 16 ? 4.496 -5.213 1.481 1.00 0.00 15 ALA A C 19
ATOM 3659 O O . ALA A 1 16 ? 5.707 -5.161 1.720 1.00 0.00 15 ALA A O 19
ATOM 3661 N N . LYS A 1 17 ? 3.994 -5.470 0.247 1.00 0.00 16 LYS A N 19
ATOM 3662 C CA . LYS A 1 17 ? 4.794 -5.483 -1.019 1.00 0.00 16 LYS A CA 19
ATOM 3663 C C . LYS A 1 17 ? 5.344 -4.046 -1.387 1.00 0.00 16 LYS A C 19
ATOM 3664 O O . LYS A 1 17 ? 6.547 -3.915 -1.635 1.00 0.00 16 LYS A O 19
ATOM 3670 N N . LEU A 1 18 ? 4.463 -3.019 -1.371 1.00 0.00 17 LEU A N 19
ATOM 3671 C CA . LEU A 1 18 ? 4.724 -1.633 -1.804 1.00 0.00 17 LEU A CA 19
ATOM 3672 C C . LEU A 1 18 ? 5.594 -0.782 -0.840 1.00 0.00 17 LEU A C 19
ATOM 3673 O O . LEU A 1 18 ? 6.408 -0.033 -1.391 1.00 0.00 17 LEU A O 19
ATOM 3678 N N . LEU A 1 19 ? 5.467 -0.856 0.522 1.00 0.00 18 LEU A N 19
ATOM 3679 C CA . LEU A 1 19 ? 6.339 -0.063 1.456 1.00 0.00 18 LEU A CA 19
ATOM 3680 C C . LEU A 1 19 ? 7.879 -0.336 1.391 1.00 0.00 18 LEU A C 19
ATOM 3681 O O . LEU A 1 19 ? 8.639 0.613 1.612 1.00 0.00 18 LEU A O 19
ATOM 3686 N N . ARG A 1 20 ? 8.313 -1.578 1.061 1.00 0.00 19 ARG A N 19
ATOM 3687 C CA . ARG A 1 20 ? 9.739 -1.918 0.737 1.00 0.00 19 ARG A CA 19
ATOM 3688 C C . ARG A 1 20 ? 10.279 -1.255 -0.581 1.00 0.00 19 ARG A C 19
ATOM 3689 O O . ARG A 1 20 ? 11.411 -0.762 -0.530 1.00 0.00 19 ARG A O 19
ATOM 3697 N N . LEU A 1 21 ? 9.505 -1.210 -1.702 1.00 0.00 20 LEU A N 19
ATOM 3698 C CA . LEU A 1 21 ? 9.879 -0.466 -2.949 1.00 0.00 20 LEU A CA 19
ATOM 3699 C C . LEU A 1 21 ? 9.777 1.094 -2.812 1.00 0.00 20 LEU A C 19
ATOM 3700 O O . LEU A 1 21 ? 10.743 1.775 -3.170 1.00 0.00 20 LEU A O 19
ATOM 3705 N N . HIS A 1 22 ? 8.615 1.621 -2.348 1.00 0.00 21 HIS A N 19
ATOM 3706 C CA . HIS A 1 22 ? 8.254 3.060 -2.396 1.00 0.00 21 HIS A CA 19
ATOM 3707 C C . HIS A 1 22 ? 7.524 3.365 -1.062 1.00 0.00 21 HIS A C 19
ATOM 3708 O O . HIS A 1 22 ? 6.486 2.757 -0.769 1.00 0.00 21 HIS A O 19
ATOM 3715 N N . ALA A 1 23 ? 8.094 4.300 -0.267 1.00 0.00 22 ALA A N 19
ATOM 3716 C CA . ALA A 1 23 ? 7.508 4.788 1.007 1.00 0.00 22 ALA A CA 19
ATOM 3717 C C . ALA A 1 23 ? 7.657 6.334 1.005 1.00 0.00 22 ALA A C 19
ATOM 3718 O O . ALA A 1 23 ? 8.714 6.876 1.364 1.00 0.00 22 ALA A O 19
ATOM 3720 N N . GLY A 1 24 ? 6.586 7.007 0.547 1.00 0.00 23 GLY A N 19
ATOM 3721 C CA . GLY A 1 24 ? 6.544 8.477 0.447 1.00 0.00 23 GLY A CA 19
ATOM 3722 C C . GLY A 1 24 ? 5.163 8.943 -0.019 1.00 0.00 23 GLY A C 19
ATOM 3723 O O . GLY A 1 24 ? 4.916 9.087 -1.216 1.00 0.00 23 GLY A O 19
ATOM 3728 N N . TYR A 1 2 ? -9.008 -0.746 0.821 1.00 0.00 1 TYR A N 20
ATOM 3729 C CA . TYR A 1 2 ? -8.563 -0.185 2.128 1.00 0.00 1 TYR A CA 20
ATOM 3730 C C . TYR A 1 2 ? -7.866 1.179 1.905 1.00 0.00 1 TYR A C 20
ATOM 3731 O O . TYR A 1 2 ? -6.679 1.209 1.545 1.00 0.00 1 TYR A O 20
ATOM 3740 N N . THR A 1 3 ? -8.583 2.315 2.087 1.00 0.00 2 THR A N 20
ATOM 3741 C CA . THR A 1 3 ? -8.076 3.660 1.683 1.00 0.00 2 THR A CA 20
ATOM 3742 C C . THR A 1 3 ? -7.005 4.128 2.717 1.00 0.00 2 THR A C 20
ATOM 3743 O O . THR A 1 3 ? -7.261 4.171 3.925 1.00 0.00 2 THR A O 20
ATOM 3747 N N . VAL A 1 4 ? -5.856 4.473 2.145 1.00 0.00 3 VAL A N 20
ATOM 3748 C CA . VAL A 1 4 ? -4.668 5.017 2.888 1.00 0.00 3 VAL A CA 20
ATOM 3749 C C . VAL A 1 4 ? -4.193 6.214 1.948 1.00 0.00 3 VAL A C 20
ATOM 3750 O O . VAL A 1 4 ? -3.685 5.851 0.880 1.00 0.00 3 VAL A O 20
ATOM 3754 N N . PRO A 1 5 ? -4.282 7.574 2.215 1.00 0.00 4 PRO A N 20
ATOM 3755 C CA . PRO A 1 5 ? -3.722 8.647 1.325 1.00 0.00 4 PRO A CA 20
ATOM 3756 C C . PRO A 1 5 ? -4.065 8.577 -0.198 1.00 0.00 4 PRO A C 20
ATOM 3757 O O . PRO A 1 5 ? -3.145 8.690 -1.013 1.00 0.00 4 PRO A O 20
ATOM 3761 N N . SER A 1 6 ? -5.356 8.344 -0.567 1.00 0.00 5 SER A N 20
ATOM 3762 C CA . SER A 1 6 ? -5.822 7.943 -1.943 1.00 0.00 5 SER A CA 20
ATOM 3763 C C . SER A 1 6 ? -5.151 6.628 -2.505 1.00 0.00 5 SER A C 20
ATOM 3764 O O . SER A 1 6 ? -4.555 6.608 -3.591 1.00 0.00 5 SER A O 20
ATOM 3786 N N . THR A 1 8 ? -6.673 2.716 -2.107 1.00 0.00 7 THR A N 20
ATOM 3787 C CA . THR A 1 8 ? -7.523 1.548 -1.792 1.00 0.00 7 THR A CA 20
ATOM 3788 C C . THR A 1 8 ? -6.862 0.394 -2.622 1.00 0.00 7 THR A C 20
ATOM 3789 O O . THR A 1 8 ? -7.180 0.262 -3.809 1.00 0.00 7 THR A O 20
ATOM 3793 N N . PHE A 1 9 ? -5.903 -0.366 -2.023 1.00 0.00 8 PHE A N 20
ATOM 3794 C CA . PHE A 1 9 ? -4.983 -1.281 -2.775 1.00 0.00 8 PHE A CA 20
ATOM 3795 C C . PHE A 1 9 ? -5.731 -2.600 -3.207 1.00 0.00 8 PHE A C 20
ATOM 3796 O O . PHE A 1 9 ? -6.421 -2.538 -4.230 1.00 0.00 8 PHE A O 20
ATOM 3804 N N . SER A 1 10 ? -5.628 -3.730 -2.462 1.00 0.00 9 SER A N 20
ATOM 3805 C CA . SER A 1 10 ? -6.408 -4.971 -2.670 1.00 0.00 9 SER A CA 20
ATOM 3806 C C . SER A 1 10 ? -6.815 -5.356 -1.247 1.00 0.00 9 SER A C 20
ATOM 3807 O O . SER A 1 10 ? -7.831 -4.798 -0.811 1.00 0.00 9 SER A O 20
ATOM 3810 N N . ARG A 1 11 ? -6.106 -6.257 -0.504 1.00 0.00 10 ARG A N 20
ATOM 3811 C CA . ARG A 1 11 ? -6.619 -6.801 0.782 1.00 0.00 10 ARG A CA 20
ATOM 3812 C C . ARG A 1 11 ? -5.463 -6.820 1.830 1.00 0.00 10 ARG A C 20
ATOM 3813 O O . ARG A 1 11 ? -5.327 -5.803 2.522 1.00 0.00 10 ARG A O 20
ATOM 3821 N N . SER A 1 12 ? -4.624 -7.883 1.946 1.00 0.00 11 SER A N 20
ATOM 3822 C CA . SER A 1 12 ? -3.368 -7.869 2.765 1.00 0.00 11 SER A CA 20
ATOM 3823 C C . SER A 1 12 ? -2.233 -8.633 2.015 1.00 0.00 11 SER A C 20
ATOM 3824 O O . SER A 1 12 ? -1.905 -9.799 2.278 1.00 0.00 11 SER A O 20
ATOM 3827 N N . ASP A 1 13 ? -1.667 -7.913 1.024 1.00 0.00 12 ASP A N 20
ATOM 3828 C CA . ASP A 1 13 ? -0.522 -8.324 0.152 1.00 0.00 12 ASP A CA 20
ATOM 3829 C C . ASP A 1 13 ? 0.185 -7.090 -0.488 1.00 0.00 12 ASP A C 20
ATOM 3830 O O . ASP A 1 13 ? 1.398 -7.149 -0.709 1.00 0.00 12 ASP A O 20
ATOM 3835 N N . GLU A 1 14 ? -0.588 -6.032 -0.797 1.00 0.00 13 GLU A N 20
ATOM 3836 C CA . GLU A 1 14 ? -0.178 -4.871 -1.615 1.00 0.00 13 GLU A CA 20
ATOM 3837 C C . GLU A 1 14 ? 0.606 -3.821 -0.772 1.00 0.00 13 GLU A C 20
ATOM 3838 O O . GLU A 1 14 ? 1.784 -3.659 -1.076 1.00 0.00 13 GLU A O 20
ATOM 3844 N N . LEU A 1 15 ? 0.040 -3.156 0.280 1.00 0.00 14 LEU A N 20
ATOM 3845 C CA . LEU A 1 15 ? 0.772 -2.225 1.207 1.00 0.00 14 LEU A CA 20
ATOM 3846 C C . LEU A 1 15 ? 2.152 -2.741 1.754 1.00 0.00 14 LEU A C 20
ATOM 3847 O O . LEU A 1 15 ? 3.104 -1.953 1.773 1.00 0.00 14 LEU A O 20
ATOM 3852 N N . ALA A 1 16 ? 2.229 -4.030 2.140 1.00 0.00 15 ALA A N 20
ATOM 3853 C CA . ALA A 1 16 ? 3.502 -4.738 2.441 1.00 0.00 15 ALA A CA 20
ATOM 3854 C C . ALA A 1 16 ? 4.471 -5.010 1.245 1.00 0.00 15 ALA A C 20
ATOM 3855 O O . ALA A 1 16 ? 5.685 -4.954 1.462 1.00 0.00 15 ALA A O 20
ATOM 3857 N N . LYS A 1 17 ? 3.946 -5.247 0.016 1.00 0.00 16 LYS A N 20
ATOM 3858 C CA . LYS A 1 17 ? 4.713 -5.266 -1.268 1.00 0.00 16 LYS A CA 20
ATOM 3859 C C . LYS A 1 17 ? 5.252 -3.824 -1.645 1.00 0.00 16 LYS A C 20
ATOM 3860 O O . LYS A 1 17 ? 6.473 -3.663 -1.734 1.00 0.00 16 LYS A O 20
ATOM 3866 N N . LEU A 1 18 ? 4.355 -2.818 -1.790 1.00 0.00 17 LEU A N 20
ATOM 3867 C CA . LEU A 1 18 ? 4.656 -1.417 -2.138 1.00 0.00 17 LEU A CA 20
ATOM 3868 C C . LEU A 1 18 ? 5.492 -0.610 -1.093 1.00 0.00 17 LEU A C 20
ATOM 3869 O O . LEU A 1 18 ? 6.317 0.168 -1.582 1.00 0.00 17 LEU A O 20
ATOM 3874 N N . LEU A 1 19 ? 5.331 -0.748 0.260 1.00 0.00 18 LEU A N 20
ATOM 3875 C CA . LEU A 1 19 ? 6.166 0.023 1.250 1.00 0.00 18 LEU A CA 20
ATOM 3876 C C . LEU A 1 19 ? 7.718 -0.174 1.192 1.00 0.00 18 LEU A C 20
ATOM 3877 O O . LEU A 1 19 ? 8.427 0.787 1.507 1.00 0.00 18 LEU A O 20
ATOM 3882 N N . ARG A 1 20 ? 8.218 -1.363 0.773 1.00 0.00 19 ARG A N 20
ATOM 3883 C CA . ARG A 1 20 ? 9.667 -1.608 0.460 1.00 0.00 19 ARG A CA 20
ATOM 3884 C C . ARG A 1 20 ? 10.199 -0.827 -0.797 1.00 0.00 19 ARG A C 20
ATOM 3885 O O . ARG A 1 20 ? 11.298 -0.273 -0.686 1.00 0.00 19 ARG A O 20
ATOM 3893 N N . LEU A 1 21 ? 9.447 -0.758 -1.931 1.00 0.00 20 LEU A N 20
ATOM 3894 C CA . LEU A 1 21 ? 9.759 0.134 -3.091 1.00 0.00 20 LEU A CA 20
ATOM 3895 C C . LEU A 1 21 ? 9.565 1.664 -2.829 1.00 0.00 20 LEU A C 20
ATOM 3896 O O . LEU A 1 21 ? 10.508 2.418 -3.086 1.00 0.00 20 LEU A O 20
ATOM 3901 N N . HIS A 1 22 ? 8.361 2.092 -2.375 1.00 0.00 21 HIS A N 20
ATOM 3902 C CA . HIS A 1 22 ? 7.940 3.511 -2.324 1.00 0.00 21 HIS A CA 20
ATOM 3903 C C . HIS A 1 22 ? 7.193 3.647 -0.976 1.00 0.00 21 HIS A C 20
ATOM 3904 O O . HIS A 1 22 ? 6.091 3.104 -0.816 1.00 0.00 21 HIS A O 20
ATOM 3911 N N . ALA A 1 23 ? 7.842 4.324 -0.006 1.00 0.00 22 ALA A N 20
ATOM 3912 C CA . ALA A 1 23 ? 7.302 4.520 1.369 1.00 0.00 22 ALA A CA 20
ATOM 3913 C C . ALA A 1 23 ? 6.362 5.746 1.566 1.00 0.00 22 ALA A C 20
ATOM 3914 O O . ALA A 1 23 ? 5.320 5.559 2.203 1.00 0.00 22 ALA A O 20
ATOM 3916 N N . GLY A 1 24 ? 6.709 6.952 1.049 1.00 0.00 23 GLY A N 20
ATOM 3917 C CA . GLY A 1 24 ? 5.883 8.175 1.177 1.00 0.00 23 GLY A CA 20
ATOM 3918 C C . GLY A 1 24 ? 4.912 8.306 -0.001 1.00 0.00 23 GLY A C 20
ATOM 3919 O O . GLY A 1 24 ? 3.773 7.845 0.066 1.00 0.00 23 GLY A O 20
ATOM 3924 N N . TYR A 1 2 ? -8.876 -0.454 1.573 1.00 0.00 1 TYR A N 21
ATOM 3925 C CA . TYR A 1 2 ? -8.147 0.117 2.734 1.00 0.00 1 TYR A CA 21
ATOM 3926 C C . TYR A 1 2 ? -7.668 1.522 2.303 1.00 0.00 1 TYR A C 21
ATOM 3927 O O . TYR A 1 2 ? -6.590 1.653 1.704 1.00 0.00 1 TYR A O 21
ATOM 3936 N N . THR A 1 3 ? -8.459 2.591 2.559 1.00 0.00 2 THR A N 21
ATOM 3937 C CA . THR A 1 3 ? -8.188 3.927 1.956 1.00 0.00 2 THR A CA 21
ATOM 3938 C C . THR A 1 3 ? -6.974 4.569 2.702 1.00 0.00 2 THR A C 21
ATOM 3939 O O . THR A 1 3 ? -7.039 4.856 3.902 1.00 0.00 2 THR A O 21
ATOM 3943 N N . VAL A 1 4 ? -5.920 4.750 1.915 1.00 0.00 3 VAL A N 21
ATOM 3944 C CA . VAL A 1 4 ? -4.672 5.479 2.327 1.00 0.00 3 VAL A CA 21
ATOM 3945 C C . VAL A 1 4 ? -4.823 6.821 1.485 1.00 0.00 3 VAL A C 21
ATOM 3946 O O . VAL A 1 4 ? -4.626 6.695 0.267 1.00 0.00 3 VAL A O 21
ATOM 3950 N N . PRO A 1 5 ? -5.217 8.061 1.977 1.00 0.00 4 PRO A N 21
ATOM 3951 C CA . PRO A 1 5 ? -5.517 9.244 1.116 1.00 0.00 4 PRO A CA 21
ATOM 3952 C C . PRO A 1 5 ? -6.792 8.972 0.257 1.00 0.00 4 PRO A C 21
ATOM 3953 O O . PRO A 1 5 ? -7.903 8.895 0.796 1.00 0.00 4 PRO A O 21
ATOM 3957 N N . SER A 1 6 ? -6.559 8.743 -1.050 1.00 0.00 5 SER A N 21
ATOM 3958 C CA . SER A 1 6 ? -7.567 8.176 -1.990 1.00 0.00 5 SER A CA 21
ATOM 3959 C C . SER A 1 6 ? -6.967 6.906 -2.684 1.00 0.00 5 SER A C 21
ATOM 3960 O O . SER A 1 6 ? -6.690 6.895 -3.892 1.00 0.00 5 SER A O 21
ATOM 3982 N N . THR A 1 8 ? -7.605 2.761 -1.914 1.00 0.00 7 THR A N 21
ATOM 3983 C CA . THR A 1 8 ? -8.104 1.467 -1.421 1.00 0.00 7 THR A CA 21
ATOM 3984 C C . THR A 1 8 ? -7.536 0.468 -2.490 1.00 0.00 7 THR A C 21
ATOM 3985 O O . THR A 1 8 ? -8.008 0.482 -3.638 1.00 0.00 7 THR A O 21
ATOM 3989 N N . PHE A 1 9 ? -6.480 -0.320 -2.166 1.00 0.00 8 PHE A N 21
ATOM 3990 C CA . PHE A 1 9 ? -5.729 -1.125 -3.183 1.00 0.00 8 PHE A CA 21
ATOM 3991 C C . PHE A 1 9 ? -6.369 -2.576 -3.164 1.00 0.00 8 PHE A C 21
ATOM 3992 O O . PHE A 1 9 ? -7.587 -2.683 -3.349 1.00 0.00 8 PHE A O 21
ATOM 4000 N N . SER A 1 10 ? -5.571 -3.653 -2.978 1.00 0.00 9 SER A N 21
ATOM 4001 C CA . SER A 1 10 ? -6.024 -5.031 -2.659 1.00 0.00 9 SER A CA 21
ATOM 4002 C C . SER A 1 10 ? -5.371 -5.291 -1.293 1.00 0.00 9 SER A C 21
ATOM 4003 O O . SER A 1 10 ? -4.157 -5.180 -1.092 1.00 0.00 9 SER A O 21
ATOM 4006 N N . ARG A 1 11 ? -6.253 -5.618 -0.361 1.00 0.00 10 ARG A N 21
ATOM 4007 C CA . ARG A 1 11 ? -6.016 -5.561 1.100 1.00 0.00 10 ARG A CA 21
ATOM 4008 C C . ARG A 1 11 ? -4.727 -6.190 1.725 1.00 0.00 10 ARG A C 21
ATOM 4009 O O . ARG A 1 11 ? -3.977 -5.417 2.335 1.00 0.00 10 ARG A O 21
ATOM 4017 N N . SER A 1 12 ? -4.470 -7.517 1.614 1.00 0.00 11 SER A N 21
ATOM 4018 C CA . SER A 1 12 ? -3.346 -8.185 2.355 1.00 0.00 11 SER A CA 21
ATOM 4019 C C . SER A 1 12 ? -2.315 -8.918 1.443 1.00 0.00 11 SER A C 21
ATOM 4020 O O . SER A 1 12 ? -2.170 -10.148 1.436 1.00 0.00 11 SER A O 21
ATOM 4023 N N . ASP A 1 13 ? -1.564 -8.095 0.673 1.00 0.00 12 ASP A N 21
ATOM 4024 C CA . ASP A 1 13 ? -0.356 -8.465 -0.138 1.00 0.00 12 ASP A CA 21
ATOM 4025 C C . ASP A 1 13 ? 0.333 -7.183 -0.734 1.00 0.00 12 ASP A C 21
ATOM 4026 O O . ASP A 1 13 ? 1.561 -7.127 -0.722 1.00 0.00 12 ASP A O 21
ATOM 4031 N N . GLU A 1 14 ? -0.456 -6.207 -1.236 1.00 0.00 13 GLU A N 21
ATOM 4032 C CA . GLU A 1 14 ? -0.034 -5.051 -2.069 1.00 0.00 13 GLU A CA 21
ATOM 4033 C C . GLU A 1 14 ? 0.805 -3.954 -1.341 1.00 0.00 13 GLU A C 21
ATOM 4034 O O . GLU A 1 14 ? 1.944 -3.753 -1.778 1.00 0.00 13 GLU A O 21
ATOM 4040 N N . LEU A 1 15 ? 0.296 -3.242 -0.297 1.00 0.00 14 LEU A N 21
ATOM 4041 C CA . LEU A 1 15 ? 1.101 -2.227 0.467 1.00 0.00 14 LEU A CA 21
ATOM 4042 C C . LEU A 1 15 ? 2.282 -2.823 1.293 1.00 0.00 14 LEU A C 21
ATOM 4043 O O . LEU A 1 15 ? 3.315 -2.152 1.355 1.00 0.00 14 LEU A O 21
ATOM 4048 N N . ALA A 1 16 ? 2.141 -4.037 1.880 1.00 0.00 15 ALA A N 21
ATOM 4049 C CA . ALA A 1 16 ? 3.293 -4.814 2.419 1.00 0.00 15 ALA A CA 21
ATOM 4050 C C . ALA A 1 16 ? 4.371 -5.272 1.379 1.00 0.00 15 ALA A C 21
ATOM 4051 O O . ALA A 1 16 ? 5.542 -5.368 1.760 1.00 0.00 15 ALA A O 21
ATOM 4053 N N . LYS A 1 17 ? 3.983 -5.491 0.094 1.00 0.00 16 LYS A N 21
ATOM 4054 C CA . LYS A 1 17 ? 4.912 -5.627 -1.072 1.00 0.00 16 LYS A CA 21
ATOM 4055 C C . LYS A 1 17 ? 5.588 -4.243 -1.429 1.00 0.00 16 LYS A C 21
ATOM 4056 O O . LYS A 1 17 ? 6.821 -4.200 -1.482 1.00 0.00 16 LYS A O 21
ATOM 4062 N N . LEU A 1 18 ? 4.795 -3.152 -1.600 1.00 0.00 17 LEU A N 21
ATOM 4063 C CA . LEU A 1 18 ? 5.263 -1.785 -1.934 1.00 0.00 17 LEU A CA 21
ATOM 4064 C C . LEU A 1 18 ? 6.141 -1.061 -0.873 1.00 0.00 17 LEU A C 21
ATOM 4065 O O . LEU A 1 18 ? 7.111 -0.440 -1.319 1.00 0.00 17 LEU A O 21
ATOM 4070 N N . LEU A 1 19 ? 5.842 -1.096 0.457 1.00 0.00 18 LEU A N 21
ATOM 4071 C CA . LEU A 1 19 ? 6.588 -0.293 1.490 1.00 0.00 18 LEU A CA 21
ATOM 4072 C C . LEU A 1 19 ? 8.130 -0.530 1.594 1.00 0.00 18 LEU A C 21
ATOM 4073 O O . LEU A 1 19 ? 8.843 0.450 1.837 1.00 0.00 18 LEU A O 21
ATOM 4078 N N . ARG A 1 20 ? 8.618 -1.776 1.376 1.00 0.00 19 ARG A N 21
ATOM 4079 C CA . ARG A 1 20 ? 10.077 -2.084 1.195 1.00 0.00 19 ARG A CA 21
ATOM 4080 C C . ARG A 1 20 ? 10.715 -1.478 -0.107 1.00 0.00 19 ARG A C 21
ATOM 4081 O O . ARG A 1 20 ? 11.859 -1.023 -0.006 1.00 0.00 19 ARG A O 21
ATOM 4089 N N . LEU A 1 21 ? 10.004 -1.446 -1.270 1.00 0.00 20 LEU A N 21
ATOM 4090 C CA . LEU A 1 21 ? 10.436 -0.696 -2.492 1.00 0.00 20 LEU A CA 21
ATOM 4091 C C . LEU A 1 21 ? 10.380 0.864 -2.372 1.00 0.00 20 LEU A C 21
ATOM 4092 O O . LEU A 1 21 ? 11.393 1.507 -2.664 1.00 0.00 20 LEU A O 21
ATOM 4097 N N . HIS A 1 22 ? 9.209 1.438 -1.994 1.00 0.00 21 HIS A N 21
ATOM 4098 C CA . HIS A 1 22 ? 8.909 2.889 -2.073 1.00 0.00 21 HIS A CA 21
ATOM 4099 C C . HIS A 1 22 ? 8.039 3.210 -0.831 1.00 0.00 21 HIS A C 21
ATOM 4100 O O . HIS A 1 22 ? 6.945 2.650 -0.675 1.00 0.00 21 HIS A O 21
ATOM 4107 N N . ALA A 1 23 ? 8.554 4.103 0.045 1.00 0.00 22 ALA A N 21
ATOM 4108 C CA . ALA A 1 23 ? 7.842 4.602 1.249 1.00 0.00 22 ALA A CA 21
ATOM 4109 C C . ALA A 1 23 ? 8.039 6.142 1.284 1.00 0.00 22 ALA A C 21
ATOM 4110 O O . ALA A 1 23 ? 9.055 6.650 1.779 1.00 0.00 22 ALA A O 21
ATOM 4112 N N . GLY A 1 24 ? 7.056 6.855 0.700 1.00 0.00 23 GLY A N 21
ATOM 4113 C CA . GLY A 1 24 ? 7.059 8.331 0.601 1.00 0.00 23 GLY A CA 21
ATOM 4114 C C . GLY A 1 24 ? 7.702 8.793 -0.709 1.00 0.00 23 GLY A C 21
ATOM 4115 O O . GLY A 1 24 ? 7.022 8.983 -1.716 1.00 0.00 23 GLY A O 21
ATOM 4120 N N . TYR A 1 2 ? -8.756 -1.206 0.459 1.00 0.00 1 TYR A N 22
ATOM 4121 C CA . TYR A 1 2 ? -7.641 -0.712 1.318 1.00 0.00 1 TYR A CA 22
ATOM 4122 C C . TYR A 1 2 ? -7.853 0.693 1.974 1.00 0.00 1 TYR A C 22
ATOM 4123 O O . TYR A 1 2 ? -7.685 0.825 3.190 1.00 0.00 1 TYR A O 22
ATOM 4132 N N . THR A 1 3 ? -8.099 1.732 1.143 1.00 0.00 2 THR A N 22
ATOM 4133 C CA . THR A 1 3 ? -8.044 3.181 1.414 1.00 0.00 2 THR A CA 22
ATOM 4134 C C . THR A 1 3 ? -6.885 3.632 2.380 1.00 0.00 2 THR A C 22
ATOM 4135 O O . THR A 1 3 ? -6.883 3.310 3.571 1.00 0.00 2 THR A O 22
ATOM 4139 N N . VAL A 1 4 ? -5.989 4.410 1.784 1.00 0.00 3 VAL A N 22
ATOM 4140 C CA . VAL A 1 4 ? -4.918 5.196 2.497 1.00 0.00 3 VAL A CA 22
ATOM 4141 C C . VAL A 1 4 ? -5.161 6.653 1.898 1.00 0.00 3 VAL A C 22
ATOM 4142 O O . VAL A 1 4 ? -4.823 6.783 0.712 1.00 0.00 3 VAL A O 22
ATOM 4146 N N . PRO A 1 5 ? -5.745 7.740 2.542 1.00 0.00 4 PRO A N 22
ATOM 4147 C CA . PRO A 1 5 ? -6.046 9.045 1.871 1.00 0.00 4 PRO A CA 22
ATOM 4148 C C . PRO A 1 5 ? -7.073 8.845 0.713 1.00 0.00 4 PRO A C 22
ATOM 4149 O O . PRO A 1 5 ? -8.262 8.606 0.956 1.00 0.00 4 PRO A O 22
ATOM 4153 N N . SER A 1 6 ? -6.530 8.851 -0.521 1.00 0.00 5 SER A N 22
ATOM 4154 C CA . SER A 1 6 ? -7.239 8.395 -1.751 1.00 0.00 5 SER A CA 22
ATOM 4155 C C . SER A 1 6 ? -6.401 7.285 -2.481 1.00 0.00 5 SER A C 22
ATOM 4156 O O . SER A 1 6 ? -5.950 7.455 -3.623 1.00 0.00 5 SER A O 22
ATOM 4178 N N . THR A 1 8 ? -6.937 3.158 -2.531 1.00 0.00 7 THR A N 22
ATOM 4179 C CA . THR A 1 8 ? -7.520 1.815 -2.366 1.00 0.00 7 THR A CA 22
ATOM 4180 C C . THR A 1 8 ? -6.720 0.889 -3.339 1.00 0.00 7 THR A C 22
ATOM 4181 O O . THR A 1 8 ? -6.759 1.111 -4.558 1.00 0.00 7 THR A O 22
ATOM 4185 N N . PHE A 1 9 ? -5.983 -0.105 -2.797 1.00 0.00 8 PHE A N 22
ATOM 4186 C CA . PHE A 1 9 ? -5.089 -1.005 -3.589 1.00 0.00 8 PHE A CA 22
ATOM 4187 C C . PHE A 1 9 ? -5.855 -2.385 -3.646 1.00 0.00 8 PHE A C 22
ATOM 4188 O O . PHE A 1 9 ? -6.939 -2.421 -4.238 1.00 0.00 8 PHE A O 22
ATOM 4196 N N . SER A 1 10 ? -5.313 -3.472 -3.048 1.00 0.00 9 SER A N 22
ATOM 4197 C CA . SER A 1 10 ? -6.000 -4.755 -2.796 1.00 0.00 9 SER A CA 22
ATOM 4198 C C . SER A 1 10 ? -6.111 -4.807 -1.265 1.00 0.00 9 SER A C 22
ATOM 4199 O O . SER A 1 10 ? -6.751 -3.901 -0.709 1.00 0.00 9 SER A O 22
ATOM 4202 N N . ARG A 1 11 ? -5.555 -5.820 -0.567 1.00 0.00 10 ARG A N 22
ATOM 4203 C CA . ARG A 1 11 ? -5.905 -6.101 0.844 1.00 0.00 10 ARG A CA 22
ATOM 4204 C C . ARG A 1 11 ? -4.570 -6.268 1.628 1.00 0.00 10 ARG A C 22
ATOM 4205 O O . ARG A 1 11 ? -3.898 -5.238 1.755 1.00 0.00 10 ARG A O 22
ATOM 4213 N N . SER A 1 12 ? -4.183 -7.451 2.164 1.00 0.00 11 SER A N 22
ATOM 4214 C CA . SER A 1 12 ? -2.953 -7.616 3.001 1.00 0.00 11 SER A CA 22
ATOM 4215 C C . SER A 1 12 ? -1.605 -7.840 2.279 1.00 0.00 11 SER A C 22
ATOM 4216 O O . SER A 1 12 ? -0.592 -7.423 2.850 1.00 0.00 11 SER A O 22
ATOM 4219 N N . ASP A 1 13 ? -1.568 -8.447 1.067 1.00 0.00 12 ASP A N 22
ATOM 4220 C CA . ASP A 1 13 ? -0.343 -8.500 0.204 1.00 0.00 12 ASP A CA 22
ATOM 4221 C C . ASP A 1 13 ? 0.216 -7.125 -0.276 1.00 0.00 12 ASP A C 22
ATOM 4222 O O . ASP A 1 13 ? 1.438 -6.962 -0.247 1.00 0.00 12 ASP A O 22
ATOM 4227 N N . GLU A 1 14 ? -0.658 -6.164 -0.640 1.00 0.00 13 GLU A N 22
ATOM 4228 C CA . GLU A 1 14 ? -0.284 -4.771 -1.012 1.00 0.00 13 GLU A CA 22
ATOM 4229 C C . GLU A 1 14 ? 0.017 -3.916 0.267 1.00 0.00 13 GLU A C 22
ATOM 4230 O O . GLU A 1 14 ? -0.474 -4.217 1.362 1.00 0.00 13 GLU A O 22
ATOM 4236 N N . LEU A 1 15 ? 0.838 -2.841 0.110 1.00 0.00 14 LEU A N 22
ATOM 4237 C CA . LEU A 1 15 ? 1.447 -2.019 1.205 1.00 0.00 14 LEU A CA 22
ATOM 4238 C C . LEU A 1 15 ? 2.629 -2.723 1.915 1.00 0.00 14 LEU A C 22
ATOM 4239 O O . LEU A 1 15 ? 3.654 -2.064 2.092 1.00 0.00 14 LEU A O 22
ATOM 4244 N N . ALA A 1 16 ? 2.512 -4.012 2.318 1.00 0.00 15 ALA A N 22
ATOM 4245 C CA . ALA A 1 16 ? 3.696 -4.844 2.691 1.00 0.00 15 ALA A CA 22
ATOM 4246 C C . ALA A 1 16 ? 4.628 -5.242 1.497 1.00 0.00 15 ALA A C 22
ATOM 4247 O O . ALA A 1 16 ? 5.847 -5.273 1.693 1.00 0.00 15 ALA A O 22
ATOM 4249 N N . LYS A 1 17 ? 4.059 -5.483 0.287 1.00 0.00 16 LYS A N 22
ATOM 4250 C CA . LYS A 1 17 ? 4.791 -5.564 -1.012 1.00 0.00 16 LYS A CA 22
ATOM 4251 C C . LYS A 1 17 ? 5.330 -4.139 -1.436 1.00 0.00 16 LYS A C 22
ATOM 4252 O O . LYS A 1 17 ? 6.544 -4.012 -1.622 1.00 0.00 16 LYS A O 22
ATOM 4258 N N . LEU A 1 18 ? 4.447 -3.113 -1.527 1.00 0.00 17 LEU A N 22
ATOM 4259 C CA . LEU A 1 18 ? 4.774 -1.738 -1.968 1.00 0.00 17 LEU A CA 22
ATOM 4260 C C . LEU A 1 18 ? 5.685 -0.890 -1.033 1.00 0.00 17 LEU A C 22
ATOM 4261 O O . LEU A 1 18 ? 6.502 -0.166 -1.611 1.00 0.00 17 LEU A O 22
ATOM 4266 N N . LEU A 1 19 ? 5.581 -0.935 0.328 1.00 0.00 18 LEU A N 22
ATOM 4267 C CA . LEU A 1 19 ? 6.454 -0.116 1.240 1.00 0.00 18 LEU A CA 22
ATOM 4268 C C . LEU A 1 19 ? 7.980 -0.460 1.212 1.00 0.00 18 LEU A C 22
ATOM 4269 O O . LEU A 1 19 ? 8.781 0.476 1.305 1.00 0.00 18 LEU A O 22
ATOM 4274 N N . ARG A 1 20 ? 8.357 -1.753 1.050 1.00 0.00 19 ARG A N 22
ATOM 4275 C CA . ARG A 1 20 ? 9.763 -2.196 0.764 1.00 0.00 19 ARG A CA 22
ATOM 4276 C C . ARG A 1 20 ? 10.341 -1.698 -0.610 1.00 0.00 19 ARG A C 22
ATOM 4277 O O . ARG A 1 20 ? 11.517 -1.320 -0.618 1.00 0.00 19 ARG A O 22
ATOM 4285 N N . LEU A 1 21 ? 9.546 -1.671 -1.717 1.00 0.00 20 LEU A N 22
ATOM 4286 C CA . LEU A 1 21 ? 9.926 -1.013 -3.007 1.00 0.00 20 LEU A CA 22
ATOM 4287 C C . LEU A 1 21 ? 9.994 0.550 -2.960 1.00 0.00 20 LEU A C 22
ATOM 4288 O O . LEU A 1 21 ? 11.027 1.098 -3.357 1.00 0.00 20 LEU A O 22
ATOM 4293 N N . HIS A 1 22 ? 8.903 1.228 -2.524 1.00 0.00 21 HIS A N 22
ATOM 4294 C CA . HIS A 1 22 ? 8.714 2.692 -2.646 1.00 0.00 21 HIS A CA 22
ATOM 4295 C C . HIS A 1 22 ? 8.025 3.097 -1.319 1.00 0.00 21 HIS A C 22
ATOM 4296 O O . HIS A 1 22 ? 6.847 2.779 -1.104 1.00 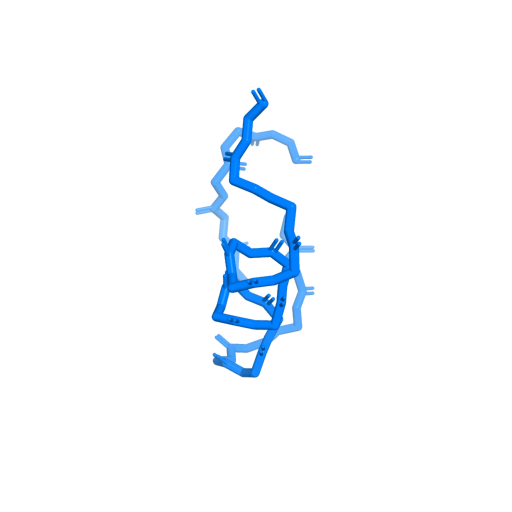0.00 21 HIS A O 22
ATOM 4303 N N . ALA A 1 23 ? 8.802 3.742 -0.426 1.00 0.00 22 ALA A N 22
ATOM 4304 C CA . ALA A 1 23 ? 8.337 4.152 0.928 1.00 0.00 22 ALA A CA 22
ATOM 4305 C C . ALA A 1 23 ? 7.449 5.430 1.002 1.00 0.00 22 ALA A C 22
ATOM 4306 O O . ALA A 1 23 ? 6.452 5.379 1.731 1.00 0.00 22 ALA A O 22
ATOM 4308 N N . GLY A 1 24 ? 7.790 6.531 0.287 1.00 0.00 23 GLY A N 22
ATOM 4309 C CA . GLY A 1 24 ? 7.013 7.791 0.289 1.00 0.00 23 GLY A CA 22
ATOM 4310 C C . GLY A 1 24 ? 7.502 8.737 1.391 1.00 0.00 23 GLY A C 22
ATOM 4311 O O . GLY A 1 24 ? 6.982 8.728 2.505 1.00 0.00 23 GLY A O 22
ATOM 4316 N N . TYR A 1 2 ? -8.916 -1.414 0.412 1.00 0.00 1 TYR A N 23
ATOM 4317 C CA . TYR A 1 2 ? -8.008 -0.619 1.280 1.00 0.00 1 TYR A CA 23
ATOM 4318 C C . TYR A 1 2 ? -8.505 0.856 1.325 1.00 0.00 1 TYR A C 23
ATOM 4319 O O . TYR A 1 2 ? -9.383 1.255 0.549 1.00 0.00 1 TYR A O 23
ATOM 4328 N N . THR A 1 3 ? -7.905 1.692 2.206 1.00 0.00 2 THR A N 23
ATOM 4329 C CA . THR A 1 3 ? -7.986 3.154 2.127 1.00 0.00 2 THR A CA 23
ATOM 4330 C C . THR A 1 3 ? -6.665 3.670 2.749 1.00 0.00 2 THR A C 23
ATOM 4331 O O . THR A 1 3 ? -6.361 3.383 3.917 1.00 0.00 2 THR A O 23
ATOM 4335 N N . VAL A 1 4 ? -5.951 4.501 1.968 1.00 0.00 3 VAL A N 23
ATOM 4336 C CA . VAL A 1 4 ? -4.808 5.324 2.492 1.00 0.00 3 VAL A CA 23
ATOM 4337 C C . VAL A 1 4 ? -5.071 6.741 1.818 1.00 0.00 3 VAL A C 23
ATOM 4338 O O . VAL A 1 4 ? -4.830 6.778 0.606 1.00 0.00 3 VAL A O 23
ATOM 4342 N N . PRO A 1 5 ? -5.565 7.890 2.432 1.00 0.00 4 PRO A N 23
ATOM 4343 C CA . PRO A 1 5 ? -5.854 9.168 1.707 1.00 0.00 4 PRO A CA 23
ATOM 4344 C C . PRO A 1 5 ? -6.966 8.957 0.634 1.00 0.00 4 PRO A C 23
ATOM 4345 O O . PRO A 1 5 ? -8.133 8.729 0.978 1.00 0.00 4 PRO A O 23
ATOM 4349 N N . SER A 1 6 ? -6.528 8.949 -0.640 1.00 0.00 5 SER A N 23
ATOM 4350 C CA . SER A 1 6 ? -7.338 8.473 -1.796 1.00 0.00 5 SER A CA 23
ATOM 4351 C C . SER A 1 6 ? -6.601 7.295 -2.527 1.00 0.00 5 SER A C 23
ATOM 4352 O O . SER A 1 6 ? -6.249 7.379 -3.712 1.00 0.00 5 SER A O 23
ATOM 4374 N N . THR A 1 8 ? -7.173 3.214 -2.359 1.00 0.00 7 THR A N 23
ATOM 4375 C CA . THR A 1 8 ? -7.769 1.874 -2.166 1.00 0.00 7 THR A CA 23
ATOM 4376 C C . THR A 1 8 ? -7.022 0.886 -3.130 1.00 0.00 7 THR A C 23
ATOM 4377 O O . THR A 1 8 ? -6.981 1.168 -4.335 1.00 0.00 7 THR A O 23
ATOM 4381 N N . PHE A 1 9 ? -6.471 -0.236 -2.628 1.00 0.00 8 PHE A N 23
ATOM 4382 C CA . PHE A 1 9 ? -5.615 -1.176 -3.403 1.00 0.00 8 PHE A CA 23
ATOM 4383 C C . PHE A 1 9 ? -6.254 -2.624 -3.236 1.00 0.00 8 PHE A C 23
ATOM 4384 O O . PHE A 1 9 ? -7.461 -2.787 -3.451 1.00 0.00 8 PHE A O 23
ATOM 4392 N N . SER A 1 10 ? -5.437 -3.644 -2.890 1.00 0.00 9 SER A N 23
ATOM 4393 C CA . SER A 1 10 ? -5.823 -5.006 -2.452 1.00 0.00 9 SER A CA 23
ATOM 4394 C C . SER A 1 10 ? -5.370 -5.106 -0.977 1.00 0.00 9 SER A C 23
ATOM 4395 O O . SER A 1 10 ? -4.331 -4.579 -0.560 1.00 0.00 9 SER A O 23
ATOM 4398 N N . ARG A 1 11 ? -6.192 -5.810 -0.192 1.00 0.00 10 ARG A N 23
ATOM 4399 C CA . ARG A 1 11 ? -6.174 -5.795 1.281 1.00 0.00 10 ARG A CA 23
ATOM 4400 C C . ARG A 1 11 ? -4.870 -6.053 2.099 1.00 0.00 10 ARG A C 23
ATOM 4401 O O . ARG A 1 11 ? -4.587 -5.212 2.961 1.00 0.00 10 ARG A O 23
ATOM 4409 N N . SER A 1 12 ? -4.125 -7.167 1.889 1.00 0.00 11 SER A N 23
ATOM 4410 C CA . SER A 1 12 ? -3.015 -7.588 2.811 1.00 0.00 11 SER A CA 23
ATOM 4411 C C . SER A 1 12 ? -1.598 -7.753 2.196 1.00 0.00 11 SER A C 23
ATOM 4412 O O . SER A 1 12 ? -0.654 -7.218 2.788 1.00 0.00 11 SER A O 23
ATOM 4415 N N . ASP A 1 13 ? -1.437 -8.459 1.054 1.00 0.00 12 ASP A N 23
ATOM 4416 C CA . ASP A 1 13 ? -0.131 -8.590 0.334 1.00 0.00 12 ASP A CA 23
ATOM 4417 C C . ASP A 1 13 ? 0.429 -7.277 -0.322 1.00 0.00 12 ASP A C 23
ATOM 4418 O O . ASP A 1 13 ? 1.650 -7.122 -0.356 1.00 0.00 12 ASP A O 23
ATOM 4423 N N . GLU A 1 14 ? -0.454 -6.387 -0.817 1.00 0.00 13 GLU A N 23
ATOM 4424 C CA . GLU A 1 14 ? -0.136 -5.222 -1.682 1.00 0.00 13 GLU A CA 23
ATOM 4425 C C . GLU A 1 14 ? 0.614 -4.046 -0.973 1.00 0.00 13 GLU A C 23
ATOM 4426 O O . GLU A 1 14 ? 1.719 -3.749 -1.441 1.00 0.00 13 GLU A O 23
ATOM 4432 N N . LEU A 1 15 ? 0.078 -3.380 0.092 1.00 0.00 14 LEU A N 23
ATOM 4433 C CA . LEU A 1 15 ? 0.815 -2.281 0.813 1.00 0.00 14 LEU A CA 23
ATOM 4434 C C . LEU A 1 15 ? 2.160 -2.722 1.488 1.00 0.00 14 LEU A C 23
ATOM 4435 O O . LEU A 1 15 ? 3.123 -1.955 1.396 1.00 0.00 14 LEU A O 23
ATOM 4440 N N . ALA A 1 16 ? 2.212 -3.926 2.107 1.00 0.00 15 ALA A N 23
ATOM 4441 C CA . ALA A 1 16 ? 3.483 -4.579 2.533 1.00 0.00 15 ALA A CA 23
ATOM 4442 C C . ALA A 1 16 ? 4.497 -4.965 1.404 1.00 0.00 15 ALA A C 23
ATOM 4443 O O . ALA A 1 16 ? 5.701 -4.936 1.672 1.00 0.00 15 ALA A O 23
ATOM 4445 N N . LYS A 1 17 ? 4.013 -5.269 0.171 1.00 0.00 16 LYS A N 23
ATOM 4446 C CA . LYS A 1 17 ? 4.837 -5.381 -1.073 1.00 0.00 16 LYS A CA 23
ATOM 4447 C C . LYS A 1 17 ? 5.385 -3.975 -1.535 1.00 0.00 16 LYS A C 23
ATOM 4448 O O . LYS A 1 17 ? 6.608 -3.847 -1.656 1.00 0.00 16 LYS A O 23
ATOM 4454 N N . LEU A 1 18 ? 4.509 -2.950 -1.709 1.00 0.00 17 LEU A N 23
ATOM 4455 C CA . LEU A 1 18 ? 4.870 -1.558 -2.076 1.00 0.00 17 LEU A CA 23
ATOM 4456 C C . LEU A 1 18 ? 5.774 -0.773 -1.074 1.00 0.00 17 LEU A C 23
ATOM 4457 O O . LEU A 1 18 ? 6.664 -0.078 -1.573 1.00 0.00 17 LEU A O 23
ATOM 4462 N N . LEU A 1 19 ? 5.574 -0.867 0.270 1.00 0.00 18 LEU A N 23
ATOM 4463 C CA . LEU A 1 19 ? 6.427 -0.161 1.288 1.00 0.00 18 LEU A CA 23
ATOM 4464 C C . LEU A 1 19 ? 7.940 -0.553 1.302 1.00 0.00 18 LEU A C 23
ATOM 4465 O O . LEU A 1 19 ? 8.762 0.357 1.452 1.00 0.00 18 LEU A O 23
ATOM 4470 N N . ARG A 1 20 ? 8.287 -1.852 1.113 1.00 0.00 19 ARG A N 23
ATOM 4471 C CA . ARG A 1 20 ? 9.690 -2.312 0.846 1.00 0.00 19 ARG A CA 23
ATOM 4472 C C . ARG A 1 20 ? 10.356 -1.791 -0.474 1.00 0.00 19 ARG A C 23
ATOM 4473 O O . ARG A 1 20 ? 11.535 -1.428 -0.413 1.00 0.00 19 ARG A O 23
ATOM 4481 N N . LEU A 1 21 ? 9.611 -1.734 -1.609 1.00 0.00 20 LEU A N 23
ATOM 4482 C CA . LEU A 1 21 ? 10.055 -1.051 -2.866 1.00 0.00 20 LEU A CA 23
ATOM 4483 C C . LEU A 1 21 ? 10.214 0.505 -2.770 1.00 0.00 20 LEU A C 23
ATOM 4484 O O . LEU A 1 21 ? 11.272 1.006 -3.165 1.00 0.00 20 LEU A O 23
ATOM 4489 N N . HIS A 1 22 ? 9.170 1.228 -2.294 1.00 0.00 21 HIS A N 23
ATOM 4490 C CA . HIS A 1 22 ? 9.060 2.703 -2.361 1.00 0.00 21 HIS A CA 23
ATOM 4491 C C . HIS A 1 22 ? 8.405 3.096 -1.014 1.00 0.00 21 HIS A C 23
ATOM 4492 O O . HIS A 1 22 ? 7.219 2.816 -0.793 1.00 0.00 21 HIS A O 23
ATOM 4499 N N . ALA A 1 23 ? 9.216 3.689 -0.115 1.00 0.00 22 ALA A N 23
ATOM 4500 C CA . ALA A 1 23 ? 8.778 4.094 1.251 1.00 0.00 22 ALA A CA 23
ATOM 4501 C C . ALA A 1 23 ? 7.959 5.414 1.353 1.00 0.00 22 ALA A C 23
ATOM 4502 O O . ALA A 1 23 ? 6.960 5.400 2.082 1.00 0.00 22 ALA A O 23
ATOM 4504 N N . GLY A 1 24 ? 8.357 6.511 0.662 1.00 0.00 23 GLY A N 23
ATOM 4505 C CA . GLY A 1 24 ? 7.651 7.811 0.694 1.00 0.00 23 GLY A CA 23
ATOM 4506 C C . GLY A 1 24 ? 8.191 8.705 1.815 1.00 0.00 23 GLY A C 23
ATOM 4507 O O . GLY A 1 24 ? 7.670 8.706 2.929 1.00 0.00 23 GLY A O 23
ATOM 4512 N N . TYR A 1 2 ? -9.236 -1.726 0.961 1.00 0.00 1 TYR A N 24
ATOM 4513 C CA . TYR A 1 2 ? -8.259 -0.906 1.728 1.00 0.00 1 TYR A CA 24
ATOM 4514 C C . TYR A 1 2 ? -8.772 0.565 1.695 1.00 0.00 1 TYR A C 24
ATOM 4515 O O . TYR A 1 2 ? -9.576 0.925 0.825 1.00 0.00 1 TYR A O 24
ATOM 4524 N N . THR A 1 3 ? -8.258 1.436 2.599 1.00 0.00 2 THR A N 24
ATOM 4525 C CA . THR A 1 3 ? -8.391 2.897 2.492 1.00 0.00 2 THR A CA 24
ATOM 4526 C C . THR A 1 3 ? -7.138 3.489 3.184 1.00 0.00 2 THR A C 24
ATOM 4527 O O . THR A 1 3 ? -6.884 3.229 4.368 1.00 0.00 2 THR A O 24
ATOM 4531 N N . VAL A 1 4 ? -6.426 4.341 2.426 1.00 0.00 3 VAL A N 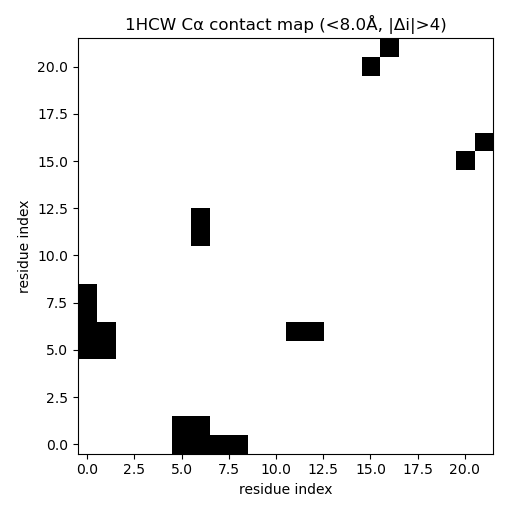24
ATOM 4532 C CA . VAL A 1 4 ? -5.354 5.230 2.982 1.00 0.00 3 VAL A CA 24
ATOM 4533 C C . VAL A 1 4 ? -5.423 6.489 2.008 1.00 0.00 3 VAL A C 24
ATOM 4534 O O . VAL A 1 4 ? -4.992 6.275 0.867 1.00 0.00 3 VAL A O 24
ATOM 4538 N N . PRO A 1 5 ? -5.927 7.753 2.305 1.00 0.00 4 PRO A N 24
ATOM 4539 C CA . PRO A 1 5 ? -5.930 8.906 1.348 1.00 0.00 4 PRO A CA 24
ATOM 4540 C C . PRO A 1 5 ? -6.745 8.596 0.063 1.00 0.00 4 PRO A C 24
ATOM 4541 O O . PRO A 1 5 ? -7.902 8.179 0.183 1.00 0.00 4 PRO A O 24
ATOM 4545 N N . SER A 1 6 ? -6.109 8.767 -1.112 1.00 0.00 5 SER A N 24
ATOM 4546 C CA . SER A 1 6 ? -6.640 8.240 -2.403 1.00 0.00 5 SER A CA 24
ATOM 4547 C C . SER A 1 6 ? -5.889 6.921 -2.794 1.00 0.00 5 SER A C 24
ATOM 4548 O O . SER A 1 6 ? -5.183 6.844 -3.809 1.00 0.00 5 SER A O 24
ATOM 4570 N N . THR A 1 8 ? -7.222 2.957 -2.189 1.00 0.00 7 THR A N 24
ATOM 4571 C CA . THR A 1 8 ? -8.018 1.760 -1.873 1.00 0.00 7 THR A CA 24
ATOM 4572 C C . THR A 1 8 ? -7.268 0.690 -2.750 1.00 0.00 7 THR A C 24
ATOM 4573 O O . THR A 1 8 ? -7.359 0.710 -3.987 1.00 0.00 7 THR A O 24
ATOM 4577 N N . PHE A 1 9 ? -6.458 -0.166 -2.102 1.00 0.00 8 PHE A N 24
ATOM 4578 C CA . PHE A 1 9 ? -5.455 -1.061 -2.735 1.00 0.00 8 PHE A CA 24
ATOM 4579 C C . PHE A 1 9 ? -6.165 -2.400 -3.179 1.00 0.00 8 PHE A C 24
ATOM 4580 O O . PHE A 1 9 ? -7.165 -2.331 -3.902 1.00 0.00 8 PHE A O 24
ATOM 4588 N N . SER A 1 10 ? -5.632 -3.571 -2.765 1.00 0.00 9 SER A N 24
ATOM 4589 C CA . SER A 1 10 ? -6.250 -4.904 -2.882 1.00 0.00 9 SER A CA 24
ATOM 4590 C C . SER A 1 10 ? -6.544 -5.236 -1.419 1.00 0.00 9 SER A C 24
ATOM 4591 O O . SER A 1 10 ? -7.609 -4.783 -0.989 1.00 0.00 9 SER A O 24
ATOM 4594 N N . ARG A 1 11 ? -5.715 -5.977 -0.624 1.00 0.00 10 ARG A N 24
ATOM 4595 C CA . ARG A 1 11 ? -6.141 -6.466 0.726 1.00 0.00 10 ARG A CA 24
ATOM 4596 C C . ARG A 1 11 ? -5.009 -6.420 1.807 1.00 0.00 10 ARG A C 24
ATOM 4597 O O . ARG A 1 11 ? -5.123 -5.614 2.739 1.00 0.00 10 ARG A O 24
ATOM 4605 N N . SER A 1 12 ? -3.952 -7.255 1.690 1.00 0.00 11 SER A N 24
ATOM 4606 C CA . SER A 1 12 ? -2.771 -7.277 2.617 1.00 0.00 11 SER A CA 24
ATOM 4607 C C . SER A 1 12 ? -1.388 -7.387 1.931 1.00 0.00 11 SER A C 24
ATOM 4608 O O . SER A 1 12 ? -0.428 -6.870 2.513 1.00 0.00 11 SER A O 24
ATOM 4611 N N . ASP A 1 13 ? -1.278 -8.007 0.732 1.00 0.00 12 ASP A N 24
ATOM 4612 C CA . ASP A 1 13 ? -0.049 -7.972 -0.117 1.00 0.00 12 ASP A CA 24
ATOM 4613 C C . ASP A 1 13 ? 0.443 -6.567 -0.577 1.00 0.00 12 ASP A C 24
ATOM 4614 O O . ASP A 1 13 ? 1.656 -6.357 -0.555 1.00 0.00 12 ASP A O 24
ATOM 4619 N N . GLU A 1 14 ? -0.464 -5.636 -0.937 1.00 0.00 13 GLU A N 24
ATOM 4620 C CA . GLU A 1 14 ? -0.136 -4.348 -1.610 1.00 0.00 13 GLU A CA 24
ATOM 4621 C C . GLU A 1 14 ? 0.625 -3.314 -0.714 1.00 0.00 13 GLU A C 24
ATOM 4622 O O . GLU A 1 14 ? 1.742 -2.963 -1.107 1.00 0.00 13 GLU A O 24
ATOM 4628 N N . LEU A 1 15 ? 0.093 -2.854 0.459 1.00 0.00 14 LEU A N 24
ATOM 4629 C CA . LEU A 1 15 ? 0.800 -1.896 1.377 1.00 0.00 14 LEU A CA 24
ATOM 4630 C C . LEU A 1 15 ? 2.246 -2.336 1.808 1.00 0.00 14 LEU A C 24
ATOM 4631 O O . LEU A 1 15 ? 3.151 -1.497 1.769 1.00 0.00 14 LEU A O 24
ATOM 4636 N N . ALA A 1 16 ? 2.430 -3.628 2.150 1.00 0.00 15 ALA A N 24
ATOM 4637 C CA . ALA A 1 16 ? 3.758 -4.256 2.354 1.00 0.00 15 ALA A CA 24
ATOM 4638 C C . ALA A 1 16 ? 4.641 -4.522 1.102 1.00 0.00 15 ALA A C 24
ATOM 4639 O O . ALA A 1 16 ? 5.865 -4.458 1.259 1.00 0.00 15 ALA A O 24
ATOM 4641 N N . LYS A 1 17 ? 4.065 -4.774 -0.102 1.00 0.00 16 LYS A N 24
ATOM 4642 C CA . LYS A 1 17 ? 4.798 -4.806 -1.408 1.00 0.00 16 LYS A CA 24
ATOM 4643 C C . LYS A 1 17 ? 5.351 -3.390 -1.817 1.00 0.00 16 LYS A C 24
ATOM 4644 O O . LYS A 1 17 ? 6.568 -3.281 -1.999 1.00 0.00 16 LYS A O 24
ATOM 4650 N N . LEU A 1 18 ? 4.489 -2.343 -1.886 1.00 0.00 17 LEU A N 24
ATOM 4651 C CA . LEU A 1 18 ? 4.852 -0.955 -2.243 1.00 0.00 17 LEU A CA 24
ATOM 4652 C C . LEU A 1 18 ? 5.773 -0.219 -1.217 1.00 0.00 17 LEU A C 24
ATOM 4653 O O . LEU A 1 18 ? 6.720 0.411 -1.701 1.00 0.00 17 LEU A O 24
ATOM 4658 N N . LEU A 1 19 ? 5.542 -0.281 0.126 1.00 0.00 18 LEU A N 24
ATOM 4659 C CA . LEU A 1 19 ? 6.466 0.315 1.142 1.00 0.00 18 LEU A CA 24
ATOM 4660 C C . LEU A 1 19 ? 7.811 -0.454 1.355 1.00 0.00 18 LEU A C 24
ATOM 4661 O O . LEU A 1 19 ? 8.796 0.227 1.661 1.00 0.00 18 LEU A O 24
ATOM 4666 N N . ARG A 1 20 ? 7.871 -1.797 1.169 1.00 0.00 19 ARG A N 24
ATOM 4667 C CA . ARG A 1 20 ? 9.157 -2.571 1.085 1.00 0.00 19 ARG A CA 24
ATOM 4668 C C . ARG A 1 20 ? 9.978 -2.291 -0.224 1.00 0.00 19 ARG A C 24
ATOM 4669 O O . ARG A 1 20 ? 11.204 -2.214 -0.104 1.00 0.00 19 ARG A O 24
ATOM 4677 N N . LEU A 1 21 ? 9.339 -2.117 -1.419 1.00 0.00 20 LEU A N 24
ATOM 4678 C CA . LEU A 1 21 ? 10.012 -1.626 -2.662 1.00 0.00 20 LEU A CA 24
ATOM 4679 C C . LEU A 1 21 ? 10.467 -0.128 -2.624 1.00 0.00 20 LEU A C 24
ATOM 4680 O O . LEU A 1 21 ? 11.639 0.131 -2.911 1.00 0.00 20 LEU A O 24
ATOM 4685 N N . HIS A 1 22 ? 9.541 0.814 -2.314 1.00 0.00 21 HIS A N 24
ATOM 4686 C CA . HIS A 1 22 ? 9.738 2.274 -2.466 1.00 0.00 21 HIS A CA 24
ATOM 4687 C C . HIS A 1 22 ? 9.027 2.881 -1.230 1.00 0.00 21 HIS A C 24
ATOM 4688 O O . HIS A 1 22 ? 7.791 2.850 -1.144 1.00 0.00 21 HIS A O 24
ATOM 4695 N N . ALA A 1 23 ? 9.833 3.369 -0.266 1.00 0.00 22 ALA A N 24
ATOM 4696 C CA . ALA A 1 23 ? 9.335 3.941 1.016 1.00 0.00 22 ALA A CA 24
ATOM 4697 C C . ALA A 1 23 ? 8.778 5.395 0.957 1.00 0.00 22 ALA A C 24
ATOM 4698 O O . ALA A 1 23 ? 7.722 5.617 1.561 1.00 0.00 22 ALA A O 24
ATOM 4700 N N . GLY A 1 24 ? 9.454 6.350 0.270 1.00 0.00 23 GLY A N 24
ATOM 4701 C CA . GLY A 1 24 ? 9.011 7.757 0.156 1.00 0.00 23 GLY A CA 24
ATOM 4702 C C . GLY A 1 24 ? 8.112 7.955 -1.068 1.00 0.00 23 GLY A C 24
ATOM 4703 O O . GLY A 1 24 ? 6.889 7.865 -0.975 1.00 0.00 23 GLY A O 24
ATOM 4708 N N . TYR A 1 2 ? -9.179 -1.493 0.869 1.00 0.00 1 TYR A N 25
ATOM 4709 C CA . TYR A 1 2 ? -8.213 -0.671 1.650 1.00 0.00 1 TYR A CA 25
ATOM 4710 C C . TYR A 1 2 ? -8.644 0.825 1.583 1.00 0.00 1 TYR A C 25
ATOM 4711 O O . TYR A 1 2 ? -9.429 1.217 0.709 1.00 0.00 1 TYR A O 25
ATOM 4720 N N . THR A 1 3 ? -8.083 1.684 2.472 1.00 0.00 2 THR A N 25
ATOM 4721 C CA . THR A 1 3 ? -8.103 3.145 2.326 1.00 0.00 2 THR A CA 25
ATOM 4722 C C . THR A 1 3 ? -6.839 3.667 3.056 1.00 0.00 2 THR A C 25
ATOM 4723 O O . THR A 1 3 ? -6.658 3.427 4.258 1.00 0.00 2 THR A O 25
ATOM 4727 N N . VAL A 1 4 ? -6.036 4.450 2.310 1.00 0.00 3 VAL A N 25
ATOM 4728 C CA . VAL A 1 4 ? -4.941 5.294 2.903 1.00 0.00 3 VAL A CA 25
ATOM 4729 C C . VAL A 1 4 ? -5.065 6.642 2.064 1.00 0.00 3 VAL A C 25
ATOM 4730 O O . VAL A 1 4 ? -4.700 6.542 0.886 1.00 0.00 3 VAL A O 25
ATOM 4734 N N . PRO A 1 5 ? -5.549 7.871 2.503 1.00 0.00 4 PRO A N 25
ATOM 4735 C CA . PRO A 1 5 ? -5.632 9.096 1.644 1.00 0.00 4 PRO A CA 25
ATOM 4736 C C . PRO A 1 5 ? -6.562 8.867 0.412 1.00 0.00 4 PRO A C 25
ATOM 4737 O O . PRO A 1 5 ? -7.773 8.680 0.576 1.00 0.00 4 PRO A O 25
ATOM 4741 N N . SER A 1 6 ? -5.932 8.805 -0.776 1.00 0.00 5 SER A N 25
ATOM 4742 C CA . SER A 1 6 ? -6.572 8.309 -2.028 1.00 0.00 5 SER A CA 25
ATOM 4743 C C . SER A 1 6 ? -5.825 7.030 -2.546 1.00 0.00 5 SER A C 25
ATOM 4744 O O . SER A 1 6 ? -5.228 7.014 -3.632 1.00 0.00 5 SER A O 25
ATOM 4766 N N . THR A 1 8 ? -6.936 3.030 -2.175 1.00 0.00 7 THR A N 25
ATOM 4767 C CA . THR A 1 8 ? -7.689 1.778 -1.931 1.00 0.00 7 THR A CA 25
ATOM 4768 C C . THR A 1 8 ? -6.952 0.711 -2.813 1.00 0.00 7 THR A C 25
ATOM 4769 O O . THR A 1 8 ? -6.988 0.829 -4.044 1.00 0.00 7 THR A O 25
ATOM 4773 N N . PHE A 1 9 ? -6.283 -0.266 -2.183 1.00 0.00 8 PHE A N 25
ATOM 4774 C CA . PHE A 1 9 ? -5.324 -1.197 -2.826 1.00 0.00 8 PHE A CA 25
ATOM 4775 C C . PHE A 1 9 ? -6.099 -2.497 -3.251 1.00 0.00 8 PHE A C 25
ATOM 4776 O O . PHE A 1 9 ? -6.988 -2.378 -4.100 1.00 0.00 8 PHE A O 25
ATOM 4784 N N . SER A 1 10 ? -5.762 -3.690 -2.694 1.00 0.00 9 SER A N 25
ATOM 4785 C CA . SER A 1 10 ? -6.391 -4.993 -2.978 1.00 0.00 9 SER A CA 25
ATOM 4786 C C . SER A 1 10 ? -6.705 -5.568 -1.590 1.00 0.00 9 SER A C 25
ATOM 4787 O O . SER A 1 10 ? -7.718 -5.114 -1.048 1.00 0.00 9 SER A O 25
ATOM 4790 N N . ARG A 1 11 ? -5.949 -6.533 -0.989 1.00 0.00 10 ARG A N 25
ATOM 4791 C CA . ARG A 1 11 ? -6.399 -7.261 0.233 1.00 0.00 10 ARG A CA 25
ATOM 4792 C C . ARG A 1 11 ? -5.175 -7.675 1.103 1.00 0.00 10 ARG A C 25
ATOM 4793 O O . ARG A 1 11 ? -4.650 -8.781 0.944 1.00 0.00 10 ARG A O 25
ATOM 4801 N N . SER A 1 12 ? -4.732 -6.761 2.002 1.00 0.00 11 SER A N 25
ATOM 4802 C CA . SER A 1 12 ? -3.541 -6.917 2.916 1.00 0.00 11 SER A CA 25
ATOM 4803 C C . SER A 1 12 ? -2.293 -7.742 2.419 1.00 0.00 11 SER A C 25
ATOM 4804 O O . SER A 1 12 ? -1.745 -8.630 3.088 1.00 0.00 11 SER A O 25
ATOM 4807 N N . ASP A 1 13 ? -1.858 -7.351 1.208 1.00 0.00 12 ASP A N 25
ATOM 4808 C CA . ASP A 1 13 ? -0.601 -7.796 0.535 1.00 0.00 12 ASP A CA 25
ATOM 4809 C C . ASP A 1 13 ? 0.143 -6.617 -0.159 1.00 0.00 12 ASP A C 25
ATOM 4810 O O . ASP A 1 13 ? 1.374 -6.651 -0.211 1.00 0.00 12 ASP A O 25
ATOM 4815 N N . GLU A 1 14 ? -0.603 -5.623 -0.681 1.00 0.00 13 GLU A N 25
ATOM 4816 C CA . GLU A 1 14 ? -0.108 -4.531 -1.555 1.00 0.00 13 GLU A CA 25
ATOM 4817 C C . GLU A 1 14 ? 0.676 -3.440 -0.757 1.00 0.00 13 GLU A C 25
ATOM 4818 O O . GLU A 1 14 ? 1.861 -3.298 -1.061 1.00 0.00 13 GLU A O 25
ATOM 4824 N N . LEU A 1 15 ? 0.105 -2.728 0.264 1.00 0.00 14 LEU A N 25
ATOM 4825 C CA . LEU A 1 15 ? 0.847 -1.738 1.116 1.00 0.00 14 LEU A CA 25
ATOM 4826 C C . LEU A 1 15 ? 2.196 -2.256 1.738 1.00 0.00 14 LEU A C 25
ATOM 4827 O O . LEU A 1 15 ? 3.180 -1.510 1.685 1.00 0.00 14 LEU A O 25
ATOM 4832 N N . ALA A 1 16 ? 2.219 -3.501 2.262 1.00 0.00 15 ALA A N 25
ATOM 4833 C CA . ALA A 1 16 ? 3.464 -4.214 2.655 1.00 0.00 15 ALA A CA 25
ATOM 4834 C C . ALA A 1 16 ? 4.434 -4.657 1.517 1.00 0.00 15 ALA A C 25
ATOM 4835 O O . ALA A 1 16 ? 5.642 -4.660 1.770 1.00 0.00 15 ALA A O 25
ATOM 4837 N N . LYS A 1 17 ? 3.930 -4.979 0.298 1.00 0.00 16 LYS A N 25
ATOM 4838 C CA . LYS A 1 17 ? 4.750 -5.179 -0.937 1.00 0.00 16 LYS A CA 25
ATOM 4839 C C . LYS A 1 17 ? 5.400 -3.835 -1.448 1.00 0.00 16 LYS A C 25
ATOM 4840 O O . LYS A 1 17 ? 6.630 -3.791 -1.559 1.00 0.00 16 LYS A O 25
ATOM 4846 N N . LEU A 1 18 ? 4.593 -2.768 -1.675 1.00 0.00 17 LEU A N 25
ATOM 4847 C CA . LEU A 1 18 ? 5.020 -1.436 -2.144 1.00 0.00 17 LEU A CA 25
ATOM 4848 C C . LEU A 1 18 ? 5.913 -0.615 -1.161 1.00 0.00 17 LEU A C 25
ATOM 4849 O O . LEU A 1 18 ? 6.830 0.018 -1.695 1.00 0.00 17 LEU A O 25
ATOM 4854 N N . LEU A 1 19 ? 5.694 -0.584 0.189 1.00 0.00 18 LEU A N 25
ATOM 4855 C CA . LEU A 1 19 ? 6.557 0.218 1.127 1.00 0.00 18 LEU A CA 25
ATOM 4856 C C . LEU A 1 19 ? 8.058 -0.207 1.228 1.00 0.00 18 LEU A C 25
ATOM 4857 O O . LEU A 1 19 ? 8.897 0.696 1.306 1.00 0.00 18 LEU A O 25
ATOM 4862 N N . ARG A 1 20 ? 8.381 -1.525 1.191 1.00 0.00 19 ARG A N 25
ATOM 4863 C CA . ARG A 1 20 ? 9.786 -2.040 1.038 1.00 0.00 19 ARG A CA 25
ATOM 4864 C C . ARG A 1 20 ? 10.461 -1.705 -0.340 1.00 0.00 19 ARG A C 25
ATOM 4865 O O . ARG A 1 20 ? 11.658 -1.403 -0.315 1.00 0.00 19 ARG A O 25
ATOM 4873 N N . LEU A 1 21 ? 9.727 -1.727 -1.488 1.00 0.00 20 LEU A N 25
ATOM 4874 C CA . LEU A 1 21 ? 10.216 -1.208 -2.805 1.00 0.00 20 LEU A CA 25
ATOM 4875 C 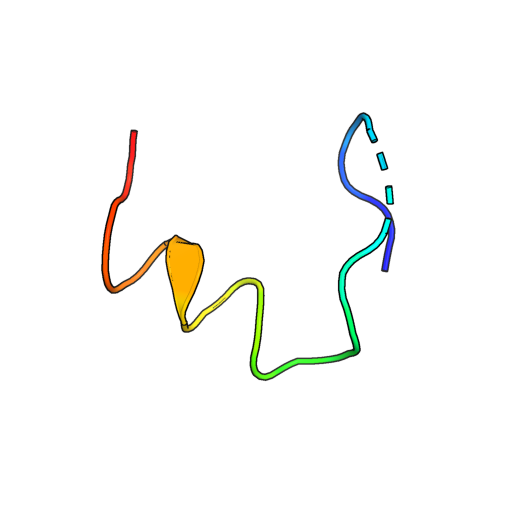C . LEU A 1 21 ? 10.425 0.342 -2.876 1.00 0.00 20 LEU A C 25
ATOM 4876 O O . LEU A 1 21 ? 11.514 0.764 -3.277 1.00 0.00 20 LEU A O 25
ATOM 4881 N N . HIS A 1 22 ? 9.387 1.145 -2.532 1.00 0.00 21 HIS A N 25
ATOM 4882 C CA . HIS A 1 22 ? 9.332 2.606 -2.768 1.00 0.00 21 HIS A CA 25
ATOM 4883 C C . HIS A 1 22 ? 8.623 3.168 -1.510 1.00 0.00 21 HIS A C 25
ATOM 4884 O O . HIS A 1 22 ? 7.419 2.942 -1.322 1.00 0.00 21 HIS A O 25
ATOM 4891 N N . ALA A 1 23 ? 9.405 3.843 -0.643 1.00 0.00 22 ALA A N 25
ATOM 4892 C CA . ALA A 1 23 ? 8.912 4.410 0.643 1.00 0.00 22 ALA A CA 25
ATOM 4893 C C . ALA A 1 23 ? 8.107 5.741 0.556 1.00 0.00 22 ALA A C 25
ATOM 4894 O O . ALA A 1 23 ? 7.084 5.822 1.247 1.00 0.00 22 ALA A O 25
ATOM 4896 N N . GLY A 1 24 ? 8.549 6.740 -0.243 1.00 0.00 23 GLY A N 25
ATOM 4897 C CA . GLY A 1 24 ? 7.850 8.031 -0.382 1.00 0.00 23 GLY A CA 25
ATOM 4898 C C . GLY A 1 24 ? 8.519 8.891 -1.456 1.00 0.00 23 GLY A C 25
ATOM 4899 O O . GLY A 1 24 ? 8.154 8.833 -2.629 1.00 0.00 23 GLY A O 25
ATOM 4904 N N . TYR A 1 2 ? -9.310 -0.941 0.299 1.00 0.00 1 TYR A N 26
ATOM 4905 C CA . TYR A 1 2 ? -8.322 -0.843 1.410 1.00 0.00 1 TYR A CA 26
ATOM 4906 C C . TYR A 1 2 ? -7.890 0.637 1.594 1.00 0.00 1 TYR A C 26
ATOM 4907 O O . TYR A 1 2 ? -6.781 1.023 1.197 1.00 0.00 1 TYR A O 26
ATOM 4916 N N . THR A 1 3 ? -8.745 1.480 2.222 1.00 0.00 2 THR A N 26
ATOM 4917 C CA . THR A 1 3 ? -8.561 2.955 2.237 1.00 0.00 2 THR A CA 26
ATOM 4918 C C . THR A 1 3 ? -7.403 3.396 3.176 1.00 0.00 2 THR A C 26
ATOM 4919 O O . THR A 1 3 ? -7.403 3.085 4.373 1.00 0.00 2 THR A O 26
ATOM 4923 N N . VAL A 1 4 ? -6.487 4.165 2.571 1.00 0.00 3 VAL A N 26
ATOM 4924 C CA . VAL A 1 4 ? -5.428 4.932 3.296 1.00 0.00 3 VAL A CA 26
ATOM 4925 C C . VAL A 1 4 ? -5.226 6.175 2.315 1.00 0.00 3 VAL A C 26
ATOM 4926 O O . VAL A 1 4 ? -4.645 5.906 1.254 1.00 0.00 3 VAL A O 26
ATOM 4930 N N . PRO A 1 5 ? -5.657 7.480 2.530 1.00 0.00 4 PRO A N 26
ATOM 4931 C CA . PRO A 1 5 ? -5.456 8.602 1.559 1.00 0.00 4 PRO A CA 26
ATOM 4932 C C . PRO A 1 5 ? -6.174 8.362 0.200 1.00 0.00 4 PRO A C 26
ATOM 4933 O O . PRO A 1 5 ? -7.321 7.897 0.205 1.00 0.00 4 PRO A O 26
ATOM 4937 N N . SER A 1 6 ? -5.481 8.662 -0.917 1.00 0.00 5 SER A N 26
ATOM 4938 C CA . SER A 1 6 ? -5.925 8.223 -2.274 1.00 0.00 5 SER A CA 26
ATOM 4939 C C . SER A 1 6 ? -5.292 6.838 -2.648 1.00 0.00 5 SER A C 26
ATOM 4940 O O . SER A 1 6 ? -4.558 6.695 -3.637 1.00 0.00 5 SER A O 26
ATOM 4962 N N . THR A 1 8 ? -6.873 2.950 -2.150 1.00 0.00 7 THR A N 26
ATOM 4963 C CA . THR A 1 8 ? -7.737 1.791 -1.930 1.00 0.00 7 THR A CA 26
ATOM 4964 C C . THR A 1 8 ? -6.914 0.682 -2.696 1.00 0.00 7 THR A C 26
ATOM 4965 O O . THR A 1 8 ? -7.062 0.561 -3.920 1.00 0.00 7 THR A O 26
ATOM 4969 N N . PHE A 1 9 ? -6.002 -0.049 -1.995 1.00 0.00 8 PHE A N 26
ATOM 4970 C CA . PHE A 1 9 ? -4.962 -0.921 -2.634 1.00 0.00 8 PHE A CA 26
ATOM 4971 C C . PHE A 1 9 ? -5.615 -2.273 -3.117 1.00 0.00 8 PHE A C 26
ATOM 4972 O O . PHE A 1 9 ? -6.256 -2.229 -4.173 1.00 0.00 8 PHE A O 26
ATOM 4980 N N . SER A 1 10 ? -5.490 -3.413 -2.387 1.00 0.00 9 SER A N 26
ATOM 4981 C CA . SER A 1 10 ? -6.230 -4.675 -2.632 1.00 0.00 9 SER A CA 26
ATOM 4982 C C . SER A 1 10 ? -6.543 -5.169 -1.218 1.00 0.00 9 SER A C 26
ATOM 4983 O O . SER A 1 10 ? -7.512 -4.636 -0.661 1.00 0.00 9 SER A O 26
ATOM 4986 N N . ARG A 1 11 ? -5.816 -6.154 -0.613 1.00 0.00 10 ARG A N 26
ATOM 4987 C CA . ARG A 1 11 ? -6.242 -6.808 0.654 1.00 0.00 10 ARG A CA 26
ATOM 4988 C C . ARG A 1 11 ? -4.993 -7.308 1.437 1.00 0.00 10 ARG A C 26
ATOM 4989 O O . ARG A 1 11 ? -4.568 -8.453 1.257 1.00 0.00 10 ARG A O 26
ATOM 4997 N N . SER A 1 12 ? -4.404 -6.416 2.271 1.00 0.00 11 SER A N 26
ATOM 4998 C CA . SER A 1 12 ? -3.126 -6.625 3.042 1.00 0.00 11 SER A CA 26
ATOM 4999 C C . SER A 1 12 ? -1.986 -7.506 2.401 1.00 0.00 11 SER A C 26
ATOM 5000 O O . SER A 1 12 ? -1.473 -8.477 2.976 1.00 0.00 11 SER A O 26
ATOM 5003 N N . ASP A 1 13 ? -1.613 -7.088 1.176 1.00 0.00 12 ASP A N 26
ATOM 5004 C CA . ASP A 1 13 ? -0.471 -7.622 0.369 1.00 0.00 12 ASP A CA 26
ATOM 5005 C C . ASP A 1 13 ? 0.229 -6.468 -0.411 1.00 0.00 12 ASP A C 26
ATOM 5006 O O . ASP A 1 13 ? 1.456 -6.362 -0.346 1.00 0.00 12 ASP A O 26
ATOM 5011 N N . GLU A 1 14 ? -0.563 -5.620 -1.099 1.00 0.00 13 GLU A N 26
ATOM 5012 C CA . GLU A 1 14 ? -0.134 -4.396 -1.827 1.00 0.00 13 GLU A CA 26
ATOM 5013 C C . GLU A 1 14 ? 0.533 -3.286 -0.943 1.00 0.00 13 GLU A C 26
ATOM 5014 O O . GLU A 1 14 ? 1.559 -2.759 -1.378 1.00 0.00 13 GLU A O 26
ATOM 5020 N N . LEU A 1 15 ? 0.000 -2.953 0.268 1.00 0.00 14 LEU A N 26
ATOM 5021 C CA . LEU A 1 15 ? 0.609 -1.980 1.230 1.00 0.00 14 LEU A CA 26
ATOM 5022 C C . LEU A 1 15 ? 2.059 -2.379 1.687 1.00 0.00 14 LEU A C 26
ATOM 5023 O O . LEU A 1 15 ? 2.953 -1.537 1.559 1.00 0.00 14 LEU A O 26
ATOM 5028 N N . ALA A 1 16 ? 2.271 -3.635 2.147 1.00 0.00 15 ALA A N 26
ATOM 5029 C CA . ALA A 1 16 ? 3.619 -4.213 2.388 1.00 0.00 15 ALA A CA 26
ATOM 5030 C C . ALA A 1 16 ? 4.516 -4.535 1.159 1.00 0.00 15 ALA A C 26
ATOM 5031 O O . ALA A 1 16 ? 5.738 -4.447 1.320 1.00 0.00 15 ALA A O 26
ATOM 5033 N N . LYS A 1 17 ? 3.949 -4.862 -0.030 1.00 0.00 16 LYS A N 26
ATOM 5034 C CA . LYS A 1 17 ? 4.691 -4.979 -1.321 1.00 0.00 16 LYS A CA 26
ATOM 5035 C C . LYS A 1 17 ? 5.248 -3.591 -1.818 1.00 0.00 16 LYS A C 26
ATOM 5036 O O . LYS A 1 17 ? 6.473 -3.477 -1.939 1.00 0.00 16 LYS A O 26
ATOM 5042 N N . LEU A 1 18 ? 4.382 -2.564 -2.007 1.00 0.00 17 LEU A N 26
ATOM 5043 C CA . LEU A 1 18 ? 4.749 -1.197 -2.428 1.00 0.00 17 LEU A CA 26
ATOM 5044 C C . LEU A 1 18 ? 5.553 -0.357 -1.387 1.00 0.00 17 LEU A C 26
ATOM 5045 O O . LEU A 1 18 ? 6.502 0.287 -1.847 1.00 0.00 17 LEU A O 26
ATOM 5050 N N . LEU A 1 19 ? 5.222 -0.321 -0.061 1.00 0.00 18 LEU A N 26
ATOM 5051 C CA . LEU A 1 19 ? 6.008 0.469 0.950 1.00 0.00 18 LEU A CA 26
ATOM 5052 C C . LEU A 1 19 ? 7.432 -0.085 1.267 1.00 0.00 18 LEU A C 26
ATOM 5053 O O . LEU A 1 19 ? 8.340 0.739 1.412 1.00 0.00 18 LEU A O 26
ATOM 5058 N N . ARG A 1 20 ? 7.625 -1.427 1.332 1.00 0.00 19 ARG A N 26
ATOM 5059 C CA . ARG A 1 20 ? 8.979 -2.077 1.370 1.00 0.00 19 ARG A CA 26
ATOM 5060 C C . ARG A 1 20 ? 9.819 -1.905 0.053 1.00 0.00 19 ARG A C 26
ATOM 5061 O O . ARG A 1 20 ? 11.035 -1.739 0.190 1.00 0.00 19 ARG A O 26
ATOM 5069 N N . LEU A 1 21 ? 9.206 -1.915 -1.166 1.00 0.00 20 LEU A N 26
ATOM 5070 C CA . LEU A 1 21 ? 9.885 -1.534 -2.445 1.00 0.00 20 LEU A CA 26
ATOM 5071 C C . LEU A 1 21 ? 10.272 -0.022 -2.571 1.00 0.00 20 LEU A C 26
ATOM 5072 O O . LEU A 1 21 ? 11.437 0.256 -2.874 1.00 0.00 20 LEU A O 26
ATOM 5077 N N . HIS A 1 22 ? 9.302 0.906 -2.381 1.00 0.00 21 HIS A N 26
ATOM 5078 C CA . HIS A 1 22 ? 9.436 2.347 -2.694 1.00 0.00 21 HIS A CA 26
ATOM 5079 C C . HIS A 1 22 ? 8.679 3.060 -1.545 1.00 0.00 21 HIS A C 26
ATOM 5080 O O . HIS A 1 22 ? 7.446 2.977 -1.467 1.00 0.00 21 HIS A O 26
ATOM 5087 N N . ALA A 1 23 ? 9.446 3.701 -0.641 1.00 0.00 22 ALA A N 26
ATOM 5088 C CA . ALA A 1 23 ? 8.902 4.396 0.559 1.00 0.00 22 ALA A CA 26
ATOM 5089 C C . ALA A 1 23 ? 8.261 5.796 0.325 1.00 0.00 22 ALA A C 26
ATOM 5090 O O . ALA A 1 23 ? 7.195 6.027 0.906 1.00 0.00 22 ALA A O 26
ATOM 5092 N N . GLY A 1 24 ? 8.880 6.691 -0.481 1.00 0.00 23 GLY A N 26
ATOM 5093 C CA . GLY A 1 24 ? 8.343 8.037 -0.755 1.00 0.00 23 GLY A CA 26
ATOM 5094 C C . GLY A 1 24 ? 9.253 8.791 -1.726 1.00 0.00 23 GLY A C 26
ATOM 5095 O O . GLY A 1 24 ? 10.171 9.497 -1.313 1.00 0.00 23 GLY A O 26
ATOM 5100 N N . TYR A 1 2 ? -9.956 -1.281 0.860 1.00 0.00 1 TYR A N 27
ATOM 5101 C CA . TYR A 1 2 ? -8.651 -1.017 1.576 1.00 0.00 1 TYR A CA 27
ATOM 5102 C C . TYR A 1 2 ? -8.670 0.381 2.298 1.00 0.00 1 TYR A C 27
ATOM 5103 O O . TYR A 1 2 ? -8.454 0.441 3.509 1.00 0.00 1 TYR A O 27
ATOM 5112 N N . THR A 1 3 ? -8.835 1.481 1.513 1.00 0.00 2 THR A N 27
ATOM 5113 C CA . THR A 1 3 ? -8.658 2.912 1.845 1.00 0.00 2 THR A CA 27
ATOM 5114 C C . THR A 1 3 ? -7.434 3.277 2.767 1.00 0.00 2 THR A C 27
ATOM 5115 O O . THR A 1 3 ? -7.260 2.743 3.867 1.00 0.00 2 THR A O 27
ATOM 5119 N N . VAL A 1 4 ? -6.690 4.254 2.249 1.00 0.00 3 VAL A N 27
ATOM 5120 C CA . VAL A 1 4 ? -5.617 5.011 2.975 1.00 0.00 3 VAL A CA 27
ATOM 5121 C C . VAL A 1 4 ? -5.598 6.373 2.141 1.00 0.00 3 VAL A C 27
ATOM 5122 O O . VAL A 1 4 ? -5.128 6.269 0.997 1.00 0.00 3 VAL A O 27
ATOM 5126 N N . PRO A 1 5 ? -6.076 7.613 2.553 1.00 0.00 4 PRO A N 27
ATOM 5127 C CA . PRO A 1 5 ? -6.063 8.839 1.694 1.00 0.00 4 PRO A CA 27
ATOM 5128 C C . PRO A 1 5 ? -6.981 8.669 0.449 1.00 0.00 4 PRO A C 27
ATOM 5129 O O . PRO A 1 5 ? -8.174 8.391 0.616 1.00 0.00 4 PRO A O 27
ATOM 5133 N N . SER A 1 6 ? -6.381 8.778 -0.751 1.00 0.00 5 SER A N 27
ATOM 5134 C CA . SER A 1 6 ? -7.022 8.368 -2.033 1.00 0.00 5 SER A CA 27
ATOM 5135 C C . SER A 1 6 ? -6.248 7.151 -2.649 1.00 0.00 5 SER A C 27
ATOM 5136 O O . SER A 1 6 ? -5.595 7.250 -3.697 1.00 0.00 5 SER A O 27
ATOM 5158 N N . THR A 1 8 ? -7.224 2.960 -2.306 1.00 0.00 7 THR A N 27
ATOM 5159 C CA . THR A 1 8 ? -7.854 1.676 -1.931 1.00 0.00 7 THR A CA 27
ATOM 5160 C C . THR A 1 8 ? -7.095 0.642 -2.818 1.00 0.00 7 THR A C 27
ATOM 5161 O O . THR A 1 8 ? -7.382 0.580 -4.019 1.00 0.00 7 THR A O 27
ATOM 5165 N N . PHE A 1 9 ? -6.106 -0.090 -2.254 1.00 0.00 8 PHE A N 27
ATOM 5166 C CA . PHE A 1 9 ? -5.142 -0.938 -3.011 1.00 0.00 8 PHE A CA 27
ATOM 5167 C C . PHE A 1 9 ? -5.837 -2.335 -3.250 1.00 0.00 8 PHE A C 27
ATOM 5168 O O . PHE A 1 9 ? -6.794 -2.361 -4.030 1.00 0.00 8 PHE A O 27
ATOM 5176 N N . SER A 1 10 ? -5.401 -3.442 -2.595 1.00 0.00 9 SER A N 27
ATOM 5177 C CA . SER A 1 10 ? -6.027 -4.781 -2.596 1.00 0.00 9 SER A CA 27
ATOM 5178 C C . SER A 1 10 ? -5.574 -5.452 -1.276 1.00 0.00 9 SER A C 27
ATOM 5179 O O . SER A 1 10 ? -4.392 -5.477 -0.914 1.00 0.00 9 SER A O 27
ATOM 5182 N N . ARG A 1 11 ? -6.571 -6.046 -0.618 1.00 0.00 10 ARG A N 27
ATOM 5183 C CA . ARG A 1 11 ? -6.571 -6.551 0.755 1.00 0.00 10 ARG A CA 27
ATOM 5184 C C . ARG A 1 11 ? -5.275 -7.157 1.379 1.00 0.00 10 ARG A C 27
ATOM 5185 O O . ARG A 1 11 ? -4.969 -8.351 1.286 1.00 0.00 10 ARG A O 27
ATOM 5193 N N . SER A 1 12 ? -4.564 -6.227 2.042 1.00 0.00 11 SER A N 27
ATOM 5194 C CA . SER A 1 12 ? -3.327 -6.452 2.876 1.00 0.00 11 SER A CA 27
ATOM 5195 C C . SER A 1 12 ? -2.203 -7.384 2.293 1.00 0.00 11 SER A C 27
ATOM 5196 O O . SER A 1 12 ? -1.778 -8.392 2.874 1.00 0.00 11 SER A O 27
ATOM 5199 N N . ASP A 1 13 ? -1.725 -6.955 1.109 1.00 0.00 12 ASP A N 27
ATOM 5200 C CA . ASP A 1 13 ? -0.510 -7.464 0.406 1.00 0.00 12 ASP A CA 27
ATOM 5201 C C . ASP A 1 13 ? 0.200 -6.304 -0.354 1.00 0.00 12 ASP A C 27
ATOM 5202 O O . ASP A 1 13 ? 1.431 -6.247 -0.317 1.00 0.00 12 ASP A O 27
ATOM 5207 N N . GLU A 1 14 ? -0.572 -5.401 -0.993 1.00 0.00 13 GLU A N 27
ATOM 5208 C CA . GLU A 1 14 ? -0.091 -4.230 -1.770 1.00 0.00 13 GLU A CA 27
ATOM 5209 C C . GLU A 1 14 ? 0.644 -3.135 -0.924 1.00 0.00 13 GLU A C 27
ATOM 5210 O O . GLU A 1 14 ? 1.740 -2.759 -1.341 1.00 0.00 13 GLU A O 27
ATOM 5216 N N . LEU A 1 15 ? 0.108 -2.655 0.238 1.00 0.00 14 LEU A N 27
ATOM 5217 C CA . LEU A 1 15 ? 0.797 -1.686 1.149 1.00 0.00 14 LEU A CA 27
ATOM 5218 C C . LEU A 1 15 ? 2.208 -2.162 1.651 1.00 0.00 14 LEU A C 27
ATOM 5219 O O . LEU A 1 15 ? 3.159 -1.387 1.525 1.00 0.00 14 LEU A O 27
ATOM 5224 N N . ALA A 1 16 ? 2.332 -3.420 2.137 1.00 0.00 15 ALA A N 27
ATOM 5225 C CA . ALA A 1 16 ? 3.636 -4.072 2.423 1.00 0.00 15 ALA A CA 27
ATOM 5226 C C . ALA A 1 16 ? 4.535 -4.477 1.222 1.00 0.00 15 ALA A C 27
ATOM 5227 O O . ALA A 1 16 ? 5.755 -4.477 1.413 1.00 0.00 15 ALA A O 27
ATOM 5229 N N . LYS A 1 17 ? 3.974 -4.778 0.024 1.00 0.00 16 LYS A N 27
ATOM 5230 C CA . LYS A 1 17 ? 4.734 -4.956 -1.249 1.00 0.00 16 LYS A CA 27
ATOM 5231 C C . LYS A 1 17 ? 5.362 -3.602 -1.760 1.00 0.00 16 LYS A C 27
ATOM 5232 O O . LYS A 1 17 ? 6.590 -3.545 -1.871 1.00 0.00 16 LYS A O 27
ATOM 5238 N N . LEU A 1 18 ? 4.545 -2.537 -1.970 1.00 0.00 17 LEU A N 27
ATOM 5239 C CA . LEU A 1 18 ? 4.971 -1.189 -2.394 1.00 0.00 17 LEU A CA 27
ATOM 5240 C C . LEU A 1 18 ? 5.838 -0.399 -1.358 1.00 0.00 17 LEU A C 27
ATOM 5241 O O . LEU A 1 18 ? 6.843 0.154 -1.816 1.00 0.00 17 LEU A O 27
ATOM 5246 N N . LEU A 1 19 ? 5.501 -0.329 -0.038 1.00 0.00 18 LEU A N 27
ATOM 5247 C CA . LEU A 1 19 ? 6.357 0.351 0.988 1.00 0.00 18 LEU A CA 27
ATOM 5248 C C . LEU A 1 19 ? 7.687 -0.387 1.351 1.00 0.00 18 LEU A C 27
ATOM 5249 O O . LEU A 1 19 ? 8.643 0.321 1.683 1.00 0.00 18 LEU A O 27
ATOM 5254 N N . ARG A 1 20 ? 7.766 -1.739 1.259 1.00 0.00 19 ARG A N 27
ATOM 5255 C CA . ARG A 1 20 ? 9.056 -2.507 1.322 1.00 0.00 19 ARG A CA 27
ATOM 5256 C C . ARG A 1 20 ? 9.971 -2.304 0.059 1.00 0.00 19 ARG A C 27
ATOM 5257 O O . ARG A 1 20 ? 11.185 -2.213 0.263 1.00 0.00 19 ARG A O 27
ATOM 5265 N N . LEU A 1 21 ? 9.421 -2.211 -1.187 1.00 0.00 20 LEU A N 27
ATOM 5266 C CA . LEU A 1 21 ? 10.183 -1.803 -2.408 1.00 0.00 20 LEU A CA 27
ATOM 5267 C C . LEU A 1 21 ? 10.623 -0.301 -2.451 1.00 0.00 20 LEU A C 27
ATOM 5268 O O . LEU A 1 21 ? 11.811 -0.050 -2.680 1.00 0.00 20 LEU A O 27
ATOM 5273 N N . HIS A 1 22 ? 9.674 0.653 -2.276 1.00 0.00 21 HIS A N 27
ATOM 5274 C CA . HIS A 1 22 ? 9.869 2.102 -2.537 1.00 0.00 21 HIS A CA 27
ATOM 5275 C C . HIS A 1 22 ? 9.081 2.854 -1.434 1.00 0.00 21 HIS A C 27
ATOM 5276 O O . HIS A 1 22 ? 7.863 2.672 -1.307 1.00 0.00 21 HIS A O 27
ATOM 5283 N N . ALA A 1 23 ? 9.801 3.686 -0.646 1.00 0.00 22 ALA A N 27
ATOM 5284 C CA . ALA A 1 23 ? 9.218 4.554 0.409 1.00 0.00 22 ALA A CA 27
ATOM 5285 C C . ALA A 1 23 ? 9.887 5.948 0.264 1.00 0.00 22 ALA A C 27
ATOM 5286 O O . ALA A 1 23 ? 10.993 6.187 0.774 1.00 0.00 22 ALA A O 27
ATOM 5288 N N . GLY A 1 24 ? 9.201 6.830 -0.486 1.00 0.00 23 GLY A N 27
ATOM 5289 C CA . GLY A 1 24 ? 9.682 8.197 -0.761 1.00 0.00 23 GLY A CA 27
ATOM 5290 C C . GLY A 1 24 ? 8.630 8.989 -1.538 1.00 0.00 23 GLY A C 27
ATOM 5291 O O . GLY A 1 24 ? 7.781 9.658 -0.952 1.00 0.00 23 GLY A O 27
ATOM 5296 N N . TYR A 1 2 ? -9.615 -1.661 1.429 1.00 0.00 1 TYR A N 28
ATOM 5297 C CA . TYR A 1 2 ? -8.441 -0.798 1.799 1.00 0.00 1 TYR A CA 28
ATOM 5298 C C . TYR A 1 2 ? -8.816 0.707 1.699 1.00 0.00 1 TYR A C 28
ATOM 5299 O O . TYR A 1 2 ? -9.556 1.100 0.790 1.00 0.00 1 TYR A O 28
ATOM 5308 N N . THR A 1 3 ? -8.220 1.552 2.575 1.00 0.00 2 THR A N 28
ATOM 5309 C CA . THR A 1 3 ? -8.183 3.013 2.420 1.00 0.00 2 THR A CA 28
ATOM 5310 C C . THR A 1 3 ? -6.868 3.469 3.113 1.00 0.00 2 THR A C 28
ATOM 5311 O O . THR A 1 3 ? -6.660 3.222 4.309 1.00 0.00 2 THR A O 28
ATOM 5315 N N . VAL A 1 4 ? -6.050 4.202 2.340 1.00 0.00 3 VAL A N 28
ATOM 5316 C CA . VAL A 1 4 ? -4.880 4.977 2.873 1.00 0.00 3 VAL A CA 28
ATOM 5317 C C . VAL A 1 4 ? -4.905 6.267 1.936 1.00 0.00 3 VAL A C 28
ATOM 5318 O O . VAL A 1 4 ? -4.556 6.059 0.766 1.00 0.00 3 VAL A O 28
ATOM 5322 N N . PRO A 1 5 ? -5.303 7.551 2.302 1.00 0.00 4 PRO A N 28
ATOM 5323 C CA . PRO A 1 5 ? -5.348 8.715 1.361 1.00 0.00 4 PRO A CA 28
ATOM 5324 C C . PRO A 1 5 ? -6.374 8.497 0.214 1.00 0.00 4 PRO A C 28
ATOM 5325 O O . PRO A 1 5 ? -7.517 8.121 0.500 1.00 0.00 4 PRO A O 28
ATOM 5329 N N . SER A 1 6 ? -5.931 8.708 -1.041 1.00 0.00 5 SER A N 28
ATOM 5330 C CA . SER A 1 6 ? -6.690 8.270 -2.248 1.00 0.00 5 SER A CA 28
ATOM 5331 C C . SER A 1 6 ? -6.054 6.960 -2.826 1.00 0.00 5 SER A C 28
ATOM 5332 O O . SER A 1 6 ? -5.498 6.936 -3.933 1.00 0.00 5 SER A O 28
ATOM 5354 N N . THR A 1 8 ? -7.202 2.866 -2.255 1.00 0.00 7 THR A N 28
ATOM 5355 C CA . THR A 1 8 ? -7.899 1.633 -1.888 1.00 0.00 7 THR A CA 28
ATOM 5356 C C . THR A 1 8 ? -7.117 0.598 -2.788 1.00 0.00 7 THR A C 28
ATOM 5357 O O . THR A 1 8 ? -7.352 0.556 -4.003 1.00 0.00 7 THR A O 28
ATOM 5361 N N . PHE A 1 9 ? -6.173 -0.167 -2.196 1.00 0.00 8 PHE A N 28
ATOM 5362 C CA . PHE A 1 9 ? -5.175 -1.004 -2.923 1.00 0.00 8 PHE A CA 28
ATOM 5363 C C . PHE A 1 9 ? -5.851 -2.357 -3.373 1.00 0.00 8 PHE A C 28
ATOM 5364 O O . PHE A 1 9 ? -6.603 -2.304 -4.350 1.00 0.00 8 PHE A O 28
ATOM 5372 N N . SER A 1 10 ? -5.620 -3.507 -2.686 1.00 0.00 9 SER A N 28
ATOM 5373 C CA . SER A 1 10 ? -6.298 -4.799 -2.916 1.00 0.00 9 SER A CA 28
ATOM 5374 C C . SER A 1 10 ? -6.695 -5.252 -1.507 1.00 0.00 9 SER A C 28
ATOM 5375 O O . SER A 1 10 ? -7.781 -4.828 -1.087 1.00 0.00 9 SER A O 28
ATOM 5378 N N . ARG A 1 11 ? -5.902 -6.077 -0.761 1.00 0.00 10 ARG A N 28
ATOM 5379 C CA . ARG A 1 11 ? -6.377 -6.720 0.493 1.00 0.00 10 ARG A CA 28
ATOM 5380 C C . ARG A 1 11 ? -5.251 -6.580 1.564 1.00 0.00 10 ARG A C 28
ATOM 5381 O O . ARG A 1 11 ? -5.082 -5.435 1.997 1.00 0.00 10 ARG A O 28
ATOM 5389 N N . SER A 1 12 ? -4.495 -7.621 1.984 1.00 0.00 11 SER A N 28
ATOM 5390 C CA . SER A 1 12 ? -3.270 -7.468 2.833 1.00 0.00 11 SER A CA 28
ATOM 5391 C C . SER A 1 12 ? -2.058 -8.196 2.175 1.00 0.00 11 SER A C 28
ATOM 5392 O O . SER A 1 12 ? -1.574 -9.250 2.608 1.00 0.00 11 SER A O 28
ATOM 5395 N N . ASP A 1 13 ? -1.587 -7.556 1.083 1.00 0.00 12 ASP A N 28
ATOM 5396 C CA . ASP A 1 13 ? -0.349 -7.886 0.322 1.00 0.00 12 ASP A CA 28
ATOM 5397 C C . ASP A 1 13 ? 0.293 -6.601 -0.274 1.00 0.00 12 ASP A C 28
ATOM 5398 O O . ASP A 1 13 ? 1.523 -6.520 -0.285 1.00 0.00 12 ASP A O 28
ATOM 5403 N N . GLU A 1 14 ? -0.530 -5.645 -0.755 1.00 0.00 13 GLU A N 28
ATOM 5404 C CA . GLU A 1 14 ? -0.105 -4.460 -1.535 1.00 0.00 13 GLU A CA 28
ATOM 5405 C C . GLU A 1 14 ? 0.616 -3.356 -0.707 1.00 0.00 13 GLU A C 28
ATOM 5406 O O . GLU A 1 14 ? 1.654 -2.921 -1.199 1.00 0.00 13 GLU A O 28
ATOM 5412 N N . LEU A 1 15 ? 0.128 -2.892 0.481 1.00 0.00 14 LEU A N 28
ATOM 5413 C CA . LEU A 1 15 ? 0.856 -1.902 1.339 1.00 0.00 14 LEU A CA 28
ATOM 5414 C C . LEU A 1 15 ? 2.227 -2.414 1.905 1.00 0.00 14 LEU A C 28
ATOM 5415 O O . LEU A 1 15 ? 3.188 -1.639 1.873 1.00 0.00 14 LEU A O 28
ATOM 5420 N N . ALA A 1 16 ? 2.299 -3.685 2.365 1.00 0.00 15 ALA A N 28
ATOM 5421 C CA . ALA A 1 16 ? 3.571 -4.379 2.702 1.00 0.00 15 ALA A CA 28
ATOM 5422 C C . ALA A 1 16 ? 4.548 -4.703 1.529 1.00 0.00 15 ALA A C 28
ATOM 5423 O O . ALA A 1 16 ? 5.758 -4.620 1.761 1.00 0.00 15 ALA A O 28
ATOM 5425 N N . LYS A 1 17 ? 4.051 -5.020 0.306 1.00 0.00 16 LYS A N 28
ATOM 5426 C CA . LYS A 1 17 ? 4.858 -5.091 -0.953 1.00 0.00 16 LYS A CA 28
ATOM 5427 C C . LYS A 1 17 ? 5.333 -3.655 -1.419 1.00 0.00 16 LYS A C 28
ATOM 5428 O O . LYS A 1 17 ? 6.542 -3.446 -1.550 1.00 0.00 16 LYS A O 28
ATOM 5434 N N . LEU A 1 18 ? 4.387 -2.705 -1.596 1.00 0.00 17 LEU A N 28
ATOM 5435 C CA . LEU A 1 18 ? 4.610 -1.300 -2.010 1.00 0.00 17 LEU A CA 28
ATOM 5436 C C . LEU A 1 18 ? 5.507 -0.434 -1.074 1.00 0.00 17 LEU A C 28
ATOM 5437 O O . LEU A 1 18 ? 6.311 0.316 -1.639 1.00 0.00 17 LEU A O 28
ATOM 5442 N N . LEU A 1 19 ? 5.418 -0.535 0.288 1.00 0.00 18 LEU A N 28
ATOM 5443 C CA . LEU A 1 19 ? 6.408 0.117 1.213 1.00 0.00 18 LEU A CA 28
ATOM 5444 C C . LEU A 1 19 ? 7.860 -0.465 1.164 1.00 0.00 18 LEU A C 28
ATOM 5445 O O . LEU A 1 19 ? 8.801 0.325 1.284 1.00 0.00 18 LEU A O 28
ATOM 5450 N N . ARG A 1 20 ? 8.028 -1.796 0.951 1.00 0.00 19 ARG A N 28
ATOM 5451 C CA . ARG A 1 20 ? 9.344 -2.451 0.637 1.00 0.00 19 ARG A CA 28
ATOM 5452 C C . ARG A 1 20 ? 10.072 -1.923 -0.654 1.00 0.00 19 ARG A C 28
ATOM 5453 O O . ARG A 1 20 ? 11.299 -1.792 -0.597 1.00 0.00 19 ARG A O 28
ATOM 5461 N N . LEU A 1 21 ? 9.340 -1.616 -1.759 1.00 0.00 20 LEU A N 28
ATOM 5462 C CA . LEU A 1 21 ? 9.894 -0.979 -2.991 1.00 0.00 20 LEU A CA 28
ATOM 5463 C C . LEU A 1 21 ? 10.358 0.506 -2.849 1.00 0.00 20 LEU A C 28
ATOM 5464 O O . LEU A 1 21 ? 11.482 0.800 -3.267 1.00 0.00 20 LEU A O 28
ATOM 5469 N N . HIS A 1 22 ? 9.495 1.410 -2.319 1.00 0.00 21 HIS A N 28
ATOM 5470 C CA . HIS A 1 22 ? 9.683 2.887 -2.386 1.00 0.00 21 HIS A CA 28
ATOM 5471 C C . HIS A 1 22 ? 9.553 3.570 -0.998 1.00 0.00 21 HIS A C 28
ATOM 5472 O O . HIS A 1 22 ? 10.544 4.145 -0.534 1.00 0.00 21 HIS A O 28
ATOM 5479 N N . ALA A 1 23 ? 8.366 3.540 -0.335 1.00 0.00 22 ALA A N 28
ATOM 5480 C CA . ALA A 1 23 ? 8.037 4.266 0.918 1.00 0.00 22 ALA A CA 28
ATOM 5481 C C . ALA A 1 23 ? 8.516 5.755 1.010 1.00 0.00 22 ALA A C 28
ATOM 5482 O O . ALA A 1 23 ? 9.665 6.025 1.389 1.00 0.00 22 ALA A O 28
ATOM 5484 N N . GLY A 1 24 ? 7.621 6.677 0.604 1.00 0.00 23 GLY A N 28
ATOM 5485 C CA . GLY A 1 24 ? 7.889 8.132 0.600 1.00 0.00 23 GLY A CA 28
ATOM 5486 C C . GLY A 1 24 ? 8.469 8.584 -0.742 1.00 0.00 23 GLY A C 28
ATOM 5487 O O . GLY A 1 24 ? 7.738 8.976 -1.650 1.00 0.00 23 GLY A O 28
ATOM 5492 N N . TYR A 1 2 ? -9.231 -1.204 0.304 1.00 0.00 1 TYR A N 29
ATOM 5493 C CA . TYR A 1 2 ? -8.096 -0.937 1.242 1.00 0.00 1 TYR A CA 29
ATOM 5494 C C . TYR A 1 2 ? -8.165 0.422 2.017 1.00 0.00 1 TYR A C 29
ATOM 5495 O O . TYR A 1 2 ? -7.920 0.443 3.225 1.00 0.00 1 TYR A O 29
ATOM 5504 N N . THR A 1 3 ? -8.402 1.539 1.283 1.00 0.00 2 THR A N 29
ATOM 5505 C CA . THR A 1 3 ? -8.258 2.960 1.659 1.00 0.00 2 THR A CA 29
ATOM 5506 C C . THR A 1 3 ? -7.036 3.310 2.586 1.00 0.00 2 THR A C 29
ATOM 5507 O O . THR A 1 3 ? -6.893 2.799 3.701 1.00 0.00 2 THR A O 29
ATOM 5511 N N . VAL A 1 4 ? -6.262 4.248 2.053 1.00 0.00 3 VAL A N 29
ATOM 5512 C CA . VAL A 1 4 ? -5.159 4.969 2.771 1.00 0.00 3 VAL A CA 29
ATOM 5513 C C . VAL A 1 4 ? -5.133 6.361 1.991 1.00 0.00 3 VAL A C 29
ATOM 5514 O O . VAL A 1 4 ? -4.706 6.291 0.829 1.00 0.00 3 VAL A O 29
ATOM 5518 N N . PRO A 1 5 ? -5.557 7.596 2.472 1.00 0.00 4 PRO A N 29
ATOM 5519 C CA . PRO A 1 5 ? -5.524 8.861 1.671 1.00 0.00 4 PRO A CA 29
ATOM 5520 C C . PRO A 1 5 ? -6.459 8.763 0.428 1.00 0.00 4 PRO A C 29
ATOM 5521 O O . PRO A 1 5 ? -7.677 8.616 0.584 1.00 0.00 4 PRO A O 29
ATOM 5525 N N . SER A 1 6 ? -5.835 8.767 -0.765 1.00 0.00 5 SER A N 29
ATOM 5526 C CA . SER A 1 6 ? -6.496 8.394 -2.046 1.00 0.00 5 SER A CA 29
ATOM 5527 C C . SER A 1 6 ? -5.765 7.159 -2.680 1.00 0.00 5 SER A C 29
ATOM 5528 O O . SER A 1 6 ? -5.139 7.244 -3.745 1.00 0.00 5 SER A O 29
ATOM 5550 N N . THR A 1 8 ? -6.919 3.052 -2.484 1.00 0.00 7 THR A N 29
ATOM 5551 C CA . THR A 1 8 ? -7.626 1.786 -2.197 1.00 0.00 7 THR A CA 29
ATOM 5552 C C . THR A 1 8 ? -6.929 0.727 -3.118 1.00 0.00 7 THR A C 29
ATOM 5553 O O . THR A 1 8 ? -7.300 0.610 -4.292 1.00 0.00 7 THR A O 29
ATOM 5557 N N . PHE A 1 9 ? -5.894 0.024 -2.595 1.00 0.00 8 PHE A N 29
ATOM 5558 C CA . PHE A 1 9 ? -4.971 -0.854 -3.381 1.00 0.00 8 PHE A CA 29
ATOM 5559 C C . PHE A 1 9 ? -5.678 -2.240 -3.652 1.00 0.00 8 PHE A C 29
ATOM 5560 O O . PHE A 1 9 ? -6.423 -2.318 -4.633 1.00 0.00 8 PHE A O 29
ATOM 5568 N N . SER A 1 10 ? -5.479 -3.273 -2.794 1.00 0.00 9 SER A N 29
ATOM 5569 C CA . SER A 1 10 ? -6.179 -4.572 -2.801 1.00 0.00 9 SER A CA 29
ATOM 5570 C C . SER A 1 10 ? -6.491 -4.777 -1.309 1.00 0.00 9 SER A C 29
ATOM 5571 O O . SER A 1 10 ? -7.480 -4.162 -0.888 1.00 0.00 9 SER A O 29
ATOM 5574 N N . ARG A 1 11 ? -5.756 -5.587 -0.487 1.00 0.00 10 ARG A N 29
ATOM 5575 C CA . ARG A 1 11 ? -6.209 -5.941 0.899 1.00 0.00 10 ARG A CA 29
ATOM 5576 C C . ARG A 1 11 ? -5.036 -6.103 1.930 1.00 0.00 10 ARG A C 29
ATOM 5577 O O . ARG A 1 11 ? -4.941 -5.266 2.835 1.00 0.00 10 ARG A O 29
ATOM 5585 N N . SER A 1 12 ? -4.178 -7.143 1.803 1.00 0.00 11 SER A N 29
ATOM 5586 C CA . SER A 1 12 ? -3.033 -7.424 2.733 1.00 0.00 11 SER A CA 29
ATOM 5587 C C . SER A 1 12 ? -1.658 -7.672 2.069 1.00 0.00 11 SER A C 29
ATOM 5588 O O . SER A 1 12 ? -0.658 -7.308 2.699 1.00 0.00 11 SER A O 29
ATOM 5591 N N . ASP A 1 13 ? -1.585 -8.245 0.841 1.00 0.00 12 ASP A N 29
ATOM 5592 C CA . ASP A 1 13 ? -0.332 -8.282 0.024 1.00 0.00 12 ASP A CA 29
ATOM 5593 C C . ASP A 1 13 ? 0.229 -6.884 -0.390 1.00 0.00 12 ASP A C 29
ATOM 5594 O O . ASP A 1 13 ? 1.449 -6.724 -0.343 1.00 0.00 12 ASP A O 29
ATOM 5599 N N . GLU A 1 14 ? -0.647 -5.904 -0.693 1.00 0.00 13 GLU A N 29
ATOM 5600 C CA . GLU A 1 14 ? -0.286 -4.473 -0.907 1.00 0.00 13 GLU A CA 29
ATOM 5601 C C . GLU A 1 14 ? 0.035 -3.767 0.461 1.00 0.00 13 GLU A C 29
ATOM 5602 O O . GLU A 1 14 ? -0.458 -4.186 1.516 1.00 0.00 13 GLU A O 29
ATOM 5608 N N . LEU A 1 15 ? 0.873 -2.696 0.429 1.00 0.00 14 LEU A N 29
ATOM 5609 C CA . LEU A 1 15 ? 1.536 -2.059 1.616 1.00 0.00 14 LEU A CA 29
ATOM 5610 C C . LEU A 1 15 ? 2.782 -2.871 2.060 1.00 0.00 14 LEU A C 29
ATOM 5611 O O . LEU A 1 15 ? 3.843 -2.252 2.172 1.00 0.00 14 LEU A O 29
ATOM 5616 N N . ALA A 1 16 ? 2.683 -4.199 2.317 1.00 0.00 15 ALA A N 29
ATOM 5617 C CA . ALA A 1 16 ? 3.876 -5.077 2.483 1.00 0.00 15 ALA A CA 29
ATOM 5618 C C . ALA A 1 16 ? 4.697 -5.383 1.191 1.00 0.00 15 ALA A C 29
ATOM 5619 O O . ALA A 1 16 ? 5.923 -5.485 1.293 1.00 0.00 15 ALA A O 29
ATOM 5621 N N . LYS A 1 17 ? 4.037 -5.469 0.009 1.00 0.00 16 LYS A N 29
ATOM 5622 C CA . LYS A 1 17 ? 4.677 -5.450 -1.340 1.00 0.00 16 LYS A CA 29
ATOM 5623 C C . LYS A 1 17 ? 5.249 -4.010 -1.657 1.00 0.00 16 LYS A C 29
ATOM 5624 O O . LYS A 1 17 ? 6.457 -3.905 -1.889 1.00 0.00 16 LYS A O 29
ATOM 5630 N N . LEU A 1 18 ? 4.399 -2.954 -1.611 1.00 0.00 17 LEU A N 29
ATOM 5631 C CA . LEU A 1 18 ? 4.742 -1.565 -1.980 1.00 0.00 17 LEU A CA 29
ATOM 5632 C C . LEU A 1 18 ? 5.682 -0.794 -1.013 1.00 0.00 17 LEU A C 29
ATOM 5633 O O . LEU A 1 18 ? 6.519 -0.073 -1.566 1.00 0.00 17 LEU A O 29
ATOM 5638 N N . LEU A 1 19 ? 5.568 -0.871 0.347 1.00 0.00 18 LEU A N 29
ATOM 5639 C CA . LEU A 1 19 ? 6.398 -0.017 1.270 1.00 0.00 18 LEU A CA 29
ATOM 5640 C C . LEU A 1 19 ? 7.931 -0.315 1.271 1.00 0.00 18 LEU A C 29
ATOM 5641 O O . LEU A 1 19 ? 8.701 0.646 1.355 1.00 0.00 18 LEU A O 29
ATOM 5646 N N . ARG A 1 20 ? 8.346 -1.599 1.140 1.00 0.00 19 ARG A N 29
ATOM 5647 C CA . ARG A 1 20 ? 9.766 -1.997 0.861 1.00 0.00 19 ARG A CA 29
ATOM 5648 C C . ARG A 1 20 ? 10.307 -1.553 -0.545 1.00 0.00 19 ARG A C 29
ATOM 5649 O O . ARG A 1 20 ? 11.485 -1.186 -0.595 1.00 0.00 19 ARG A O 29
ATOM 5657 N N . LEU A 1 21 ? 9.486 -1.556 -1.633 1.00 0.00 20 LEU A N 29
ATOM 5658 C CA . LEU A 1 21 ? 9.843 -0.945 -2.953 1.00 0.00 20 LEU A CA 29
ATOM 5659 C C . LEU A 1 21 ? 9.954 0.616 -2.954 1.00 0.00 20 LEU A C 29
ATOM 5660 O O . LEU A 1 21 ? 10.988 1.126 -3.399 1.00 0.00 20 LEU A O 29
ATOM 5665 N N . HIS A 1 22 ? 8.896 1.336 -2.505 1.00 0.00 21 HIS A N 29
ATOM 5666 C CA . HIS A 1 22 ? 8.740 2.801 -2.659 1.00 0.00 21 HIS A CA 29
ATOM 5667 C C . HIS A 1 22 ? 8.080 3.254 -1.332 1.00 0.00 21 HIS A C 29
ATOM 5668 O O . HIS A 1 22 ? 6.905 2.946 -1.085 1.00 0.00 21 HIS A O 29
ATOM 5675 N N . ALA A 1 23 ? 8.875 3.931 -0.478 1.00 0.00 22 ALA A N 29
ATOM 5676 C CA . ALA A 1 23 ? 8.432 4.400 0.864 1.00 0.00 22 ALA A CA 29
ATOM 5677 C C . ALA A 1 23 ? 7.557 5.688 0.896 1.00 0.00 22 ALA A C 29
ATOM 5678 O O . ALA A 1 23 ? 6.568 5.677 1.636 1.00 0.00 22 ALA A O 29
ATOM 5680 N N . GLY A 1 24 ? 7.903 6.757 0.135 1.00 0.00 23 GLY A N 29
ATOM 5681 C CA . GLY A 1 24 ? 7.140 8.025 0.095 1.00 0.00 23 GLY A CA 29
ATOM 5682 C C . GLY A 1 24 ? 7.648 9.008 1.154 1.00 0.00 23 GLY A C 29
ATOM 5683 O O . GLY A 1 24 ? 7.133 9.055 2.271 1.00 0.00 23 GLY A O 29
ATOM 5688 N N . TYR A 1 2 ? -9.130 -1.007 1.125 1.00 0.00 1 TYR A N 30
ATOM 5689 C CA . TYR A 1 2 ? -8.678 -0.346 2.379 1.00 0.00 1 TYR A CA 30
ATOM 5690 C C . TYR A 1 2 ? -8.156 1.069 2.033 1.00 0.00 1 TYR A C 30
ATOM 5691 O O . TYR A 1 2 ? -6.988 1.216 1.642 1.00 0.00 1 TYR A O 30
ATOM 5700 N N . THR A 1 3 ? -8.999 2.123 2.142 1.00 0.00 2 THR A N 30
ATOM 5701 C CA . THR A 1 3 ? -8.654 3.477 1.620 1.00 0.00 2 THR A CA 30
ATOM 5702 C C . THR A 1 3 ? -7.648 4.150 2.607 1.00 0.00 2 THR A C 30
ATOM 5703 O O . THR A 1 3 ? -7.951 4.344 3.789 1.00 0.00 2 THR A O 30
ATOM 5707 N N . VAL A 1 4 ? -6.494 4.474 2.032 1.00 0.00 3 VAL A N 30
ATOM 5708 C CA . VAL A 1 4 ? -5.393 5.244 2.705 1.00 0.00 3 VAL A CA 30
ATOM 5709 C C . VAL A 1 4 ? -5.466 6.618 1.903 1.00 0.00 3 VAL A C 30
ATOM 5710 O O . VAL A 1 4 ? -5.009 6.570 0.752 1.00 0.00 3 VAL A O 30
ATOM 5714 N N . PRO A 1 5 ? -6.031 7.808 2.345 1.00 0.00 4 PRO A N 30
ATOM 5715 C CA . PRO A 1 5 ? -6.179 9.032 1.499 1.00 0.00 4 PRO A CA 30
ATOM 5716 C C . PRO A 1 5 ? -7.139 8.755 0.299 1.00 0.00 4 PRO A C 30
ATOM 5717 O O . PRO A 1 5 ? -8.365 8.708 0.457 1.00 0.00 4 PRO A O 30
ATOM 5721 N N . SER A 1 6 ? -6.507 8.489 -0.863 1.00 0.00 5 SER A N 30
ATOM 5722 C CA . SER A 1 6 ? -7.169 7.896 -2.063 1.00 0.00 5 SER A CA 30
ATOM 5723 C C . SER A 1 6 ? -6.349 6.658 -2.564 1.00 0.00 5 SER A C 30
ATOM 5724 O O . SER A 1 6 ? -5.771 6.659 -3.661 1.00 0.00 5 SER A O 30
ATOM 5746 N N . THR A 1 8 ? -7.216 2.617 -1.997 1.00 0.00 7 THR A N 30
ATOM 5747 C CA . THR A 1 8 ? -7.889 1.338 -1.692 1.00 0.00 7 THR A CA 30
ATOM 5748 C C . THR A 1 8 ? -7.179 0.302 -2.617 1.00 0.00 7 THR A C 30
ATOM 5749 O O . THR A 1 8 ? -7.516 0.247 -3.806 1.00 0.00 7 THR A O 30
ATOM 5753 N N . PHE A 1 9 ? -6.173 -0.444 -2.093 1.00 0.00 8 PHE A N 30
ATOM 5754 C CA . PHE A 1 9 ? -5.239 -1.274 -2.920 1.00 0.00 8 PHE A CA 30
ATOM 5755 C C . PHE A 1 9 ? -5.941 -2.622 -3.324 1.00 0.00 8 PHE A C 30
ATOM 5756 O O . PHE A 1 9 ? -6.715 -2.580 -4.287 1.00 0.00 8 PHE A O 30
ATOM 5764 N N . SER A 1 10 ? -5.712 -3.757 -2.615 1.00 0.00 9 SER A N 30
ATOM 5765 C CA . SER A 1 10 ? -6.423 -5.039 -2.795 1.00 0.00 9 SER A CA 30
ATOM 5766 C C . SER A 1 10 ? -6.753 -5.453 -1.356 1.00 0.00 9 SER A C 30
ATOM 5767 O O . SER A 1 10 ? -7.737 -4.899 -0.850 1.00 0.00 9 SER A O 30
ATOM 5770 N N . ARG A 1 11 ? -6.031 -6.393 -0.679 1.00 0.00 10 ARG A N 30
ATOM 5771 C CA . ARG A 1 11 ? -6.477 -6.971 0.619 1.00 0.00 10 ARG A CA 30
ATOM 5772 C C . ARG A 1 11 ? -5.241 -7.394 1.465 1.00 0.00 10 ARG A C 30
ATOM 5773 O O . ARG A 1 11 ? -4.794 -8.541 1.374 1.00 0.00 10 ARG A O 30
ATOM 5781 N N . SER A 1 12 ? -4.686 -6.438 2.255 1.00 0.00 11 SER A N 30
ATOM 5782 C CA . SER A 1 12 ? -3.428 -6.584 3.073 1.00 0.00 11 SER A CA 30
ATOM 5783 C C . SER A 1 12 ? -2.265 -7.507 2.546 1.00 0.00 11 SER A C 30
ATOM 5784 O O . SER A 1 12 ? -1.722 -8.387 3.228 1.00 0.00 11 SER A O 30
ATOM 5787 N N . ASP A 1 13 ? -1.897 -7.213 1.287 1.00 0.00 12 ASP A N 30
ATOM 5788 C CA . ASP A 1 13 ? -0.707 -7.763 0.567 1.00 0.00 12 ASP A CA 30
ATOM 5789 C C . ASP A 1 13 ? 0.038 -6.693 -0.278 1.00 0.00 12 ASP A C 30
ATOM 5790 O O . ASP A 1 13 ? 1.246 -6.846 -0.466 1.00 0.00 12 ASP A O 30
ATOM 5795 N N . GLU A 1 14 ? -0.673 -5.661 -0.773 1.00 0.00 13 GLU A N 30
ATOM 5796 C CA . GLU A 1 14 ? -0.165 -4.632 -1.716 1.00 0.00 13 GLU A CA 30
ATOM 5797 C C . GLU A 1 14 ? 0.668 -3.532 -0.974 1.00 0.00 13 GLU A C 30
ATOM 5798 O O . GLU A 1 14 ? 1.857 -3.443 -1.278 1.00 0.00 13 GLU A O 30
ATOM 5804 N N . LEU A 1 15 ? 0.112 -2.754 0.004 1.00 0.00 14 LEU A N 30
ATOM 5805 C CA . LEU A 1 15 ? 0.840 -1.753 0.861 1.00 0.00 14 LEU A CA 30
ATOM 5806 C C . LEU A 1 15 ? 2.236 -2.224 1.411 1.00 0.00 14 LEU A C 30
ATOM 5807 O O . LEU A 1 15 ? 3.214 -1.499 1.214 1.00 0.00 14 LEU A O 30
ATOM 5812 N N . ALA A 1 16 ? 2.305 -3.427 2.023 1.00 0.00 15 ALA A N 30
ATOM 5813 C CA . ALA A 1 16 ? 3.577 -4.098 2.393 1.00 0.00 15 ALA A CA 30
ATOM 5814 C C . ALA A 1 16 ? 4.513 -4.586 1.250 1.00 0.00 15 ALA A C 30
ATOM 5815 O O . ALA A 1 16 ? 5.726 -4.601 1.476 1.00 0.00 15 ALA A O 30
ATOM 5817 N N . LYS A 1 17 ? 3.979 -4.939 0.057 1.00 0.00 16 LYS A N 30
ATOM 5818 C CA . LYS A 1 17 ? 4.763 -5.181 -1.192 1.00 0.00 16 LYS A CA 30
ATOM 5819 C C . LYS A 1 17 ? 5.374 -3.847 -1.777 1.00 0.00 16 LYS A C 30
ATOM 5820 O O . LYS A 1 17 ? 6.598 -3.791 -1.940 1.00 0.00 16 LYS A O 30
ATOM 5826 N N . LEU A 1 18 ? 4.544 -2.796 -2.003 1.00 0.00 17 LEU A N 30
ATOM 5827 C CA . LEU A 1 18 ? 4.933 -1.459 -2.494 1.00 0.00 17 LEU A CA 30
ATOM 5828 C C . LEU A 1 18 ? 5.856 -0.638 -1.536 1.00 0.00 17 LEU A C 30
ATOM 5829 O O . LEU A 1 18 ? 6.846 -0.116 -2.061 1.00 0.00 17 LEU A O 30
ATOM 5834 N N . LEU A 1 19 ? 5.592 -0.531 -0.199 1.00 0.00 18 LEU A N 30
ATOM 5835 C CA . LEU A 1 19 ? 6.536 0.124 0.764 1.00 0.00 18 LEU A CA 30
ATOM 5836 C C . LEU A 1 19 ? 7.897 -0.612 1.033 1.00 0.00 18 LEU A C 30
ATOM 5837 O O . LEU A 1 19 ? 8.752 0.000 1.681 1.00 0.00 18 LEU A O 30
ATOM 5842 N N . ARG A 1 20 ? 8.110 -1.847 0.509 1.00 0.00 19 ARG A N 30
ATOM 5843 C CA . ARG A 1 20 ? 9.451 -2.512 0.429 1.00 0.00 19 ARG A CA 30
ATOM 5844 C C . ARG A 1 20 ? 10.350 -1.894 -0.701 1.00 0.00 19 ARG A C 30
ATOM 5845 O O . ARG A 1 20 ? 11.533 -1.687 -0.417 1.00 0.00 19 ARG A O 30
ATOM 5853 N N . LEU A 1 21 ? 9.813 -1.583 -1.919 1.00 0.00 20 LEU A N 30
ATOM 5854 C CA . LEU A 1 21 ? 10.529 -0.785 -2.965 1.00 0.00 20 LEU A CA 30
ATOM 5855 C C . LEU A 1 21 ? 10.712 0.732 -2.632 1.00 0.00 20 LEU A C 30
ATOM 5856 O O . LEU A 1 21 ? 11.844 1.211 -2.763 1.00 0.00 20 LEU A O 30
ATOM 5861 N N . HIS A 1 22 ? 9.634 1.460 -2.245 1.00 0.00 21 HIS A N 30
ATOM 5862 C CA . HIS A 1 22 ? 9.625 2.939 -2.127 1.00 0.00 21 HIS A CA 30
ATOM 5863 C C . HIS A 1 22 ? 9.092 3.314 -0.720 1.00 0.00 21 HIS A C 30
ATOM 5864 O O . HIS A 1 22 ? 7.892 3.154 -0.467 1.00 0.00 21 HIS A O 30
ATOM 5871 N N . ALA A 1 23 ? 9.995 3.780 0.171 1.00 0.00 22 ALA A N 30
ATOM 5872 C CA . ALA A 1 23 ? 9.654 4.262 1.533 1.00 0.00 22 ALA A CA 30
ATOM 5873 C C . ALA A 1 23 ? 10.434 5.589 1.748 1.00 0.00 22 ALA A C 30
ATOM 5874 O O . ALA A 1 23 ? 11.616 5.586 2.124 1.00 0.00 22 ALA A O 30
ATOM 5876 N N . GLY A 1 24 ? 9.745 6.706 1.450 1.00 0.00 23 GLY A N 30
ATOM 5877 C CA . GLY A 1 24 ? 10.319 8.059 1.565 1.00 0.00 23 GLY A CA 30
ATOM 5878 C C . GLY A 1 24 ? 9.323 9.108 1.070 1.00 0.00 23 GLY A C 30
ATOM 5879 O O . GLY A 1 24 ? 8.523 9.635 1.840 1.00 0.00 23 GLY A O 30
ATOM 5884 N N . TYR A 1 2 ? -8.958 -1.666 0.714 1.00 0.00 1 TYR A N 31
ATOM 5885 C CA . TYR A 1 2 ? -8.026 -0.765 1.441 1.00 0.00 1 TYR A CA 31
ATOM 5886 C C . TYR A 1 2 ? -8.544 0.696 1.307 1.00 0.00 1 TYR A C 31
ATOM 5887 O O . TYR A 1 2 ? -9.231 1.038 0.335 1.00 0.00 1 TYR A O 31
ATOM 5896 N N . THR A 1 3 ? -8.142 1.585 2.246 1.00 0.00 2 THR A N 31
ATOM 5897 C CA . THR A 1 3 ? -8.270 3.041 2.103 1.00 0.00 2 THR A CA 31
ATOM 5898 C C . THR A 1 3 ? -7.118 3.642 2.940 1.00 0.00 2 THR A C 31
ATOM 5899 O O . THR A 1 3 ? -7.014 3.382 4.148 1.00 0.00 2 THR A O 31
ATOM 5903 N N . VAL A 1 4 ? -6.325 4.508 2.284 1.00 0.00 3 VAL A N 31
ATOM 5904 C CA . VAL A 1 4 ? -5.359 5.404 2.998 1.00 0.00 3 VAL A CA 31
ATOM 5905 C C . VAL A 1 4 ? -5.672 6.796 2.295 1.00 0.00 3 VAL A C 31
ATOM 5906 O O . VAL A 1 4 ? -5.148 6.939 1.185 1.00 0.00 3 VAL A O 31
ATOM 5910 N N . PRO A 1 5 ? -6.516 7.792 2.772 1.00 0.00 4 PRO A N 31
ATOM 5911 C CA . PRO A 1 5 ? -6.891 9.012 1.994 1.00 0.00 4 PRO A CA 31
ATOM 5912 C C . PRO A 1 5 ? -7.741 8.650 0.729 1.00 0.00 4 PRO A C 31
ATOM 5913 O O . PRO A 1 5 ? -8.952 8.411 0.806 1.00 0.00 4 PRO A O 31
ATOM 5917 N N . SER A 1 6 ? -7.014 8.544 -0.397 1.00 0.00 5 SER A N 31
ATOM 5918 C CA . SER A 1 6 ? -7.514 7.976 -1.688 1.00 0.00 5 SER A CA 31
ATOM 5919 C C . SER A 1 6 ? -6.859 6.631 -2.164 1.00 0.00 5 SER A C 31
ATOM 5920 O O . SER A 1 6 ? -7.338 6.067 -3.155 1.00 0.00 5 SER A O 31
ATOM 5942 N N . THR A 1 8 ? -6.605 3.203 -2.089 1.00 0.00 7 THR A N 31
ATOM 5943 C CA . THR A 1 8 ? -7.255 1.885 -2.048 1.00 0.00 7 THR A CA 31
ATOM 5944 C C . THR A 1 8 ? -6.313 0.933 -2.895 1.00 0.00 7 THR A C 31
ATOM 5945 O O . THR A 1 8 ? -5.835 1.324 -3.970 1.00 0.00 7 THR A O 31
ATOM 5949 N N . PHE A 1 9 ? -6.091 -0.305 -2.414 1.00 0.00 8 PHE A N 31
ATOM 5950 C CA . PHE A 1 9 ? -5.034 -1.226 -2.923 1.00 0.00 8 PHE A CA 31
ATOM 5951 C C . PHE A 1 9 ? -5.748 -2.548 -3.404 1.00 0.00 8 PHE A C 31
ATOM 5952 O O . PHE A 1 9 ? -6.677 -2.452 -4.216 1.00 0.00 8 PHE A O 31
ATOM 5960 N N . SER A 1 10 ? -5.310 -3.743 -2.943 1.00 0.00 9 SER A N 31
ATOM 5961 C CA . SER A 1 10 ? -6.005 -5.043 -3.113 1.00 0.00 9 SER A CA 31
ATOM 5962 C C . SER A 1 10 ? -6.503 -5.466 -1.736 1.00 0.00 9 SER A C 31
ATOM 5963 O O . SER A 1 10 ? -7.722 -5.367 -1.549 1.00 0.00 9 SER A O 31
ATOM 5966 N N . ARG A 1 11 ? -5.676 -5.939 -0.753 1.00 0.00 10 ARG A N 31
ATOM 5967 C CA . ARG A 1 11 ? -6.188 -6.308 0.600 1.00 0.00 10 ARG A CA 31
ATOM 5968 C C . ARG A 1 11 ? -5.127 -6.097 1.733 1.00 0.00 10 ARG A C 31
ATOM 5969 O O . ARG A 1 11 ? -5.290 -5.157 2.519 1.00 0.00 10 ARG A O 31
ATOM 5977 N N . SER A 1 12 ? -4.067 -6.933 1.803 1.00 0.00 11 SER A N 31
ATOM 5978 C CA . SER A 1 12 ? -2.926 -6.801 2.767 1.00 0.00 11 SER A CA 31
ATOM 5979 C C . SER A 1 12 ? -1.522 -7.025 2.148 1.00 0.00 11 SER A C 31
ATOM 5980 O O . SER A 1 12 ? -0.582 -6.381 2.627 1.00 0.00 11 SER A O 31
ATOM 5983 N N . ASP A 1 13 ? -1.377 -7.880 1.108 1.00 0.00 12 ASP A N 31
ATOM 5984 C CA . ASP A 1 13 ? -0.131 -8.012 0.289 1.00 0.00 12 ASP A CA 31
ATOM 5985 C C . ASP A 1 13 ? 0.449 -6.722 -0.362 1.00 0.00 12 ASP A C 31
ATOM 5986 O O . ASP A 1 13 ? 1.675 -6.637 -0.440 1.00 0.00 12 ASP A O 31
ATOM 5991 N N . GLU A 1 14 ? -0.397 -5.768 -0.796 1.00 0.00 13 GLU A N 31
ATOM 5992 C CA . GLU A 1 14 ? 0.010 -4.595 -1.622 1.00 0.00 13 GLU A CA 31
ATOM 5993 C C . GLU A 1 14 ? 0.709 -3.476 -0.786 1.00 0.00 13 GLU A C 31
ATOM 5994 O O . GLU A 1 14 ? 1.878 -3.220 -1.084 1.00 0.00 13 GLU A O 31
ATOM 6000 N N . LEU A 1 15 ? 0.066 -2.845 0.244 1.00 0.00 14 LEU A N 31
ATOM 6001 C CA . LEU A 1 15 ? 0.698 -1.803 1.123 1.00 0.00 14 LEU A CA 31
ATOM 6002 C C . LEU A 1 15 ? 2.113 -2.172 1.690 1.00 0.00 14 LEU A C 31
ATOM 6003 O O . LEU A 1 15 ? 3.007 -1.320 1.651 1.00 0.00 14 LEU A O 31
ATOM 6008 N N . ALA A 1 16 ? 2.288 -3.430 2.148 1.00 0.00 15 ALA A N 31
ATOM 6009 C CA . ALA A 1 16 ? 3.604 -4.020 2.493 1.00 0.00 15 ALA A CA 31
ATOM 6010 C C . ALA A 1 16 ? 4.562 -4.387 1.322 1.00 0.00 15 ALA A C 31
ATOM 6011 O O . ALA A 1 16 ? 5.773 -4.286 1.539 1.00 0.00 15 ALA A O 31
ATOM 6013 N N . LYS A 1 17 ? 4.058 -4.761 0.115 1.00 0.00 16 LYS A N 31
ATOM 6014 C CA . LYS A 1 17 ? 4.864 -4.897 -1.141 1.00 0.00 16 LYS A CA 31
ATOM 6015 C C . LYS A 1 17 ? 5.437 -3.512 -1.630 1.00 0.00 16 LYS A C 31
ATOM 6016 O O . LYS A 1 17 ? 6.662 -3.405 -1.737 1.00 0.00 16 LYS A O 31
ATOM 6022 N N . LEU A 1 18 ? 4.576 -2.488 -1.852 1.00 0.00 17 LEU A N 31
ATOM 6023 C CA . LEU A 1 18 ? 4.953 -1.134 -2.312 1.00 0.00 17 LEU A CA 31
ATOM 6024 C C . LEU A 1 18 ? 5.851 -0.312 -1.329 1.00 0.00 17 LEU A C 31
ATOM 6025 O O . LEU A 1 18 ? 6.802 0.287 -1.843 1.00 0.00 17 LEU A O 31
ATOM 6030 N N . LEU A 1 19 ? 5.601 -0.281 0.010 1.00 0.00 18 LEU A N 31
ATOM 6031 C CA . LEU A 1 19 ? 6.530 0.355 1.000 1.00 0.00 18 LEU A CA 31
ATOM 6032 C C . LEU A 1 19 ? 7.852 -0.431 1.278 1.00 0.00 18 LEU A C 31
ATOM 6033 O O . LEU A 1 19 ? 8.863 0.244 1.504 1.00 0.00 18 LEU A O 31
ATOM 6038 N N . ARG A 1 20 ? 7.869 -1.788 1.232 1.00 0.00 19 ARG A N 31
ATOM 6039 C CA . ARG A 1 20 ? 9.129 -2.607 1.228 1.00 0.00 19 ARG A CA 31
ATOM 6040 C C . ARG A 1 20 ? 9.981 -2.460 -0.085 1.00 0.00 19 ARG A C 31
ATOM 6041 O O . ARG A 1 20 ? 11.207 -2.408 0.050 1.00 0.00 19 ARG A O 31
ATOM 6049 N N . LEU A 1 21 ? 9.366 -2.370 -1.299 1.00 0.00 20 LEU A N 31
ATOM 6050 C CA . LEU A 1 21 ? 10.069 -2.001 -2.568 1.00 0.00 20 LEU A CA 31
ATOM 6051 C C . LEU A 1 21 ? 10.559 -0.517 -2.646 1.00 0.00 20 LEU A C 31
ATOM 6052 O O . LEU A 1 21 ? 11.741 -0.309 -2.942 1.00 0.00 20 LEU A O 31
ATOM 6057 N N . HIS A 1 22 ? 9.654 0.470 -2.424 1.00 0.00 21 HIS A N 31
ATOM 6058 C CA . HIS A 1 22 ? 9.884 1.907 -2.692 1.00 0.00 21 HIS A CA 31
ATOM 6059 C C . HIS A 1 22 ? 9.188 2.629 -1.512 1.00 0.00 21 HIS A C 31
ATOM 6060 O O . HIS A 1 22 ? 7.951 2.635 -1.428 1.0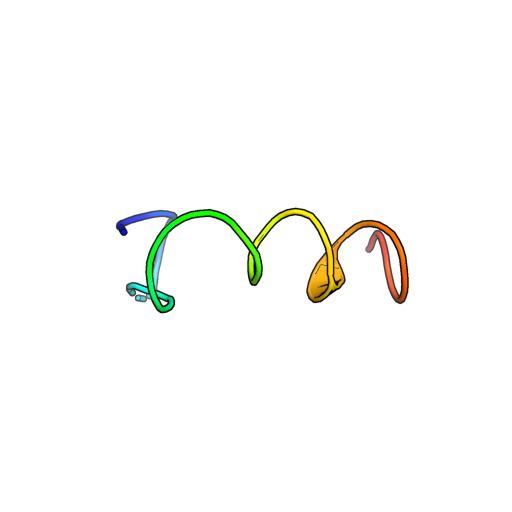0 0.00 21 HIS A O 31
ATOM 6067 N N . ALA A 1 23 ? 10.006 3.173 -0.588 1.00 0.00 22 ALA A N 31
ATOM 6068 C CA . ALA A 1 23 ? 9.520 3.859 0.642 1.00 0.00 22 ALA A CA 31
ATOM 6069 C C . ALA A 1 23 ? 8.998 5.315 0.466 1.00 0.00 22 ALA A C 31
ATOM 6070 O O . ALA A 1 23 ? 7.949 5.610 1.050 1.00 0.00 22 ALA A O 31
ATOM 6072 N N . GLY A 1 24 ? 9.696 6.194 -0.295 1.00 0.00 23 GLY A N 31
ATOM 6073 C CA . GLY A 1 24 ? 9.286 7.598 -0.523 1.00 0.00 23 GLY A CA 31
ATOM 6074 C C . GLY A 1 24 ? 8.390 7.717 -1.759 1.00 0.00 23 GLY A C 31
ATOM 6075 O O . GLY A 1 24 ? 7.165 7.664 -1.660 1.00 0.00 23 GLY A O 31
ATOM 6080 N N . TYR A 1 2 ? -9.059 -0.941 0.842 1.00 0.00 1 TYR A N 32
ATOM 6081 C CA . TYR A 1 2 ? -8.630 -0.396 2.159 1.00 0.00 1 TYR A CA 32
ATOM 6082 C C . TYR A 1 2 ? -7.971 0.990 1.961 1.00 0.00 1 TYR A C 32
ATOM 6083 O O . TYR A 1 2 ? -6.809 1.060 1.532 1.00 0.00 1 TYR A O 32
ATOM 6092 N N . THR A 1 3 ? -8.690 2.096 2.257 1.00 0.00 2 THR A N 32
ATOM 6093 C CA . THR A 1 3 ? -8.228 3.472 1.940 1.00 0.00 2 THR A CA 32
ATOM 6094 C C . THR A 1 3 ? -7.067 3.898 2.871 1.00 0.00 2 THR A C 32
ATOM 6095 O O . THR A 1 3 ? -7.204 3.865 4.101 1.00 0.00 2 THR A O 32
ATOM 6099 N N . VAL A 1 4 ? -5.975 4.340 2.226 1.00 0.00 3 VAL A N 32
ATOM 6100 C CA . VAL A 1 4 ? -4.847 5.039 2.913 1.00 0.00 3 VAL A CA 32
ATOM 6101 C C . VAL A 1 4 ? -4.707 6.357 2.028 1.00 0.00 3 VAL A C 32
ATOM 6102 O O . VAL A 1 4 ? -4.228 6.170 0.900 1.00 0.00 3 VAL A O 32
ATOM 6106 N N . PRO A 1 5 ? -5.113 7.643 2.376 1.00 0.00 4 PRO A N 32
ATOM 6107 C CA . PRO A 1 5 ? -5.058 8.817 1.450 1.00 0.00 4 PRO A CA 32
ATOM 6108 C C . PRO A 1 5 ? -6.018 8.612 0.239 1.00 0.00 4 PRO A C 32
ATOM 6109 O O . PRO A 1 5 ? -7.233 8.488 0.439 1.00 0.00 4 PRO A O 32
ATOM 6113 N N . SER A 1 6 ? -5.426 8.506 -0.965 1.00 0.00 5 SER A N 32
ATOM 6114 C CA . SER A 1 6 ? -6.130 8.016 -2.185 1.00 0.00 5 SER A CA 32
ATOM 6115 C C . SER A 1 6 ? -5.504 6.658 -2.652 1.00 0.00 5 SER A C 32
ATOM 6116 O O . SER A 1 6 ? -4.914 6.549 -3.736 1.00 0.00 5 SER A O 32
ATOM 6138 N N . THR A 1 8 ? -6.924 2.755 -2.030 1.00 0.00 7 THR A N 32
ATOM 6139 C CA . THR A 1 8 ? -7.726 1.551 -1.726 1.00 0.00 7 THR A CA 32
ATOM 6140 C C . THR A 1 8 ? -7.052 0.446 -2.612 1.00 0.00 7 THR A C 32
ATOM 6141 O O . THR A 1 8 ? -7.407 0.339 -3.792 1.00 0.00 7 THR A O 32
ATOM 6145 N N . PHE A 1 9 ? -6.044 -0.299 -2.073 1.00 0.00 8 PHE A N 32
ATOM 6146 C CA . PHE A 1 9 ? -5.125 -1.164 -2.883 1.00 0.00 8 PHE A CA 32
ATOM 6147 C C . PHE A 1 9 ? -5.868 -2.477 -3.338 1.00 0.00 8 PHE A C 32
ATOM 6148 O O . PHE A 1 9 ? -6.612 -2.385 -4.320 1.00 0.00 8 PHE A O 32
ATOM 6156 N N . SER A 1 10 ? -5.698 -3.635 -2.653 1.00 0.00 9 SER A N 32
ATOM 6157 C CA . SER A 1 10 ? -6.436 -4.893 -2.884 1.00 0.00 9 SER A CA 32
ATOM 6158 C C . SER A 1 10 ? -6.748 -5.351 -1.457 1.00 0.00 9 SER A C 32
ATOM 6159 O O . SER A 1 10 ? -7.740 -4.832 -0.928 1.00 0.00 9 SER A O 32
ATOM 6162 N N . ARG A 1 11 ? -5.985 -6.278 -0.808 1.00 0.00 10 ARG A N 32
ATOM 6163 C CA . ARG A 1 11 ? -6.384 -6.877 0.497 1.00 0.00 10 ARG A CA 32
ATOM 6164 C C . ARG A 1 11 ? -5.112 -7.250 1.324 1.00 0.00 10 ARG A C 32
ATOM 6165 O O . ARG A 1 11 ? -4.691 -8.410 1.317 1.00 0.00 10 ARG A O 32
ATOM 6173 N N . SER A 1 12 ? -4.524 -6.248 2.035 1.00 0.00 11 SER A N 32
ATOM 6174 C CA . SER A 1 12 ? -3.264 -6.348 2.855 1.00 0.00 11 SER A CA 32
ATOM 6175 C C . SER A 1 12 ? -1.929 -6.717 2.146 1.00 0.00 11 SER A C 32
ATOM 6176 O O . SER A 1 12 ? -0.918 -6.090 2.483 1.00 0.00 11 SER A O 32
ATOM 6179 N N . ASP A 1 13 ? -1.907 -7.681 1.199 1.00 0.00 12 ASP A N 32
ATOM 6180 C CA . ASP A 1 13 ? -0.711 -8.032 0.368 1.00 0.00 12 ASP A CA 32
ATOM 6181 C C . ASP A 1 13 ? 0.013 -6.901 -0.422 1.00 0.00 12 ASP A C 32
ATOM 6182 O O . ASP A 1 13 ? 1.222 -7.026 -0.639 1.00 0.00 12 ASP A O 32
ATOM 6187 N N . GLU A 1 14 ? -0.722 -5.852 -0.832 1.00 0.00 13 GLU A N 32
ATOM 6188 C CA . GLU A 1 14 ? -0.210 -4.747 -1.687 1.00 0.00 13 GLU A CA 32
ATOM 6189 C C . GLU A 1 14 ? 0.619 -3.706 -0.864 1.00 0.00 13 GLU A C 32
ATOM 6190 O O . GLU A 1 14 ? 1.806 -3.594 -1.163 1.00 0.00 13 GLU A O 32
ATOM 6196 N N . LEU A 1 15 ? 0.065 -3.003 0.165 1.00 0.00 14 LEU A N 32
ATOM 6197 C CA . LEU A 1 15 ? 0.803 -2.055 1.071 1.00 0.00 14 LEU A CA 32
ATOM 6198 C C . LEU A 1 15 ? 2.151 -2.590 1.670 1.00 0.00 14 LEU A C 32
ATOM 6199 O O . LEU A 1 15 ? 3.138 -1.848 1.623 1.00 0.00 14 LEU A O 32
ATOM 6204 N N . ALA A 1 16 ? 2.177 -3.846 2.172 1.00 0.00 15 ALA A N 32
ATOM 6205 C CA . ALA A 1 16 ? 3.431 -4.567 2.530 1.00 0.00 15 ALA A CA 32
ATOM 6206 C C . ALA A 1 16 ? 4.397 -4.953 1.365 1.00 0.00 15 ALA A C 32
ATOM 6207 O O . ALA A 1 16 ? 5.608 -4.986 1.607 1.00 0.00 15 ALA A O 32
ATOM 6209 N N . LYS A 1 17 ? 3.877 -5.190 0.135 1.00 0.00 16 LYS A N 32
ATOM 6210 C CA . LYS A 1 17 ? 4.668 -5.311 -1.127 1.00 0.00 16 LYS A CA 32
ATOM 6211 C C . LYS A 1 17 ? 5.300 -3.925 -1.555 1.00 0.00 16 LYS A C 32
ATOM 6212 O O . LYS A 1 17 ? 6.530 -3.844 -1.628 1.00 0.00 16 LYS A O 32
ATOM 6218 N N . LEU A 1 18 ? 4.470 -2.873 -1.761 1.00 0.00 17 LEU A N 32
ATOM 6219 C CA . LEU A 1 18 ? 4.872 -1.506 -2.145 1.00 0.00 17 LEU A CA 32
ATOM 6220 C C . LEU A 1 18 ? 5.745 -0.722 -1.115 1.00 0.00 17 LEU A C 32
ATOM 6221 O O . LEU A 1 18 ? 6.625 -0.009 -1.609 1.00 0.00 17 LEU A O 32
ATOM 6226 N N . LEU A 1 19 ? 5.549 -0.810 0.236 1.00 0.00 18 LEU A N 32
ATOM 6227 C CA . LEU A 1 19 ? 6.376 -0.038 1.229 1.00 0.00 18 LEU A CA 32
ATOM 6228 C C . LEU A 1 19 ? 7.913 -0.332 1.247 1.00 0.00 18 LEU A C 32
ATOM 6229 O O . LEU A 1 19 ? 8.670 0.631 1.398 1.00 0.00 18 LEU A O 32
ATOM 6234 N N . ARG A 1 20 ? 8.350 -1.604 1.064 1.00 0.00 19 ARG A N 32
ATOM 6235 C CA . ARG A 1 20 ? 9.790 -1.970 0.828 1.00 0.00 19 ARG A CA 32
ATOM 6236 C C . ARG A 1 20 ? 10.390 -1.435 -0.521 1.00 0.00 19 ARG A C 32
ATOM 6237 O O . ARG A 1 20 ? 11.553 -1.019 -0.489 1.00 0.00 19 ARG A O 32
ATOM 6245 N N . LEU A 1 21 ? 9.629 -1.417 -1.650 1.00 0.00 20 LEU A N 32
ATOM 6246 C CA . LEU A 1 21 ? 10.026 -0.726 -2.918 1.00 0.00 20 LEU A CA 32
ATOM 6247 C C . LEU A 1 21 ? 10.091 0.837 -2.836 1.00 0.00 20 LEU A C 32
ATOM 6248 O O . LEU A 1 21 ? 11.121 1.397 -3.225 1.00 0.00 20 LEU A O 32
ATOM 6253 N N . HIS A 1 22 ? 9.000 1.501 -2.379 1.00 0.00 21 HIS A N 32
ATOM 6254 C CA . HIS A 1 22 ? 8.805 2.967 -2.462 1.00 0.00 21 HIS A CA 32
ATOM 6255 C C . HIS A 1 22 ? 8.108 3.335 -1.129 1.00 0.00 21 HIS A C 32
ATOM 6256 O O . HIS A 1 22 ? 6.939 2.982 -0.921 1.00 0.00 21 HIS A O 32
ATOM 6263 N N . ALA A 1 23 ? 8.865 3.994 -0.230 1.00 0.00 22 ALA A N 32
ATOM 6264 C CA . ALA A 1 23 ? 8.385 4.386 1.125 1.00 0.00 22 ALA A CA 32
ATOM 6265 C C . ALA A 1 23 ? 7.469 5.644 1.200 1.00 0.00 22 ALA A C 32
ATOM 6266 O O . ALA A 1 23 ? 6.471 5.569 1.925 1.00 0.00 22 ALA A O 32
ATOM 6268 N N . GLY A 1 24 ? 7.790 6.755 0.491 1.00 0.00 23 GLY A N 32
ATOM 6269 C CA . GLY A 1 24 ? 6.988 8.000 0.498 1.00 0.00 23 GLY A CA 32
ATOM 6270 C C . GLY A 1 24 ? 7.456 8.951 1.604 1.00 0.00 23 GLY A C 32
ATOM 6271 O O . GLY A 1 24 ? 6.931 8.932 2.716 1.00 0.00 23 GLY A O 32
ATOM 6276 N N . TYR A 1 2 ? -8.515 -1.024 1.920 1.00 0.00 1 TYR A N 33
ATOM 6277 C CA . TYR A 1 2 ? -7.637 -0.156 2.770 1.00 0.00 1 TYR A CA 33
ATOM 6278 C C . TYR A 1 2 ? -8.169 1.305 2.939 1.00 0.00 1 TYR A C 33
ATOM 6279 O O . TYR A 1 2 ? -8.225 1.795 4.069 1.00 0.00 1 TYR A O 33
ATOM 6288 N N . THR A 1 3 ? -8.445 2.012 1.810 1.00 0.00 2 THR A N 33
ATOM 6289 C CA . THR A 1 3 ? -8.650 3.463 1.646 1.00 0.00 2 THR A CA 33
ATOM 6290 C C . THR A 1 3 ? -7.745 4.326 2.599 1.00 0.00 2 THR A C 33
ATOM 6291 O O . THR A 1 3 ? -7.984 4.423 3.807 1.00 0.00 2 THR A O 33
ATOM 6295 N N . VAL A 1 4 ? -6.724 4.867 1.960 1.00 0.00 3 VAL A N 33
ATOM 6296 C CA . VAL A 1 4 ? -5.596 5.610 2.615 1.00 0.00 3 VAL A CA 33
ATOM 6297 C C . VAL A 1 4 ? -5.508 6.899 1.685 1.00 0.00 3 VAL A C 33
ATOM 6298 O O . VAL A 1 4 ? -4.970 6.708 0.586 1.00 0.00 3 VAL A O 33
ATOM 6302 N N . PRO A 1 5 ? -6.023 8.160 1.962 1.00 0.00 4 PRO A N 33
ATOM 6303 C CA . PRO A 1 5 ? -6.021 9.300 0.993 1.00 0.00 4 PRO A CA 33
ATOM 6304 C C . PRO A 1 5 ? -6.882 8.950 -0.261 1.00 0.00 4 PRO A C 33
ATOM 6305 O O . PRO A 1 5 ? -8.116 8.906 -0.189 1.00 0.00 4 PRO A O 33
ATOM 6309 N N . SER A 1 6 ? -6.167 8.610 -1.351 1.00 0.00 5 SER A N 33
ATOM 6310 C CA . SER A 1 6 ? -6.741 7.954 -2.560 1.00 0.00 5 SER A CA 33
ATOM 6311 C C . SER A 1 6 ? -5.963 6.625 -2.864 1.00 0.00 5 SER A C 33
ATOM 6312 O O . SER A 1 6 ? -5.297 6.480 -3.900 1.00 0.00 5 SER A O 33
ATOM 6334 N N . THR A 1 8 ? -7.083 2.679 -1.895 1.00 0.00 7 THR A N 33
ATOM 6335 C CA . THR A 1 8 ? -7.750 1.417 -1.498 1.00 0.00 7 THR A CA 33
ATOM 6336 C C . THR A 1 8 ? -7.056 0.387 -2.447 1.00 0.00 7 THR A C 33
ATOM 6337 O O . THR A 1 8 ? -7.451 0.295 -3.615 1.00 0.00 7 THR A O 33
ATOM 6341 N N . PHE A 1 9 ? -5.997 -0.306 -1.960 1.00 0.00 8 PHE A N 33
ATOM 6342 C CA . PHE A 1 9 ? -5.048 -1.104 -2.799 1.00 0.00 8 PHE A CA 33
ATOM 6343 C C . PHE A 1 9 ? -5.726 -2.452 -3.255 1.00 0.00 8 PHE A C 33
ATOM 6344 O O . PHE A 1 9 ? -6.461 -2.399 -4.247 1.00 0.00 8 PHE A O 33
ATOM 6352 N N . SER A 1 10 ? -5.527 -3.595 -2.551 1.00 0.00 9 SER A N 33
ATOM 6353 C CA . SER A 1 10 ? -6.244 -4.872 -2.751 1.00 0.00 9 SER A CA 33
ATOM 6354 C C . SER A 1 10 ? -6.536 -5.314 -1.314 1.00 0.00 9 SER A C 33
ATOM 6355 O O . SER A 1 10 ? -7.555 -4.836 -0.802 1.00 0.00 9 SER A O 33
ATOM 6358 N N . ARG A 1 11 ? -5.725 -6.186 -0.641 1.00 0.00 10 ARG A N 33
ATOM 6359 C CA . ARG A 1 11 ? -6.122 -6.800 0.661 1.00 0.00 10 ARG A CA 33
ATOM 6360 C C . ARG A 1 11 ? -4.953 -6.887 1.701 1.00 0.00 10 ARG A C 33
ATOM 6361 O O . ARG A 1 11 ? -5.042 -6.210 2.733 1.00 0.00 10 ARG A O 33
ATOM 6369 N N . SER A 1 12 ? -3.891 -7.688 1.442 1.00 0.00 11 SER A N 33
ATOM 6370 C CA . SER A 1 12 ? -2.670 -7.790 2.311 1.00 0.00 11 SER A CA 33
ATOM 6371 C C . SER A 1 12 ? -1.308 -7.868 1.575 1.00 0.00 11 SER A C 33
ATOM 6372 O O . SER A 1 12 ? -0.329 -7.383 2.154 1.00 0.00 11 SER A O 33
ATOM 6375 N N . ASP A 1 13 ? -1.233 -8.430 0.345 1.00 0.00 12 ASP A N 33
ATOM 6376 C CA . ASP A 1 13 ? -0.023 -8.362 -0.529 1.00 0.00 12 ASP A CA 33
ATOM 6377 C C . ASP A 1 13 ? 0.482 -6.947 -0.942 1.00 0.00 12 ASP A C 33
ATOM 6378 O O . ASP A 1 13 ? 1.699 -6.780 -1.030 1.00 0.00 12 ASP A O 33
ATOM 6383 N N . GLU A 1 14 ? -0.428 -5.981 -1.173 1.00 0.00 13 GLU A N 33
ATOM 6384 C CA . GLU A 1 14 ? -0.119 -4.657 -1.779 1.00 0.00 13 GLU A CA 33
ATOM 6385 C C . GLU A 1 14 ? 0.620 -3.677 -0.813 1.00 0.00 13 GLU A C 33
ATOM 6386 O O . GLU A 1 14 ? 1.723 -3.264 -1.180 1.00 0.00 13 GLU A O 33
ATOM 6392 N N . LEU A 1 15 ? 0.075 -3.326 0.388 1.00 0.00 14 LEU A N 33
ATOM 6393 C CA . LEU A 1 15 ? 0.753 -2.458 1.407 1.00 0.00 14 LEU A CA 33
ATOM 6394 C C . LEU A 1 15 ? 2.205 -2.899 1.806 1.00 0.00 14 LEU A C 33
ATOM 6395 O O . LEU A 1 15 ? 3.070 -2.029 1.938 1.00 0.00 14 LEU A O 33
ATOM 6400 N N . ALA A 1 16 ? 2.441 -4.223 1.934 1.00 0.00 15 ALA A N 33
ATOM 6401 C CA . ALA A 1 16 ? 3.793 -4.822 2.052 1.00 0.00 15 ALA A CA 33
ATOM 6402 C C . ALA A 1 16 ? 4.648 -4.912 0.756 1.00 0.00 15 ALA A C 33
ATOM 6403 O O . ALA A 1 16 ? 5.872 -4.813 0.888 1.00 0.00 15 ALA A O 33
ATOM 6405 N N . LYS A 1 17 ? 4.050 -5.060 -0.456 1.00 0.00 16 LYS A N 33
ATOM 6406 C CA . LYS A 1 17 ? 4.745 -4.919 -1.776 1.00 0.00 16 LYS A CA 33
ATOM 6407 C C . LYS A 1 17 ? 5.261 -3.447 -2.018 1.00 0.00 16 LYS A C 33
ATOM 6408 O O . LYS A 1 17 ? 6.474 -3.279 -2.184 1.00 0.00 16 LYS A O 33
ATOM 6414 N N . LEU A 1 18 ? 4.364 -2.433 -1.974 1.00 0.00 17 LEU A N 33
ATOM 6415 C CA . LEU A 1 18 ? 4.663 -1.007 -2.210 1.00 0.00 17 LEU A CA 33
ATOM 6416 C C . LEU A 1 18 ? 5.524 -0.315 -1.106 1.00 0.00 17 LEU A C 33
ATOM 6417 O O . LEU A 1 18 ? 6.435 0.410 -1.519 1.00 0.00 17 LEU A O 33
ATOM 6422 N N . LEU A 1 19 ? 5.277 -0.499 0.223 1.00 0.00 18 LEU A N 33
ATOM 6423 C CA . LEU A 1 19 ? 6.130 0.105 1.298 1.00 0.00 18 LEU A CA 33
ATOM 6424 C C . LEU A 1 19 ? 7.522 -0.578 1.500 1.00 0.00 18 LEU A C 33
ATOM 6425 O O . LEU A 1 19 ? 8.441 0.144 1.901 1.00 0.00 18 LEU A O 33
ATOM 6430 N N . ARG A 1 20 ? 7.689 -1.892 1.202 1.00 0.00 19 ARG A N 33
ATOM 6431 C CA . ARG A 1 20 ? 9.031 -2.560 1.098 1.00 0.00 19 ARG A CA 33
ATOM 6432 C C . ARG A 1 20 ? 9.851 -2.119 -0.169 1.00 0.00 19 ARG A C 33
ATOM 6433 O O . ARG A 1 20 ? 11.067 -1.968 -0.014 1.00 0.00 19 ARG A O 33
ATOM 6441 N N . LEU A 1 21 ? 9.223 -1.897 -1.361 1.00 0.00 20 LEU A N 33
ATOM 6442 C CA . LEU A 1 21 ? 9.884 -1.271 -2.549 1.00 0.00 20 LEU A CA 33
ATOM 6443 C C . LEU A 1 21 ? 10.215 0.251 -2.405 1.00 0.00 20 LEU A C 33
ATOM 6444 O O . LEU A 1 21 ? 11.369 0.620 -2.648 1.00 0.00 20 LEU A O 33
ATOM 6449 N N . HIS A 1 22 ? 9.213 1.099 -2.061 1.00 0.00 21 HIS A N 33
ATOM 6450 C CA . HIS A 1 22 ? 9.294 2.581 -2.131 1.00 0.00 21 HIS A CA 33
ATOM 6451 C C . HIS A 1 22 ? 8.521 3.120 -0.901 1.00 0.00 21 HIS A C 33
ATOM 6452 O O . HIS A 1 22 ? 7.327 2.832 -0.744 1.00 0.00 21 HIS A O 33
ATOM 6459 N N . ALA A 1 23 ? 9.225 3.893 -0.042 1.00 0.00 22 ALA A N 33
ATOM 6460 C CA . ALA A 1 23 ? 8.645 4.566 1.147 1.00 0.00 22 ALA A CA 33
ATOM 6461 C C . ALA A 1 23 ? 9.210 6.014 1.162 1.00 0.00 22 ALA A C 33
ATOM 6462 O O . ALA A 1 23 ? 10.323 6.262 1.649 1.00 0.00 22 ALA A O 33
ATOM 6464 N N . GLY A 1 24 ? 8.425 6.934 0.573 1.00 0.00 23 GLY A N 33
ATOM 6465 C CA . GLY A 1 24 ? 8.798 8.357 0.466 1.00 0.00 23 GLY A CA 33
ATOM 6466 C C . GLY A 1 24 ? 7.742 9.131 -0.324 1.00 0.00 23 GLY A C 33
ATOM 6467 O O . GLY A 1 24 ? 6.791 9.664 0.245 1.00 0.00 23 GLY A O 33
ATOM 6472 N N . TYR A 1 2 ? -8.594 -1.161 2.207 1.00 0.00 1 TYR A N 34
ATOM 6473 C CA . TYR A 1 2 ? -7.684 -0.065 2.647 1.00 0.00 1 TYR A CA 34
ATOM 6474 C C . TYR A 1 2 ? -8.282 1.324 2.288 1.00 0.00 1 TYR A C 34
ATOM 6475 O O . TYR A 1 2 ? -9.085 1.451 1.356 1.00 0.00 1 TYR A O 34
ATOM 6484 N N . THR A 1 3 ? -7.809 2.379 2.994 1.00 0.00 2 THR A N 34
ATOM 6485 C CA . THR A 1 3 ? -7.947 3.775 2.578 1.00 0.00 2 THR A CA 34
ATOM 6486 C C . THR A 1 3 ? -6.677 4.440 3.157 1.00 0.00 2 THR A C 34
ATOM 6487 O O . THR A 1 3 ? -6.455 4.444 4.379 1.00 0.00 2 THR A O 34
ATOM 6491 N N . VAL A 1 4 ? -5.907 5.060 2.250 1.00 0.00 3 VAL A N 34
ATOM 6492 C CA . VAL A 1 4 ? -4.775 5.953 2.633 1.00 0.00 3 VAL A CA 34
ATOM 6493 C C . VAL A 1 4 ? -4.898 7.074 1.512 1.00 0.00 3 VAL A C 34
ATOM 6494 O O . VAL A 1 4 ? -4.408 6.764 0.418 1.00 0.00 3 VAL A O 34
ATOM 6498 N N . PRO A 1 5 ? -5.562 8.290 1.630 1.00 0.00 4 PRO A N 34
ATOM 6499 C CA . PRO A 1 5 ? -5.780 9.241 0.497 1.00 0.00 4 PRO A CA 34
ATOM 6500 C C . PRO A 1 5 ? -6.682 8.609 -0.603 1.00 0.00 4 PRO A C 34
ATOM 6501 O O . PRO A 1 5 ? -7.791 8.163 -0.291 1.00 0.00 4 PRO A O 34
ATOM 6505 N N . SER A 1 6 ? -6.146 8.551 -1.834 1.00 0.00 5 SER A N 34
ATOM 6506 C CA . SER A 1 6 ? -6.715 7.721 -2.935 1.00 0.00 5 SER A CA 34
ATOM 6507 C C . SER A 1 6 ? -6.348 6.200 -2.900 1.00 0.00 5 SER A C 34
ATOM 6508 O O . SER A 1 6 ? -7.040 5.426 -3.569 1.00 0.00 5 SER A O 34
ATOM 6530 N N . THR A 1 8 ? -6.667 3.042 -1.727 1.00 0.00 7 THR A N 34
ATOM 6531 C CA . THR A 1 8 ? -7.474 1.879 -1.341 1.00 0.00 7 THR A CA 34
ATOM 6532 C C . THR A 1 8 ? -6.785 0.798 -2.278 1.00 0.00 7 THR A C 34
ATOM 6533 O O . THR A 1 8 ? -7.045 0.800 -3.489 1.00 0.00 7 THR A O 34
ATOM 6537 N N . PHE A 1 9 ? -5.873 -0.044 -1.731 1.00 0.00 8 PHE A N 34
ATOM 6538 C CA . PHE A 1 9 ? -4.929 -0.895 -2.512 1.00 0.00 8 PHE A CA 34
ATOM 6539 C C . PHE A 1 9 ? -5.710 -2.176 -3.012 1.00 0.00 8 PHE A C 34
ATOM 6540 O O . PHE A 1 9 ? -6.709 -1.995 -3.719 1.00 0.00 8 PHE A O 34
ATOM 6548 N N . SER A 1 10 ? -5.268 -3.401 -2.670 1.00 0.00 9 SER A N 34
ATOM 6549 C CA . SER A 1 10 ? -6.020 -4.661 -2.845 1.00 0.00 9 SER A CA 34
ATOM 6550 C C . SER A 1 10 ? -6.310 -5.046 -1.400 1.00 0.00 9 SER A C 34
ATOM 6551 O O . SER A 1 10 ? -7.142 -4.357 -0.791 1.00 0.00 9 SER A O 34
ATOM 6554 N N . ARG A 1 11 ? -5.650 -6.076 -0.828 1.00 0.00 10 ARG A N 34
ATOM 6555 C CA . ARG A 1 11 ? -6.118 -6.711 0.426 1.00 0.00 10 ARG A CA 34
ATOM 6556 C C . ARG A 1 11 ? -5.003 -6.977 1.479 1.00 0.00 10 ARG A C 34
ATOM 6557 O O . ARG A 1 11 ? -5.108 -6.396 2.567 1.00 0.00 10 ARG A O 34
ATOM 6565 N N . SER A 1 12 ? -3.954 -7.794 1.200 1.00 0.00 11 SER A N 34
ATOM 6566 C CA . SER A 1 12 ? -2.755 -7.958 2.091 1.00 0.00 11 SER A CA 34
ATOM 6567 C C . SER A 1 12 ? -1.375 -8.035 1.398 1.00 0.00 11 SER A C 34
ATOM 6568 O O . SER A 1 12 ? -0.402 -7.610 2.032 1.00 0.00 11 SER A O 34
ATOM 6571 N N . ASP A 1 13 ? -1.277 -8.528 0.142 1.00 0.00 12 ASP A N 34
ATOM 6572 C CA . ASP A 1 13 ? -0.042 -8.432 -0.696 1.00 0.00 12 ASP A CA 34
ATOM 6573 C C . ASP A 1 13 ? 0.482 -6.995 -1.000 1.00 0.00 12 ASP A C 34
ATOM 6574 O O . ASP A 1 13 ? 1.698 -6.803 -0.933 1.00 0.00 12 ASP A O 34
ATOM 6579 N N . GLU A 1 14 ? -0.411 -6.033 -1.293 1.00 0.00 13 GLU A N 34
ATOM 6580 C CA . GLU A 1 14 ? -0.058 -4.682 -1.810 1.00 0.00 13 GLU A CA 34
ATOM 6581 C C . GLU A 1 14 ? 0.587 -3.719 -0.767 1.00 0.00 13 GLU A C 34
ATOM 6582 O O . GLU A 1 14 ? 1.618 -3.142 -1.119 1.00 0.00 13 GLU A O 34
ATOM 6588 N N . LEU A 1 15 ? 0.022 -3.529 0.459 1.00 0.00 14 LEU A N 34
ATOM 6589 C CA . LEU A 1 15 ? 0.625 -2.674 1.527 1.00 0.00 14 LEU A CA 34
ATOM 6590 C C . LEU A 1 15 ? 2.065 -3.092 1.977 1.00 0.00 14 LEU A C 34
ATOM 6591 O O . LEU A 1 15 ? 2.898 -2.202 2.175 1.00 0.00 14 LEU A O 34
ATOM 6596 N N . ALA A 1 16 ? 2.331 -4.412 2.075 1.00 0.00 15 ALA A N 34
ATOM 6597 C CA . ALA A 1 16 ? 3.688 -4.982 2.254 1.00 0.00 15 ALA A CA 34
ATOM 6598 C C . ALA A 1 16 ? 4.609 -4.991 0.997 1.00 0.00 15 ALA A C 34
ATOM 6599 O O . ALA A 1 16 ? 5.784 -4.653 1.166 1.00 0.00 15 ALA A O 34
ATOM 6601 N N . LYS A 1 17 ? 4.117 -5.309 -0.232 1.00 0.00 16 LYS A N 34
ATOM 6602 C CA . LYS A 1 17 ? 4.859 -5.125 -1.526 1.00 0.00 16 LYS A CA 34
ATOM 6603 C C . LYS A 1 17 ? 5.320 -3.640 -1.787 1.00 0.00 16 LYS A C 34
ATOM 6604 O O . LYS A 1 17 ? 6.508 -3.428 -2.044 1.00 0.00 16 LYS A O 34
ATOM 6610 N N . LEU A 1 18 ? 4.390 -2.663 -1.667 1.00 0.00 17 LEU A N 34
ATOM 6611 C CA . LEU A 1 18 ? 4.595 -1.227 -1.949 1.00 0.00 17 LEU A CA 34
ATOM 6612 C C . LEU A 1 18 ? 5.463 -0.475 -0.900 1.00 0.00 17 LEU A C 34
ATOM 6613 O O . LEU A 1 18 ? 6.334 0.270 -1.362 1.00 0.00 17 LEU A O 34
ATOM 6618 N N . LEU A 1 19 ? 5.276 -0.649 0.444 1.00 0.00 18 LEU A N 34
ATOM 6619 C CA . LEU A 1 19 ? 6.215 -0.078 1.469 1.00 0.00 18 LEU A CA 34
ATOM 6620 C C . LEU A 1 19 ? 7.629 -0.747 1.552 1.00 0.00 18 LEU A C 34
ATOM 6621 O O . LEU A 1 19 ? 8.533 -0.099 2.090 1.00 0.00 18 LEU A O 34
ATOM 6626 N N . ARG A 1 20 ? 7.822 -1.974 1.002 1.00 0.00 19 ARG A N 34
ATOM 6627 C CA . ARG A 1 20 ? 9.164 -2.602 0.770 1.00 0.00 19 ARG A CA 34
ATOM 6628 C C . ARG A 1 20 ? 9.947 -1.938 -0.422 1.00 0.00 19 ARG A C 34
ATOM 6629 O O . ARG A 1 20 ? 11.133 -1.658 -0.223 1.00 0.00 19 ARG A O 34
ATOM 6637 N N . LEU A 1 21 ? 9.312 -1.682 -1.602 1.00 0.00 20 LEU A N 34
ATOM 6638 C CA . LEU A 1 21 ? 9.922 -0.928 -2.740 1.00 0.00 20 LEU A CA 34
ATOM 6639 C C . LEU A 1 21 ? 10.055 0.612 -2.514 1.00 0.00 20 LEU A C 34
ATOM 6640 O O . LEU A 1 21 ? 11.169 1.124 -2.667 1.00 0.00 20 LEU A O 34
ATOM 6645 N N . HIS A 1 22 ? 8.940 1.321 -2.204 1.00 0.00 21 HIS A N 34
ATOM 6646 C CA . HIS A 1 22 ? 8.855 2.803 -2.227 1.00 0.00 21 HIS A CA 34
ATOM 6647 C C . HIS A 1 22 ? 8.013 3.205 -0.991 1.00 0.00 21 HIS A C 34
ATOM 6648 O O . HIS A 1 22 ? 6.839 2.823 -0.889 1.00 0.00 21 HIS A O 34
ATOM 6655 N N . ALA A 1 23 ? 8.639 3.956 -0.060 1.00 0.00 22 ALA A N 34
ATOM 6656 C CA . ALA A 1 23 ? 8.007 4.418 1.214 1.00 0.00 22 ALA A CA 34
ATOM 6657 C C . ALA A 1 23 ? 8.019 5.958 1.460 1.00 0.00 22 ALA A C 34
ATOM 6658 O O . ALA A 1 23 ? 6.974 6.464 1.885 1.00 0.00 22 ALA A O 34
ATOM 6660 N N . GLY A 1 24 ? 9.144 6.670 1.215 1.00 0.00 23 GLY A N 34
ATOM 6661 C CA . GLY A 1 24 ? 9.239 8.130 1.423 1.00 0.00 23 GLY A CA 34
ATOM 6662 C C . GLY A 1 24 ? 10.646 8.696 1.191 1.00 0.00 23 GLY A C 34
ATOM 6663 O O . GLY A 1 24 ? 11.614 8.007 0.863 1.00 0.00 23 GLY A O 34
ATOM 6668 N N . TYR A 1 2 ? -9.026 -0.893 0.877 1.00 0.00 1 TYR A N 35
ATOM 6669 C CA . TYR A 1 2 ? -8.586 -0.319 2.178 1.00 0.00 1 TYR A CA 35
ATOM 6670 C C . TYR A 1 2 ? -7.957 1.070 1.909 1.00 0.00 1 TYR A C 35
ATOM 6671 O O . TYR A 1 2 ? -6.768 1.154 1.571 1.00 0.00 1 TYR A O 35
ATOM 6680 N N . THR A 1 3 ? -8.737 2.171 2.028 1.00 0.00 2 THR A N 35
ATOM 6681 C CA . THR A 1 3 ? -8.284 3.520 1.576 1.00 0.00 2 THR A CA 35
ATOM 6682 C C . THR A 1 3 ? -7.279 4.083 2.632 1.00 0.00 2 THR A C 35
ATOM 6683 O O . THR A 1 3 ? -7.626 4.273 3.803 1.00 0.00 2 THR A O 35
ATOM 6687 N N . VAL A 1 4 ? -6.075 4.322 2.125 1.00 0.00 3 VAL A N 35
ATOM 6688 C CA . VAL A 1 4 ? -4.951 4.984 2.871 1.00 0.00 3 VAL A CA 35
ATOM 6689 C C . VAL A 1 4 ? -4.862 6.371 2.095 1.00 0.00 3 VAL A C 35
ATOM 6690 O O . VAL A 1 4 ? -4.357 6.303 0.965 1.00 0.00 3 VAL A O 35
ATOM 6694 N N . PRO A 1 5 ? -5.344 7.599 2.538 1.00 0.00 4 PRO A N 35
ATOM 6695 C CA . PRO A 1 5 ? -5.348 8.844 1.710 1.00 0.00 4 PRO A CA 35
ATOM 6696 C C . PRO A 1 5 ? -6.282 8.668 0.472 1.00 0.00 4 PRO A C 35
ATOM 6697 O O . PRO A 1 5 ? -7.511 8.632 0.608 1.00 0.00 4 PRO A O 35
ATOM 6701 N N . SER A 1 6 ? -5.635 8.461 -0.691 1.00 0.00 5 SER A N 35
ATOM 6702 C CA . SER A 1 6 ? -6.289 7.973 -1.937 1.00 0.00 5 SER A CA 35
ATOM 6703 C C . SER A 1 6 ? -5.561 6.679 -2.444 1.00 0.00 5 SER A C 35
ATOM 6704 O O . SER A 1 6 ? -4.937 6.659 -3.514 1.00 0.00 5 SER A O 35
ATOM 6726 N N . THR A 1 8 ? -6.765 2.679 -2.039 1.00 0.00 7 THR A N 35
ATOM 6727 C CA . THR A 1 8 ? -7.531 1.439 -1.798 1.00 0.00 7 THR A CA 35
ATOM 6728 C C . THR A 1 8 ? -6.845 0.382 -2.723 1.00 0.00 7 THR A C 35
ATOM 6729 O O . THR A 1 8 ? -7.163 0.349 -3.919 1.00 0.00 7 THR A O 35
ATOM 6733 N N . PHE A 1 9 ? -5.877 -0.409 -2.191 1.00 0.00 8 PHE A N 35
ATOM 6734 C CA . PHE A 1 9 ? -4.958 -1.265 -3.013 1.00 0.00 8 PHE A CA 35
ATOM 6735 C C . PHE A 1 9 ? -5.709 -2.578 -3.459 1.00 0.00 8 PHE A C 35
ATOM 6736 O O . PHE A 1 9 ? -6.441 -2.500 -4.450 1.00 0.00 8 PHE A O 35
ATOM 6744 N N . SER A 1 10 ? -5.566 -3.716 -2.739 1.00 0.00 9 SER A N 35
ATOM 6745 C CA . SER A 1 10 ? -6.359 -4.952 -2.903 1.00 0.00 9 SER A CA 35
ATOM 6746 C C . SER A 1 10 ? -6.800 -5.266 -1.470 1.00 0.00 9 SER A C 35
ATOM 6747 O O . SER A 1 10 ? -7.874 -4.765 -1.112 1.00 0.00 9 SER A O 35
ATOM 6750 N N . ARG A 1 11 ? -6.052 -6.051 -0.641 1.00 0.00 10 ARG A N 35
ATOM 6751 C CA . ARG A 1 11 ? -6.554 -6.521 0.680 1.00 0.00 10 ARG A CA 35
ATOM 6752 C C . ARG A 1 11 ? -5.470 -6.403 1.803 1.00 0.00 10 ARG A C 35
ATOM 6753 O O . ARG A 1 11 ? -5.630 -5.543 2.677 1.00 0.00 10 ARG A O 35
ATOM 6761 N N . SER A 1 12 ? -4.389 -7.219 1.772 1.00 0.00 11 SER A N 35
ATOM 6762 C CA . SER A 1 12 ? -3.203 -7.096 2.684 1.00 0.00 11 SER A CA 35
ATOM 6763 C C . SER A 1 12 ? -1.816 -7.292 2.010 1.00 0.00 11 SER A C 35
ATOM 6764 O O . SER A 1 12 ? -0.872 -6.629 2.454 1.00 0.00 11 SER A O 35
ATOM 6767 N N . ASP A 1 13 ? -1.689 -8.152 0.972 1.00 0.00 12 ASP A N 35
ATOM 6768 C CA . ASP A 1 13 ? -0.444 -8.329 0.162 1.00 0.00 12 ASP A CA 35
ATOM 6769 C C . ASP A 1 13 ? 0.216 -7.077 -0.490 1.00 0.00 12 ASP A C 35
ATOM 6770 O O . ASP A 1 13 ? 1.434 -7.109 -0.679 1.00 0.00 12 ASP A O 35
ATOM 6775 N N . GLU A 1 14 ? -0.574 -6.043 -0.826 1.00 0.00 13 GLU A N 35
ATOM 6776 C CA . GLU A 1 14 ? -0.137 -4.890 -1.660 1.00 0.00 13 GLU A CA 35
ATOM 6777 C C . GLU A 1 14 ? 0.691 -3.845 -0.846 1.00 0.00 13 GLU A C 35
ATOM 6778 O O . GLU A 1 14 ? 1.876 -3.730 -1.152 1.00 0.00 13 GLU A O 35
ATOM 6784 N N . LEU A 1 15 ? 0.139 -3.136 0.180 1.00 0.00 14 LEU A N 35
ATOM 6785 C CA . LEU A 1 15 ? 0.877 -2.160 1.052 1.00 0.00 14 LEU A CA 35
ATOM 6786 C C . LEU A 1 15 ? 2.222 -2.685 1.667 1.00 0.00 14 LEU A C 35
ATOM 6787 O O . LEU A 1 15 ? 3.206 -1.937 1.640 1.00 0.00 14 LEU A O 35
ATOM 6792 N N . ALA A 1 16 ? 2.241 -3.943 2.154 1.00 0.00 15 ALA A N 35
ATOM 6793 C CA . ALA A 1 16 ? 3.482 -4.675 2.525 1.00 0.00 15 ALA A CA 35
ATOM 6794 C C . ALA A 1 16 ? 4.476 -5.036 1.374 1.00 0.00 15 ALA A C 35
ATOM 6795 O O . ALA A 1 16 ? 5.683 -5.048 1.638 1.00 0.00 15 ALA A O 35
ATOM 6797 N N . LYS A 1 17 ? 3.984 -5.276 0.132 1.00 0.00 16 LYS A N 35
ATOM 6798 C CA . LYS A 1 17 ? 4.803 -5.366 -1.118 1.00 0.00 16 LYS A CA 35
ATOM 6799 C C . LYS A 1 17 ? 5.392 -3.953 -1.520 1.00 0.00 16 LYS A C 35
ATOM 6800 O O . LYS A 1 17 ? 6.619 -3.829 -1.583 1.00 0.00 16 LYS A O 35
ATOM 6806 N N . LEU A 1 18 ? 4.527 -2.930 -1.720 1.00 0.00 17 LEU A N 35
ATOM 6807 C CA . LEU A 1 18 ? 4.878 -1.555 -2.121 1.00 0.00 17 LEU A CA 35
ATOM 6808 C C . LEU A 1 18 ? 5.716 -0.724 -1.098 1.00 0.00 17 LEU A C 35
ATOM 6809 O O . LEU A 1 18 ? 6.537 0.046 -1.608 1.00 0.00 17 LEU A O 35
ATOM 6814 N N . LEU A 1 19 ? 5.561 -0.829 0.258 1.00 0.00 18 LEU A N 35
ATOM 6815 C CA . LEU A 1 19 ? 6.383 -0.024 1.228 1.00 0.00 18 LEU A CA 35
ATOM 6816 C C . LEU A 1 19 ? 7.922 -0.296 1.236 1.00 0.00 18 LEU A C 35
ATOM 6817 O O . LEU A 1 19 ? 8.667 0.683 1.348 1.00 0.00 18 LEU A O 35
ATOM 6822 N N . ARG A 1 20 ? 8.379 -1.566 1.089 1.00 0.00 19 ARG A N 35
ATOM 6823 C CA . ARG A 1 20 ? 9.821 -1.916 0.851 1.00 0.00 19 ARG A CA 35
ATOM 6824 C C . ARG A 1 20 ? 10.405 -1.408 -0.517 1.00 0.00 19 ARG A C 35
ATOM 6825 O O . ARG A 1 20 ? 11.562 -0.973 -0.502 1.00 0.00 19 ARG A O 35
ATOM 6833 N N . LEU A 1 21 ? 9.637 -1.432 -1.640 1.00 0.00 20 LEU A N 35
ATOM 6834 C CA . LEU A 1 21 ? 10.015 -0.768 -2.928 1.00 0.00 20 LEU A CA 35
ATOM 6835 C C . LEU A 1 21 ? 10.052 0.798 -2.889 1.00 0.00 20 LEU A C 35
ATOM 6836 O O . LEU A 1 21 ? 11.070 1.364 -3.299 1.00 0.00 20 LEU A O 35
ATOM 6841 N N . HIS A 1 22 ? 8.952 1.454 -2.443 1.00 0.00 21 HIS A N 35
ATOM 6842 C CA . HIS A 1 22 ? 8.729 2.913 -2.564 1.00 0.00 21 HIS A CA 35
ATOM 6843 C C . HIS A 1 22 ? 8.034 3.303 -1.237 1.00 0.00 21 HIS A C 35
ATOM 6844 O O . HIS A 1 22 ? 6.873 2.935 -1.010 1.00 0.00 21 HIS A O 35
ATOM 6851 N N . ALA A 1 23 ? 8.786 3.998 -0.358 1.00 0.00 22 ALA A N 35
ATOM 6852 C CA . ALA A 1 23 ? 8.305 4.417 0.988 1.00 0.00 22 ALA A CA 35
ATOM 6853 C C . ALA A 1 23 ? 7.364 5.657 1.039 1.00 0.00 22 ALA A C 35
ATOM 6854 O O . ALA A 1 23 ? 6.376 5.578 1.779 1.00 0.00 22 ALA A O 35
ATOM 6856 N N . GLY A 1 24 ? 7.656 6.752 0.299 1.00 0.00 23 GLY A N 35
ATOM 6857 C CA . GLY A 1 24 ? 6.821 7.966 0.289 1.00 0.00 23 GLY A CA 35
ATOM 6858 C C . GLY A 1 24 ? 7.415 9.019 -0.647 1.00 0.00 23 GLY A C 35
ATOM 6859 O O . GLY A 1 24 ? 7.089 9.067 -1.833 1.00 0.00 23 GLY A O 35
#

Solvent-accessible surface area: 2459 Å² total